Protein AF-0000000084673288 (afdb_homodimer)

pLDDT: mean 80.18, std 14.13, range [18.55, 97.62]

Radius of gyration: 38.41 Å; Cα contacts (8 Å, |Δi|>4): 2026; chains: 2; bounding box: 70×140×92 Å

Nearest PDB structures (foldseek):
  9csi-assembly1_A  TM=9.335E-01  e=5.587E-52  Acinetobacter baumannii
  7sel-assembly1_B  TM=8.241E-01  e=4.459E-47  Escherichia coli
  8tsr-assembly1_B  TM=7.475E-01  e=2.855E-46  Escherichia coli
  5och-assembly4_H  TM=8.536E-01  e=1.514E-38  Homo sapiens
  7met-assembly1_A  TM=6.609E-01  e=8.525E-41  Acinetobacter baumannii

Organism: Aquipseudomonas alcaligenes (strain ATCC 14909 / DSM 50342 / CCUG 1425 / JCM 20561 / NBRC 14159 / NCIMB 9945 / NCTC 10367 / 1577) (NCBI:txid1215092)

Secondary structure (DSSP, 8-state):
-HHHHHHHHHHHHHHHHHHHGGGHHHHHHHHHHHHHHHHHHHHHHHHHHHHHHHHH-TT-BSSTT-HHHHHH-HHHHTSBHHHHHHHHHHHHHHHHHHHHHHHHHHHHHHHHHHHHHHHHHHHHHHTTS-HHHHHHS-HHHHHHIIIIIHHHHHHIIIIIHHHHHHHHHHHHHHHHHHHHH-HHHHHHHHTTHHHHHHHHHHHHHHHHHHHHHHHHHHHHHHHHHHHHHHTHHHHHHTT-HHHHHHHHHHHHHHHHHHHHHHHHHHHHHHHHHHHHHHHHHHHHHHHHHHT-TT--HHHHHHHHHHHHTSHHHHHHHHHHHHHHHHHHHHHHHHHHHHTSPPPP----B--S-----EEEEEEEEE-TT--SEEEEEEEEEE-TT-EEEEEE-TTSSHHHHHHHTTTSS--SEEEEEETTEETTTB-HHHHHHTEEEE-SS----SSBHHHHHS-GGGTT--HHHHHHHHHHTT-HHHHHTSTTGGG-B--GGGTTS-HHHHHHHHHHHHHHHT-SEEEEESTTTT--HHHHHHHHHHHHHHHTTSEEEEE--SHHHHHH-SEEEEEETTEEEEEE-HHHHHHTTSHHHHHHIIIIITT-----------/-HHHHHHHHHHHHHHHHHHHGGGHHHHHHHHHHHHHHHHHHHHHHHHHHHHHHHHH-TT-BSSTT-HHHHHH-HHHHTSBHHHHHHHHHHHHHHHHHHHHHHHHHHHHHHHHHHHHHHHHHHHHHHTTS-HHHHHHS-HHHHHHIIIIIHHHHHHIIIIIHHHHHHHHHHHHHHHHHHHHH-HHHHHHHHTTHHHHHHHHHHHHHHHHHHHHHHHHHHHHHHHHHHHHHHTHHHHHHTT-HHHHHHHHHHHHHHHHHHHHHHHHHHHHHHHHHHHHHHHHHHHHHHHHHHT-TT--HHHHHHHHHHHHTSHHHHHHHHHHHHHHHHHHHHHHHHHHHHTSPPPP----B--S-----EEEEEEEEE-TT--SEEEEEEEEEE-TT-EEEEEE-TTSSHHHHHHHTTTSS--SEEEEEETTEETTTB-HHHHHHTEEEE-SS----SSBHHHHHS-GGGTT--HHHHHHHHHHTT-HHHHHTSTTGGG-B--GGGTTS-HHHHHHHHHHHHHHHT-SEEEEESTTTT--HHHHHHHHHHHHHHHTTSEEEEE--SHHHHHH-SEEEEEETTEEEEEE-HHHHHHTTSHHHHHHIIIIITT-----------

Solvent-accessible surface area (backbone atoms only — not comparable to full-atom values): 60810 Å² total; per-residue (Å²): 115,69,62,63,54,51,52,48,48,54,51,48,49,55,55,52,48,59,62,44,54,84,38,44,67,44,41,50,47,11,50,49,12,26,48,42,29,19,55,36,56,50,49,54,29,46,46,53,22,51,49,51,44,20,69,77,35,60,83,43,38,73,36,58,76,39,63,68,43,46,70,76,37,39,73,63,17,67,27,38,21,64,64,44,50,29,54,48,43,38,52,42,28,50,46,28,22,51,10,45,25,38,20,50,36,30,33,43,51,38,25,44,48,40,39,44,49,50,39,48,48,50,52,54,43,59,71,38,42,38,54,63,57,58,73,74,39,59,68,68,59,58,44,40,46,56,58,49,31,41,47,41,27,27,49,17,55,33,54,27,44,46,43,45,50,35,29,45,41,29,47,50,42,38,49,50,52,40,38,70,74,40,48,74,67,39,55,61,59,54,66,49,50,63,56,53,48,53,53,46,54,54,48,41,53,53,43,40,55,43,44,53,51,34,52,53,30,46,50,48,38,49,47,52,50,46,50,48,64,74,30,44,67,58,32,58,46,38,50,19,55,65,54,50,48,51,54,44,46,52,33,43,48,53,29,40,53,46,48,49,52,47,41,48,53,51,31,48,47,54,29,51,50,44,36,52,47,34,43,52,48,20,53,48,52,44,48,48,66,74,57,39,78,90,63,51,73,43,55,52,51,24,50,52,49,41,58,66,58,43,54,60,36,53,47,52,49,54,60,32,42,52,44,38,41,48,10,49,54,28,45,49,57,51,48,56,58,66,65,48,70,54,50,88,65,85,18,79,42,75,66,94,76,70,72,26,27,38,36,34,42,50,27,30,37,50,58,89,95,50,88,59,64,41,32,48,57,34,64,53,74,40,52,60,43,34,35,36,24,42,33,57,32,51,79,14,30,65,69,57,56,60,39,41,68,72,53,58,47,86,68,85,42,55,44,46,23,50,66,84,37,48,55,69,40,26,21,59,68,48,48,22,58,41,33,28,75,39,54,59,76,70,73,44,57,71,37,27,47,48,50,56,36,32,35,35,71,37,50,84,57,54,66,68,54,52,48,49,19,21,47,55,16,64,32,40,69,64,35,61,69,37,96,51,26,55,64,26,65,35,35,69,63,26,68,79,47,51,73,51,54,44,44,21,42,49,47,12,22,39,46,58,64,62,28,30,24,34,38,35,37,40,67,67,72,86,47,8,58,60,48,35,47,46,43,48,48,18,46,55,52,59,42,58,83,12,12,25,43,32,40,46,86,48,64,74,60,44,59,67,22,65,32,34,39,32,28,48,83,12,25,71,77,48,74,36,31,52,69,57,35,48,71,61,62,42,72,58,26,49,48,40,29,70,71,71,42,74,76,67,80,70,82,79,79,79,77,81,78,134,115,69,63,62,54,50,54,47,48,53,51,46,47,54,55,52,50,59,62,44,54,86,37,45,67,44,42,51,48,12,52,50,12,26,48,43,29,18,56,38,54,50,50,56,31,48,47,52,23,50,49,51,44,17,70,77,35,60,83,44,38,74,37,57,78,39,63,68,41,46,69,76,35,43,74,62,16,67,25,37,21,62,63,43,51,31,54,49,44,37,51,43,28,50,46,28,22,51,9,44,25,38,19,48,36,30,34,44,52,40,25,44,48,38,40,45,48,50,36,48,48,52,52,53,44,58,72,39,43,37,54,62,57,59,74,74,39,59,70,66,58,56,42,41,47,55,59,49,30,42,47,41,27,29,50,17,55,32,55,28,44,46,42,44,51,34,29,45,42,29,48,51,42,39,50,52,52,42,39,71,75,40,48,73,66,40,54,61,58,55,65,48,48,62,58,52,49,52,52,46,54,54,48,41,54,53,40,39,57,43,45,54,52,34,51,53,31,46,49,46,37,50,46,51,50,48,51,47,64,76,30,44,67,57,31,58,44,38,48,18,55,68,54,52,49,51,54,43,46,52,34,42,49,52,28,42,54,46,48,48,51,48,42,48,53,51,30,49,48,54,31,51,51,43,37,53,47,34,42,51,48,19,54,46,52,46,47,48,66,76,58,40,78,90,62,51,73,42,55,53,52,25,50,51,50,43,57,65,58,44,54,58,36,53,48,52,50,54,60,32,42,52,44,38,40,48,10,48,54,27,45,49,57,51,48,55,58,66,65,47,69,56,49,88,66,85,20,78,44,76,67,93,76,70,72,27,26,38,37,35,42,50,26,28,37,52,58,88,93,49,88,59,64,42,31,48,59,32,64,53,75,40,51,60,42,34,35,35,24,41,32,55,32,51,80,14,29,63,66,57,55,61,39,40,68,72,52,58,46,85,66,86,42,57,44,47,23,51,67,84,37,48,56,69,41,24,21,59,67,48,49,23,60,39,34,28,76,39,52,61,75,73,73,44,58,70,37,27,47,48,49,57,36,32,35,34,71,37,49,83,59,54,66,68,53,53,49,49,19,21,45,55,16,64,31,40,70,64,34,62,69,37,96,52,26,54,63,26,66,37,35,69,62,25,69,79,47,51,74,52,55,45,44,21,42,50,46,12,21,39,45,58,65,63,27,29,25,34,39,34,37,41,68,66,74,86,47,7,58,59,48,35,47,47,43,48,50,19,48,54,53,58,42,58,81,13,12,26,44,31,40,46,85,48,63,74,62,44,60,69,21,67,32,34,39,33,28,49,83,12,25,70,79,46,74,35,31,53,68,58,35,50,72,62,62,43,71,58,27,50,49,38,30,68,74,71,42,73,77,68,78,70,84,78,79,80,77,82,77,134

Structure (mmCIF, N/CA/C/O backbone):
data_AF-0000000084673288-model_v1
#
loop_
_entity.id
_entity.type
_entity.pdbx_description
1 polymer 'Lipid A ABC transporter permease/ATP-binding protein MsbA'
#
loop_
_atom_site.group_PDB
_atom_site.id
_atom_site.type_symbol
_atom_site.label_atom_id
_atom_site.label_alt_id
_atom_site.label_comp_id
_atom_site.label_asym_id
_atom_site.label_entity_id
_atom_site.label_seq_id
_atom_site.pdbx_PDB_ins_code
_atom_site.Cartn_x
_atom_site.Cartn_y
_atom_site.Cartn_z
_atom_site.occupancy
_atom_site.B_iso_or_equiv
_atom_site.auth_seq_id
_atom_site.auth_comp_id
_atom_site.auth_asym_id
_atom_site.auth_atom_id
_atom_site.pdbx_PDB_model_num
ATOM 1 N N . MET A 1 1 ? -8.344 -23.031 22.812 1 24.92 1 MET A N 1
ATOM 2 C CA . MET A 1 1 ? -7.848 -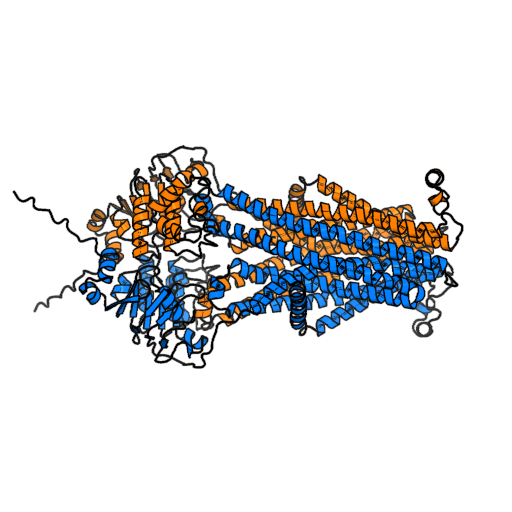21.828 22.156 1 24.92 1 MET A CA 1
ATOM 3 C C . MET A 1 1 ? -7.668 -22.062 20.656 1 24.92 1 MET A C 1
ATOM 5 O O . MET A 1 1 ? -7.641 -21.109 19.875 1 24.92 1 MET A O 1
ATOM 9 N N . ALA A 1 2 ? -7.266 -23.359 20.297 1 30.39 2 ALA A N 1
ATOM 10 C CA . ALA A 1 2 ? -7.094 -23.891 18.953 1 30.39 2 ALA A CA 1
ATOM 11 C C . ALA A 1 2 ? -8.43 -24.016 18.234 1 30.39 2 ALA A C 1
ATOM 13 O O . ALA A 1 2 ? -8.523 -23.766 17.031 1 30.39 2 ALA A O 1
ATOM 14 N N . ASN A 1 3 ? -9.312 -24.391 18.844 1 35.19 3 ASN A N 1
ATOM 15 C CA . ASN A 1 3 ? -10.68 -24.578 18.375 1 35.19 3 ASN A CA 1
ATOM 16 C C . ASN A 1 3 ? -11.367 -23.266 18.062 1 35.19 3 ASN A C 1
ATOM 18 O O . ASN A 1 3 ? -12.188 -23.188 17.156 1 35.19 3 ASN A O 1
ATOM 22 N N . SER A 1 4 ? -11.148 -22.297 18.797 1 40.62 4 SER A N 1
ATOM 23 C CA . SER A 1 4 ? -11.719 -20.953 18.672 1 40.62 4 SER A CA 1
ATOM 24 C C . SER A 1 4 ? -11.133 -20.219 17.484 1 40.62 4 SER A C 1
ATOM 26 O O . SER A 1 4 ? -11.844 -19.484 16.781 1 40.62 4 SER A O 1
ATOM 28 N N . THR A 1 5 ? -9.836 -20.594 17.156 1 44.31 5 THR A N 1
ATOM 29 C CA . THR A 1 5 ? -9.117 -20.031 16.016 1 44.31 5 THR A CA 1
ATOM 30 C C . THR A 1 5 ? -9.578 -20.656 14.711 1 44.31 5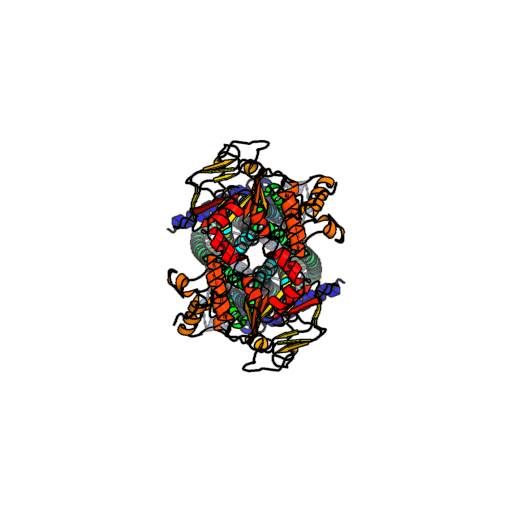 THR A C 1
ATOM 32 O O . THR A 1 5 ? -9.68 -19.969 13.688 1 44.31 5 THR A O 1
ATOM 35 N N . GLN A 1 6 ? -9.773 -22.047 14.789 1 48.38 6 GLN A N 1
ATOM 36 C CA . GLN A 1 6 ? -10.258 -22.828 13.648 1 48.38 6 GLN A CA 1
ATOM 37 C C . GLN A 1 6 ? -11.688 -22.438 13.281 1 48.38 6 GLN A C 1
ATOM 39 O O . GLN A 1 6 ? -12.031 -22.375 12.102 1 48.38 6 GLN A O 1
ATOM 44 N N . GLN A 1 7 ? -12.547 -22.375 14.312 1 49.72 7 GLN A N 1
ATOM 45 C CA . GLN A 1 7 ? -13.93 -21.922 14.156 1 49.72 7 GLN A CA 1
ATOM 46 C C . GLN A 1 7 ? -13.977 -20.531 13.531 1 49.72 7 GLN A C 1
ATOM 48 O O . GLN A 1 7 ? -14.867 -20.234 12.734 1 49.72 7 GLN A O 1
ATOM 53 N N . SER A 1 8 ? -12.828 -19.906 13.805 1 62.84 8 SER A N 1
ATOM 54 C CA . SER A 1 8 ? -12.742 -18.516 13.336 1 62.84 8 SER A CA 1
ATOM 55 C C . SER A 1 8 ? -12.414 -18.453 11.852 1 62.84 8 SER A C 1
ATOM 57 O O . SER A 1 8 ? -13.016 -17.688 11.109 1 62.84 8 SER A O 1
ATOM 59 N N . SER A 1 9 ? -11.805 -19.625 11.398 1 69.88 9 SER A N 1
ATOM 60 C CA . SER A 1 9 ? -11.453 -19.609 9.984 1 69.88 9 SER A CA 1
ATOM 61 C C . SER A 1 9 ? -12.625 -20.062 9.117 1 69.88 9 SER A C 1
ATOM 63 O O . SER A 1 9 ? -12.883 -19.484 8.055 1 69.88 9 SER A O 1
ATOM 65 N N . LEU A 1 10 ? -13.344 -21.125 9.688 1 71.81 10 LEU A N 1
ATOM 66 C CA . LEU A 1 10 ? -14.492 -21.625 8.945 1 71.81 10 LEU A CA 1
ATOM 67 C C . LEU A 1 10 ? -15.578 -20.562 8.82 1 71.81 10 LEU A C 1
ATOM 69 O O . LEU A 1 10 ? -16.234 -20.453 7.777 1 71.81 10 LEU A O 1
ATOM 73 N N . LYS A 1 11 ? -15.695 -19.828 9.883 1 77.25 11 LYS A N 1
ATOM 74 C CA . LYS A 1 11 ? -16.688 -18.75 9.852 1 77.25 11 LYS A CA 1
ATOM 75 C C . LYS A 1 11 ? -16.312 -17.703 8.812 1 77.25 11 LYS A C 1
ATOM 77 O O . LYS A 1 11 ? -17.172 -17.188 8.102 1 77.25 11 LYS A O 1
ATOM 82 N N . VAL A 1 12 ? -15.094 -17.531 8.703 1 80.69 12 VAL A N 1
ATOM 83 C CA . VAL A 1 12 ? -14.594 -16.547 7.75 1 80.69 12 VAL A CA 1
ATOM 84 C C . VAL A 1 12 ? -14.82 -17.047 6.324 1 80.69 12 VAL A C 1
ATOM 86 O O . VAL A 1 12 ? -15.234 -16.297 5.449 1 80.69 12 VAL A O 1
ATOM 89 N N . TYR A 1 13 ? -14.703 -18.406 6.219 1 76.19 13 TYR A N 1
ATOM 90 C CA . TYR A 1 13 ? -14.898 -19.016 4.906 1 76.19 13 TYR A CA 1
ATOM 91 C C . TYR A 1 13 ? -16.359 -18.953 4.488 1 76.19 13 TYR A C 1
ATOM 93 O O . TYR A 1 13 ? -16.672 -18.609 3.342 1 76.19 13 TYR A O 1
ATOM 101 N N . LEU A 1 14 ? -17.141 -19.266 5.359 1 79.12 14 LEU A N 1
ATOM 102 C CA . LEU A 1 14 ? -18.578 -19.266 5.078 1 79.12 14 LEU A CA 1
ATOM 103 C C . LEU A 1 14 ? -19.062 -17.859 4.754 1 79.12 14 LEU A C 1
ATOM 105 O O . LEU A 1 14 ? -19.938 -17.688 3.895 1 79.12 14 LEU A O 1
ATOM 109 N N . ARG A 1 15 ? -18.547 -16.906 5.445 1 81.62 15 ARG A N 1
ATOM 110 C CA . ARG A 1 15 ? -18.922 -15.516 5.184 1 81.62 15 ARG A CA 1
ATOM 111 C C . ARG A 1 15 ? -18.453 -15.07 3.803 1 81.62 15 ARG A C 1
ATOM 113 O O . ARG A 1 15 ? -19.156 -14.336 3.109 1 81.62 15 ARG A O 1
ATOM 120 N N . LEU A 1 16 ? -17.312 -15.547 3.488 1 80.06 16 LEU A N 1
ATOM 121 C CA . LEU A 1 16 ? -16.797 -15.219 2.166 1 80.06 16 LEU A CA 1
ATOM 122 C C . LEU A 1 16 ? -17.641 -15.859 1.071 1 80.06 16 LEU A C 1
ATOM 124 O O . LEU A 1 16 ? -17.828 -15.266 0.007 1 80.06 16 LEU A O 1
ATOM 128 N N . LEU A 1 17 ? -18.109 -17.062 1.357 1 77.94 17 LEU A N 1
ATOM 129 C CA . LEU A 1 17 ? -18.938 -17.781 0.397 1 77.94 17 LEU A CA 1
ATOM 130 C C . LEU A 1 17 ? -20.25 -17.047 0.149 1 77.94 17 LEU A C 1
ATOM 132 O O . LEU A 1 17 ? -20.812 -17.141 -0.939 1 77.94 17 LEU A O 1
ATOM 136 N N . LYS A 1 18 ? -20.688 -16.25 1.14 1 80.88 18 LYS A N 1
ATOM 137 C CA . LYS A 1 18 ? -21.906 -15.461 0.983 1 80.88 18 LYS A CA 1
ATOM 138 C C . LYS A 1 18 ? -21.734 -14.383 -0.08 1 80.88 18 LYS A C 1
ATOM 140 O O . LYS A 1 18 ? -22.688 -14.008 -0.76 1 80.88 18 LYS A O 1
ATOM 145 N N . TYR A 1 19 ? -20.531 -13.914 -0.256 1 80.81 19 TYR A N 1
ATOM 146 C CA . TYR A 1 19 ? -20.25 -12.898 -1.259 1 80.81 19 TYR A CA 1
ATOM 147 C C . TYR A 1 19 ? -20.156 -13.508 -2.65 1 80.81 19 TYR A C 1
ATOM 149 O O . TYR A 1 19 ? -20.25 -12.805 -3.656 1 80.81 19 TYR A O 1
ATOM 157 N N . VAL A 1 20 ? -20.062 -14.844 -2.664 1 83.06 20 VAL A N 1
ATOM 158 C CA . VAL A 1 20 ? -19.938 -15.539 -3.939 1 83.06 20 VAL A CA 1
ATOM 159 C C . VAL A 1 20 ? -21.328 -15.953 -4.438 1 83.06 20 VAL A C 1
ATOM 161 O O . VAL A 1 20 ? -21.516 -16.203 -5.629 1 83.06 20 VAL A O 1
ATOM 164 N N . VAL A 1 21 ? -22.344 -15.883 -3.568 1 84.56 21 VAL A N 1
ATOM 165 C CA . VAL A 1 21 ? -23.688 -16.375 -3.852 1 84.56 21 VAL A CA 1
ATOM 166 C C . VAL A 1 21 ? -24.281 -15.594 -5.031 1 84.56 21 VAL A C 1
ATOM 168 O O . VAL A 1 21 ? -24.891 -16.188 -5.922 1 84.56 21 VAL A O 1
ATOM 171 N N . PRO A 1 22 ? -24.016 -14.258 -5.078 1 85.44 22 PRO A N 1
ATOM 172 C CA . PRO A 1 22 ? -24.594 -13.539 -6.223 1 85.44 22 PRO A CA 1
ATOM 173 C C . PRO A 1 22 ? -23.984 -13.977 -7.555 1 85.44 22 PRO A C 1
ATOM 175 O O . PRO A 1 22 ? -24.594 -13.781 -8.609 1 85.44 22 PRO A O 1
ATOM 178 N N . TYR A 1 23 ? -22.906 -14.547 -7.527 1 88.19 23 TYR A N 1
ATOM 179 C CA . TYR A 1 23 ? -22.219 -14.984 -8.734 1 88.19 23 TYR A CA 1
ATOM 180 C C . TYR A 1 23 ? -22.391 -16.484 -8.945 1 88.19 23 TYR A C 1
ATOM 182 O O . TYR A 1 23 ? -21.547 -17.125 -9.578 1 88.19 23 TYR A O 1
ATOM 190 N N . TRP A 1 24 ? -23.391 -17.125 -8.43 1 88.25 24 TRP A N 1
ATOM 191 C CA . TRP A 1 24 ? -23.578 -18.562 -8.469 1 88.25 24 TRP A CA 1
ATOM 192 C C . TRP A 1 24 ? -23.703 -19.062 -9.906 1 88.25 24 TRP A C 1
ATOM 194 O O . TRP A 1 24 ? -23.234 -20.156 -10.242 1 88.25 24 TRP A O 1
ATOM 204 N N . GLY A 1 25 ? -24.344 -18.234 -10.742 1 90.88 25 GLY A N 1
ATOM 205 C CA . GLY A 1 25 ? -24.469 -18.625 -12.133 1 90.88 25 GLY A CA 1
ATOM 206 C C . GLY A 1 25 ? -23.125 -18.75 -12.836 1 90.88 25 GLY A C 1
ATOM 207 O O . GLY A 1 25 ? -22.844 -19.766 -13.477 1 90.88 25 GLY A O 1
ATOM 208 N N . LEU A 1 26 ? -22.328 -17.766 -12.688 1 91.81 26 LEU A N 1
ATOM 209 C CA . LEU A 1 26 ? -21.016 -17.781 -13.297 1 91.81 26 LEU A CA 1
ATOM 210 C C . LEU A 1 26 ? -20.141 -18.859 -12.688 1 91.81 26 LEU A C 1
ATOM 212 O O . LEU A 1 26 ? -19.359 -19.5 -13.391 1 91.81 26 LEU A O 1
ATOM 216 N N . PHE A 1 27 ? -20.359 -19.078 -11.461 1 89.38 27 PHE A N 1
ATOM 217 C CA . PHE A 1 27 ? -19.594 -20.125 -10.758 1 89.38 27 PHE A CA 1
ATOM 218 C C . PHE A 1 27 ? -19.984 -21.5 -11.266 1 89.38 27 PHE A C 1
ATOM 220 O O . PHE A 1 27 ? -19.125 -22.359 -11.469 1 89.38 27 PHE A O 1
ATOM 227 N N . ALA A 1 28 ? -21.203 -21.734 -11.477 1 92.06 28 ALA A N 1
ATOM 228 C CA . ALA A 1 28 ? -21.688 -23.016 -11.992 1 92.06 28 ALA A CA 1
ATOM 229 C C . ALA A 1 28 ? -21.141 -23.281 -13.391 1 92.06 28 ALA A C 1
ATOM 231 O O . ALA A 1 28 ? -20.781 -24.422 -13.711 1 92.06 28 ALA A O 1
ATOM 232 N N . ILE A 1 29 ? -21.078 -22.25 -14.133 1 93.25 29 ILE A N 1
ATOM 233 C CA . ILE A 1 29 ? -20.516 -22.391 -15.477 1 93.25 29 ILE A CA 1
ATOM 234 C C . ILE A 1 29 ? -19.047 -22.781 -15.383 1 93.25 29 ILE A C 1
ATOM 236 O O . ILE A 1 29 ? -18.562 -23.609 -16.156 1 93.25 29 ILE A O 1
ATOM 240 N N . SER A 1 30 ? -18.391 -22.125 -14.461 1 90.88 30 SER A N 1
ATOM 241 C CA . SER A 1 30 ? -16.969 -22.438 -14.273 1 90.88 30 SER A CA 1
ATOM 242 C C . SER A 1 30 ? -16.781 -23.875 -13.805 1 90.88 30 SER A C 1
ATOM 244 O O . SER A 1 30 ? -15.891 -24.578 -14.281 1 90.88 30 SER A O 1
ATOM 246 N N . ILE A 1 31 ? -17.594 -24.344 -12.93 1 90.12 31 ILE A N 1
ATOM 247 C CA . ILE A 1 31 ? -17.531 -25.719 -12.422 1 90.12 31 ILE A CA 1
ATOM 248 C C . ILE A 1 31 ? -17.781 -26.703 -13.562 1 90.12 31 ILE A C 1
ATOM 250 O O . ILE A 1 31 ? -17.109 -27.719 -13.672 1 90.12 31 ILE A O 1
ATOM 254 N N . PHE A 1 32 ? -18.719 -26.344 -14.352 1 92.75 32 PHE A N 1
ATOM 255 C CA . PHE A 1 32 ? -19.031 -27.156 -15.516 1 92.75 32 PHE A CA 1
ATOM 256 C C . PHE A 1 32 ? -17.828 -27.219 -16.453 1 92.75 32 PHE A C 1
ATOM 258 O O . PHE A 1 32 ? -17.516 -28.281 -17.016 1 92.75 32 PHE A O 1
ATOM 265 N N . GLY A 1 33 ? -17.312 -26.062 -16.641 1 91.75 33 GLY A N 1
ATOM 266 C CA . GLY A 1 33 ? -16.109 -26.031 -17.469 1 91.75 33 GLY A CA 1
ATOM 267 C C . GLY A 1 33 ? -15 -26.906 -16.922 1 91.75 33 GLY A C 1
ATOM 268 O O . GLY A 1 33 ? -14.375 -27.656 -17.672 1 91.75 33 GLY A O 1
ATOM 269 N N . PHE A 1 34 ? -14.797 -26.891 -15.633 1 88.5 34 PHE A N 1
ATOM 270 C CA . PHE A 1 34 ? -13.734 -27.688 -15.031 1 88.5 34 PHE A CA 1
ATOM 271 C C . PHE A 1 34 ? -14.102 -29.172 -15.031 1 88.5 34 PHE A C 1
ATOM 273 O O . PHE A 1 34 ? -13.227 -30.031 -15.086 1 88.5 34 PHE A O 1
ATOM 280 N N . LEU A 1 35 ? -15.398 -29.422 -14.977 1 90.31 35 LEU A N 1
ATOM 281 C CA . LEU A 1 35 ? -15.844 -30.812 -15.125 1 90.31 35 LEU A CA 1
ATOM 282 C C . LEU A 1 35 ? -15.477 -31.359 -16.5 1 90.31 35 LEU A C 1
ATOM 284 O O . LEU A 1 35 ? -15.023 -32.5 -16.609 1 90.31 35 LEU A O 1
ATOM 288 N N . ILE A 1 36 ? -15.695 -30.516 -17.438 1 90.88 36 ILE A N 1
ATOM 289 C CA . ILE A 1 36 ? -15.336 -30.891 -18.812 1 90.88 36 ILE A CA 1
ATOM 290 C C . ILE A 1 36 ? -13.828 -31.109 -18.891 1 90.88 36 ILE A C 1
ATOM 292 O O . ILE A 1 36 ? -13.375 -32.125 -19.453 1 90.88 36 ILE A O 1
ATOM 296 N N . PHE A 1 37 ? -13.109 -30.281 -18.312 1 86.06 37 PHE A N 1
ATOM 297 C CA . PHE A 1 37 ? -11.656 -30.375 -18.328 1 86.06 37 PHE A CA 1
ATOM 298 C C . PHE A 1 37 ? -11.188 -31.625 -17.594 1 86.06 37 PHE A C 1
ATOM 300 O O . PHE A 1 37 ? -10.352 -32.375 -18.109 1 86.06 37 PHE A O 1
ATOM 307 N N . ALA A 1 38 ? -11.758 -31.812 -16.422 1 86.44 38 ALA A N 1
ATOM 308 C CA . ALA A 1 38 ? -11.359 -32.938 -15.602 1 86.44 38 ALA A CA 1
ATOM 309 C C . ALA A 1 38 ? -11.727 -34.281 -16.266 1 86.44 38 ALA A C 1
ATOM 311 O O . ALA A 1 38 ? -11.031 -35.281 -16.109 1 86.44 38 ALA A O 1
ATOM 312 N N . SER A 1 39 ? -12.766 -34.312 -17.031 1 87.25 39 SER A N 1
ATOM 313 C CA . SER A 1 39 ? -13.227 -35.531 -17.688 1 87.25 39 SER A CA 1
ATOM 314 C C . SER A 1 39 ? -12.266 -35.969 -18.797 1 87.25 39 SER A C 1
ATOM 316 O O . SER A 1 39 ? -12.266 -37.125 -19.203 1 87.25 39 SER A O 1
ATOM 318 N N . THR A 1 40 ? -11.477 -35 -19.219 1 84.75 40 THR A N 1
ATOM 319 C CA . THR A 1 40 ? -10.57 -35.281 -20.312 1 84.75 40 THR A CA 1
ATOM 320 C C . THR A 1 40 ? -9.352 -36.062 -19.812 1 84.75 40 THR A C 1
ATOM 322 O O . THR A 1 40 ? -8.68 -36.75 -20.578 1 84.75 40 THR A O 1
ATOM 325 N N . GLN A 1 41 ? -9.039 -36 -18.531 1 81.31 41 GLN A N 1
ATOM 326 C CA . GLN A 1 41 ? -7.836 -36.625 -18 1 81.31 41 GLN A CA 1
ATOM 327 C C . GLN A 1 41 ? -7.918 -38.156 -18.094 1 81.31 41 GLN A C 1
ATOM 329 O O . GLN A 1 41 ? -7.023 -38.812 -18.641 1 81.31 41 GLN A O 1
ATOM 334 N N . PRO A 1 42 ? -9.07 -38.75 -17.641 1 78.38 42 PRO A N 1
ATOM 335 C CA . PRO A 1 42 ? -9.188 -40.188 -17.812 1 78.38 42 PRO A CA 1
ATOM 336 C C . PRO A 1 42 ? -9.25 -40.594 -19.281 1 78.38 42 PRO A C 1
ATOM 338 O O . PRO A 1 42 ? -8.742 -41.656 -19.656 1 78.38 42 PRO A O 1
ATOM 341 N N . MET A 1 43 ? -9.758 -39.688 -20.078 1 78.62 43 MET A N 1
ATOM 342 C CA . MET A 1 43 ? -9.859 -39.969 -21.5 1 78.62 43 MET A CA 1
ATOM 343 C C . MET A 1 43 ? -8.484 -40.125 -22.125 1 78.62 43 MET A C 1
ATOM 345 O O . MET A 1 43 ? -8.281 -41 -22.984 1 78.62 43 MET A O 1
ATOM 349 N N . LEU A 1 44 ? -7.59 -39.375 -21.688 1 74.5 44 LEU A N 1
ATOM 350 C CA . LEU A 1 44 ? -6.23 -39.438 -22.203 1 74.5 44 LEU A CA 1
ATOM 351 C C . LEU A 1 44 ? -5.531 -40.719 -21.75 1 74.5 44 LEU A C 1
ATOM 353 O O . LEU A 1 44 ? -4.738 -41.281 -22.484 1 74.5 44 LEU A O 1
ATOM 357 N N . GLY A 1 45 ? -5.816 -41.125 -20.531 1 70.81 45 GLY A N 1
ATOM 358 C CA . GLY A 1 45 ? -5.277 -42.375 -20.062 1 70.81 45 GLY A CA 1
ATOM 359 C C . GLY A 1 45 ? -5.77 -43.594 -20.859 1 70.81 45 GLY A C 1
ATOM 360 O O . GLY A 1 45 ? -4.992 -44.469 -21.172 1 70.81 45 GLY A O 1
ATOM 361 N N . TYR A 1 46 ? -7.051 -43.5 -21.281 1 72.62 46 TYR A N 1
ATOM 362 C CA . TYR A 1 46 ? -7.637 -44.594 -22.047 1 72.62 46 TYR A CA 1
ATOM 363 C C . TYR A 1 46 ? -7.102 -44.625 -23.469 1 72.62 46 TYR A C 1
ATOM 365 O O . TYR A 1 46 ? -7.082 -45.656 -24.109 1 72.62 46 TYR A O 1
ATOM 373 N N . MET A 1 47 ? -6.738 -43.469 -23.844 1 75.06 47 MET A N 1
ATOM 374 C CA . MET A 1 47 ? -6.215 -43.406 -25.203 1 75.06 47 MET A CA 1
ATOM 375 C C . MET A 1 47 ? -4.965 -44.281 -25.359 1 75.06 47 MET A C 1
ATOM 377 O O . MET A 1 47 ? -4.75 -44.875 -26.391 1 75.06 47 MET A O 1
ATOM 381 N N . LEU A 1 48 ? -4.188 -44.312 -24.234 1 70.75 48 LEU A N 1
ATOM 382 C CA . LEU A 1 48 ? -3.002 -45.156 -24.281 1 70.75 48 LEU A CA 1
ATOM 383 C C . LEU A 1 48 ? -3.385 -46.625 -24.375 1 70.75 48 LEU A C 1
ATOM 385 O O . LEU A 1 48 ? -2.691 -47.406 -25.016 1 70.75 48 LEU A O 1
ATOM 389 N N . LYS A 1 49 ? -4.457 -46.938 -23.75 1 72.12 49 LYS A N 1
ATOM 390 C CA . LYS A 1 49 ? -4.957 -48.312 -23.859 1 72.12 49 LYS A CA 1
ATOM 391 C C . LYS A 1 49 ? -5.297 -48.656 -25.297 1 72.12 49 LYS A C 1
ATOM 393 O O . LYS A 1 49 ? -4.867 -49.688 -25.812 1 72.12 49 LYS A O 1
ATOM 398 N N . PHE A 1 50 ? -6.012 -47.781 -25.938 1 71.19 50 PHE A N 1
ATOM 399 C CA . PHE A 1 50 ? -6.445 -48.031 -27.312 1 71.19 50 PHE A CA 1
ATOM 400 C C . PHE A 1 50 ? -5.258 -48.062 -28.25 1 71.19 50 PHE A C 1
ATOM 402 O O . PHE A 1 50 ? -5.246 -48.812 -29.234 1 71.19 50 PHE A O 1
ATOM 409 N N . PHE A 1 51 ? -4.336 -47.312 -27.891 1 73.12 51 PHE A N 1
ATOM 410 C CA . PHE A 1 51 ? -3.139 -47.281 -28.719 1 73.12 51 PHE A CA 1
ATOM 411 C C . PHE A 1 51 ? -2.363 -48.594 -28.609 1 73.12 51 PHE A C 1
ATOM 413 O O . PHE A 1 51 ? -1.915 -49.125 -29.625 1 73.12 51 PHE A O 1
ATOM 420 N N . VAL A 1 52 ? -2.24 -49.094 -27.391 1 70.5 52 VAL A N 1
ATOM 421 C CA . VAL A 1 52 ? -1.508 -50.312 -27.156 1 70.5 52 VAL A CA 1
ATOM 422 C C . VAL A 1 52 ? -2.264 -51.5 -27.797 1 70.5 52 VAL A C 1
ATOM 424 O O . VAL A 1 52 ? -1.654 -52.375 -28.391 1 70.5 52 VAL A O 1
ATOM 427 N N . ASP A 1 53 ? -3.578 -51.438 -27.672 1 68.69 53 ASP A N 1
ATOM 428 C CA . ASP A 1 53 ? -4.398 -52.5 -28.266 1 68.69 53 ASP A CA 1
ATOM 429 C C . ASP A 1 53 ? -4.32 -52.469 -29.781 1 68.69 53 ASP A C 1
ATOM 431 O O . ASP A 1 53 ? -4.324 -53.5 -30.438 1 68.69 53 ASP A O 1
ATOM 435 N N . GLY A 1 54 ? -4.352 -51.281 -30.312 1 69 54 GLY A N 1
ATOM 436 C CA . GLY A 1 54 ? -4.234 -51.156 -31.75 1 69 54 GLY A CA 1
ATOM 437 C C . GLY A 1 54 ? -2.908 -51.625 -32.281 1 69 54 GLY A C 1
ATOM 438 O O . GLY A 1 54 ? -2.846 -52.156 -33.406 1 69 54 GLY A O 1
ATOM 439 N N . LEU A 1 55 ? -1.881 -51.469 -31.453 1 69.44 55 LEU A N 1
ATOM 440 C CA . LEU A 1 55 ? -0.561 -51.938 -31.875 1 69.44 55 LEU A CA 1
ATOM 441 C C . LEU A 1 55 ? -0.505 -53.469 -31.906 1 69.44 55 LEU A C 1
ATOM 443 O O . LEU A 1 55 ? 0.167 -54.031 -32.75 1 69.44 55 LEU A O 1
ATOM 447 N N . ASN A 1 56 ? -1.217 -54.031 -30.953 1 66.5 56 ASN A N 1
ATOM 448 C CA . ASN A 1 56 ? -1.222 -55.469 -30.875 1 66.5 56 ASN A CA 1
ATOM 449 C C . ASN A 1 56 ? -2.174 -56.094 -31.906 1 66.5 56 ASN A C 1
ATOM 451 O O . ASN A 1 56 ? -1.95 -57.188 -32.406 1 66.5 56 ASN A O 1
ATOM 455 N N . ASN A 1 57 ? -3.301 -55.312 -32.094 1 63.84 57 ASN A N 1
ATOM 456 C CA . ASN A 1 57 ? -4.25 -55.781 -33.094 1 63.84 57 ASN A CA 1
ATOM 457 C C . ASN A 1 57 ? -4.578 -54.688 -34.125 1 63.84 57 ASN A C 1
ATOM 459 O O . ASN A 1 57 ? -5.531 -53.906 -33.938 1 63.84 57 ASN A O 1
ATOM 463 N N . PRO A 1 58 ? -3.699 -54.5 -35.094 1 59.88 58 PRO A N 1
ATOM 464 C CA . PRO A 1 58 ? -3.863 -53.406 -36.062 1 59.88 58 PRO A CA 1
ATOM 465 C C . PRO A 1 58 ? -5.246 -53.375 -36.688 1 59.88 58 PRO A C 1
ATOM 467 O O . PRO A 1 58 ? -5.703 -52.344 -37.156 1 59.88 58 PRO A O 1
ATOM 470 N N . ASN A 1 59 ? -5.875 -54.469 -36.844 1 57.25 59 ASN A N 1
ATOM 471 C CA . ASN A 1 59 ? -7.141 -54.531 -37.562 1 57.25 59 ASN A CA 1
ATOM 472 C C . ASN A 1 59 ? -8.32 -54.25 -36.625 1 57.25 59 ASN A C 1
ATOM 474 O O . ASN A 1 59 ? -9.477 -54.312 -37.062 1 57.25 59 ASN A O 1
ATOM 478 N N . ALA A 1 60 ? -8.047 -54 -35.406 1 57.28 60 ALA A N 1
ATOM 479 C CA . ALA A 1 60 ? -9.156 -53.812 -34.469 1 57.28 60 ALA A CA 1
ATOM 480 C C . ALA A 1 60 ? -9.719 -52.406 -34.531 1 57.28 60 ALA A C 1
ATOM 482 O O . ALA A 1 60 ? -8.961 -51.438 -34.688 1 57.28 60 ALA A O 1
ATOM 483 N N . GLY A 1 61 ? -10.938 -52.188 -35.031 1 55 61 GLY A N 1
ATOM 484 C CA . GLY A 1 61 ? -11.609 -50.906 -35.188 1 55 61 GLY A CA 1
ATOM 485 C C . GLY A 1 61 ? -12.133 -50.375 -33.844 1 55 61 GLY A C 1
ATOM 486 O O . GLY A 1 61 ? -12.523 -51.156 -32.969 1 55 61 GLY A O 1
ATOM 487 N N . LEU A 1 62 ? -11.578 -49.312 -33.25 1 54.88 62 LEU A N 1
ATOM 488 C CA . LEU A 1 62 ? -11.953 -48.75 -31.969 1 54.88 62 LEU A CA 1
ATOM 489 C C . LEU A 1 62 ? -13.469 -48.688 -31.828 1 54.88 62 LEU A C 1
ATOM 491 O O . LEU A 1 62 ? -14 -49.031 -30.766 1 54.88 62 LEU A O 1
ATOM 495 N N . PHE A 1 63 ? -14.18 -48.125 -32.844 1 54.78 63 PHE A N 1
ATOM 496 C CA . PHE A 1 63 ? -15.617 -47.875 -32.812 1 54.78 63 PHE A CA 1
ATOM 497 C C . PHE A 1 63 ? -16.375 -48.969 -33.531 1 54.78 63 PHE A C 1
ATOM 499 O O . PHE A 1 63 ? -17.531 -48.781 -33.938 1 54.78 63 PHE A O 1
ATOM 506 N N . SER A 1 64 ? -15.68 -49.938 -33.875 1 52 64 SER A N 1
ATOM 507 C CA . SER A 1 64 ? -16.359 -50.969 -34.688 1 52 64 SER A CA 1
ATOM 508 C C . SER A 1 64 ? -17.562 -51.531 -33.938 1 52 64 SER A C 1
ATOM 510 O O . SER A 1 64 ? -18.547 -51.969 -34.562 1 52 64 SER A O 1
ATOM 512 N N . GLU A 1 65 ? -17.438 -51.406 -32.594 1 48.38 65 GLU A N 1
ATOM 513 C CA . GLU A 1 65 ? -18.547 -52.062 -31.906 1 48.38 65 GLU A CA 1
ATOM 514 C C . GLU A 1 65 ? -19.562 -51.062 -31.391 1 48.38 65 GLU A C 1
ATOM 516 O O . GLU A 1 65 ? -20.516 -51.406 -30.703 1 48.38 65 GLU A O 1
ATOM 521 N N . VAL A 1 66 ? -19.328 -49.844 -31.734 1 51.16 66 VAL A N 1
ATOM 522 C CA . VAL A 1 66 ? -20.344 -48.938 -31.266 1 51.16 66 VAL A CA 1
ATOM 523 C C . VAL A 1 66 ? -21.438 -48.75 -32.312 1 51.16 66 VAL A C 1
ATOM 525 O O . VAL A 1 66 ? -21.188 -48.156 -33.375 1 51.16 66 VAL A O 1
ATOM 528 N N . PRO A 1 67 ? -22.547 -49.438 -32.188 1 53.31 67 PRO A N 1
ATOM 529 C CA . PRO A 1 67 ? -23.609 -49.438 -33.188 1 53.31 67 PRO A CA 1
ATOM 530 C C . PRO A 1 67 ? -24.031 -48.031 -33.594 1 53.31 67 PRO A C 1
ATOM 532 O O . PRO A 1 67 ? -24.281 -47.812 -34.781 1 53.31 67 PRO A O 1
ATOM 535 N N . TRP A 1 68 ? -24.125 -47.219 -32.688 1 53.38 68 TRP A N 1
ATOM 536 C CA . TRP A 1 68 ? -24.625 -45.906 -33.031 1 53.38 68 TRP A CA 1
ATOM 537 C C . TRP A 1 68 ? -23.672 -45.188 -33.969 1 53.38 68 TRP A C 1
ATOM 539 O O . TRP A 1 68 ? -24.109 -44.5 -34.906 1 53.38 68 TRP A O 1
ATOM 549 N N . LEU A 1 69 ? -22.453 -45.281 -33.844 1 56.69 69 LEU A N 1
ATOM 550 C CA . LEU A 1 69 ? -21.484 -44.594 -34.688 1 56.69 69 LEU A CA 1
ATOM 551 C C . LEU A 1 69 ? -21.422 -45.281 -36.062 1 56.69 69 LEU A C 1
ATOM 553 O O . LEU A 1 69 ? -21.188 -44.656 -37.062 1 56.69 69 LEU A O 1
ATOM 557 N N . LEU A 1 70 ? -21.547 -46.594 -36.094 1 55.34 70 LEU A N 1
ATOM 558 C CA . LEU A 1 70 ? -21.594 -47.344 -37.344 1 55.34 70 LEU A CA 1
ATOM 559 C C . LEU A 1 70 ? -22.703 -46.781 -38.25 1 55.34 70 LEU A C 1
ATOM 561 O O . LEU A 1 70 ? -22.547 -46.75 -39.469 1 55.34 70 LEU A O 1
ATOM 565 N N . GLU A 1 71 ? -23.734 -46.438 -37.531 1 55.53 71 GLU A N 1
ATOM 566 C CA . GLU A 1 71 ? -24.891 -46 -38.344 1 55.53 71 GLU A CA 1
ATOM 567 C C . GLU A 1 71 ? -24.734 -44.531 -38.75 1 55.53 71 GLU A C 1
ATOM 569 O O . GLU A 1 71 ? -25.047 -44.156 -39.875 1 55.53 71 GLU A O 1
ATOM 574 N N . HIS A 1 72 ? -24.297 -43.719 -37.875 1 57.62 72 HIS A N 1
ATOM 575 C CA . HIS A 1 72 ? -24.375 -42.281 -38.156 1 57.62 72 HIS A CA 1
ATOM 576 C C . HIS A 1 72 ? -23.047 -41.75 -38.656 1 57.62 72 HIS A C 1
ATOM 578 O O . HIS A 1 72 ? -23 -40.719 -39.344 1 57.62 72 HIS A O 1
ATOM 584 N N . ALA A 1 73 ? -21.938 -42.344 -38.344 1 57.19 73 ALA A N 1
ATOM 585 C CA . ALA A 1 73 ? -20.641 -41.906 -38.812 1 57.19 73 ALA A CA 1
ATOM 586 C C . ALA A 1 73 ? -19.766 -43.062 -39.25 1 57.19 73 ALA A C 1
ATOM 588 O O . ALA A 1 73 ? -18.781 -43.406 -38.562 1 57.19 73 ALA A O 1
ATOM 589 N N . PRO A 1 74 ? -20.141 -43.781 -40.25 1 57.19 74 PRO A N 1
ATOM 590 C CA . PRO A 1 74 ? -19.391 -44.938 -40.688 1 57.19 74 PRO A CA 1
ATOM 591 C C . PRO A 1 74 ? -17.906 -44.656 -40.906 1 57.19 74 PRO A C 1
ATOM 593 O O . PRO A 1 74 ? -17.062 -45.531 -40.688 1 57.19 74 PRO A O 1
ATOM 596 N N . TRP A 1 75 ? -17.688 -43.5 -41.406 1 57.12 75 TRP A N 1
ATOM 597 C CA . TRP A 1 75 ? -16.281 -43.188 -41.688 1 57.12 75 TRP A CA 1
ATOM 598 C C . TRP A 1 75 ? -15.453 -43.219 -40.438 1 57.12 75 TRP A C 1
ATOM 600 O O . TRP A 1 75 ? -14.289 -43.625 -40.438 1 57.12 75 TRP A O 1
ATOM 610 N N . LEU A 1 76 ? -16.016 -42.875 -39.344 1 58.91 76 LEU A N 1
ATOM 611 C CA . LEU A 1 76 ? -15.344 -42.938 -38.062 1 58.91 76 LEU A CA 1
ATOM 612 C C . LEU A 1 76 ? -15.305 -44.375 -37.531 1 58.91 76 LEU A C 1
ATOM 614 O O . LEU A 1 76 ? -14.32 -44.781 -36.938 1 58.91 76 LEU A O 1
ATOM 618 N N . ALA A 1 77 ? -16.406 -45.125 -37.844 1 56.94 77 ALA A N 1
ATOM 619 C CA . ALA A 1 77 ? -16.516 -46.531 -37.406 1 56.94 77 ALA A CA 1
ATOM 620 C C . ALA A 1 77 ? -15.508 -47.406 -38.125 1 56.94 77 ALA A C 1
ATOM 622 O O . ALA A 1 77 ? -15.023 -48.406 -37.562 1 56.94 77 ALA A O 1
ATOM 623 N N . SER A 1 78 ? -15.234 -47.094 -39.375 1 58.62 78 SER A N 1
ATOM 624 C CA . SER A 1 78 ? -14.336 -47.938 -40.188 1 58.62 78 SER A CA 1
ATOM 625 C C . SER A 1 78 ? -12.883 -47.469 -40.031 1 58.62 78 SER A C 1
ATOM 627 O O . SER A 1 78 ? -11.984 -48.094 -40.625 1 58.62 78 SER A O 1
ATOM 629 N N . LEU A 1 79 ? -12.734 -46.531 -39.312 1 61.12 79 LEU A N 1
ATOM 630 C CA . LEU A 1 79 ? -11.367 -46.031 -39.188 1 61.12 79 LEU A CA 1
ATOM 631 C C . LEU A 1 79 ? -10.531 -46.969 -38.312 1 61.12 79 LEU A C 1
ATOM 633 O O . LEU A 1 79 ? -10.938 -47.344 -37.219 1 61.12 79 LEU A O 1
ATOM 637 N N . PRO A 1 80 ? -9.625 -47.5 -38.906 1 63.5 80 PRO A N 1
ATOM 638 C CA . PRO A 1 80 ? -8.742 -48.375 -38.125 1 63.5 80 PRO A CA 1
ATOM 639 C C . PRO A 1 80 ? -8.234 -47.688 -36.875 1 63.5 80 PRO A C 1
ATOM 641 O O . PRO A 1 80 ? -8.172 -46.438 -36.812 1 63.5 80 PRO A O 1
ATOM 644 N N . LEU A 1 81 ? -8.281 -48.438 -35.812 1 62.12 81 LEU A N 1
ATOM 645 C CA . LEU A 1 81 ? -7.871 -48 -34.5 1 62.12 81 LEU A CA 1
ATOM 646 C C . LEU A 1 81 ? -6.645 -47.094 -34.562 1 62.12 81 LEU A C 1
ATOM 648 O O . LEU A 1 81 ? -6.551 -46.094 -33.844 1 62.12 81 LEU A O 1
ATOM 652 N N . LEU A 1 82 ? -5.953 -47.344 -35.562 1 63.66 82 LEU A N 1
ATOM 653 C CA . LEU A 1 82 ? -4.676 -46.656 -35.656 1 63.66 82 LEU A CA 1
ATOM 654 C C . LEU A 1 82 ? -4.875 -45.219 -36.125 1 63.66 82 LEU A C 1
ATOM 656 O O . LEU A 1 82 ? -4.125 -44.312 -35.719 1 63.66 82 LEU A O 1
ATOM 660 N N . GLN A 1 83 ? -5.789 -44.938 -36.906 1 67.5 83 GLN A N 1
ATOM 661 C CA . GLN A 1 83 ? -6.039 -43.594 -37.375 1 67.5 83 GLN A CA 1
ATOM 662 C C . GLN A 1 83 ? -7.043 -42.875 -36.469 1 67.5 83 GLN A C 1
ATOM 664 O O . GLN A 1 83 ? -7.051 -41.656 -36.406 1 67.5 83 GLN A O 1
ATOM 669 N N . ALA A 1 84 ? -7.793 -43.625 -35.781 1 73.62 84 ALA A N 1
ATOM 670 C CA . ALA A 1 84 ? -8.844 -43.031 -34.938 1 73.62 84 ALA A CA 1
ATOM 671 C C . ALA A 1 84 ? -8.258 -42.438 -33.656 1 73.62 84 ALA A C 1
ATOM 673 O O . ALA A 1 84 ? -8.773 -41.469 -33.125 1 73.62 84 ALA A O 1
ATOM 674 N N . VAL A 1 85 ? -7.137 -42.969 -33.219 1 77.06 85 VAL A N 1
ATOM 675 C CA . VAL A 1 85 ? -6.586 -42.562 -31.922 1 77.06 85 VAL A CA 1
ATOM 676 C C . VAL A 1 85 ? -6.047 -41.156 -32 1 77.06 85 VAL A C 1
ATOM 678 O O . VAL A 1 85 ? -6.375 -40.312 -31.172 1 77.06 85 VAL A O 1
ATOM 681 N N . PRO A 1 86 ? -5.309 -40.781 -33.094 1 76.88 86 PRO A N 1
ATOM 682 C CA . PRO A 1 86 ? -4.832 -39.406 -33.188 1 76.88 86 PRO A CA 1
ATOM 683 C C . PRO A 1 86 ? -5.969 -38.375 -33.312 1 76.88 86 PRO A C 1
ATOM 685 O O . PRO A 1 86 ? -5.898 -37.281 -32.75 1 76.88 86 PRO A O 1
ATOM 688 N N . LEU A 1 87 ? -6.941 -38.719 -34.031 1 77.88 87 LEU A N 1
ATOM 689 C CA . LEU A 1 87 ? -8.078 -37.844 -34.188 1 77.88 87 LEU A CA 1
ATOM 690 C C . LEU A 1 87 ? -8.805 -37.625 -32.844 1 77.88 87 LEU A C 1
ATOM 692 O O . LEU A 1 87 ? -9.281 -36.531 -32.562 1 77.88 87 LEU A O 1
ATOM 696 N N . LEU A 1 88 ? -8.875 -38.719 -32.094 1 80.88 88 LEU A N 1
ATOM 697 C CA . LEU A 1 88 ? -9.547 -38.625 -30.797 1 80.88 88 LEU A CA 1
ATOM 698 C C . LEU A 1 88 ? -8.773 -37.719 -29.844 1 80.88 88 LEU A C 1
ATOM 700 O O . LEU A 1 88 ? -9.367 -37.062 -29 1 80.88 88 LEU A O 1
ATOM 704 N N . ILE A 1 89 ? -7.473 -37.688 -29.969 1 80.81 89 ILE A N 1
ATOM 705 C CA . ILE A 1 89 ? -6.645 -36.875 -29.109 1 80.81 89 ILE A CA 1
ATOM 706 C C . ILE A 1 89 ? -6.922 -35.375 -29.422 1 80.81 89 ILE A C 1
ATOM 708 O O . ILE A 1 89 ? -7 -34.562 -28.5 1 80.81 89 ILE A O 1
ATOM 712 N N . VAL A 1 90 ? -7.094 -35.062 -30.719 1 82.56 90 VAL A N 1
ATOM 713 C CA . VAL A 1 90 ? -7.359 -33.688 -31.125 1 82.56 90 VAL A CA 1
ATOM 714 C C . VAL A 1 90 ? -8.734 -33.25 -30.609 1 82.56 90 VAL A C 1
ATOM 716 O O . VAL A 1 90 ? -8.906 -32.125 -30.141 1 82.56 90 VAL A O 1
ATOM 719 N N . VAL A 1 91 ? -9.672 -34.188 -30.672 1 84.06 91 VAL A N 1
ATOM 720 C CA . VAL A 1 91 ? -11.023 -33.906 -30.188 1 84.06 91 VAL A CA 1
ATOM 721 C C . VAL A 1 91 ? -10.992 -33.688 -28.672 1 84.06 91 VAL A C 1
ATOM 723 O O . VAL A 1 91 ? -11.68 -32.812 -28.141 1 84.06 91 VAL A O 1
ATOM 726 N N . ILE A 1 92 ? -10.242 -34.469 -28.016 1 84.94 92 ILE A N 1
ATOM 727 C CA . ILE A 1 92 ? -10.117 -34.344 -26.562 1 84.94 92 ILE A CA 1
ATOM 728 C C . ILE A 1 92 ? -9.453 -33.031 -26.219 1 84.94 92 ILE A C 1
ATOM 730 O O . ILE A 1 92 ? -9.836 -32.375 -25.25 1 84.94 92 ILE A O 1
ATOM 734 N N . ALA A 1 93 ? -8.445 -32.656 -27.031 1 84.06 93 ALA A N 1
ATOM 735 C CA . ALA A 1 93 ? -7.773 -31.391 -26.812 1 84.06 93 ALA A CA 1
ATOM 736 C C . ALA A 1 93 ? -8.742 -30.219 -26.953 1 84.06 93 ALA A C 1
ATOM 738 O O . ALA A 1 93 ? -8.695 -29.266 -26.188 1 84.06 93 ALA A O 1
ATOM 739 N N . LEU A 1 94 ? -9.578 -30.328 -27.969 1 88.06 94 LEU A N 1
ATOM 740 C CA . LEU A 1 94 ? -10.586 -29.281 -28.172 1 88.06 94 LEU A CA 1
ATOM 741 C C . LEU A 1 94 ? -11.57 -29.25 -27.016 1 88.06 94 LEU A C 1
ATOM 743 O O . LEU A 1 94 ? -11.945 -28.172 -26.547 1 88.06 94 LEU A O 1
ATOM 747 N N . TRP A 1 95 ? -11.953 -30.438 -26.609 1 88.56 95 TRP A N 1
ATOM 748 C CA . TRP A 1 95 ? -12.852 -30.578 -25.469 1 88.56 95 TRP A CA 1
ATOM 749 C C . TRP A 1 95 ? -12.211 -30.016 -24.203 1 88.56 95 TRP A C 1
ATOM 751 O O . TRP A 1 95 ? -12.859 -29.297 -23.438 1 88.56 95 TRP A O 1
ATOM 761 N N . GLN A 1 96 ? -11.008 -30.234 -24.062 1 87.56 96 GLN A N 1
ATOM 762 C CA . GLN A 1 96 ? -10.258 -29.75 -22.906 1 87.56 96 GLN A CA 1
ATOM 763 C C . GLN A 1 96 ? -10.109 -28.234 -22.969 1 87.56 96 GLN A C 1
ATOM 765 O O . GLN A 1 96 ? -10.18 -27.562 -21.922 1 87.56 96 GLN A O 1
ATOM 770 N N . GLY A 1 97 ? -9.875 -27.75 -24.172 1 87.44 97 GLY A N 1
ATOM 771 C CA . GLY A 1 97 ? -9.742 -26.312 -24.359 1 87.44 97 GLY A CA 1
ATOM 772 C C . GLY A 1 97 ? -11 -25.547 -24.016 1 87.44 97 GLY A C 1
ATOM 773 O O . GLY A 1 97 ? -10.945 -24.5 -23.359 1 87.44 97 GLY A O 1
ATOM 774 N N . ILE A 1 98 ? -12.07 -26.094 -24.422 1 90.62 98 ILE A N 1
ATOM 775 C CA . ILE A 1 98 ? -13.352 -25.453 -24.125 1 90.62 98 ILE A CA 1
ATOM 776 C C . ILE A 1 98 ? -13.602 -25.469 -22.625 1 90.62 98 ILE A C 1
ATOM 778 O O . ILE A 1 98 ? -14.023 -24.469 -22.047 1 90.62 98 ILE A O 1
ATOM 782 N N . GLY A 1 99 ? -13.375 -26.594 -22.062 1 90.06 99 GLY A N 1
ATOM 783 C CA . GLY A 1 99 ? -13.539 -26.703 -20.609 1 90.06 99 GLY A CA 1
ATOM 784 C C . GLY A 1 99 ? -12.609 -25.766 -19.844 1 90.06 99 GLY A C 1
ATOM 785 O O . GLY A 1 99 ? -13.031 -25.141 -18.875 1 90.06 99 GLY A O 1
ATOM 786 N N . SER A 1 100 ? -11.438 -25.672 -20.281 1 87.31 100 SER A N 1
ATOM 787 C CA . SER A 1 100 ? -10.453 -24.828 -19.625 1 87.31 100 SER A CA 1
ATOM 788 C C . SER A 1 100 ? -10.82 -23.344 -19.734 1 87.31 100 SER A C 1
ATOM 790 O O . SER A 1 100 ? -10.688 -22.594 -18.766 1 87.31 100 SER A O 1
ATOM 792 N N . PHE A 1 101 ? -11.258 -23.016 -20.906 1 88.19 101 PHE A N 1
ATOM 793 C CA . PHE A 1 101 ? -11.672 -21.641 -21.109 1 88.19 101 PHE A CA 1
ATOM 794 C C . PHE A 1 101 ? -12.859 -21.281 -20.234 1 88.19 101 PHE A C 1
ATOM 796 O O . PHE A 1 101 ? -12.836 -20.281 -19.516 1 88.19 101 PHE A O 1
ATOM 803 N N . LEU A 1 102 ? -13.867 -22.109 -20.297 1 91.38 102 LEU A N 1
ATOM 804 C CA . LEU A 1 102 ? -15.062 -21.859 -19.5 1 91.38 102 LEU A CA 1
ATOM 805 C C . LEU A 1 102 ? -14.727 -21.844 -18.016 1 91.38 102 LEU A C 1
ATOM 807 O O . LEU A 1 102 ? -15.25 -21.016 -17.266 1 91.38 102 LEU A O 1
ATOM 811 N N . GLY A 1 103 ? -13.938 -22.703 -17.656 1 88.94 103 GLY A N 1
ATOM 812 C CA . GLY A 1 103 ? -13.57 -22.781 -16.25 1 88.94 103 GLY A CA 1
ATOM 813 C C . GLY A 1 103 ? -12.75 -21.594 -15.773 1 88.94 103 GLY A C 1
ATOM 814 O O . GLY A 1 103 ? -13.094 -20.953 -14.773 1 88.94 103 GLY A O 1
ATOM 815 N N . ASN A 1 104 ? -11.75 -21.172 -16.531 1 86.94 104 ASN A N 1
ATOM 816 C CA . ASN A 1 104 ? -10.82 -20.125 -16.094 1 86.94 104 ASN A CA 1
ATOM 817 C C . ASN A 1 104 ? -11.438 -18.734 -16.219 1 86.94 104 ASN A C 1
ATOM 819 O O . ASN A 1 104 ? -11.32 -17.922 -15.312 1 86.94 104 ASN A O 1
ATOM 823 N N . TYR A 1 105 ? -12.086 -18.531 -17.312 1 87.94 105 TYR A N 1
ATOM 824 C CA . TYR A 1 105 ? -12.609 -17.203 -17.547 1 87.94 105 TYR A CA 1
ATOM 825 C C . TYR A 1 105 ? -13.75 -16.875 -16.594 1 87.94 105 TYR A C 1
ATOM 827 O O . TYR A 1 105 ? -13.766 -15.812 -15.969 1 87.94 105 TYR A O 1
ATOM 835 N N . TYR A 1 106 ? -14.641 -17.781 -16.484 1 90.94 106 TYR A N 1
ATOM 836 C CA . TYR A 1 106 ? -15.805 -17.484 -15.664 1 90.94 106 TYR A CA 1
ATOM 837 C C . TYR A 1 106 ? -15.453 -17.531 -14.18 1 90.94 106 TYR A C 1
ATOM 839 O O . TYR A 1 106 ? -16.062 -16.828 -13.367 1 90.94 106 TYR A O 1
ATOM 847 N N . LEU A 1 107 ? -14.523 -18.266 -13.828 1 87.62 107 LEU A N 1
ATOM 848 C CA . LEU A 1 107 ? -14.055 -18.219 -12.445 1 87.62 107 LEU A CA 1
ATOM 849 C C . LEU A 1 107 ? -13.391 -16.875 -12.156 1 87.62 107 LEU A C 1
ATOM 851 O O . LEU A 1 107 ? -13.539 -16.328 -11.062 1 87.62 107 LEU A O 1
ATOM 855 N N . ALA A 1 108 ? -12.656 -16.469 -13.133 1 87.31 108 ALA A N 1
ATOM 856 C CA . ALA A 1 108 ? -12.016 -15.164 -12.977 1 87.31 108 ALA A CA 1
ATOM 857 C C . ALA A 1 108 ? -13.055 -14.055 -12.844 1 87.31 108 ALA A C 1
ATOM 859 O O . ALA A 1 108 ? -12.852 -13.094 -12.094 1 87.31 108 ALA A O 1
ATOM 860 N N . GLN A 1 109 ? -14.117 -14.211 -13.617 1 89.88 109 GLN A N 1
ATOM 861 C CA . GLN A 1 109 ? -15.195 -13.242 -13.5 1 89.88 109 GLN A CA 1
ATOM 862 C C . GLN A 1 109 ? -15.797 -13.242 -12.094 1 89.88 109 GLN A C 1
ATOM 864 O O . GLN A 1 109 ? -16.156 -12.188 -11.562 1 89.88 109 GLN A O 1
ATOM 869 N N . VAL A 1 110 ? -15.953 -14.367 -11.586 1 88.38 110 VAL A N 1
ATOM 870 C CA . VAL A 1 110 ? -16.469 -14.492 -10.227 1 88.38 110 VAL A CA 1
ATOM 871 C C . VAL A 1 110 ? -15.477 -13.883 -9.242 1 88.38 110 VAL A C 1
ATOM 873 O O . VAL A 1 110 ? -15.867 -13.133 -8.344 1 88.38 110 VAL A O 1
ATOM 876 N N . SER A 1 111 ? -14.266 -14.227 -9.414 1 86.19 111 SER A N 1
ATOM 877 C CA . SER A 1 111 ? -13.227 -13.773 -8.492 1 86.19 111 SER A CA 1
ATOM 878 C C . SER A 1 111 ? -13.086 -12.25 -8.523 1 86.19 111 SER A C 1
ATOM 880 O O . SER A 1 111 ? -12.984 -11.609 -7.477 1 86.19 111 SER A O 1
ATOM 882 N N . MET A 1 112 ? -13.055 -11.742 -9.742 1 87.25 112 MET A N 1
ATOM 883 C CA . MET A 1 112 ? -12.922 -10.297 -9.875 1 87.25 112 MET A CA 1
ATOM 884 C C . MET A 1 112 ? -14.172 -9.578 -9.375 1 87.25 112 MET A C 1
ATOM 886 O O . MET A 1 112 ? -14.086 -8.477 -8.836 1 87.25 112 MET A O 1
ATOM 890 N N . GLY A 1 113 ? -15.297 -10.211 -9.664 1 87.94 113 GLY A N 1
ATOM 891 C CA . GLY A 1 113 ? -16.516 -9.664 -9.094 1 87.94 113 GLY A CA 1
ATOM 892 C C . GLY A 1 113 ? -16.5 -9.641 -7.574 1 87.94 113 GLY A C 1
ATOM 893 O O . GLY A 1 113 ? -16.938 -8.664 -6.965 1 87.94 113 GLY A O 1
ATOM 894 N N . LEU A 1 114 ? -15.992 -10.617 -7.023 1 86.31 114 LEU A N 1
ATOM 895 C CA . LEU A 1 114 ? -15.883 -10.695 -5.57 1 86.31 114 LEU A CA 1
ATOM 896 C C . LEU A 1 114 ? -14.945 -9.625 -5.031 1 86.31 114 LEU A C 1
ATOM 898 O O . LEU A 1 114 ? -15.25 -8.977 -4.027 1 86.31 114 LEU A O 1
ATOM 902 N N . VAL A 1 115 ? -13.836 -9.453 -5.609 1 85.19 115 VAL A N 1
ATOM 903 C CA . VAL A 1 115 ? -12.859 -8.453 -5.199 1 85.19 115 VAL A CA 1
ATOM 904 C C . VAL A 1 115 ? -13.492 -7.062 -5.25 1 85.19 115 VAL A C 1
ATOM 906 O O . VAL A 1 115 ? -13.328 -6.262 -4.324 1 85.19 115 VAL A O 1
ATOM 909 N N . GLN A 1 116 ? -14.18 -6.879 -6.348 1 88.62 116 GLN A N 1
ATOM 910 C CA . GLN A 1 116 ? -14.844 -5.586 -6.512 1 88.62 116 GLN A CA 1
ATOM 911 C C . GLN A 1 116 ? -15.875 -5.355 -5.41 1 88.62 116 GLN A C 1
ATOM 913 O O . GLN A 1 116 ? -15.953 -4.258 -4.848 1 88.62 116 GLN A O 1
ATOM 918 N N . ASP A 1 117 ? -16.547 -6.355 -5.129 1 89.62 117 ASP A N 1
ATOM 919 C CA . ASP A 1 117 ? -17.578 -6.238 -4.102 1 89.62 117 ASP A CA 1
ATOM 920 C C . ASP A 1 117 ? -16.953 -5.992 -2.729 1 89.62 117 ASP A C 1
ATOM 922 O O . ASP A 1 117 ? -17.453 -5.164 -1.96 1 89.62 117 ASP A O 1
ATOM 926 N N . LEU A 1 118 ? -15.914 -6.695 -2.457 1 88.44 118 LEU A N 1
ATOM 927 C CA . LEU A 1 118 ? -15.266 -6.547 -1.16 1 88.44 118 LEU A CA 1
ATOM 928 C C . LEU A 1 118 ? -14.625 -5.172 -1.028 1 88.44 118 LEU A C 1
ATOM 930 O O . LEU A 1 118 ? -14.703 -4.539 0.029 1 88.44 118 LEU A O 1
ATOM 934 N N . ARG A 1 119 ? -14 -4.777 -2.074 1 89.12 119 ARG A N 1
ATOM 935 C CA . ARG A 1 119 ? -13.375 -3.457 -2.061 1 89.12 119 ARG A CA 1
ATOM 936 C C . ARG A 1 119 ? -14.422 -2.361 -1.859 1 89.12 119 ARG A C 1
ATOM 938 O O . ARG A 1 119 ? -14.227 -1.45 -1.054 1 89.12 119 ARG A O 1
ATOM 945 N N . THR A 1 120 ? -15.422 -2.49 -2.625 1 91.19 120 THR A N 1
ATOM 946 C CA . THR A 1 120 ? -16.484 -1.49 -2.533 1 91.19 120 THR A CA 1
ATOM 947 C C . THR A 1 120 ? -17.141 -1.527 -1.159 1 91.19 120 THR A C 1
ATOM 949 O O . THR A 1 120 ? -17.469 -0.482 -0.591 1 91.19 120 THR A O 1
ATOM 952 N N . ALA A 1 121 ? -17.297 -2.705 -0.682 1 90.38 121 ALA A N 1
ATOM 953 C CA . ALA A 1 121 ? -17.891 -2.846 0.644 1 90.38 121 ALA A CA 1
ATOM 954 C C . ALA A 1 121 ? -17 -2.236 1.717 1 90.38 121 ALA A C 1
ATOM 956 O O . ALA A 1 121 ? -17.484 -1.581 2.643 1 90.38 121 ALA A O 1
ATOM 957 N N . LEU A 1 122 ? -15.727 -2.504 1.608 1 90.12 122 LEU A N 1
ATOM 958 C CA . LEU A 1 122 ? -14.773 -1.964 2.566 1 90.12 122 LEU A CA 1
ATOM 959 C C . LEU A 1 122 ? -14.742 -0.44 2.508 1 90.12 122 LEU A C 1
ATOM 961 O O . LEU A 1 122 ? -14.734 0.226 3.545 1 90.12 122 LEU A O 1
ATOM 965 N N . PHE A 1 123 ? -14.719 0.02 1.381 1 90.62 123 PHE A N 1
ATOM 966 C CA . PHE A 1 123 ? -14.695 1.467 1.198 1 90.62 123 PHE A CA 1
ATOM 967 C C . PHE A 1 123 ? -15.977 2.102 1.715 1 90.62 123 PHE A C 1
ATOM 969 O O . PHE A 1 123 ? -15.938 3.125 2.402 1 90.62 123 PHE A O 1
ATOM 976 N N . ASN A 1 124 ? -17.047 1.518 1.32 1 91.5 124 ASN A N 1
ATOM 977 C CA . ASN A 1 124 ? -18.328 2.029 1.791 1 91.5 124 ASN A CA 1
ATOM 978 C C . ASN A 1 124 ? -18.422 1.99 3.312 1 91.5 124 ASN A C 1
ATOM 980 O O . ASN A 1 124 ? -19 2.891 3.926 1 91.5 124 ASN A O 1
ATOM 984 N N . ASN A 1 125 ? -17.891 0.904 3.811 1 91.25 125 ASN A N 1
ATOM 985 C CA . ASN A 1 125 ? -17.875 0.787 5.266 1 91.25 125 ASN A CA 1
ATOM 986 C C . ASN A 1 125 ? -17 1.873 5.898 1 91.25 125 ASN A C 1
ATOM 988 O O . ASN A 1 125 ? -17.328 2.395 6.965 1 91.25 125 ASN A O 1
ATOM 992 N N . LEU A 1 126 ? -15.953 2.191 5.324 1 88.81 126 LEU A N 1
ATOM 993 C CA . LEU A 1 126 ? -15.055 3.229 5.812 1 88.81 126 LEU A CA 1
ATOM 994 C C . LEU A 1 126 ? -15.781 4.566 5.934 1 88.81 126 LEU A C 1
ATOM 996 O O . LEU A 1 126 ? -15.492 5.352 6.84 1 88.81 126 LEU A O 1
ATOM 1000 N N . LEU A 1 127 ? -16.703 4.781 5.043 1 89 127 LEU A N 1
ATOM 1001 C CA . LEU A 1 127 ? -17.438 6.039 5.02 1 89 127 LEU A CA 1
ATOM 1002 C C . LEU A 1 127 ? -18.422 6.113 6.18 1 89 127 LEU A C 1
ATOM 1004 O O . LEU A 1 127 ? -18.891 7.195 6.531 1 89 127 LEU A O 1
ATOM 1008 N N . THR A 1 128 ? -18.641 4.996 6.82 1 88.19 128 THR A N 1
ATOM 1009 C CA . THR A 1 128 ? -19.656 4.973 7.875 1 88.19 128 THR A CA 1
ATOM 1010 C C . THR A 1 128 ? -19 4.824 9.242 1 88.19 128 THR A C 1
ATOM 1012 O O . THR A 1 128 ? -19.656 4.93 10.273 1 88.19 128 THR A O 1
ATOM 1015 N N . LEU A 1 129 ? -17.734 4.582 9.289 1 88.12 129 LEU A N 1
ATOM 1016 C CA . LEU A 1 129 ? -17.047 4.336 10.547 1 88.12 129 LEU A CA 1
ATOM 1017 C C . LEU A 1 129 ? -16.875 5.633 11.344 1 88.12 129 LEU A C 1
ATOM 1019 O O . LEU A 1 129 ? -16.844 6.719 10.766 1 88.12 129 LEU A O 1
ATOM 1023 N N . PRO A 1 130 ? -16.828 5.508 12.586 1 86.31 130 PRO A N 1
ATOM 1024 C CA . PRO A 1 130 ? -16.688 6.699 13.422 1 86.31 130 PRO A CA 1
ATOM 1025 C C . PRO A 1 130 ? -15.312 7.344 13.305 1 86.31 130 PRO A C 1
ATOM 1027 O O . PRO A 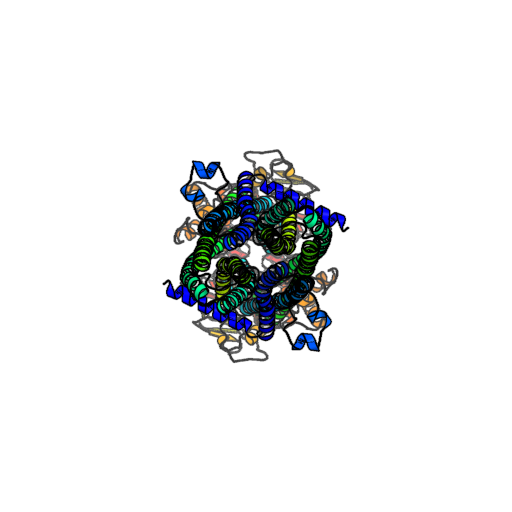1 130 ? -14.352 6.684 12.898 1 86.31 130 PRO A O 1
ATOM 1030 N N . ASN A 1 131 ? -15.273 8.547 13.672 1 82.06 131 ASN A N 1
ATOM 1031 C CA . ASN A 1 131 ? -14.023 9.297 13.602 1 82.06 131 ASN A CA 1
ATOM 1032 C C . ASN A 1 131 ? -12.938 8.664 14.469 1 82.06 131 ASN A C 1
ATOM 1034 O O . ASN A 1 131 ? -11.758 8.719 14.125 1 82.06 131 ASN A O 1
ATOM 1038 N N . ARG A 1 132 ? -13.367 8.109 15.539 1 76.56 132 ARG A N 1
ATOM 1039 C CA . ARG A 1 132 ? -12.414 7.473 16.453 1 76.56 132 ARG A CA 1
ATOM 1040 C C . ARG A 1 132 ? -11.625 6.379 15.742 1 76.56 132 ARG A C 1
ATOM 1042 O O . ARG A 1 132 ? -10.453 6.148 16.047 1 76.56 132 ARG A O 1
ATOM 1049 N N . TYR A 1 133 ? -12.289 5.75 14.852 1 81.31 133 TYR A N 1
ATOM 1050 C CA . TYR A 1 133 ? -11.625 4.688 14.102 1 81.31 133 TYR A CA 1
ATOM 1051 C C . TYR A 1 133 ? -10.469 5.238 13.281 1 81.31 133 TYR A C 1
ATOM 1053 O O . TYR A 1 133 ? -9.398 4.625 13.211 1 81.31 133 TYR A O 1
ATOM 1061 N N . PHE A 1 134 ? -10.664 6.344 12.688 1 74.94 134 PHE A N 1
ATOM 1062 C CA . PHE A 1 134 ? -9.641 6.969 11.859 1 74.94 134 PHE A CA 1
ATOM 1063 C C . PHE A 1 134 ? -8.5 7.508 12.711 1 74.94 134 PHE A C 1
ATOM 1065 O O . PHE A 1 134 ? -7.348 7.531 12.281 1 74.94 134 PHE A O 1
ATOM 1072 N N . ASP A 1 135 ? -8.922 7.949 13.914 1 67.25 135 ASP A N 1
ATOM 1073 C CA . ASP A 1 135 ? -7.918 8.453 14.852 1 67.25 135 ASP A CA 1
ATOM 1074 C C . ASP A 1 135 ? -7.012 7.324 15.344 1 67.25 135 ASP A C 1
ATOM 1076 O O . ASP A 1 135 ? -5.832 7.543 15.609 1 67.25 135 ASP A O 1
ATOM 1080 N N . ASN A 1 136 ? -7.59 6.145 15.359 1 66.69 136 ASN A N 1
ATOM 1081 C CA . ASN A 1 136 ? -6.891 5.023 15.977 1 66.69 136 ASN A CA 1
ATOM 1082 C C . ASN A 1 136 ? -6.156 4.18 14.938 1 66.69 136 ASN A C 1
ATOM 1084 O O . ASN A 1 136 ? -5.371 3.297 15.289 1 66.69 136 ASN A O 1
ATOM 1088 N N . HIS A 1 137 ? -6.453 4.477 13.727 1 67.81 137 HIS A N 1
ATOM 1089 C CA . HIS A 1 137 ? -5.816 3.676 12.688 1 67.81 137 HIS A CA 1
ATOM 1090 C C . HIS A 1 137 ? -5.008 4.551 11.734 1 67.81 137 HIS A C 1
ATOM 1092 O O . HIS A 1 137 ? -5.418 5.664 11.406 1 67.81 137 HIS A O 1
ATOM 1098 N N . ASN A 1 138 ? -3.898 4.023 11.359 1 62.84 138 ASN A N 1
ATOM 1099 C CA . ASN A 1 138 ? -3.055 4.699 10.375 1 62.84 138 ASN A CA 1
ATOM 1100 C C . ASN A 1 138 ? -3.666 4.645 8.977 1 62.84 138 ASN A C 1
ATOM 1102 O O . ASN A 1 138 ? -4.242 3.629 8.586 1 62.84 138 ASN A O 1
ATOM 1106 N N . SER A 1 139 ? -3.566 5.789 8.242 1 69.75 139 SER A N 1
ATOM 1107 C CA . SER A 1 139 ? -4.133 5.879 6.898 1 69.75 139 SER A CA 1
ATOM 1108 C C . SER A 1 139 ? -3.518 4.844 5.965 1 69.75 139 SER A C 1
ATOM 1110 O O . SER A 1 139 ? -4.211 4.262 5.129 1 69.75 139 SER A O 1
ATOM 1112 N N . GLY A 1 140 ? -2.221 4.59 6.129 1 63.56 140 GLY A N 1
ATOM 1113 C CA . GLY A 1 140 ? -1.555 3.604 5.293 1 63.56 140 GLY A CA 1
ATOM 1114 C C . GLY A 1 140 ? -2.123 2.205 5.453 1 63.56 140 GLY A C 1
ATOM 1115 O O . GLY A 1 140 ? -2.305 1.486 4.469 1 63.56 140 GLY A O 1
ATOM 1116 N N . HIS A 1 141 ? -2.441 1.9 6.719 1 67.81 141 HIS A N 1
ATOM 1117 C CA . HIS A 1 141 ? -3.012 0.586 6.992 1 67.81 141 HIS A CA 1
ATOM 1118 C C . HIS A 1 141 ? -4.395 0.444 6.367 1 67.81 141 HIS A C 1
ATOM 1120 O O . HIS A 1 141 ? -4.746 -0.625 5.863 1 67.81 141 HIS A O 1
ATOM 1126 N N . L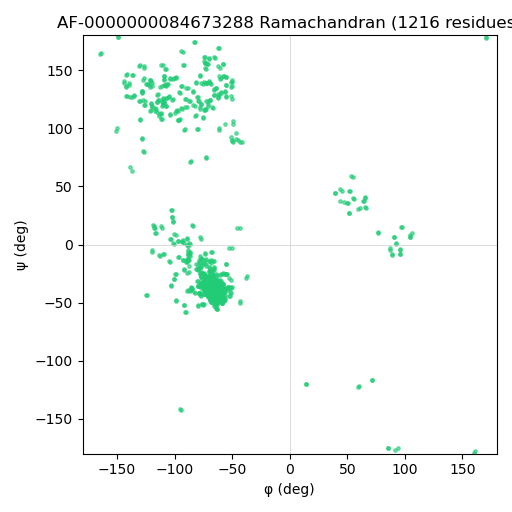EU A 1 142 ? -5.098 1.52 6.453 1 76.81 142 LEU A N 1
ATOM 1127 C CA . LEU A 1 142 ? -6.445 1.489 5.898 1 76.81 142 LEU A CA 1
ATOM 1128 C C . LEU A 1 142 ? -6.406 1.354 4.379 1 76.81 142 LEU A C 1
ATOM 1130 O O . LEU A 1 142 ? -7.203 0.613 3.797 1 76.81 142 LEU A O 1
ATOM 1134 N N . ILE A 1 143 ? -5.461 1.998 3.824 1 76.31 143 ILE A N 1
ATOM 1135 C CA . ILE A 1 143 ? -5.305 1.936 2.375 1 76.31 143 ILE A CA 1
ATOM 1136 C C . ILE A 1 143 ? -4.836 0.541 1.966 1 76.31 143 ILE A C 1
ATOM 1138 O O . ILE A 1 143 ? -5.344 -0.032 1 1 76.31 143 ILE A O 1
ATOM 1142 N N . SER A 1 144 ? -3.891 -0.052 2.68 1 71.69 144 SER A N 1
ATOM 1143 C CA . SER A 1 144 ? -3.346 -1.371 2.373 1 71.69 144 SER A CA 1
ATOM 1144 C C . SER A 1 144 ? -4.422 -2.447 2.463 1 71.69 144 SER A C 1
ATOM 1146 O O . SER A 1 144 ? -4.402 -3.418 1.704 1 71.69 144 SER A O 1
ATOM 1148 N N . ARG A 1 145 ? -5.344 -2.283 3.355 1 77.88 145 ARG A N 1
ATOM 1149 C CA . ARG A 1 145 ? -6.434 -3.244 3.496 1 77.88 145 ARG A CA 1
ATOM 1150 C C . ARG A 1 145 ? -7.297 -3.277 2.238 1 77.88 145 ARG A C 1
ATOM 1152 O O . ARG A 1 145 ? -7.672 -4.352 1.769 1 77.88 145 ARG A O 1
ATOM 1159 N N . ILE A 1 146 ? -7.562 -2.088 1.733 1 82.31 146 ILE A N 1
ATOM 1160 C CA . ILE A 1 146 ? -8.43 -1.96 0.57 1 82.31 146 ILE A CA 1
ATOM 1161 C C . ILE A 1 146 ? -7.688 -2.414 -0.683 1 82.31 146 ILE A C 1
ATOM 1163 O O . ILE A 1 146 ? -8.273 -3.037 -1.571 1 82.31 146 ILE A O 1
ATOM 1167 N N . THR A 1 147 ? -6.391 -2.199 -0.735 1 75.94 147 THR A N 1
ATOM 1168 C CA . THR A 1 147 ? -5.652 -2.43 -1.973 1 75.94 147 THR A CA 1
ATOM 1169 C C . THR A 1 147 ? -4.949 -3.785 -1.938 1 75.94 147 THR A C 1
ATOM 1171 O O . THR A 1 147 ? -5.109 -4.594 -2.854 1 75.94 147 THR A O 1
ATOM 1174 N N . TYR A 1 148 ? -4.242 -4.121 -0.888 1 65.5 148 TYR A N 1
ATOM 1175 C CA . TYR A 1 148 ? -3.396 -5.312 -0.842 1 65.5 148 TYR A CA 1
ATOM 1176 C C . TYR A 1 148 ? -4.164 -6.504 -0.279 1 65.5 148 TYR A C 1
ATOM 1178 O O . TYR A 1 148 ? -4.199 -7.57 -0.892 1 65.5 148 TYR A O 1
ATOM 1186 N N . ASN A 1 149 ? -4.773 -6.328 0.865 1 70.62 149 ASN A N 1
ATOM 1187 C CA . ASN A 1 149 ? -5.41 -7.457 1.535 1 70.62 149 ASN A CA 1
ATOM 1188 C C . ASN A 1 149 ? -6.551 -8.031 0.701 1 70.62 149 ASN A C 1
ATOM 1190 O O . ASN A 1 149 ? -6.754 -9.25 0.673 1 70.62 149 ASN A O 1
ATOM 1194 N N . VAL A 1 150 ? -7.238 -7.121 0.084 1 79.19 150 VAL A N 1
ATOM 1195 C CA . VAL A 1 150 ? -8.344 -7.582 -0.752 1 79.19 150 VAL A CA 1
ATOM 1196 C C . VAL A 1 150 ? -7.797 -8.375 -1.938 1 79.19 150 VAL A C 1
ATOM 1198 O O . VAL A 1 150 ? -8.391 -9.367 -2.357 1 79.19 150 VAL A O 1
ATOM 1201 N N . THR A 1 151 ? -6.625 -7.965 -2.377 1 72.25 151 THR A N 1
ATOM 1202 C CA . THR A 1 151 ? -6.012 -8.672 -3.496 1 72.25 151 THR A CA 1
ATOM 1203 C C . THR A 1 151 ? -5.539 -10.055 -3.064 1 72.25 151 THR A C 1
ATOM 1205 O O . THR A 1 151 ? -5.617 -11.016 -3.838 1 72.25 151 THR A O 1
ATOM 1208 N N . MET A 1 152 ? -5.074 -10.148 -1.877 1 69.81 152 MET A N 1
ATOM 1209 C CA . MET A 1 152 ? -4.664 -11.445 -1.355 1 69.81 152 MET A CA 1
ATOM 1210 C C . MET A 1 152 ? -5.855 -12.391 -1.255 1 69.81 152 MET A C 1
ATOM 1212 O O . MET A 1 152 ? -5.727 -13.594 -1.505 1 69.81 152 MET A O 1
ATOM 1216 N N . VAL A 1 153 ? -6.984 -11.867 -0.904 1 75.56 153 VAL A N 1
ATOM 1217 C CA . VAL A 1 153 ? -8.203 -12.664 -0.827 1 75.56 153 VAL A CA 1
ATOM 1218 C C . VAL A 1 153 ? -8.602 -13.133 -2.225 1 75.56 153 VAL A C 1
ATOM 1220 O O . VAL A 1 153 ? -9.07 -14.266 -2.396 1 75.56 153 VAL A O 1
ATOM 1223 N N . THR A 1 154 ? -8.281 -12.305 -3.117 1 69.19 154 THR A N 1
ATOM 1224 C CA . THR A 1 154 ? -8.586 -12.641 -4.504 1 69.19 154 THR A CA 1
ATOM 1225 C C . THR A 1 154 ? -7.727 -13.812 -4.973 1 69.19 154 THR A C 1
ATOM 1227 O O . THR A 1 154 ? -8.211 -14.703 -5.676 1 69.19 154 THR A O 1
ATOM 1230 N N . GLY A 1 155 ? -6.418 -13.711 -4.668 1 67.25 155 GLY A N 1
ATOM 1231 C CA . GLY A 1 155 ? -5.566 -14.836 -5.016 1 67.25 155 GLY A CA 1
ATOM 1232 C C . GLY A 1 155 ? -6.062 -16.156 -4.461 1 67.25 155 GLY A C 1
ATOM 1233 O O . GLY A 1 155 ? -6.07 -17.172 -5.164 1 67.25 155 GLY A O 1
ATOM 1234 N N . ALA A 1 156 ? -6.59 -16.094 -3.303 1 69 156 ALA A N 1
ATOM 1235 C CA . ALA A 1 156 ? -7.133 -17.297 -2.68 1 69 156 ALA A CA 1
ATOM 1236 C C . ALA A 1 156 ? -8.453 -17.703 -3.32 1 69 156 ALA A C 1
ATOM 1238 O O . ALA A 1 156 ? -8.688 -18.891 -3.586 1 69 156 ALA A O 1
ATOM 1239 N N . ALA A 1 157 ? -9.227 -16.719 -3.643 1 69.69 157 ALA A N 1
ATOM 1240 C CA . ALA A 1 157 ? -10.555 -16.969 -4.191 1 69.69 157 ALA A CA 1
ATOM 1241 C C . ALA A 1 157 ? -10.469 -17.453 -5.637 1 69.69 157 ALA A C 1
ATOM 1243 O O . ALA A 1 157 ? -11.242 -18.328 -6.055 1 69.69 157 ALA A O 1
ATOM 1244 N N . THR A 1 158 ? -9.508 -16.922 -6.332 1 68.38 158 THR A N 1
ATOM 1245 C CA . THR A 1 158 ? -9.414 -17.281 -7.742 1 68.38 158 THR A CA 1
ATOM 1246 C C . THR A 1 158 ? -8.508 -18.5 -7.938 1 68.38 158 THR A C 1
ATOM 1248 O O . THR A 1 158 ? -8.938 -19.516 -8.492 1 68.38 158 THR A O 1
ATOM 1251 N N . ASP A 1 159 ? -7.234 -18.359 -7.477 1 72 159 ASP A N 1
ATOM 1252 C CA . ASP A 1 159 ? -6.242 -19.391 -7.777 1 72 159 ASP A CA 1
ATOM 1253 C C . ASP A 1 159 ? -6.484 -20.641 -6.941 1 72 159 ASP A C 1
ATOM 1255 O O . ASP A 1 159 ? -6.434 -21.766 -7.461 1 72 159 ASP A O 1
ATOM 1259 N N . ALA A 1 160 ? -6.789 -20.406 -5.688 1 76.06 160 ALA A N 1
ATOM 1260 C CA . ALA A 1 160 ? -6.977 -21.562 -4.809 1 76.06 160 ALA A CA 1
ATOM 1261 C C . ALA A 1 160 ? -8.234 -22.344 -5.188 1 76.06 160 ALA A C 1
ATOM 1263 O O . ALA A 1 160 ? -8.211 -23.562 -5.27 1 76.06 160 ALA A O 1
ATOM 1264 N N . ILE A 1 161 ? -9.242 -21.656 -5.492 1 77.06 161 ILE A N 1
ATOM 1265 C CA . ILE A 1 161 ? -10.492 -22.312 -5.836 1 77.06 161 ILE A CA 1
ATOM 1266 C C . ILE A 1 161 ? -10.359 -23.016 -7.184 1 77.06 161 ILE A C 1
ATOM 1268 O O . ILE A 1 161 ? -10.891 -24.109 -7.379 1 77.06 161 ILE A O 1
ATOM 1272 N N . LYS A 1 162 ? -9.688 -22.375 -8.039 1 81.06 162 LYS A N 1
ATOM 1273 C CA . LYS A 1 162 ? -9.414 -23 -9.336 1 81.06 162 LYS A CA 1
ATOM 1274 C C . LYS A 1 162 ? -8.703 -24.344 -9.164 1 81.06 162 LYS A C 1
ATOM 1276 O O . LYS A 1 162 ? -9.125 -25.344 -9.742 1 81.06 162 LYS A O 1
ATOM 1281 N N . VAL A 1 163 ? -7.723 -24.328 -8.375 1 81.12 163 VAL A N 1
ATOM 1282 C CA . VAL A 1 163 ? -6.934 -25.531 -8.18 1 81.12 163 VAL A CA 1
ATOM 1283 C C . VAL A 1 163 ? -7.777 -26.578 -7.461 1 81.12 163 VAL A C 1
ATOM 1285 O O . VAL A 1 163 ? -7.781 -27.75 -7.852 1 81.12 163 VAL A O 1
ATOM 1288 N N . VAL A 1 164 ? -8.539 -26.172 -6.48 1 82.56 164 VAL A N 1
ATOM 1289 C CA . VAL A 1 164 ? -9.328 -27.094 -5.684 1 82.56 164 VAL A CA 1
ATOM 1290 C C . VAL A 1 164 ? -10.406 -27.75 -6.559 1 82.56 164 VAL A C 1
ATOM 1292 O O . VAL A 1 164 ? -10.617 -28.953 -6.492 1 82.56 164 VAL A O 1
ATOM 1295 N N . VAL A 1 165 ? -11.016 -26.969 -7.344 1 83.75 165 VAL A N 1
ATOM 1296 C CA . VAL A 1 165 ? -12.109 -27.484 -8.164 1 83.75 165 VAL A CA 1
ATOM 1297 C C . VAL A 1 165 ? -11.547 -28.281 -9.328 1 83.75 165 VAL A C 1
ATOM 1299 O O . VAL A 1 165 ? -11.961 -29.422 -9.57 1 83.75 165 VAL A O 1
ATOM 1302 N N . ARG A 1 166 ? -10.633 -27.688 -10.023 1 84.06 166 ARG A N 1
ATOM 1303 C CA . ARG A 1 166 ? -10.07 -28.344 -11.203 1 84.06 166 ARG A CA 1
ATOM 1304 C C . ARG A 1 166 ? -9.352 -29.625 -10.812 1 84.06 166 ARG A C 1
ATOM 1306 O O . ARG A 1 166 ? -9.641 -30.703 -11.352 1 84.06 166 ARG A O 1
ATOM 1313 N N . GLU A 1 167 ? -8.383 -29.5 -9.883 1 84.69 167 GLU A N 1
ATOM 1314 C CA . GLU A 1 167 ? -7.598 -30.656 -9.469 1 84.69 167 GLU A CA 1
ATOM 1315 C C . GLU A 1 167 ? -8.438 -31.625 -8.641 1 84.69 167 GLU A C 1
ATOM 1317 O O . GLU A 1 167 ? -8.227 -32.844 -8.703 1 84.69 167 GLU A O 1
ATOM 1322 N N . GLY A 1 168 ? -9.32 -31.062 -7.859 1 86.06 168 GLY A N 1
ATOM 1323 C CA . GLY A 1 168 ? -10.219 -31.938 -7.121 1 86.06 168 GLY A CA 1
ATOM 1324 C C . GLY A 1 168 ? -11.086 -32.781 -8.016 1 86.06 168 GLY A C 1
ATOM 1325 O O . GLY A 1 168 ? -11.219 -34 -7.789 1 86.06 168 GLY A O 1
ATOM 1326 N N . MET A 1 169 ? -11.617 -32.188 -9 1 87.75 169 MET A N 1
ATOM 1327 C CA . MET A 1 169 ? -12.438 -32.938 -9.961 1 87.75 169 MET A CA 1
ATOM 1328 C C . MET A 1 169 ? -11.594 -33.938 -10.742 1 87.75 169 MET A C 1
ATOM 1330 O O . MET A 1 169 ? -12.055 -35.031 -11.055 1 87.75 169 MET A O 1
ATOM 1334 N N . THR A 1 170 ? -10.414 -33.531 -11.047 1 87.19 170 THR A N 1
ATOM 1335 C CA . THR A 1 170 ? -9.508 -34.438 -11.742 1 87.19 170 THR A CA 1
ATOM 1336 C C . THR A 1 170 ? -9.25 -35.688 -10.906 1 87.19 170 THR A C 1
ATOM 1338 O O . THR A 1 170 ? -9.289 -36.812 -11.422 1 87.19 170 THR A O 1
ATOM 1341 N N . VAL A 1 171 ? -9.031 -35.469 -9.625 1 86.31 171 VAL A N 1
ATOM 1342 C CA . VAL A 1 171 ? -8.797 -36.594 -8.727 1 86.31 171 VAL A CA 1
ATOM 1343 C C . VAL A 1 171 ? -10.039 -37.469 -8.656 1 86.31 171 VAL A C 1
ATOM 1345 O O . VAL A 1 171 ? -9.945 -38.688 -8.703 1 86.31 171 VAL A O 1
ATOM 1348 N N . LEU A 1 172 ? -11.156 -36.906 -8.617 1 87.69 172 LEU A N 1
ATOM 1349 C CA . LEU A 1 172 ? -12.414 -37.625 -8.516 1 87.69 172 LEU A CA 1
ATOM 1350 C C . LEU A 1 172 ? -12.664 -38.469 -9.773 1 87.69 172 LEU A C 1
ATOM 1352 O O . LEU A 1 172 ? -13.062 -39.625 -9.688 1 87.69 172 LEU A O 1
ATOM 1356 N N . PHE A 1 173 ? -12.445 -37.844 -10.922 1 87.81 173 PHE A N 1
ATOM 1357 C CA . PHE A 1 173 ? -12.672 -38.562 -12.18 1 87.81 173 PHE A CA 1
ATOM 1358 C C . PHE A 1 173 ? -11.672 -39.688 -12.352 1 87.81 173 PHE A C 1
ATOM 1360 O O . PHE A 1 173 ? -12.031 -40.781 -12.836 1 87.81 173 PHE A O 1
ATOM 1367 N N . LEU A 1 174 ? -10.438 -39.406 -12.008 1 86.75 174 LEU A N 1
ATOM 1368 C CA . LEU A 1 174 ? -9.43 -40.469 -12.109 1 86.75 174 LEU A CA 1
ATOM 1369 C C . LEU A 1 174 ? -9.742 -41.625 -11.156 1 86.75 174 LEU A C 1
ATOM 1371 O O . LEU A 1 174 ? -9.648 -42.781 -11.547 1 86.75 174 LEU A O 1
ATOM 1375 N N . PHE A 1 175 ? -10.164 -41.25 -10.008 1 85.69 175 PHE A N 1
ATOM 1376 C CA . PHE A 1 175 ? -10.516 -42.281 -9.031 1 85.69 175 PHE A CA 1
ATOM 1377 C C . PHE A 1 175 ? -11.734 -43.062 -9.492 1 85.69 175 PHE A C 1
ATOM 1379 O O . PHE A 1 175 ? -11.789 -44.281 -9.32 1 85.69 175 PHE A O 1
ATOM 1386 N N . ALA A 1 176 ? -12.711 -42.344 -10 1 87.44 176 ALA A N 1
ATOM 1387 C CA . ALA A 1 176 ? -13.906 -43.031 -10.508 1 87.44 176 ALA A CA 1
ATOM 1388 C C . ALA A 1 176 ? -13.562 -43.969 -11.648 1 87.44 176 ALA A C 1
ATOM 1390 O O . ALA A 1 176 ? -14.094 -45.094 -11.719 1 87.44 176 ALA A O 1
ATOM 1391 N N . SER A 1 177 ? -12.672 -43.562 -12.5 1 87.12 177 SER A N 1
ATOM 1392 C CA . SER A 1 177 ? -12.242 -44.406 -13.617 1 87.12 177 SER A CA 1
ATOM 1393 C C . SER A 1 177 ? -11.477 -45.625 -13.125 1 87.12 177 SER A C 1
ATOM 1395 O O . SER A 1 177 ? -11.648 -46.75 -13.656 1 87.12 177 SER A O 1
ATOM 1397 N N . LEU A 1 178 ? -10.648 -45.406 -12.125 1 85.94 178 LEU A N 1
ATOM 1398 C CA . LEU A 1 178 ? -9.883 -46.531 -11.562 1 85.94 178 LEU A CA 1
ATOM 1399 C C . LEU A 1 178 ? -10.805 -47.531 -10.867 1 85.94 178 LEU A C 1
ATOM 1401 O O . LEU A 1 178 ? -10.602 -48.75 -10.961 1 85.94 178 LEU A O 1
ATOM 1405 N N . LEU A 1 179 ? -11.836 -47.031 -10.211 1 86.88 179 LEU A N 1
ATOM 1406 C CA . LEU A 1 179 ? -12.812 -47.875 -9.539 1 86.88 179 LEU A CA 1
ATOM 1407 C C . LEU A 1 179 ? -13.609 -48.688 -10.555 1 86.88 179 LEU A C 1
ATOM 1409 O O . LEU A 1 179 ? -13.953 -49.844 -10.289 1 86.88 179 LEU A O 1
ATOM 1413 N N . TRP A 1 180 ? -13.883 -48.031 -11.641 1 84.88 180 TRP A N 1
ATOM 1414 C CA . TRP A 1 180 ? -14.633 -48.719 -12.695 1 84.88 180 TRP A CA 1
ATOM 1415 C C . TRP A 1 180 ? -13.797 -49.812 -13.344 1 84.88 180 TRP A C 1
ATOM 1417 O O . TRP A 1 180 ? -14.328 -50.844 -13.742 1 84.88 180 TRP A O 1
ATOM 1427 N N . MET A 1 181 ? -12.484 -49.594 -13.477 1 81.12 181 MET A N 1
ATOM 1428 C CA . MET A 1 181 ? -11.594 -50.594 -14.094 1 81.12 181 MET A CA 1
ATOM 1429 C C . MET A 1 181 ? -11.336 -51.75 -13.148 1 81.12 181 MET A C 1
ATOM 1431 O O . MET A 1 181 ? -11.461 -52.906 -13.539 1 81.12 181 MET A O 1
ATOM 1435 N N . ASN A 1 182 ? -10.914 -51.469 -11.875 1 83.12 182 ASN A N 1
ATOM 1436 C CA . ASN A 1 182 ? -10.656 -52.5 -10.859 1 83.12 182 ASN A CA 1
ATOM 1437 C C . ASN A 1 182 ? -10.906 -51.969 -9.453 1 83.12 182 ASN A C 1
ATOM 1439 O O . ASN A 1 182 ? -10.023 -51.375 -8.844 1 83.12 182 ASN A O 1
ATOM 1443 N N . TRP A 1 183 ? -12.016 -52.219 -8.891 1 82.38 183 TRP A N 1
ATOM 1444 C CA . TRP A 1 183 ? -12.414 -51.656 -7.605 1 82.38 183 TRP A CA 1
ATOM 1445 C C . TRP A 1 183 ? -11.562 -52.25 -6.477 1 82.38 183 TRP A C 1
ATOM 1447 O O . TRP A 1 183 ? -11.336 -51.594 -5.461 1 82.38 183 TRP A O 1
ATOM 1457 N N . LYS A 1 184 ? -11.055 -53.5 -6.605 1 78.12 184 LYS A N 1
ATOM 1458 C CA . LYS A 1 184 ? -10.273 -54.156 -5.551 1 78.12 184 LYS A CA 1
ATOM 1459 C C . LYS A 1 184 ? -8.93 -53.438 -5.359 1 78.12 184 LYS A C 1
ATOM 1461 O O . LYS A 1 184 ? -8.531 -53.156 -4.23 1 78.12 184 LYS A O 1
ATOM 1466 N N . LEU A 1 185 ? -8.336 -53.188 -6.512 1 78.75 185 LEU A N 1
ATOM 1467 C CA . LEU A 1 185 ? -7.043 -52.531 -6.449 1 78.75 185 LEU A CA 1
ATOM 1468 C C . LEU A 1 185 ? -7.195 -51.094 -6 1 78.75 185 LEU A C 1
ATOM 1470 O O . LEU A 1 185 ? -6.34 -50.562 -5.281 1 78.75 185 LEU A O 1
ATOM 1474 N N . THR A 1 186 ? -8.281 -50.438 -6.359 1 84.38 186 THR A N 1
ATOM 1475 C CA . THR A 1 186 ? -8.5 -49.031 -6.055 1 84.38 186 THR A CA 1
ATOM 1476 C C . THR A 1 186 ? -8.789 -48.844 -4.566 1 84.38 186 THR A C 1
ATOM 1478 O O . THR A 1 186 ? -8.438 -47.812 -3.99 1 84.38 186 THR A O 1
ATOM 1481 N N . LEU A 1 187 ? -9.398 -49.719 -3.898 1 81.62 187 LEU A N 1
ATOM 1482 C CA . LEU A 1 187 ? -9.688 -49.625 -2.473 1 81.62 187 LEU A CA 1
ATOM 1483 C C . LEU A 1 187 ? -8.398 -49.562 -1.658 1 81.62 187 LEU A C 1
ATOM 1485 O O . LEU A 1 187 ? -8.352 -48.906 -0.616 1 81.62 187 LEU A O 1
ATOM 1489 N N . VAL A 1 188 ? -7.371 -50.219 -2.154 1 76.31 188 VAL A N 1
ATOM 1490 C CA . VAL A 1 188 ? -6.074 -50.156 -1.485 1 76.31 188 VAL A CA 1
ATOM 1491 C C . VAL A 1 188 ? -5.5 -48.75 -1.567 1 76.31 188 VAL A C 1
ATOM 1493 O O . VAL A 1 188 ? -4.891 -48.281 -0.611 1 76.31 188 VAL A O 1
ATOM 1496 N N . MET A 1 189 ? -5.766 -48.125 -2.676 1 78.69 189 MET A N 1
ATOM 1497 C CA . MET A 1 189 ? -5.277 -46.781 -2.861 1 78.69 189 MET A CA 1
ATOM 1498 C C . MET A 1 189 ? -6.023 -45.812 -1.96 1 78.69 189 MET A C 1
ATOM 1500 O O . MET A 1 189 ? -5.465 -44.781 -1.527 1 78.69 189 MET A O 1
ATOM 1504 N N . LEU A 1 190 ? -7.223 -46.094 -1.629 1 80.88 190 LEU A N 1
ATOM 1505 C CA . LEU A 1 190 ? -8.031 -45.219 -0.789 1 80.88 190 LEU A CA 1
ATOM 1506 C C . LEU A 1 190 ? -7.496 -45.188 0.639 1 80.88 190 LEU A C 1
ATOM 1508 O O . LEU A 1 190 ? -7.723 -44.219 1.373 1 80.88 190 LEU A O 1
ATOM 1512 N N . ALA A 1 191 ? -6.77 -46.219 0.978 1 80 191 ALA A N 1
ATOM 1513 C CA . ALA A 1 191 ? -6.223 -46.312 2.328 1 80 191 ALA A CA 1
ATOM 1514 C C . ALA A 1 191 ? -5.176 -45.219 2.57 1 80 191 ALA A C 1
ATOM 1516 O O . ALA A 1 191 ? -4.887 -44.875 3.719 1 80 191 ALA A O 1
ATOM 1517 N N . ILE A 1 192 ? -4.723 -44.594 1.519 1 81.38 192 ILE A N 1
ATOM 1518 C CA . ILE A 1 192 ? -3.67 -43.594 1.644 1 81.38 192 ILE A CA 1
ATOM 1519 C C . ILE A 1 192 ? -4.289 -42.219 1.892 1 81.38 192 ILE A C 1
ATOM 1521 O O . ILE A 1 192 ? -3.615 -41.312 2.365 1 81.38 192 ILE A O 1
ATOM 1525 N N . LEU A 1 193 ? -5.57 -42.094 1.66 1 80.12 193 LEU A N 1
ATOM 1526 C CA . LEU A 1 193 ? -6.258 -40.812 1.715 1 80.12 193 LEU A CA 1
ATOM 1527 C C . LEU A 1 193 ? -6.207 -40.219 3.121 1 80.12 193 LEU A C 1
ATOM 1529 O O . LEU A 1 193 ? -5.938 -39.031 3.293 1 80.12 193 LEU A O 1
ATOM 1533 N N . PRO A 1 194 ? -6.43 -41.062 4.172 1 81.88 194 PRO A N 1
ATOM 1534 C CA . PRO A 1 194 ? -6.336 -40.5 5.52 1 81.88 194 PRO A CA 1
ATOM 1535 C C . PRO A 1 194 ? -4.938 -39.969 5.852 1 81.88 194 PRO A C 1
ATOM 1537 O O . PRO A 1 194 ? -4.797 -38.969 6.562 1 81.88 194 PRO A O 1
ATOM 1540 N N . VAL A 1 195 ? -3.949 -40.625 5.309 1 84.19 195 VAL A N 1
ATOM 1541 C CA . VAL A 1 195 ? -2.578 -40.188 5.547 1 84.19 195 VAL A CA 1
ATOM 1542 C C . VAL A 1 195 ? -2.35 -38.844 4.891 1 84.19 195 VAL A C 1
ATOM 1544 O O . VAL A 1 195 ? -1.77 -37.938 5.5 1 84.19 195 VAL A O 1
ATOM 1547 N N . ILE A 1 196 ? -2.861 -38.688 3.713 1 82.12 196 ILE A N 1
ATOM 1548 C CA . ILE A 1 196 ? -2.75 -37.406 3.004 1 82.12 196 ILE A CA 1
ATOM 1549 C C . ILE A 1 196 ? -3.525 -36.344 3.756 1 82.12 196 ILE A C 1
ATOM 1551 O O . ILE A 1 196 ? -3.057 -35.219 3.885 1 82.12 196 ILE A O 1
ATOM 1555 N N . GLY A 1 197 ? -4.641 -36.719 4.32 1 80.75 197 GLY A N 1
ATOM 1556 C CA . GLY A 1 197 ? -5.461 -35.781 5.066 1 80.75 197 GLY A CA 1
ATOM 1557 C C . GLY A 1 197 ? -4.766 -35.219 6.297 1 80.75 197 GLY A C 1
ATOM 1558 O O . GLY A 1 197 ? -4.812 -34.031 6.555 1 80.75 197 GLY A O 1
ATOM 1559 N N . VAL A 1 198 ? -4.145 -36.094 7.016 1 85.19 198 VAL A N 1
ATOM 1560 C CA . VAL A 1 198 ? -3.441 -35.688 8.227 1 85.19 198 VAL A CA 1
ATOM 1561 C C . VAL A 1 198 ? -2.248 -34.812 7.863 1 85.19 198 VAL A C 1
ATOM 1563 O O . VAL A 1 198 ? -1.971 -33.812 8.547 1 85.19 198 VAL A O 1
ATOM 1566 N N . MET A 1 199 ? -1.58 -35.125 6.809 1 84.06 199 MET A N 1
ATOM 1567 C CA . MET A 1 199 ? -0.422 -34.344 6.383 1 84.06 199 MET A CA 1
ATOM 1568 C C . MET A 1 199 ? -0.841 -32.969 5.945 1 84.06 199 MET A C 1
ATOM 1570 O O . MET A 1 199 ? -0.198 -31.969 6.305 1 84.06 199 MET A O 1
ATOM 1574 N N . VAL A 1 200 ? -1.903 -32.906 5.309 1 78.75 200 VAL A N 1
ATOM 1575 C CA . VAL A 1 200 ? -2.389 -31.641 4.805 1 78.75 200 VAL A CA 1
ATOM 1576 C C . VAL A 1 200 ? -2.867 -30.766 5.965 1 78.75 200 VAL A C 1
ATOM 1578 O O . VAL A 1 200 ? -2.582 -29.562 6.012 1 78.75 200 VAL A O 1
ATOM 1581 N N . SER A 1 201 ? -3.578 -31.359 6.926 1 80.88 201 SER A N 1
ATOM 1582 C CA . SER A 1 201 ? -4.102 -30.609 8.055 1 80.88 201 SER A CA 1
ATOM 1583 C C . SER A 1 201 ? -2.975 -30.062 8.93 1 80.88 201 SER A C 1
ATOM 1585 O O . SER A 1 201 ? -3.047 -28.938 9.414 1 80.88 201 SER A O 1
ATOM 1587 N N . SER A 1 202 ? -1.995 -30.906 9.086 1 86.06 202 SER A N 1
ATOM 1588 C CA . SER A 1 202 ? -0.853 -30.469 9.891 1 86.06 202 SER A CA 1
ATOM 1589 C C . SER A 1 202 ? -0.101 -29.328 9.219 1 86.06 202 SER A C 1
ATOM 1591 O O . SER A 1 202 ? 0.294 -28.375 9.875 1 86.06 202 SER A O 1
ATOM 1593 N N . ALA A 1 203 ? 0.096 -29.422 7.957 1 83.56 203 ALA A N 1
ATOM 1594 C CA . ALA A 1 203 ? 0.782 -28.375 7.199 1 83.56 203 ALA A CA 1
ATOM 1595 C C . ALA A 1 203 ? -0.044 -27.094 7.164 1 83.56 203 ALA A C 1
ATOM 1597 O O . ALA A 1 203 ? 0.504 -25.984 7.254 1 83.56 203 ALA A O 1
ATOM 1598 N N . SER A 1 204 ? -1.322 -27.25 7.086 1 80.44 204 SER A N 1
ATOM 1599 C CA . SER A 1 204 ? -2.213 -26.094 7.012 1 80.44 204 SER A CA 1
ATOM 1600 C C . SER A 1 204 ? -2.145 -25.266 8.289 1 80.44 204 SER A C 1
ATOM 1602 O O . SER A 1 204 ? -2.156 -24.031 8.227 1 80.44 204 SER A O 1
ATOM 1604 N N . LYS A 1 205 ? -2.057 -25.906 9.383 1 83.06 205 LYS A N 1
ATOM 1605 C CA . LYS A 1 205 ? -1.951 -25.203 10.656 1 83.06 205 LYS A CA 1
ATOM 1606 C C . LYS A 1 205 ? -0.637 -24.438 10.758 1 83.06 205 LYS A C 1
ATOM 1608 O O . LYS A 1 205 ? -0.612 -23.297 11.227 1 83.06 205 LYS A O 1
ATOM 1613 N N . LYS A 1 206 ? 0.405 -25.062 10.328 1 86.06 206 LYS A N 1
ATOM 1614 C CA . LYS A 1 206 ? 1.71 -24.422 10.359 1 86.06 206 LYS A CA 1
ATOM 1615 C C . LYS A 1 206 ? 1.753 -23.234 9.398 1 86.06 206 LYS A C 1
ATOM 1617 O O . LYS A 1 206 ? 2.311 -22.188 9.719 1 86.06 206 LYS A O 1
ATOM 1622 N N . PHE A 1 207 ? 1.137 -23.359 8.273 1 83.56 207 PHE A N 1
ATOM 1623 C CA . PHE A 1 207 ? 1.097 -22.297 7.277 1 83.56 207 PHE A CA 1
ATOM 1624 C C . PHE A 1 207 ? 0.31 -21.094 7.797 1 83.56 207 PHE A C 1
ATOM 1626 O O . PHE A 1 207 ? 0.69 -19.953 7.559 1 83.56 207 PHE A O 1
ATOM 1633 N N . ARG A 1 208 ? -0.69 -21.422 8.508 1 78.44 208 ARG A N 1
ATOM 1634 C CA . ARG A 1 208 ? -1.523 -20.344 9.047 1 78.44 208 ARG A CA 1
ATOM 1635 C C . ARG A 1 208 ? -0.75 -19.516 10.062 1 78.44 208 ARG A C 1
ATOM 1637 O O . ARG A 1 208 ? -0.793 -18.281 10.023 1 78.44 208 ARG A O 1
ATOM 1644 N N . LYS A 1 209 ? -0.118 -20.156 10.898 1 84.75 209 LYS A N 1
ATOM 1645 C CA . LYS A 1 209 ? 0.669 -19.469 11.914 1 84.75 209 LYS A CA 1
ATOM 1646 C C . LYS A 1 209 ? 1.775 -18.625 11.281 1 84.75 209 LYS A C 1
ATOM 1648 O O . LYS A 1 209 ? 1.998 -17.484 11.672 1 84.75 209 LYS A O 1
ATOM 1653 N N . GLN A 1 210 ? 2.432 -19.172 10.367 1 86.31 210 GLN A N 1
ATOM 1654 C CA . GLN A 1 210 ? 3.535 -18.484 9.711 1 86.31 210 GLN A CA 1
ATOM 1655 C C . GLN A 1 210 ? 3.029 -17.312 8.867 1 86.31 210 GLN A C 1
ATOM 1657 O O . GLN A 1 210 ? 3.68 -16.266 8.789 1 86.31 210 GLN A O 1
ATOM 1662 N N . SER A 1 211 ? 1.867 -17.438 8.258 1 81.75 211 SER A N 1
ATOM 1663 C CA . SER A 1 211 ? 1.278 -16.375 7.445 1 81.75 211 SER A CA 1
ATOM 1664 C C . SER A 1 211 ? 0.962 -15.156 8.297 1 81.75 211 SER A C 1
ATOM 1666 O O . SER A 1 211 ? 1.189 -14.023 7.863 1 81.75 211 SER A O 1
ATOM 1668 N N . LYS A 1 212 ? 0.478 -15.398 9.414 1 78.38 212 LYS A N 1
ATOM 1669 C CA . LYS A 1 212 ? 0.177 -14.297 10.32 1 78.38 212 LYS A CA 1
ATOM 1670 C C . LYS A 1 212 ? 1.447 -13.547 10.711 1 78.38 212 LYS A C 1
ATOM 1672 O O . LYS A 1 212 ? 1.45 -12.312 10.773 1 78.38 212 LYS A O 1
ATOM 1677 N N . LYS A 1 213 ? 2.465 -14.32 10.938 1 84.81 213 LYS A N 1
ATOM 1678 C CA . LYS A 1 213 ? 3.74 -13.711 11.305 1 84.81 213 LYS A CA 1
ATOM 1679 C C . LYS A 1 213 ? 4.309 -12.875 10.164 1 84.81 213 LYS A C 1
ATOM 1681 O O . LYS A 1 213 ? 4.887 -11.812 10.391 1 84.81 213 LYS A O 1
ATOM 1686 N N . ILE A 1 214 ? 4.156 -13.32 8.992 1 83.38 214 ILE A N 1
ATOM 1687 C CA . ILE A 1 214 ? 4.652 -12.617 7.816 1 83.38 214 ILE A CA 1
ATOM 1688 C C . ILE A 1 214 ? 3.885 -11.312 7.629 1 83.38 214 ILE A C 1
ATOM 1690 O O . ILE A 1 214 ? 4.473 -10.273 7.309 1 83.38 214 ILE A O 1
ATOM 1694 N N . GLN A 1 215 ? 2.621 -11.352 7.879 1 76.69 215 GLN A N 1
ATOM 1695 C CA . GLN A 1 215 ? 1.795 -10.156 7.73 1 76.69 215 GLN A CA 1
ATOM 1696 C C . GLN A 1 215 ? 2.199 -9.078 8.734 1 76.69 215 GLN A C 1
ATOM 1698 O O . GLN A 1 215 ? 2.273 -7.898 8.391 1 76.69 215 GLN A O 1
ATOM 1703 N N . VAL A 1 216 ? 2.473 -9.469 9.883 1 77.62 216 VAL A N 1
ATOM 1704 C CA . VAL A 1 216 ? 2.891 -8.531 10.914 1 77.62 216 VAL A CA 1
ATOM 1705 C C . VAL A 1 216 ? 4.25 -7.934 10.555 1 77.62 216 VAL A C 1
ATOM 1707 O O . VAL A 1 216 ? 4.465 -6.727 10.688 1 77.62 216 VAL A O 1
ATOM 1710 N N . ALA A 1 217 ? 5.129 -8.789 10.125 1 83.25 217 ALA A N 1
ATOM 1711 C CA . ALA A 1 217 ? 6.461 -8.32 9.75 1 83.25 217 ALA A CA 1
ATOM 1712 C C . ALA A 1 217 ? 6.391 -7.355 8.57 1 83.25 217 ALA A C 1
ATOM 1714 O O . ALA A 1 217 ? 7.148 -6.387 8.508 1 83.25 217 ALA A O 1
ATOM 1715 N N . MET A 1 218 ? 5.492 -7.574 7.688 1 81.94 218 MET A N 1
ATOM 1716 C CA . MET A 1 218 ? 5.305 -6.676 6.555 1 81.94 218 MET A CA 1
ATOM 1717 C C . MET A 1 218 ? 4.719 -5.344 7.004 1 81.94 218 MET A C 1
ATOM 1719 O O . MET A 1 218 ? 5.059 -4.293 6.457 1 81.94 218 MET A O 1
ATOM 1723 N N . GLY A 1 219 ? 3.881 -5.445 7.902 1 75.88 219 GLY A N 1
ATOM 1724 C CA . GLY A 1 219 ? 3.375 -4.223 8.508 1 75.88 219 GLY A CA 1
ATOM 1725 C C . GLY A 1 219 ? 4.469 -3.342 9.078 1 75.88 219 GLY A C 1
ATOM 1726 O O . GLY A 1 219 ? 4.438 -2.119 8.914 1 75.88 219 GLY A O 1
ATOM 1727 N N . ASP A 1 220 ? 5.426 -4.004 9.648 1 80.31 220 ASP A N 1
ATOM 1728 C CA . ASP A 1 220 ? 6.547 -3.273 10.234 1 80.31 220 ASP A CA 1
ATOM 1729 C C . ASP A 1 220 ? 7.395 -2.611 9.148 1 80.31 220 ASP A C 1
ATOM 1731 O O . ASP A 1 220 ? 7.859 -1.483 9.312 1 80.31 220 ASP A O 1
ATOM 1735 N N . VAL A 1 221 ? 7.629 -3.312 8.094 1 84.69 221 VAL A N 1
ATOM 1736 C CA . VAL A 1 221 ? 8.391 -2.771 6.969 1 84.69 221 VAL A CA 1
ATOM 1737 C C . VAL A 1 221 ? 7.672 -1.545 6.406 1 84.69 221 VAL A C 1
ATOM 1739 O O . VAL A 1 221 ? 8.305 -0.517 6.145 1 84.69 221 VAL A O 1
ATOM 1742 N N . THR A 1 222 ? 6.414 -1.653 6.305 1 76.56 222 THR A N 1
ATOM 1743 C CA . THR A 1 222 ? 5.609 -0.565 5.762 1 76.56 222 THR A CA 1
ATOM 1744 C C . THR A 1 222 ? 5.617 0.634 6.707 1 76.56 222 THR A C 1
ATOM 1746 O O . THR A 1 222 ? 5.672 1.782 6.262 1 76.56 222 THR A O 1
ATOM 1749 N N . HIS A 1 223 ? 5.594 0.293 7.891 1 75.19 223 HIS A N 1
ATOM 1750 C CA . HIS A 1 223 ? 5.582 1.338 8.906 1 75.19 223 HIS A CA 1
ATOM 1751 C C . HIS A 1 223 ? 6.875 2.148 8.875 1 75.19 223 HIS A C 1
ATOM 1753 O O . HIS A 1 223 ? 6.84 3.381 8.891 1 75.19 223 HIS A O 1
ATOM 1759 N N . VAL A 1 224 ? 7.98 1.559 8.898 1 83.31 224 VAL A N 1
ATOM 1760 C CA . VAL A 1 224 ? 9.273 2.236 8.891 1 83.31 224 VAL A CA 1
ATOM 1761 C C . VAL A 1 224 ? 9.414 3.066 7.617 1 83.31 224 VAL A C 1
ATOM 1763 O O . VAL A 1 224 ? 9.875 4.211 7.66 1 83.31 224 VAL A O 1
ATOM 1766 N N . ALA A 1 225 ? 8.992 2.49 6.508 1 84.62 225 ALA A N 1
ATOM 1767 C CA . ALA A 1 225 ? 9.055 3.205 5.234 1 84.62 225 ALA A CA 1
ATOM 1768 C C . ALA A 1 225 ? 8.164 4.441 5.254 1 84.62 225 ALA A C 1
ATOM 1770 O O . ALA A 1 225 ? 8.578 5.52 4.824 1 84.62 225 ALA A O 1
ATOM 1771 N N . SER A 1 226 ? 7.012 4.285 5.738 1 77.06 226 SER A N 1
ATOM 1772 C CA . SER A 1 226 ? 6.043 5.375 5.777 1 77.06 226 SER A CA 1
ATOM 1773 C C . SER A 1 226 ? 6.531 6.516 6.664 1 77.06 226 SER A C 1
ATOM 1775 O O . SER A 1 226 ? 6.434 7.688 6.289 1 77.06 226 SER A O 1
ATOM 1777 N N . GLU A 1 227 ? 7.078 6.223 7.777 1 78.5 227 GLU A N 1
ATOM 1778 C CA . GLU A 1 227 ? 7.586 7.215 8.719 1 78.5 227 GLU A CA 1
ATOM 1779 C C . GLU A 1 227 ? 8.758 7.992 8.125 1 78.5 227 GLU A C 1
ATOM 1781 O O . GLU A 1 227 ? 8.852 9.211 8.289 1 78.5 227 GLU A O 1
ATOM 1786 N N . THR A 1 228 ? 9.625 7.273 7.562 1 84.31 228 THR A N 1
ATOM 1787 C CA . THR A 1 228 ? 10.812 7.898 6.992 1 84.31 228 THR A CA 1
ATOM 1788 C C . THR A 1 228 ? 10.438 8.812 5.832 1 84.31 228 THR A C 1
ATOM 1790 O O . THR A 1 228 ? 10.992 9.906 5.688 1 84.31 228 THR A O 1
ATOM 1793 N N . ILE A 1 229 ? 9.484 8.367 5.055 1 80.56 229 ILE A N 1
ATOM 1794 C CA . ILE A 1 229 ? 9.055 9.141 3.895 1 80.56 229 ILE A CA 1
ATOM 1795 C C . ILE A 1 229 ? 8.336 10.406 4.359 1 80.56 229 ILE A C 1
ATOM 1797 O O . ILE A 1 229 ? 8.57 11.492 3.822 1 80.56 229 ILE A O 1
ATOM 1801 N N . GLN A 1 230 ? 7.586 10.328 5.355 1 72.5 230 GLN A N 1
ATOM 1802 C CA . GLN A 1 230 ? 6.859 11.484 5.875 1 72.5 230 GLN A CA 1
ATOM 1803 C C . GLN A 1 230 ? 7.789 12.422 6.633 1 72.5 230 GLN A C 1
ATOM 1805 O O . GLN A 1 230 ? 7.578 13.641 6.645 1 72.5 230 GLN A O 1
ATOM 1810 N N . GLY A 1 231 ? 8.812 11.828 7.273 1 78.25 231 GLY A N 1
ATOM 1811 C CA . GLY A 1 231 ? 9.75 12.609 8.062 1 78.25 231 GLY A CA 1
ATOM 1812 C C . GLY A 1 231 ? 11.078 12.844 7.355 1 78.25 231 GLY A C 1
ATOM 1813 O O . GLY A 1 231 ? 12.117 12.961 8 1 78.25 231 GLY A O 1
ATOM 1814 N N . TYR A 1 232 ? 11.07 12.906 6.035 1 81 232 TYR A N 1
ATOM 1815 C CA . TYR A 1 232 ? 12.328 12.938 5.301 1 81 232 TYR A CA 1
ATOM 1816 C C . TYR A 1 232 ? 13.125 14.188 5.641 1 81 232 TYR A C 1
ATOM 1818 O O . TYR A 1 232 ? 14.359 14.156 5.688 1 81 232 TYR A O 1
ATOM 1826 N N . ARG A 1 233 ? 12.492 15.344 5.941 1 77.69 233 ARG A N 1
ATOM 1827 C CA . ARG A 1 233 ? 13.195 16.578 6.273 1 77.69 233 ARG A CA 1
ATOM 1828 C C . ARG A 1 233 ? 13.945 16.453 7.59 1 77.69 233 ARG A C 1
ATOM 1830 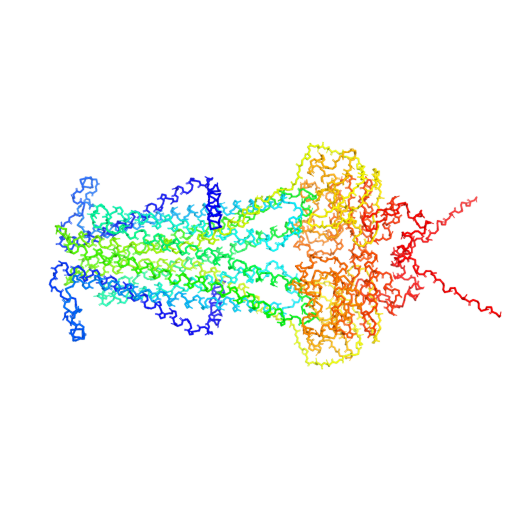O O . ARG A 1 233 ? 15.062 16.953 7.727 1 77.69 233 ARG A O 1
ATOM 1837 N N . VAL A 1 234 ? 13.305 15.797 8.508 1 81.75 234 VAL A N 1
ATOM 1838 C CA . VAL A 1 234 ? 13.938 15.578 9.805 1 81.75 234 VAL A CA 1
ATOM 1839 C C . VAL A 1 234 ? 15.117 14.625 9.648 1 81.75 234 VAL A C 1
ATOM 1841 O O . VAL A 1 234 ? 16.172 14.836 10.25 1 81.75 234 VAL A O 1
ATOM 1844 N N . VAL A 1 235 ? 14.961 13.633 8.859 1 86.75 235 VAL A N 1
ATOM 1845 C CA . VAL A 1 235 ? 16.016 12.648 8.648 1 86.75 235 VAL A CA 1
ATOM 1846 C C . VAL A 1 235 ? 17.25 13.32 8.047 1 86.75 235 VAL A C 1
ATOM 1848 O O . VAL A 1 235 ? 18.375 13.047 8.461 1 86.75 235 VAL A O 1
ATOM 1851 N N . ARG A 1 236 ? 16.969 14.258 7.203 1 83.94 236 ARG A N 1
ATOM 1852 C CA . ARG A 1 236 ? 18.078 14.938 6.523 1 83.94 236 ARG A CA 1
ATOM 1853 C C . ARG A 1 236 ? 18.719 15.977 7.434 1 83.94 236 ARG A C 1
ATOM 1855 O O . ARG A 1 236 ? 19.938 16.125 7.441 1 83.94 236 ARG A O 1
ATOM 1862 N N . SER A 1 237 ? 17.875 16.656 8.109 1 82.38 237 SER A N 1
ATOM 1863 C CA . SER A 1 237 ? 18.375 17.75 8.922 1 82.38 237 SER A CA 1
ATOM 1864 C C . SER A 1 237 ? 19.172 17.25 10.117 1 82.38 237 SER A C 1
ATOM 1866 O O . SER A 1 237 ? 20.062 17.938 10.617 1 82.38 237 SER A O 1
ATOM 1868 N N . PHE A 1 238 ? 18.891 16 10.5 1 84.81 238 PHE A N 1
ATOM 1869 C CA . PHE A 1 238 ? 19.547 15.492 11.695 1 84.81 238 PHE A CA 1
ATOM 1870 C C . PHE A 1 238 ? 20.453 14.312 11.352 1 84.81 238 PHE A C 1
ATOM 1872 O O . PHE A 1 238 ? 20.922 13.609 12.25 1 84.81 238 PHE A O 1
ATOM 1879 N N . GLY A 1 239 ? 20.641 14.094 10.133 1 84.25 239 GLY A N 1
ATOM 1880 C CA . GLY A 1 239 ? 21.547 13.031 9.703 1 84.25 239 GLY A CA 1
ATOM 1881 C C . GLY A 1 239 ? 21.078 11.648 10.109 1 84.25 239 GLY A C 1
ATOM 1882 O O . GLY A 1 239 ? 21.875 10.844 10.609 1 84.25 239 GLY A O 1
ATOM 1883 N N . GLY A 1 240 ? 19.812 11.461 10.055 1 85.5 240 GLY A N 1
ATOM 1884 C CA . GLY A 1 240 ? 19.234 10.195 10.484 1 85.5 240 GLY A CA 1
ATOM 1885 C C . GLY A 1 240 ? 19.266 9.133 9.406 1 85.5 240 GLY A C 1
ATOM 1886 O O . GLY A 1 240 ? 18.609 8.094 9.539 1 85.5 240 GLY A O 1
ATOM 1887 N N . GLU A 1 241 ? 20.047 9.281 8.344 1 88.69 241 GLU A N 1
ATOM 1888 C CA . GLU A 1 241 ? 20.016 8.359 7.207 1 88.69 241 GLU A CA 1
ATOM 1889 C C . GLU A 1 241 ? 20.516 6.973 7.602 1 88.69 241 GLU A C 1
ATOM 1891 O O . GLU A 1 241 ? 19.859 5.973 7.316 1 88.69 241 GLU A O 1
ATOM 1896 N N . ASP A 1 242 ? 21.625 6.906 8.328 1 87.75 242 ASP A N 1
ATOM 1897 C CA . ASP A 1 242 ? 22.172 5.613 8.719 1 87.75 242 ASP A CA 1
ATOM 1898 C C . ASP A 1 242 ? 21.266 4.91 9.727 1 87.75 242 ASP A C 1
ATOM 1900 O O . ASP A 1 242 ? 21.094 3.688 9.672 1 87.75 242 ASP A O 1
ATOM 1904 N N . TYR A 1 243 ? 20.719 5.746 10.555 1 86.75 243 TYR A N 1
ATOM 1905 C CA . TYR A 1 243 ? 19.797 5.188 11.539 1 86.75 243 TYR A CA 1
ATOM 1906 C C . TYR A 1 243 ? 18.594 4.555 10.852 1 86.75 243 TYR A C 1
ATOM 1908 O O . TYR A 1 243 ? 18.219 3.428 11.172 1 86.75 243 TYR A O 1
ATOM 1916 N N . GLU A 1 244 ? 18.047 5.273 9.992 1 89.81 244 GLU A N 1
ATOM 1917 C CA . GLU A 1 244 ? 16.859 4.785 9.305 1 89.81 244 GLU A CA 1
ATOM 1918 C C . GLU A 1 244 ? 17.188 3.617 8.383 1 89.81 244 GLU A C 1
ATOM 1920 O O . GLU A 1 244 ? 16.375 2.711 8.195 1 89.81 244 GLU A O 1
ATOM 1925 N N . ARG A 1 245 ? 18.406 3.652 7.793 1 91.81 245 ARG A N 1
ATOM 1926 C CA . ARG A 1 245 ? 18.859 2.541 6.957 1 91.81 245 ARG A CA 1
ATOM 1927 C C . ARG A 1 245 ? 18.922 1.245 7.762 1 91.81 245 ARG A C 1
ATOM 1929 O O . ARG A 1 245 ? 18.484 0.192 7.281 1 91.81 245 ARG A O 1
ATOM 1936 N N . GLN A 1 246 ? 19.438 1.312 8.945 1 90.12 246 GLN A N 1
ATOM 1937 C CA . GLN A 1 246 ? 19.578 0.132 9.789 1 90.12 246 GLN A CA 1
ATOM 1938 C C . GLN A 1 246 ? 18.234 -0.356 10.289 1 90.12 246 GLN A C 1
ATOM 1940 O O . GLN A 1 246 ? 17.969 -1.562 10.328 1 90.12 246 GLN A O 1
ATOM 1945 N N . ARG A 1 247 ? 17.438 0.606 10.648 1 87.94 247 ARG A N 1
ATOM 1946 C CA . ARG A 1 247 ? 16.094 0.26 11.125 1 87.94 247 ARG A CA 1
ATOM 1947 C C . ARG A 1 247 ? 15.297 -0.461 10.047 1 87.94 247 ARG A C 1
ATOM 1949 O O . ARG A 1 247 ? 14.633 -1.462 10.32 1 87.94 247 ARG A O 1
ATOM 1956 N N . PHE A 1 248 ? 15.383 0.032 8.859 1 91.31 248 PHE A N 1
ATOM 1957 C CA . PHE A 1 248 ? 14.664 -0.581 7.75 1 91.31 248 PHE A CA 1
ATOM 1958 C C . PHE A 1 248 ? 15.25 -1.949 7.418 1 91.31 248 PHE A C 1
ATOM 1960 O O . PHE A 1 248 ? 14.5 -2.896 7.152 1 91.31 248 PHE A O 1
ATOM 1967 N N . PHE A 1 249 ? 16.516 -2.025 7.422 1 92.69 249 PHE A N 1
ATOM 1968 C CA . PHE A 1 249 ? 17.188 -3.287 7.117 1 92.69 249 PHE A CA 1
ATOM 1969 C C . PHE A 1 249 ? 16.75 -4.379 8.086 1 92.69 249 PHE A C 1
ATOM 1971 O O . PHE A 1 249 ? 16.469 -5.508 7.68 1 92.69 249 PHE A O 1
ATOM 1978 N N . GLU A 1 250 ? 16.703 -4.02 9.344 1 92.38 250 GLU A N 1
ATOM 1979 C CA . GLU A 1 250 ? 16.312 -4.992 10.352 1 92.38 250 GLU A CA 1
ATOM 1980 C C . GLU A 1 250 ? 14.867 -5.453 10.148 1 92.38 250 GLU A C 1
ATOM 1982 O O . GLU A 1 250 ? 14.562 -6.641 10.273 1 92.38 250 GLU A O 1
ATOM 1987 N N . ALA A 1 251 ? 13.984 -4.531 9.859 1 89.12 251 ALA A N 1
ATOM 1988 C CA . ALA A 1 251 ? 12.586 -4.875 9.602 1 89.12 251 ALA A CA 1
ATOM 1989 C C . ALA A 1 251 ? 12.453 -5.746 8.359 1 89.12 251 ALA A C 1
ATOM 1991 O O . ALA A 1 251 ? 11.719 -6.734 8.359 1 89.12 251 ALA A O 1
ATOM 1992 N N . ALA A 1 252 ? 13.172 -5.398 7.34 1 90.5 252 ALA A N 1
ATOM 1993 C CA . ALA A 1 252 ? 13.141 -6.152 6.09 1 90.5 252 ALA A CA 1
ATOM 1994 C C . ALA A 1 252 ? 13.734 -7.547 6.277 1 90.5 252 ALA A C 1
ATOM 1996 O O . ALA A 1 252 ? 13.242 -8.523 5.699 1 90.5 252 ALA A O 1
ATOM 1997 N N . GLU A 1 253 ? 14.836 -7.625 7.07 1 93.06 253 GLU A N 1
ATOM 1998 C CA . GLU A 1 253 ? 15.477 -8.906 7.344 1 93.06 253 GLU A CA 1
ATOM 1999 C C . GLU A 1 253 ? 14.555 -9.828 8.133 1 93.06 253 GLU A C 1
ATOM 2001 O O . GLU A 1 253 ? 14.508 -11.039 7.883 1 93.06 253 GLU A O 1
ATOM 2006 N N . ASP A 1 254 ? 13.898 -9.281 9.039 1 92.62 254 ASP A N 1
ATOM 2007 C CA . ASP A 1 254 ? 12.945 -10.07 9.805 1 92.62 254 ASP A CA 1
ATOM 2008 C C . ASP A 1 254 ? 11.844 -10.641 8.906 1 92.62 254 ASP A C 1
ATOM 2010 O O . ASP A 1 254 ? 11.453 -11.797 9.047 1 92.62 254 ASP A O 1
ATOM 2014 N N . ASN A 1 255 ? 11.328 -9.805 8.031 1 88.75 255 ASN A N 1
ATOM 2015 C CA . ASN A 1 255 ? 10.328 -10.258 7.074 1 88.75 255 ASN A CA 1
ATOM 2016 C C . ASN A 1 255 ? 10.875 -11.367 6.18 1 88.75 255 ASN A C 1
ATOM 2018 O O . ASN A 1 255 ? 10.188 -12.359 5.922 1 88.75 255 ASN A O 1
ATOM 2022 N N . LYS A 1 256 ? 12.086 -11.227 5.727 1 89.69 256 LYS A N 1
ATOM 2023 C CA . LYS A 1 256 ? 12.734 -12.234 4.887 1 89.69 256 LYS A CA 1
ATOM 2024 C C . LYS A 1 256 ? 12.852 -13.562 5.621 1 89.69 256 LYS A C 1
ATOM 2026 O O . LYS A 1 256 ? 12.523 -14.617 5.066 1 89.69 256 LYS A O 1
ATOM 2031 N N . ASN A 1 257 ? 13.32 -13.539 6.828 1 92.81 257 ASN A N 1
ATOM 2032 C CA . ASN A 1 257 ? 13.523 -14.766 7.598 1 92.81 257 ASN A CA 1
ATOM 2033 C C . ASN A 1 257 ? 12.203 -15.492 7.852 1 92.81 257 ASN A C 1
ATOM 2035 O O . ASN A 1 257 ? 12.156 -16.719 7.801 1 92.81 257 ASN A O 1
ATOM 2039 N N . LYS A 1 258 ? 11.203 -14.766 8.164 1 90.25 258 LYS A N 1
ATOM 2040 C CA . LYS A 1 258 ? 9.891 -15.375 8.391 1 90.25 258 LYS A CA 1
ATOM 2041 C C . LYS A 1 258 ? 9.328 -15.961 7.102 1 90.25 258 LYS A C 1
ATOM 2043 O O . LYS A 1 258 ? 8.695 -17.016 7.121 1 90.25 258 LYS A O 1
ATOM 2048 N N . GLN A 1 259 ? 9.539 -15.289 5.98 1 86.94 259 GLN A N 1
ATOM 2049 C CA . GLN A 1 259 ? 9.133 -15.82 4.688 1 86.94 259 GLN A CA 1
ATOM 2050 C C . GLN A 1 259 ? 9.875 -17.109 4.359 1 86.94 259 GLN A C 1
ATOM 2052 O O . GLN A 1 259 ? 9.289 -18.047 3.818 1 86.94 259 GLN A O 1
ATOM 2057 N N . LEU A 1 260 ? 11.203 -17.141 4.68 1 88.69 260 LEU A N 1
ATOM 2058 C CA . LEU A 1 260 ? 12.008 -18.312 4.41 1 88.69 260 LEU A CA 1
ATOM 2059 C C . LEU A 1 260 ? 11.547 -19.5 5.258 1 88.69 260 LEU A C 1
ATOM 2061 O O . LEU A 1 260 ? 11.617 -20.641 4.82 1 88.69 260 LEU A O 1
ATOM 2065 N N . ARG A 1 261 ? 11.086 -19.219 6.391 1 89.81 261 ARG A N 1
ATOM 2066 C CA . ARG A 1 261 ? 10.562 -20.297 7.23 1 89.81 261 ARG A CA 1
ATOM 2067 C C . ARG A 1 261 ? 9.312 -20.922 6.605 1 89.81 261 ARG A C 1
ATOM 2069 O O . ARG A 1 261 ? 9.109 -22.125 6.688 1 89.81 261 ARG A O 1
ATOM 2076 N N . MET A 1 262 ? 8.508 -20.047 6.074 1 84.5 262 MET A N 1
ATOM 2077 C CA . MET A 1 262 ? 7.328 -20.531 5.367 1 84.5 262 MET A CA 1
ATOM 2078 C C . MET A 1 262 ? 7.727 -21.406 4.18 1 84.5 262 MET A C 1
ATOM 2080 O O . MET A 1 262 ? 7.16 -22.484 3.971 1 84.5 262 MET A O 1
ATOM 2084 N N . VAL A 1 263 ? 8.719 -20.984 3.443 1 84.44 263 VAL A N 1
ATOM 2085 C CA . VAL A 1 263 ? 9.18 -21.719 2.266 1 84.44 263 VAL A CA 1
ATOM 2086 C C . VAL A 1 263 ? 9.789 -23.047 2.691 1 84.44 263 VAL A C 1
ATOM 2088 O O . VAL A 1 263 ? 9.617 -24.062 2.016 1 84.44 263 VAL A O 1
ATOM 2091 N N . LYS A 1 264 ? 10.516 -23.016 3.727 1 87.75 264 LYS A N 1
ATOM 2092 C CA . LYS A 1 264 ? 11.109 -24.25 4.234 1 87.75 264 LYS A CA 1
ATOM 2093 C C . LYS A 1 264 ? 10.031 -25.281 4.562 1 87.75 264 LYS A C 1
ATOM 2095 O O . LYS A 1 264 ? 10.188 -26.453 4.25 1 87.75 264 LYS A O 1
ATOM 2100 N N . THR A 1 265 ? 9 -24.859 5.18 1 84.62 265 THR A N 1
ATOM 2101 C CA . THR A 1 265 ? 7.898 -25.75 5.512 1 84.62 265 THR A CA 1
ATOM 2102 C C . THR A 1 265 ? 7.258 -26.312 4.246 1 84.62 265 THR A C 1
ATOM 2104 O O . THR A 1 265 ? 6.977 -27.516 4.164 1 84.62 265 THR A O 1
ATOM 2107 N N . SER A 1 266 ? 7.055 -25.484 3.244 1 83.5 266 SER A N 1
ATOM 2108 C CA . SER A 1 266 ? 6.457 -25.922 1.987 1 83.5 266 SER A CA 1
ATOM 2109 C C . SER A 1 266 ? 7.398 -26.844 1.22 1 83.5 266 SER A C 1
ATOM 2111 O O . SER A 1 266 ? 6.961 -27.812 0.59 1 83.5 266 SER A O 1
ATOM 2113 N N . ALA A 1 267 ? 8.695 -26.531 1.251 1 83.12 267 ALA A N 1
ATOM 2114 C CA . ALA A 1 267 ? 9.695 -27.297 0.514 1 83.12 267 ALA A CA 1
ATOM 2115 C C . ALA A 1 267 ? 9.859 -28.688 1.105 1 83.12 267 ALA A C 1
ATOM 2117 O O . ALA A 1 267 ? 10.266 -29.625 0.407 1 83.12 267 ALA A O 1
ATOM 2118 N N . VAL A 1 268 ? 9.508 -28.828 2.338 1 84.88 268 VAL A N 1
ATOM 2119 C CA . VAL A 1 268 ? 9.586 -30.141 2.982 1 84.88 268 VAL A CA 1
ATOM 2120 C C . VAL A 1 268 ? 8.281 -30.906 2.771 1 84.88 268 VAL A C 1
ATOM 2122 O O . VAL A 1 268 ? 8.297 -32.125 2.539 1 84.88 268 VAL A O 1
ATOM 2125 N N . TYR A 1 269 ? 7.234 -30.25 2.834 1 83.31 269 TYR A N 1
ATOM 2126 C CA . TYR A 1 269 ? 5.918 -30.859 2.777 1 83.31 269 TYR A CA 1
ATOM 2127 C C . TYR A 1 269 ? 5.66 -31.484 1.407 1 83.31 269 TYR A C 1
ATOM 2129 O O . TYR A 1 269 ? 5.164 -32.594 1.307 1 83.31 269 TYR A O 1
ATOM 2137 N N . THR A 1 270 ? 6.027 -30.828 0.343 1 78.56 270 THR A N 1
ATOM 2138 C CA . THR A 1 270 ? 5.684 -31.281 -0.999 1 78.56 270 THR A CA 1
ATOM 2139 C C . THR A 1 270 ? 6.41 -32.594 -1.326 1 78.56 270 THR A C 1
ATOM 2141 O O . THR A 1 270 ? 5.781 -33.562 -1.735 1 78.56 270 THR A O 1
ATOM 2144 N N . PRO A 1 271 ? 7.691 -32.625 -1.092 1 80.56 271 PRO A N 1
ATOM 2145 C CA . PRO A 1 271 ? 8.375 -33.875 -1.342 1 80.56 271 PRO A CA 1
ATOM 2146 C C . PRO A 1 271 ? 7.91 -35 -0.402 1 80.56 271 PRO A C 1
ATOM 2148 O O . PRO A 1 271 ? 7.875 -36.156 -0.792 1 80.56 271 PRO A O 1
ATOM 2151 N N . SER A 1 272 ? 7.559 -34.688 0.793 1 86.25 272 SER A N 1
ATOM 2152 C CA . SER A 1 272 ? 7.051 -35.688 1.726 1 86.25 272 SER A CA 1
ATOM 2153 C C . SER A 1 272 ? 5.734 -36.281 1.24 1 86.25 272 SER A C 1
ATOM 2155 O O . SER A 1 272 ? 5.516 -37.5 1.34 1 86.25 272 SER A O 1
ATOM 2157 N N . LEU A 1 273 ? 4.914 -35.438 0.768 1 83.31 273 LEU A N 1
ATOM 2158 C CA . LEU A 1 273 ? 3.645 -35.906 0.22 1 83.31 273 LEU A CA 1
ATOM 2159 C C . LEU A 1 273 ? 3.869 -36.781 -1.018 1 83.31 273 LEU A C 1
ATOM 2161 O O . LEU A 1 273 ? 3.186 -37.781 -1.21 1 83.31 273 LEU A O 1
ATOM 2165 N N . GLN A 1 274 ? 4.781 -36.406 -1.829 1 79.19 274 GLN A N 1
ATOM 2166 C CA . GLN A 1 274 ? 5.098 -37.188 -3.023 1 79.19 274 GLN A CA 1
ATOM 2167 C C . GLN A 1 274 ? 5.617 -38.562 -2.658 1 79.19 274 GLN A C 1
ATOM 2169 O O . GLN A 1 274 ? 5.305 -39.531 -3.334 1 79.19 274 GLN A O 1
ATOM 2174 N N . LEU A 1 275 ? 6.418 -38.594 -1.648 1 84 275 LEU A N 1
ATOM 2175 C CA . LEU A 1 275 ? 6.938 -39.875 -1.195 1 84 275 LEU A CA 1
ATOM 2176 C C . LEU A 1 275 ? 5.809 -40.781 -0.761 1 84 275 LEU A C 1
ATOM 2178 O O . LEU A 1 275 ? 5.832 -42 -1.051 1 84 275 LEU A O 1
ATOM 2182 N N . VAL A 1 276 ? 4.898 -40.219 -0.114 1 84.12 276 VAL A N 1
ATOM 2183 C CA . VAL A 1 276 ? 3.76 -41 0.346 1 84.12 276 VAL A CA 1
ATOM 2184 C C . VAL A 1 276 ? 2.951 -41.469 -0.853 1 84.12 276 VAL A C 1
ATOM 2186 O O . VAL A 1 276 ? 2.559 -42.656 -0.912 1 84.12 276 VAL A O 1
ATOM 2189 N N . ILE A 1 277 ? 2.732 -40.688 -1.839 1 80.5 277 ILE A N 1
ATOM 2190 C CA . ILE A 1 277 ? 1.925 -41 -3.01 1 80.5 277 ILE A CA 1
ATOM 2191 C C . ILE A 1 277 ? 2.639 -42.062 -3.855 1 80.5 277 ILE A C 1
ATOM 2193 O O . ILE A 1 277 ? 2.025 -43.031 -4.281 1 80.5 277 ILE A O 1
ATOM 2197 N N . TYR A 1 278 ? 3.896 -41.875 -4.113 1 79.5 278 TYR A N 1
ATOM 2198 C CA . TYR A 1 278 ? 4.648 -42.812 -4.93 1 79.5 278 TYR A CA 1
ATOM 2199 C C . TYR A 1 278 ? 4.797 -44.156 -4.219 1 79.5 278 TYR A C 1
ATOM 2201 O O . TYR A 1 278 ? 4.816 -45.219 -4.863 1 79.5 278 TYR A O 1
ATOM 2209 N N . SER A 1 279 ? 4.969 -44.094 -2.895 1 82.62 279 SER A N 1
ATOM 2210 C CA . SER A 1 279 ? 4.984 -45.344 -2.135 1 82.62 279 SER A CA 1
ATOM 2211 C C . SER A 1 279 ? 3.672 -46.094 -2.287 1 82.62 279 SER A C 1
ATOM 2213 O O . SER A 1 279 ? 3.67 -47.312 -2.418 1 82.62 279 SER A O 1
ATOM 2215 N N . ALA A 1 280 ? 2.619 -45.344 -2.238 1 81.44 280 ALA A N 1
ATOM 2216 C CA . ALA A 1 280 ? 1.313 -45.969 -2.459 1 81.44 280 ALA A CA 1
ATOM 2217 C C . ALA A 1 280 ? 1.212 -46.531 -3.863 1 81.44 280 ALA A C 1
ATOM 2219 O O . ALA A 1 280 ? 0.641 -47.625 -4.055 1 81.44 280 ALA A O 1
ATOM 2220 N N . MET A 1 281 ? 1.765 -45.875 -4.824 1 78.19 281 MET A N 1
ATOM 2221 C CA . MET A 1 281 ? 1.778 -46.344 -6.203 1 78.19 281 MET A CA 1
ATOM 2222 C C . MET A 1 281 ? 2.609 -47.594 -6.336 1 78.19 281 MET A C 1
ATOM 2224 O O . MET A 1 281 ? 2.256 -48.5 -7.098 1 78.19 281 MET A O 1
ATOM 2228 N N . ALA A 1 282 ? 3.76 -47.594 -5.633 1 80.25 282 ALA A N 1
ATOM 2229 C CA . ALA A 1 282 ? 4.609 -48.781 -5.645 1 80.25 282 ALA A CA 1
ATOM 2230 C C . ALA A 1 282 ? 3.863 -50 -5.094 1 80.25 282 ALA A C 1
ATOM 2232 O O . ALA A 1 282 ? 3.945 -51.094 -5.652 1 80.25 282 ALA A O 1
ATOM 2233 N N . VAL A 1 283 ? 3.178 -49.781 -4.047 1 80 283 VAL A N 1
ATOM 2234 C CA . VAL A 1 283 ? 2.404 -50.844 -3.441 1 80 283 VAL A CA 1
ATOM 2235 C C . VAL A 1 283 ? 1.314 -51.312 -4.406 1 80 283 VAL A C 1
ATOM 2237 O O . VAL A 1 283 ? 1.062 -52.5 -4.543 1 80 283 VAL A O 1
ATOM 2240 N N . LEU A 1 284 ? 0.731 -50.375 -5.105 1 79.31 284 LEU A N 1
ATOM 2241 C CA . LEU A 1 284 ? -0.316 -50.688 -6.07 1 79.31 284 LEU A CA 1
ATOM 2242 C C . LEU A 1 284 ? 0.237 -51.531 -7.223 1 79.31 284 LEU A C 1
ATOM 2244 O O . LEU A 1 284 ? -0.409 -52.469 -7.672 1 79.31 284 LEU A O 1
ATOM 2248 N N . MET A 1 285 ? 1.326 -51.156 -7.723 1 77.06 285 MET A N 1
ATOM 2249 C CA . MET A 1 285 ? 1.946 -51.875 -8.82 1 77.06 285 MET A CA 1
ATOM 2250 C C . MET A 1 285 ? 2.277 -53.312 -8.414 1 77.06 285 MET A C 1
ATOM 2252 O O . MET A 1 285 ? 2.123 -54.25 -9.211 1 77.06 285 MET A O 1
ATOM 2256 N N . PHE A 1 286 ? 2.725 -53.438 -7.16 1 74.19 286 PHE A N 1
ATOM 2257 C CA . PHE A 1 286 ? 3.01 -54.75 -6.641 1 74.19 286 PHE A CA 1
ATOM 2258 C C . PHE A 1 286 ? 1.737 -55.594 -6.555 1 74.19 286 PHE A C 1
ATOM 2260 O O . PHE A 1 286 ? 1.739 -56.781 -6.902 1 74.19 286 PHE A O 1
ATOM 2267 N N . LEU A 1 287 ? 0.758 -54.969 -6.18 1 75.88 287 LEU A N 1
ATOM 2268 C CA . LEU A 1 287 ? -0.501 -55.688 -5.996 1 75.88 287 LEU A CA 1
ATOM 2269 C C . LEU A 1 287 ? -1.121 -56.062 -7.344 1 75.88 287 LEU A C 1
ATOM 2271 O O . LEU A 1 287 ? -1.776 -57.094 -7.473 1 75.88 287 LEU A O 1
ATOM 2275 N N . VAL A 1 288 ? -0.983 -55.125 -8.305 1 73.5 288 VAL A N 1
ATOM 2276 C CA . VAL A 1 288 ? -1.509 -55.406 -9.648 1 73.5 288 VAL A CA 1
ATOM 2277 C C . VAL A 1 288 ? -0.811 -56.594 -10.258 1 73.5 288 VAL A C 1
ATOM 2279 O O . VAL A 1 288 ? -1.438 -57.406 -10.945 1 73.5 288 VAL A O 1
ATOM 2282 N N . LEU A 1 289 ? 0.472 -56.781 -9.977 1 68.12 289 LEU A N 1
ATOM 2283 C CA . LEU A 1 289 ? 1.243 -57.906 -10.5 1 68.12 289 LEU A CA 1
ATOM 2284 C C . LEU A 1 289 ? 0.847 -59.219 -9.812 1 68.12 289 LEU A C 1
ATOM 2286 O O . LEU A 1 289 ? 0.812 -60.25 -10.445 1 68.12 289 LEU A O 1
ATOM 2290 N N . LEU A 1 290 ? 0.594 -59.094 -8.633 1 66.62 290 LEU A N 1
ATOM 2291 C CA . LEU A 1 290 ? 0.26 -60.281 -7.863 1 66.62 290 LEU A CA 1
ATOM 2292 C C . LEU A 1 290 ? -1.169 -60.75 -8.148 1 66.62 290 LEU A C 1
ATOM 2294 O O . LEU A 1 290 ? -1.458 -61.938 -8.156 1 66.62 290 LEU A O 1
ATOM 2298 N N . LEU A 1 291 ? -1.91 -59.688 -8.469 1 64 291 LEU A N 1
ATOM 2299 C CA . LEU A 1 291 ? -3.326 -60.031 -8.594 1 64 291 LEU A CA 1
ATOM 2300 C C . LEU A 1 291 ? -3.775 -59.906 -10.047 1 64 291 LEU A C 1
ATOM 2302 O O . LEU A 1 291 ? -4.922 -59.562 -10.328 1 64 291 LEU A O 1
ATOM 2306 N N . ARG A 1 292 ? -2.904 -59.844 -11.016 1 61.78 292 ARG A N 1
ATOM 2307 C CA . ARG A 1 292 ? -3.199 -59.625 -12.422 1 61.78 292 ARG A CA 1
ATOM 2308 C C . ARG A 1 292 ? -4.277 -60.562 -12.922 1 61.78 292 ARG A C 1
ATOM 2310 O O . ARG A 1 292 ? -5.055 -60.219 -13.82 1 61.78 292 ARG A O 1
ATOM 2317 N N . GLY A 1 293 ? -4.703 -61.406 -12.117 1 57.09 293 GLY A N 1
ATOM 2318 C CA . GLY A 1 293 ? -5.672 -62.375 -12.594 1 57.09 293 GLY A CA 1
ATOM 2319 C C . GLY A 1 293 ? -5.777 -62.438 -14.102 1 57.09 293 GLY A C 1
ATOM 2320 O O . GLY A 1 293 ? -4.77 -62.562 -14.797 1 57.09 293 GLY A O 1
ATOM 2321 N N . ASP A 1 294 ? -6.934 -62.188 -14.859 1 60.53 294 ASP A N 1
ATOM 2322 C CA . ASP A 1 294 ? -7.258 -62.312 -16.281 1 60.53 294 ASP A CA 1
ATOM 2323 C C . ASP A 1 294 ? -7.219 -60.969 -16.969 1 60.53 294 ASP A C 1
ATOM 2325 O O . ASP A 1 294 ? -7.695 -60.812 -18.094 1 60.53 294 ASP A O 1
ATOM 2329 N N . ALA A 1 295 ? -6.535 -59.969 -16.406 1 65.94 295 ALA A N 1
ATOM 2330 C CA . ALA A 1 295 ? -6.574 -58.656 -17.031 1 65.94 295 ALA A CA 1
ATOM 2331 C C . ALA A 1 295 ? -5.551 -58.531 -18.156 1 65.94 295 ALA A C 1
ATOM 2333 O O . ALA A 1 295 ? -4.465 -59.125 -18.062 1 65.94 295 ALA A O 1
ATOM 2334 N N . SER A 1 296 ? -6.078 -58 -19.328 1 69.69 296 SER A N 1
ATOM 2335 C CA . SER A 1 296 ? -5.203 -57.844 -20.484 1 69.69 296 SER A CA 1
ATOM 2336 C C . SER A 1 296 ? -4.062 -56.875 -20.188 1 69.69 296 SER A C 1
ATOM 2338 O O . SER A 1 296 ? -4.133 -56.094 -19.234 1 69.69 296 SER A O 1
ATOM 2340 N N . THR A 1 297 ? -2.973 -57.031 -20.859 1 69.5 297 THR A N 1
ATOM 2341 C CA . THR A 1 297 ? -1.834 -56.125 -20.75 1 69.5 297 THR A CA 1
ATOM 2342 C C . THR A 1 297 ? -2.273 -54.688 -20.938 1 69.5 297 THR A C 1
ATOM 2344 O O . THR A 1 297 ? -1.791 -53.781 -20.234 1 69.5 297 THR A O 1
ATOM 2347 N N . GLY A 1 298 ? -3.252 -54.469 -21.844 1 69.88 298 GLY A N 1
ATOM 2348 C CA . GLY A 1 298 ? -3.762 -53.125 -22.078 1 69.88 298 GLY A CA 1
ATOM 2349 C C . GLY A 1 298 ? -4.492 -52.562 -20.875 1 69.88 298 GLY A C 1
ATOM 2350 O O . GLY A 1 298 ? -4.332 -51.375 -20.547 1 69.88 298 GLY A O 1
ATOM 2351 N N . ASP A 1 299 ? -5.207 -53.375 -20.172 1 74.31 299 ASP A N 1
ATOM 2352 C CA . ASP A 1 299 ? -5.957 -52.938 -19 1 74.31 299 ASP A CA 1
ATOM 2353 C C . ASP A 1 299 ? -5.016 -52.562 -17.859 1 74.31 299 ASP A C 1
ATOM 2355 O O . ASP A 1 299 ? -5.262 -51.594 -17.141 1 74.31 299 ASP A O 1
ATOM 2359 N N . LEU A 1 300 ? -4.039 -53.344 -17.75 1 75.19 300 LEU A N 1
ATOM 2360 C CA . LEU A 1 300 ? -3.105 -53.094 -16.656 1 75.19 300 LEU A CA 1
ATOM 2361 C C . LEU A 1 300 ? -2.297 -51.844 -16.922 1 75.19 300 LEU A C 1
ATOM 2363 O O . LEU A 1 300 ? -2.055 -51.062 -16 1 75.19 300 LEU A O 1
ATOM 2367 N N . VAL A 1 301 ? -1.899 -51.625 -18.188 1 72.81 301 VAL A N 1
ATOM 2368 C CA . VAL A 1 301 ? -1.156 -50.438 -18.562 1 72.81 301 VAL A CA 1
ATOM 2369 C C . VAL A 1 301 ? -2.039 -49.188 -18.375 1 72.81 301 VAL A C 1
ATOM 2371 O O . VAL A 1 301 ? -1.575 -48.156 -17.906 1 72.81 301 VAL A O 1
ATOM 2374 N N . ALA A 1 302 ? -3.244 -49.375 -18.766 1 75.19 302 ALA A N 1
ATOM 2375 C CA . ALA A 1 302 ? -4.176 -48.281 -18.609 1 75.19 302 ALA A CA 1
ATOM 2376 C C . ALA A 1 302 ? -4.371 -47.938 -17.125 1 75.19 302 ALA A C 1
ATOM 2378 O O . ALA A 1 302 ? -4.449 -46.75 -16.766 1 75.19 302 ALA A O 1
ATOM 2379 N N . TYR A 1 303 ? -4.512 -48.938 -16.297 1 78.62 303 TYR A N 1
ATOM 2380 C CA . TYR A 1 303 ? -4.723 -48.719 -14.875 1 78.62 303 TYR A CA 1
ATOM 2381 C C . TYR A 1 303 ? -3.537 -48 -14.25 1 78.62 303 TYR A C 1
ATOM 2383 O O . TYR A 1 303 ? -3.713 -47.031 -13.5 1 78.62 303 TYR A O 1
ATOM 2391 N N . ILE A 1 304 ? -2.377 -48.375 -14.547 1 75.88 304 ILE A N 1
ATOM 2392 C CA . ILE A 1 304 ? -1.175 -47.781 -13.969 1 75.88 304 ILE A CA 1
ATOM 2393 C C . ILE A 1 304 ? -0.991 -46.375 -14.492 1 75.88 304 ILE A C 1
ATOM 2395 O O . ILE A 1 304 ? -0.565 -45.469 -13.758 1 75.88 304 ILE A O 1
ATOM 2399 N N . THR A 1 305 ? -1.248 -46.156 -15.766 1 74.81 305 THR A N 1
ATOM 2400 C CA . THR A 1 305 ? -1.137 -44.844 -16.344 1 74.81 305 THR A CA 1
ATOM 2401 C C . THR A 1 305 ? -2.096 -43.875 -15.664 1 74.81 305 THR A C 1
ATOM 2403 O O . THR A 1 305 ? -1.718 -42.75 -15.336 1 74.81 305 THR A O 1
ATOM 2406 N N . LEU A 1 306 ? -3.312 -44.344 -15.477 1 80.38 306 LEU A N 1
ATOM 2407 C CA . LEU A 1 306 ? -4.305 -43.5 -14.812 1 80.38 306 LEU A CA 1
ATOM 2408 C C . LEU A 1 306 ? -3.893 -43.219 -13.367 1 80.38 306 LEU A C 1
ATOM 2410 O O . LEU A 1 306 ? -4.035 -42.062 -12.898 1 80.38 306 LEU A O 1
ATOM 2414 N N . ALA A 1 307 ? -3.439 -44.219 -12.711 1 78.81 307 ALA A N 1
ATOM 2415 C CA . ALA A 1 307 ? -2.977 -44.062 -11.336 1 78.81 307 ALA A CA 1
ATOM 2416 C C . ALA A 1 307 ? -1.789 -43.094 -11.281 1 78.81 307 ALA A C 1
ATOM 2418 O O . ALA A 1 307 ? -1.635 -42.344 -10.32 1 78.81 307 ALA A O 1
ATOM 2419 N N . GLY A 1 308 ? -0.917 -43.125 -12.312 1 76.31 308 GLY A N 1
ATOM 2420 C CA . GLY A 1 308 ? 0.258 -42.281 -12.383 1 76.31 308 GLY A CA 1
ATOM 2421 C C . GLY A 1 308 ? -0.081 -40.812 -12.594 1 76.31 308 GLY A C 1
ATOM 2422 O O . GLY A 1 308 ? 0.742 -39.938 -12.32 1 76.31 308 GLY A O 1
ATOM 2423 N N . LEU A 1 309 ? -1.282 -40.5 -12.969 1 79.19 309 LEU A N 1
ATOM 2424 C CA . LEU A 1 309 ? -1.701 -39.125 -13.195 1 79.19 309 LEU A CA 1
ATOM 2425 C C . LEU A 1 309 ? -2.209 -38.5 -11.898 1 79.19 309 LEU A C 1
ATOM 2427 O O . LEU A 1 309 ? -2.367 -37.25 -11.82 1 79.19 309 LEU A O 1
ATOM 2431 N N . LEU A 1 310 ? -2.377 -39.281 -10.812 1 79.5 310 LEU A N 1
ATOM 2432 C CA . LEU A 1 310 ? -3.02 -38.844 -9.578 1 79.5 310 LEU A CA 1
ATOM 2433 C C . LEU A 1 310 ? -2.068 -37.969 -8.742 1 79.5 310 LEU A C 1
ATOM 2435 O O . LEU A 1 310 ? -2.482 -37 -8.133 1 79.5 310 LEU A O 1
ATOM 2439 N N . PRO A 1 311 ? -0.781 -38.312 -8.742 1 75.38 311 PRO A N 1
ATOM 2440 C CA . PRO A 1 311 ? 0.101 -37.562 -7.828 1 75.38 311 PRO A CA 1
ATOM 2441 C C . PRO A 1 311 ? 0.119 -36.062 -8.094 1 75.38 311 PRO A C 1
ATOM 2443 O O . PRO A 1 311 ? 0.109 -35.281 -7.156 1 75.38 311 PRO A O 1
ATOM 2446 N N . LYS A 1 312 ? 0.092 -35.656 -9.297 1 76.44 312 LYS A N 1
ATOM 2447 C CA . LYS A 1 312 ? 0.213 -34.25 -9.641 1 76.44 312 LYS A CA 1
ATOM 2448 C C . LYS A 1 312 ? -0.968 -33.469 -9.102 1 76.44 312 LYS A C 1
ATOM 2450 O O . LYS A 1 312 ? -0.78 -32.469 -8.391 1 76.44 312 LYS A O 1
ATOM 2455 N N . PRO A 1 313 ? -2.225 -33.812 -9.383 1 81.94 313 PRO A N 1
ATOM 2456 C CA . PRO A 1 313 ? -3.352 -33.062 -8.828 1 81.94 313 PRO A CA 1
ATOM 2457 C C . PRO A 1 313 ? -3.375 -33.094 -7.301 1 81.94 313 PRO A C 1
ATOM 2459 O O . PRO A 1 313 ? -3.75 -32.094 -6.672 1 81.94 313 PRO A O 1
ATOM 2462 N N . ILE A 1 314 ? -2.967 -34.156 -6.719 1 78.5 314 ILE A N 1
ATOM 2463 C CA . ILE A 1 314 ? -2.951 -34.25 -5.262 1 78.5 314 ILE A CA 1
ATOM 2464 C C . ILE A 1 314 ? -1.913 -33.281 -4.695 1 78.5 314 ILE A C 1
ATOM 2466 O O . ILE A 1 314 ? -2.16 -32.625 -3.688 1 78.5 314 ILE A O 1
ATOM 2470 N N . ARG A 1 315 ? -0.813 -33.312 -5.367 1 74.5 315 ARG A N 1
ATOM 2471 C CA . ARG A 1 315 ? 0.23 -32.375 -4.965 1 74.5 315 ARG A CA 1
ATOM 2472 C C . ARG A 1 315 ? -0.261 -30.938 -5.062 1 74.5 315 ARG A C 1
ATOM 2474 O O . ARG A 1 315 ? -0.044 -30.141 -4.148 1 74.5 315 ARG A O 1
ATOM 2481 N N . GLN A 1 316 ? -0.814 -30.625 -6.188 1 78.25 316 GLN A N 1
ATOM 2482 C CA . GLN A 1 316 ? -1.319 -29.281 -6.391 1 78.25 316 GLN A CA 1
ATOM 2483 C C . GLN A 1 316 ? -2.354 -28.906 -5.332 1 78.25 316 GLN A C 1
ATOM 2485 O O . GLN A 1 316 ? -2.383 -27.766 -4.855 1 78.25 316 GLN A O 1
ATOM 2490 N N . LEU A 1 317 ? -3.211 -29.828 -4.965 1 76.62 317 LEU A N 1
ATOM 2491 C CA . LEU A 1 317 ? -4.223 -29.609 -3.936 1 76.62 317 LEU A CA 1
ATOM 2492 C C . LEU A 1 317 ? -3.568 -29.344 -2.582 1 76.62 317 LEU A C 1
ATOM 2494 O O . LEU A 1 317 ? -4.098 -28.578 -1.771 1 76.62 317 LEU A O 1
ATOM 2498 N N . SER A 1 318 ? -2.48 -29.969 -2.422 1 70.62 318 SER A N 1
ATOM 2499 C CA . SER A 1 318 ? -1.766 -29.781 -1.163 1 70.62 318 SER A CA 1
ATOM 2500 C C . SER A 1 318 ? -1.081 -28.422 -1.111 1 70.62 318 SER A C 1
ATOM 2502 O O . SER A 1 318 ? -1.031 -27.781 -0.056 1 70.62 318 SER A O 1
ATOM 2504 N N . GLU A 1 319 ? -0.497 -28 -2.266 1 72.12 319 GLU A N 1
ATOM 2505 C CA . GLU A 1 319 ? 0.226 -26.734 -2.35 1 72.12 319 GLU A CA 1
ATOM 2506 C C . GLU A 1 319 ? -0.719 -25.547 -2.197 1 72.12 319 GLU A C 1
ATOM 2508 O O . GLU A 1 319 ? -0.312 -24.469 -1.738 1 72.12 319 GLU A O 1
ATOM 2513 N N . VAL A 1 320 ? -1.964 -25.734 -2.541 1 77.81 320 VAL A N 1
ATOM 2514 C CA . VAL A 1 320 ? -2.918 -24.625 -2.564 1 77.81 320 VAL A CA 1
ATOM 2515 C C . VAL A 1 320 ? -3.309 -24.25 -1.138 1 77.81 320 VAL A C 1
ATOM 2517 O O . VAL A 1 320 ? -3.793 -23.141 -0.892 1 77.81 320 VAL A O 1
ATOM 2520 N N . SER A 1 321 ? -3.004 -25.172 -0.25 1 74.75 321 SER A N 1
ATOM 2521 C CA . SER A 1 321 ? -3.371 -24.938 1.142 1 74.75 321 SER A CA 1
ATOM 2522 C C . SER A 1 321 ? -2.729 -23.656 1.672 1 74.75 321 SER A C 1
ATOM 2524 O O . SER A 1 321 ? -3.348 -22.906 2.441 1 74.75 321 SER A O 1
ATOM 2526 N N . SER A 1 322 ? -1.548 -23.375 1.266 1 73.81 322 SER A N 1
ATOM 2527 C CA . SER A 1 322 ? -0.857 -22.172 1.719 1 73.81 322 SER A CA 1
ATOM 2528 C C . SER A 1 322 ? -1.545 -20.906 1.204 1 73.81 322 SER A C 1
ATOM 2530 O O . SER A 1 322 ? -1.709 -19.938 1.945 1 73.81 322 SER A O 1
ATOM 2532 N N . THR A 1 323 ? -1.95 -20.938 0.011 1 75.81 323 THR A N 1
ATOM 2533 C CA . THR A 1 323 ? -2.625 -19.797 -0.603 1 75.81 323 THR A CA 1
ATOM 2534 C C . THR A 1 323 ? -3.98 -19.562 0.057 1 75.81 323 THR A C 1
ATOM 2536 O O . THR A 1 323 ? -4.367 -18.406 0.282 1 75.81 323 THR A O 1
ATOM 2539 N N . ILE A 1 324 ? -4.617 -20.641 0.371 1 77.62 324 ILE A N 1
ATOM 2540 C CA . ILE A 1 324 ? -5.93 -20.547 1.004 1 77.62 324 ILE A CA 1
ATOM 2541 C C . ILE A 1 324 ? -5.797 -19.891 2.377 1 77.62 324 ILE A C 1
ATOM 2543 O O . ILE A 1 324 ? -6.605 -19.031 2.742 1 77.62 324 ILE A O 1
ATOM 2547 N N . GLN A 1 325 ? -4.793 -20.281 3.014 1 73.44 325 GLN A N 1
ATOM 2548 C CA . GLN A 1 325 ? -4.641 -19.766 4.367 1 73.44 325 GLN A CA 1
ATOM 2549 C C . GLN A 1 325 ? -4.246 -18.281 4.34 1 73.44 325 GLN A C 1
ATOM 2551 O O . GLN A 1 325 ? -4.672 -17.5 5.195 1 73.44 325 GLN A O 1
ATOM 2556 N N . LYS A 1 326 ? -3.391 -17.938 3.393 1 73.5 326 LYS A N 1
ATOM 2557 C CA . LYS A 1 326 ? -3.072 -16.516 3.227 1 73.5 326 LYS A CA 1
ATOM 2558 C C . LYS A 1 326 ? -4.324 -15.711 2.916 1 73.5 326 LYS A C 1
ATOM 2560 O O . LYS A 1 326 ? -4.488 -14.594 3.418 1 73.5 326 LYS A O 1
ATOM 2565 N N . GLY A 1 327 ? -5.184 -16.281 2.133 1 75.94 327 GLY A N 1
ATOM 2566 C CA . GLY A 1 327 ? -6.441 -15.633 1.799 1 75.94 327 GLY A CA 1
ATOM 2567 C C . GLY A 1 327 ? -7.375 -15.492 2.986 1 75.94 327 GLY A C 1
ATOM 2568 O O . GLY A 1 327 ? -8.016 -14.453 3.158 1 75.94 327 GLY A O 1
ATOM 2569 N N . VAL A 1 328 ? -7.383 -16.531 3.803 1 77.25 328 VAL A N 1
ATOM 2570 C CA . VAL A 1 328 ? -8.25 -16.516 4.977 1 77.25 328 VAL A CA 1
ATOM 2571 C C . VAL A 1 328 ? -7.773 -15.445 5.957 1 77.25 328 VAL A C 1
ATOM 2573 O O . VAL A 1 328 ? -8.586 -14.742 6.559 1 77.25 328 VAL A O 1
ATOM 2576 N N . ALA A 1 329 ? -6.539 -15.406 6.09 1 72.88 329 ALA A N 1
ATOM 2577 C CA . ALA A 1 329 ? -5.988 -14.367 6.957 1 72.88 329 ALA A CA 1
ATOM 2578 C C . ALA A 1 329 ? -6.352 -12.977 6.449 1 72.88 329 ALA A C 1
ATOM 2580 O O . ALA A 1 329 ? -6.691 -12.094 7.234 1 72.88 329 ALA A O 1
ATOM 2581 N N . GLY A 1 330 ? -6.203 -12.789 5.203 1 75.56 330 GLY A N 1
ATOM 2582 C CA . GLY A 1 330 ? -6.621 -11.523 4.609 1 75.56 330 GLY A CA 1
ATOM 2583 C C . GLY A 1 330 ? -8.094 -11.234 4.801 1 75.56 330 GLY A C 1
ATOM 2584 O O . GLY A 1 330 ? -8.477 -10.102 5.102 1 75.56 330 GLY A O 1
ATOM 2585 N N . ALA A 1 331 ? -8.906 -12.266 4.664 1 81.81 331 ALA A N 1
ATOM 2586 C CA . ALA A 1 331 ? -10.344 -12.117 4.828 1 81.81 331 ALA A CA 1
ATOM 2587 C C . ALA A 1 331 ? -10.703 -11.758 6.266 1 81.81 331 ALA A C 1
ATOM 2589 O O . ALA A 1 331 ? -11.617 -10.977 6.508 1 81.81 331 ALA A O 1
ATOM 2590 N N . GLU A 1 332 ? -9.961 -12.352 7.129 1 81.81 332 GLU A N 1
ATOM 2591 C CA . GLU A 1 332 ? -10.18 -12.047 8.539 1 81.81 332 GLU A CA 1
ATOM 2592 C C . GLU A 1 332 ? -9.969 -10.555 8.812 1 81.81 332 GLU A C 1
ATOM 2594 O O . GLU A 1 332 ? -10.75 -9.938 9.539 1 81.81 332 GLU A O 1
ATOM 2599 N N . SER A 1 333 ? -8.961 -10.047 8.258 1 77.12 333 SER A N 1
ATOM 2600 C CA . SER A 1 333 ? -8.672 -8.633 8.422 1 77.12 333 SER A CA 1
ATOM 2601 C C . SER A 1 333 ? -9.758 -7.762 7.797 1 77.12 333 SER A C 1
ATOM 2603 O O . SER A 1 333 ? -10.117 -6.723 8.344 1 77.12 333 SER A O 1
ATOM 2605 N N . ILE A 1 334 ? -10.281 -8.133 6.746 1 84.12 334 ILE A N 1
ATOM 2606 C CA . ILE A 1 334 ? -11.328 -7.398 6.035 1 84.12 334 ILE A CA 1
ATOM 2607 C C . ILE A 1 334 ? -12.617 -7.418 6.852 1 84.12 334 ILE A C 1
ATOM 2609 O O . ILE A 1 334 ? -13.258 -6.379 7.027 1 84.12 334 ILE A O 1
ATOM 2613 N N . PHE A 1 335 ? -12.945 -8.578 7.363 1 86.88 335 PHE A N 1
ATOM 2614 C CA . PHE A 1 335 ? -14.203 -8.711 8.086 1 86.88 335 PHE A CA 1
ATOM 2615 C C . PHE A 1 335 ? -14.125 -8.016 9.445 1 86.88 335 PHE A C 1
ATOM 2617 O O . PHE A 1 335 ? -15.133 -7.531 9.953 1 86.88 335 PHE A O 1
ATOM 2624 N N . GLU A 1 336 ? -12.938 -7.961 9.93 1 84.31 336 GLU A N 1
ATOM 2625 C CA . GLU A 1 336 ? -12.75 -7.191 11.156 1 84.31 336 GLU A CA 1
ATOM 2626 C C . GLU A 1 336 ? -13.18 -5.738 10.969 1 84.31 336 GLU A C 1
ATOM 2628 O O . GLU A 1 336 ? -13.812 -5.152 11.852 1 84.31 336 GLU A O 1
ATOM 2633 N N . GLN A 1 337 ? -12.852 -5.215 9.938 1 85.75 337 GLN A N 1
ATOM 2634 C CA . GLN A 1 337 ? -13.242 -3.842 9.633 1 85.75 337 GLN A CA 1
ATOM 2635 C C . GLN A 1 337 ? -14.734 -3.754 9.328 1 85.75 337 GLN A C 1
ATOM 2637 O O . GLN A 1 337 ? -15.414 -2.824 9.773 1 85.75 337 GLN A O 1
ATOM 2642 N N . LEU A 1 338 ? -15.234 -4.668 8.578 1 87.94 338 LEU A N 1
ATOM 2643 C CA . LEU A 1 338 ? -16.641 -4.641 8.18 1 87.94 338 LEU A CA 1
ATOM 2644 C C . LEU A 1 338 ? -17.547 -4.848 9.383 1 87.94 338 LEU A C 1
ATOM 2646 O O . LEU A 1 338 ? -18.703 -4.418 9.367 1 87.94 338 LEU A O 1
ATOM 2650 N N . ASP A 1 339 ? -16.969 -5.512 10.344 1 88.62 339 ASP A N 1
ATOM 2651 C CA . ASP A 1 339 ? -17.766 -5.793 11.531 1 88.62 339 ASP A CA 1
ATOM 2652 C C . ASP A 1 339 ? -17.703 -4.637 12.531 1 88.62 339 ASP A C 1
ATOM 2654 O O . ASP A 1 339 ? -18.422 -4.629 13.531 1 88.62 339 ASP A O 1
ATOM 2658 N N . GLU A 1 340 ? -16.844 -3.689 12.211 1 86.88 340 GLU A N 1
ATOM 2659 C CA . GLU A 1 340 ? -16.812 -2.506 13.07 1 86.88 340 GLU A CA 1
ATOM 2660 C C . GLU A 1 340 ? -18.141 -1.75 13.016 1 86.88 340 GLU A C 1
ATOM 2662 O O . GLU A 1 340 ? -18.75 -1.622 11.953 1 86.88 340 GLU A O 1
ATOM 2667 N N . ALA A 1 341 ? -18.578 -1.385 14.148 1 86.94 341 ALA A N 1
ATOM 2668 C CA . ALA A 1 341 ? -19.859 -0.677 14.242 1 86.94 341 ALA A CA 1
ATOM 2669 C C . ALA A 1 341 ? -19.766 0.691 13.57 1 86.94 341 ALA A C 1
ATOM 2671 O O . ALA A 1 341 ? -18.781 1.41 13.734 1 86.94 341 ALA A O 1
ATOM 2672 N N . PRO A 1 342 ? -20.734 0.899 12.695 1 89.12 342 PRO A N 1
ATOM 2673 C CA . PRO A 1 342 ? -20.781 2.232 12.086 1 89.12 342 PRO A CA 1
ATOM 2674 C C . PRO A 1 342 ? -21.031 3.338 13.117 1 89.12 342 PRO A C 1
ATOM 2676 O O . PRO A 1 342 ? -21.281 3.053 14.289 1 89.12 342 PRO A O 1
ATOM 2679 N N . GLU A 1 343 ? -20.859 4.531 12.641 1 88.38 343 GLU A N 1
ATOM 2680 C CA . GLU A 1 343 ? -21.125 5.68 13.492 1 88.38 343 GLU A CA 1
ATOM 2681 C C . GLU A 1 343 ? -22.547 5.625 14.055 1 88.38 343 GLU A C 1
ATOM 2683 O O . GLU A 1 343 ? -23.484 5.258 13.352 1 88.38 343 GLU A O 1
ATOM 2688 N N . VAL A 1 344 ? -22.734 5.934 15.312 1 86.25 344 VAL A N 1
ATOM 2689 C CA . VAL A 1 344 ? -24 5.828 16 1 86.25 344 VAL A CA 1
ATOM 2690 C C . VAL A 1 344 ? -24.938 6.941 15.539 1 86.25 344 VAL A C 1
ATOM 2692 O O . VAL A 1 344 ? -24.578 8.117 15.555 1 86.25 344 VAL A O 1
ATOM 2695 N N . ASP A 1 345 ? -25.984 6.605 14.953 1 89.75 345 ASP A N 1
ATOM 2696 C CA . ASP A 1 345 ? -27.016 7.555 14.555 1 89.75 345 ASP A CA 1
ATOM 2697 C C . ASP A 1 345 ? -28.391 7.109 15.047 1 89.75 345 ASP A C 1
ATOM 2699 O O . ASP A 1 345 ? -29.094 6.379 14.344 1 89.75 345 ASP A O 1
ATOM 2703 N N . HIS A 1 346 ? -28.812 7.52 16.219 1 88.12 346 HIS A N 1
ATOM 2704 C CA . HIS A 1 346 ? -30.109 7.16 16.781 1 88.12 346 HIS A CA 1
ATOM 2705 C C . HIS A 1 346 ? -31.125 8.297 16.609 1 88.12 346 HIS A C 1
ATOM 2707 O O . HIS A 1 346 ? -32.281 8.148 16.969 1 88.12 346 HIS A O 1
ATOM 2713 N N . GLY A 1 347 ? -30.641 9.344 16 1 92 347 GLY A N 1
ATOM 2714 C CA . GLY A 1 347 ? -31.531 10.477 15.812 1 92 347 GLY A CA 1
ATOM 2715 C C . GLY A 1 347 ? -32.562 10.266 14.711 1 92 347 GLY A C 1
ATOM 2716 O O . GLY A 1 347 ? -32.25 9.648 13.688 1 92 347 GLY A O 1
ATOM 2717 N N . THR A 1 348 ? -33.781 10.688 14.969 1 92.62 348 THR A N 1
ATOM 2718 C CA . THR A 1 348 ? -34.844 10.477 13.977 1 92.62 348 THR A CA 1
ATOM 2719 C C . THR A 1 348 ? -35.438 11.812 13.523 1 92.62 348 THR A C 1
ATOM 2721 O O . THR A 1 348 ? -36.188 11.859 12.547 1 92.62 348 THR A O 1
ATOM 2724 N N . GLN A 1 349 ? -35 12.82 14.125 1 94.25 349 GLN A N 1
ATOM 2725 C CA . GLN A 1 349 ? -35.594 14.117 13.797 1 94.25 349 GLN A CA 1
ATOM 2726 C C . GLN A 1 349 ? -34.844 14.781 12.648 1 94.25 349 GLN A C 1
ATOM 2728 O O . GLN A 1 349 ? -33.625 14.695 12.562 1 94.25 349 GLN A O 1
ATOM 2733 N N . GLU A 1 350 ? -35.625 15.312 11.711 1 94.69 350 GLU A N 1
ATOM 2734 C CA . GLU A 1 350 ? -35.094 16.062 10.594 1 94.69 350 GLU A CA 1
ATOM 2735 C C . GLU A 1 350 ? -35.781 17.422 10.438 1 94.69 350 GLU A C 1
ATOM 2737 O O . GLU A 1 350 ? -37 17.516 10.57 1 94.69 350 GLU A O 1
ATOM 2742 N N . ARG A 1 351 ? -35.031 18.344 10.289 1 94 351 ARG A N 1
ATOM 2743 C CA . ARG A 1 351 ? -35.531 19.688 10.062 1 94 351 ARG A CA 1
ATOM 2744 C C . ARG A 1 351 ? -35.062 20.234 8.727 1 94 351 ARG A C 1
ATOM 2746 O O . ARG A 1 351 ? -33.906 19.984 8.32 1 94 351 ARG A O 1
ATOM 2753 N N . GLU A 1 352 ? -35.906 20.891 8.055 1 91.75 352 GLU A N 1
ATOM 2754 C CA . GLU A 1 352 ? -35.531 21.484 6.77 1 91.75 352 GLU A CA 1
ATOM 2755 C C . GLU A 1 352 ? -34.531 22.625 6.961 1 91.75 352 GLU A C 1
ATOM 2757 O O . GLU A 1 352 ? -33.531 22.703 6.238 1 91.75 352 GLU A O 1
ATOM 2762 N N . ARG A 1 353 ? -34.875 23.531 7.879 1 91.69 353 ARG A N 1
ATOM 2763 C CA . ARG A 1 353 ? -33.938 24.625 8.172 1 91.69 353 ARG A CA 1
ATOM 2764 C C . ARG A 1 353 ? -33.969 24.984 9.656 1 91.69 353 ARG A C 1
ATOM 2766 O O . ARG A 1 353 ? -35.031 24.953 10.281 1 91.69 353 ARG A O 1
ATOM 2773 N N . VAL A 1 354 ? -32.906 25.25 10.188 1 93.81 354 VAL A N 1
ATOM 2774 C CA . VAL A 1 354 ? -32.812 25.656 11.578 1 93.81 354 VAL A CA 1
ATOM 2775 C C . VAL A 1 354 ? -32.375 27.125 11.656 1 93.81 354 VAL A C 1
ATOM 2777 O O . VAL A 1 354 ? -31.844 27.672 10.688 1 93.81 354 VAL A O 1
ATOM 2780 N N . SER A 1 355 ? -32.719 27.828 12.75 1 93.5 355 SER A N 1
ATOM 2781 C CA . SER A 1 355 ? -32.344 29.234 12.945 1 93.5 355 SER A CA 1
ATOM 2782 C C . SER A 1 355 ? -30.859 29.359 13.305 1 93.5 355 SER A C 1
ATOM 2784 O O . SER A 1 355 ? -30.234 30.375 13.023 1 93.5 355 SER A O 1
ATOM 2786 N N . GLY A 1 356 ? -30.328 28.328 13.844 1 94.5 356 GLY A N 1
ATOM 2787 C CA . GLY A 1 356 ? -28.906 28.328 14.188 1 94.5 356 GLY A CA 1
ATOM 2788 C C . GLY A 1 356 ? -28.641 28.672 15.641 1 94.5 356 GLY A C 1
ATOM 2789 O O . GLY A 1 356 ? -27.531 29.078 16 1 94.5 356 GLY A O 1
ATOM 2790 N N . ARG A 1 357 ? -29.672 28.625 16.516 1 96.94 357 ARG A N 1
ATOM 2791 C CA . ARG A 1 357 ? -29.453 28.828 17.938 1 96.94 357 ARG A CA 1
ATOM 2792 C C . ARG A 1 357 ? -28.734 27.641 18.562 1 96.94 357 ARG A C 1
ATOM 2794 O O . ARG A 1 357 ? -29.188 26.5 18.469 1 96.94 357 ARG A O 1
ATOM 2801 N N . LEU A 1 358 ? -27.578 27.844 19.109 1 97.44 358 LEU A N 1
ATOM 2802 C CA . LEU A 1 358 ? -26.766 26.797 19.719 1 97.44 358 LEU A CA 1
ATOM 2803 C C . LEU A 1 358 ? -26.734 26.938 21.234 1 97.44 358 LEU A C 1
ATOM 2805 O O . LEU A 1 358 ? -26.422 28.016 21.75 1 97.44 358 LEU A O 1
ATOM 2809 N N . GLU A 1 359 ? -27.156 25.938 21.906 1 97.62 359 GLU A N 1
ATOM 2810 C CA . GLU A 1 359 ? -27.141 25.922 23.359 1 97.62 359 GLU A CA 1
ATOM 2811 C C . GLU A 1 359 ? -26.406 24.703 23.906 1 97.62 359 GLU A C 1
ATOM 2813 O O . GLU A 1 359 ? -26.75 23.562 23.562 1 97.62 359 GLU A O 1
ATOM 2818 N N . VAL A 1 360 ? -25.375 24.922 24.656 1 97.62 360 VAL A N 1
ATOM 2819 C CA . VAL A 1 360 ? -24.641 23.859 25.328 1 97.62 360 VAL A CA 1
ATOM 2820 C C . VAL A 1 360 ? -24.938 23.875 26.828 1 97.62 360 VAL A C 1
ATOM 2822 O O . VAL A 1 360 ? -24.797 24.922 27.484 1 97.62 360 VAL A O 1
ATOM 2825 N N . ARG A 1 361 ? -25.359 22.719 27.344 1 96.94 361 ARG A N 1
ATOM 2826 C CA . ARG A 1 361 ? -25.766 22.641 28.734 1 96.94 361 ARG A CA 1
ATOM 2827 C C . ARG A 1 361 ? -24.906 21.609 29.484 1 96.94 361 ARG A C 1
ATOM 2829 O O . ARG A 1 361 ? -25.031 20.406 29.25 1 96.94 361 ARG A O 1
ATOM 2836 N N . ASN A 1 362 ? -24.094 22.078 30.469 1 96.5 362 ASN A N 1
ATOM 2837 C CA . ASN A 1 362 ? -23.328 21.234 31.391 1 96.5 362 ASN A CA 1
ATOM 2838 C C . ASN A 1 362 ? -22.625 20.094 30.656 1 96.5 362 ASN A C 1
ATOM 2840 O O . ASN A 1 362 ? -22.75 18.938 31.062 1 96.5 362 ASN A O 1
ATOM 2844 N N . LEU A 1 363 ? -22.016 20.469 29.594 1 96.31 363 LEU A N 1
ATOM 2845 C CA . LEU A 1 363 ? -21.391 19.469 28.734 1 96.31 363 LEU A CA 1
ATOM 2846 C C . LEU A 1 363 ? -20.031 19.031 29.297 1 96.31 363 LEU A C 1
ATOM 2848 O O . LEU A 1 363 ? -19.188 19.875 29.609 1 96.31 363 LEU A O 1
ATOM 2852 N N . SER A 1 364 ? -19.828 17.766 29.531 1 95.5 364 SER A N 1
ATOM 2853 C CA . SER A 1 364 ? -18.562 17.141 29.906 1 95.5 364 SER A CA 1
ATOM 2854 C C . SER A 1 364 ? -18.203 16.016 28.938 1 95.5 364 SER A C 1
ATOM 2856 O O . SER A 1 364 ? -19.078 15.297 28.453 1 95.5 364 SER A O 1
ATOM 2858 N N . PHE A 1 365 ? -16.938 15.969 28.578 1 93 365 PHE A N 1
ATOM 2859 C CA . PHE A 1 365 ? -16.547 15 27.562 1 93 365 PHE A CA 1
ATOM 2860 C C . PHE A 1 365 ? -15.188 14.406 27.875 1 93 365 PHE A C 1
ATOM 2862 O O . PHE A 1 365 ? -14.289 15.109 28.344 1 93 365 PHE A O 1
ATOM 2869 N N . GLN A 1 366 ? -15.141 13.18 27.703 1 87.94 366 GLN A N 1
ATOM 2870 C CA . GLN A 1 366 ? -13.914 12.391 27.797 1 87.94 366 GLN A CA 1
ATOM 2871 C C . GLN A 1 366 ? -13.758 11.484 26.578 1 87.94 366 GLN A C 1
ATOM 2873 O O . GLN A 1 366 ? -14.719 10.836 26.156 1 87.94 366 GLN A O 1
ATOM 2878 N N . TYR A 1 367 ? -12.586 11.664 25.906 1 78.69 367 TYR A N 1
ATOM 2879 C CA . TYR A 1 367 ? -12.344 10.758 24.797 1 78.69 367 TYR A CA 1
ATOM 2880 C C . TYR A 1 367 ? -12.391 9.305 25.25 1 78.69 367 TYR A C 1
ATOM 2882 O O . TYR A 1 367 ? -11.945 8.977 26.359 1 78.69 367 TYR A O 1
ATOM 2890 N N . PRO A 1 368 ? -12.898 8.492 24.344 1 73.38 368 PRO A N 1
ATOM 2891 C CA . PRO A 1 368 ? -12.945 7.078 24.734 1 73.38 368 PRO A CA 1
ATOM 2892 C C . PRO A 1 368 ? -11.555 6.496 24.984 1 73.38 368 PRO A C 1
ATOM 2894 O O . PRO A 1 368 ? -10.641 6.695 24.172 1 73.38 368 PRO A O 1
ATOM 2897 N N . GLY A 1 369 ? -11.375 5.871 26.094 1 63.06 369 GLY A N 1
ATOM 2898 C CA . GLY A 1 369 ? -10.109 5.23 26.422 1 63.06 369 GLY A CA 1
ATOM 2899 C C . GLY A 1 369 ? -9.195 6.102 27.266 1 63.06 369 GLY A C 1
ATOM 2900 O O . GLY A 1 369 ? -8.133 5.66 27.703 1 63.06 369 GLY A O 1
ATOM 2901 N N . THR A 1 370 ? -9.625 7.402 27.438 1 67.19 370 THR A N 1
ATOM 2902 C CA . THR A 1 370 ? -8.812 8.281 28.281 1 67.19 370 THR A CA 1
ATOM 2903 C C . THR A 1 370 ? -9.531 8.578 29.594 1 67.19 370 THR A C 1
ATOM 2905 O O . THR A 1 370 ? -10.758 8.508 29.672 1 67.19 370 THR A O 1
ATOM 2908 N N . GLU A 1 371 ? -8.695 8.672 30.578 1 67.81 371 GLU A N 1
ATOM 2909 C CA . GLU A 1 371 ? -9.273 8.969 31.875 1 67.81 371 GLU A CA 1
ATOM 2910 C C . GLU A 1 371 ? -9.398 10.469 32.094 1 67.81 371 GLU A C 1
ATOM 2912 O O . GLU A 1 371 ? -10.195 10.914 32.938 1 67.81 371 GLU A O 1
ATOM 2917 N N . LYS A 1 372 ? -8.773 11.18 31.297 1 73.25 372 LYS A N 1
ATOM 2918 C CA . LYS A 1 372 ? -8.781 12.625 31.531 1 73.25 372 LYS A CA 1
ATOM 2919 C C . LYS A 1 372 ? -9.961 13.289 30.812 1 73.25 372 LYS A C 1
ATOM 2921 O O . LYS A 1 372 ? -10.219 13.008 29.641 1 73.25 372 LYS A O 1
ATOM 2926 N N . SER A 1 373 ? -10.695 13.992 31.625 1 86 373 SER A N 1
ATOM 2927 C CA . SER A 1 373 ? -11.797 14.773 31.047 1 86 373 SER A CA 1
ATOM 2928 C C . SER A 1 373 ? -11.273 15.984 30.297 1 86 373 SER A C 1
ATOM 2930 O O . SER A 1 373 ? -10.516 16.781 30.844 1 86 373 SER A O 1
ATOM 2932 N N . VAL A 1 374 ? -11.625 16.078 29.031 1 85.62 374 VAL A N 1
ATOM 2933 C CA . VAL A 1 374 ? -11.156 17.172 28.188 1 85.62 374 VAL A CA 1
ATOM 2934 C C . VAL A 1 374 ? -12.07 18.375 28.359 1 85.62 374 VAL A C 1
ATOM 2936 O O . VAL A 1 374 ? -11.609 19.516 28.312 1 85.62 374 VAL A O 1
ATOM 2939 N N . LEU A 1 375 ? -13.367 18.125 28.484 1 93.5 375 LEU A N 1
ATOM 2940 C CA . LEU A 1 375 ? -14.344 19.172 28.781 1 93.5 375 LEU A CA 1
ATOM 2941 C C . LEU A 1 375 ? -15.07 18.891 30.094 1 93.5 375 LEU A C 1
ATOM 2943 O O . LEU A 1 375 ? -15.398 17.734 30.391 1 93.5 375 LEU A O 1
ATOM 2947 N N . ASN A 1 376 ? -15.219 19.984 30.891 1 94.75 376 ASN A N 1
ATOM 2948 C CA . ASN A 1 376 ? -15.875 19.859 32.188 1 94.75 376 ASN A CA 1
ATOM 2949 C C . ASN A 1 376 ? -16.969 20.906 32.375 1 94.75 376 ASN A C 1
ATOM 2951 O O . ASN A 1 376 ? -16.672 22.078 32.625 1 94.75 376 ASN A O 1
ATOM 2955 N N . ASP A 1 377 ? -18.141 20.516 32.344 1 94.94 377 ASP A N 1
ATOM 2956 C CA . ASP A 1 377 ? -19.312 21.312 32.656 1 94.94 377 ASP A CA 1
ATOM 2957 C C . ASP A 1 377 ? -19.344 22.609 31.859 1 94.94 377 ASP A C 1
ATOM 2959 O O . ASP A 1 377 ? -19.422 23.703 32.406 1 94.94 377 ASP A O 1
ATOM 2963 N N . ILE A 1 378 ? -19.344 22.484 30.578 1 96.12 378 ILE A N 1
ATOM 2964 C CA . ILE A 1 378 ? -19.375 23.625 29.672 1 96.12 378 ILE A CA 1
ATOM 2965 C C . ILE A 1 378 ? -20.828 24.031 29.406 1 96.12 378 ILE A C 1
ATOM 2967 O O . ILE A 1 378 ? -21.656 23.188 29.031 1 96.12 378 ILE A O 1
ATOM 2971 N N . SER A 1 379 ? -21.156 25.266 29.672 1 97.44 379 SER A N 1
ATOM 2972 C CA . SER A 1 379 ? -22.484 25.797 29.375 1 97.44 379 SER A CA 1
ATOM 2973 C C . SER A 1 379 ? -22.406 27.172 28.719 1 97.44 379 SER A C 1
ATOM 2975 O O . SER A 1 379 ? -21.688 28.047 29.203 1 97.44 379 SER A O 1
ATOM 2977 N N . PHE A 1 380 ? -23.078 27.359 27.562 1 96.81 380 PHE A N 1
ATOM 2978 C CA . PHE A 1 380 ? -23.188 28.672 26.922 1 96.81 380 PHE A CA 1
ATOM 2979 C C . PHE A 1 380 ? -24.297 28.656 25.875 1 96.81 380 PHE A C 1
ATOM 2981 O O . PHE A 1 380 ? -24.828 27.609 25.531 1 96.81 380 PHE A O 1
ATOM 2988 N N . VAL A 1 381 ? -24.703 29.844 25.453 1 97 381 VAL A N 1
ATOM 2989 C CA . VAL A 1 381 ? -25.719 30 24.422 1 97 381 VAL A CA 1
ATOM 2990 C C . VAL A 1 381 ? -25.219 30.938 23.328 1 97 381 VAL A C 1
ATOM 2992 O O . VAL A 1 381 ? -24.609 31.953 23.625 1 97 381 VAL A O 1
ATOM 2995 N N . ALA A 1 382 ? -25.359 30.484 22.109 1 96.56 382 ALA A N 1
ATOM 2996 C CA . ALA A 1 382 ? -25.109 31.312 20.938 1 96.56 382 ALA A CA 1
ATOM 2997 C C . ALA A 1 382 ? -26.406 31.609 20.188 1 96.56 382 ALA A C 1
ATOM 2999 O O . ALA A 1 382 ? -27.031 30.703 19.656 1 96.56 382 ALA A O 1
ATOM 3000 N N . GLU A 1 383 ? -26.781 32.875 20.234 1 96.25 383 GLU A N 1
ATOM 3001 C CA . GLU A 1 383 ? -28.016 33.25 19.562 1 96.25 383 GLU A CA 1
ATOM 3002 C C . GLU A 1 383 ? -27.828 33.281 18.047 1 96.25 383 GLU A C 1
ATOM 3004 O O . GLU A 1 383 ? -26.703 33.406 17.547 1 96.25 383 GLU A O 1
ATOM 3009 N N . PRO A 1 384 ? -28.984 33.156 17.312 1 96.12 384 PRO A N 1
ATOM 3010 C CA . PRO A 1 384 ? -28.875 33.188 15.852 1 96.12 384 PRO A CA 1
ATOM 3011 C C . PRO A 1 384 ? -28.172 34.438 15.328 1 96.12 384 PRO A C 1
ATOM 3013 O O . PRO A 1 384 ? -28.5 35.562 15.719 1 96.12 384 PRO A O 1
ATOM 3016 N N . GLY A 1 385 ? -27.141 34.156 14.492 1 93.5 385 GLY A N 1
ATOM 3017 C CA . GLY A 1 385 ? -26.422 35.25 13.859 1 93.5 385 GLY A CA 1
ATOM 3018 C C . GLY A 1 385 ? -25.281 35.781 14.711 1 93.5 385 GLY A C 1
ATOM 3019 O O . GLY A 1 385 ? -24.5 36.625 14.258 1 93.5 385 GLY A O 1
ATOM 3020 N N . GLN A 1 386 ? -25.172 35.219 15.898 1 94.5 386 GLN A N 1
ATOM 3021 C CA . GLN A 1 386 ? -24.156 35.656 16.828 1 94.5 386 GLN A CA 1
ATOM 3022 C C . GLN A 1 386 ? -22.812 35.031 16.531 1 94.5 386 GLN A C 1
ATOM 3024 O O . GLN A 1 386 ? -22.734 33.844 16.156 1 94.5 386 GLN A O 1
ATOM 3029 N N . MET A 1 387 ? -21.766 35.812 16.641 1 94.38 387 MET A N 1
ATOM 3030 C CA . MET A 1 387 ? -20.406 35.281 16.516 1 94.38 387 MET A CA 1
ATOM 3031 C C . MET A 1 387 ? -19.797 35.031 17.891 1 94.38 387 MET A C 1
ATOM 3033 O O . MET A 1 387 ? -19.641 35.938 18.688 1 94.38 387 MET A O 1
ATOM 3037 N N . VAL A 1 388 ? -19.531 33.781 18.172 1 95 388 VAL A N 1
ATOM 3038 C CA . VAL A 1 388 ? -18.938 33.375 19.438 1 95 388 VAL A CA 1
ATOM 3039 C C . VAL A 1 388 ? -17.5 32.906 19.203 1 95 388 VAL A C 1
ATOM 3041 O O . VAL A 1 388 ? -17.25 32.031 18.391 1 95 388 VAL A O 1
ATOM 3044 N N . ALA A 1 389 ? -16.562 33.469 19.906 1 93.12 389 ALA A N 1
ATOM 3045 C CA . ALA A 1 389 ? -15.148 33.125 19.781 1 93.12 389 ALA A CA 1
ATOM 3046 C C . ALA A 1 389 ? -14.68 32.281 20.953 1 93.12 389 ALA A C 1
ATOM 3048 O O . ALA A 1 389 ? -15 32.594 22.109 1 93.12 389 ALA A O 1
ATOM 3049 N N . LEU A 1 390 ? -14.102 31.203 20.656 1 91.31 390 LEU A N 1
ATOM 3050 C CA . LEU A 1 390 ? -13.445 30.391 21.672 1 91.31 390 LEU A CA 1
ATOM 3051 C C . LEU A 1 390 ? -11.961 30.719 21.766 1 91.31 390 LEU A C 1
ATOM 3053 O O . LEU A 1 390 ? -11.227 30.609 20.797 1 91.31 390 LEU A O 1
ATOM 3057 N N . VAL A 1 391 ? -11.656 31.203 22.953 1 86.69 391 VAL A N 1
ATOM 3058 C CA . VAL A 1 391 ? -10.266 31.594 23.156 1 86.69 391 VAL A CA 1
ATOM 3059 C C . VAL A 1 391 ? -9.695 30.828 24.359 1 86.69 391 VAL A C 1
ATOM 3061 O O . VAL A 1 391 ? -10.398 30.578 25.328 1 86.69 391 VAL A O 1
ATOM 3064 N N . GLY A 1 392 ? -8.609 30.422 24.219 1 79.38 392 GLY A N 1
ATOM 3065 C CA . GLY A 1 392 ? -7.945 29.703 25.297 1 79.38 392 GLY A CA 1
ATOM 3066 C C . GLY A 1 392 ? -6.641 29.062 24.859 1 79.38 392 GLY A C 1
ATOM 3067 O O . GLY A 1 392 ? -6.293 29.094 23.672 1 79.38 392 GLY A O 1
ATOM 3068 N N . ARG A 1 393 ? -6.043 28.453 25.812 1 69.75 393 ARG A N 1
ATOM 3069 C CA . ARG A 1 393 ? -4.766 27.797 25.562 1 69.75 393 ARG A CA 1
ATOM 3070 C C . ARG A 1 393 ? -4.961 26.516 24.766 1 69.75 393 ARG A C 1
ATOM 3072 O O . ARG A 1 393 ? -6.082 26.016 24.641 1 69.75 393 ARG A O 1
ATOM 3079 N N . SER A 1 394 ? -3.861 26.125 24.062 1 66.31 394 SER A N 1
ATOM 3080 C CA . SER A 1 394 ? -3.91 24.844 23.391 1 66.31 394 SER A CA 1
ATOM 3081 C C . SER A 1 394 ? -4.219 23.719 24.359 1 66.31 394 SER A C 1
ATOM 3083 O O . SER A 1 394 ? -3.691 23.688 25.484 1 66.31 394 SER A O 1
ATOM 3085 N N . GLY A 1 395 ? -5.105 22.922 24.047 1 67.25 395 GLY A N 1
ATOM 3086 C CA . GLY A 1 395 ? -5.484 21.812 24.891 1 67.25 395 GLY A CA 1
ATOM 3087 C C . GLY A 1 395 ? -6.629 22.141 25.828 1 67.25 395 GLY A C 1
ATOM 3088 O O . GLY A 1 395 ? -7.027 21.312 26.656 1 67.25 395 GLY A O 1
ATOM 3089 N N . SER A 1 396 ? -7.07 23.359 25.672 1 77.06 396 SER A N 1
ATOM 3090 C CA . SER A 1 396 ? -8.133 23.766 26.578 1 77.06 396 SER A CA 1
ATOM 3091 C C . SER A 1 396 ? -9.461 23.109 26.219 1 77.06 396 SER A C 1
ATOM 3093 O O . SER A 1 396 ? -10.43 23.188 26.969 1 77.06 396 SER A O 1
ATOM 3095 N N . GLY A 1 397 ? -9.484 22.406 25.047 1 82.75 397 GLY A N 1
ATOM 3096 C CA . GLY A 1 397 ? -10.688 21.672 24.672 1 82.75 397 GLY A CA 1
ATOM 3097 C C . GLY A 1 397 ? -11.492 22.359 23.578 1 82.75 397 GLY A C 1
ATOM 3098 O O . GLY A 1 397 ? -12.594 21.922 23.25 1 82.75 397 GLY A O 1
ATOM 3099 N N . LYS A 1 398 ? -10.945 23.422 23.031 1 86 398 LYS A N 1
ATOM 3100 C CA . LYS A 1 398 ? -11.664 24.203 22.031 1 86 398 LYS A CA 1
ATOM 3101 C C . LYS A 1 398 ? -12.047 23.344 20.828 1 86 398 LYS A C 1
ATOM 3103 O O . LYS A 1 398 ? -13.211 23.328 20.406 1 86 398 LYS A O 1
ATOM 3108 N N . SER A 1 399 ? -11.055 22.609 20.297 1 82.12 399 SER A N 1
ATOM 3109 C CA . SER A 1 399 ? -11.297 21.781 19.109 1 82.12 399 SER A CA 1
ATOM 3110 C C . SER A 1 399 ? -12.242 20.625 19.422 1 82.12 399 SER A C 1
ATOM 3112 O O . SER A 1 399 ? -13.039 20.219 18.578 1 82.12 399 SER A O 1
ATOM 3114 N N . THR A 1 400 ? -12.148 20.109 20.578 1 86.19 400 THR A N 1
ATOM 3115 C CA . THR A 1 400 ? -13.047 19.031 21.016 1 86.19 400 THR A CA 1
ATOM 3116 C C . THR A 1 400 ? -14.484 19.531 21.047 1 86.19 400 THR A C 1
ATOM 3118 O O . THR A 1 400 ? -15.391 18.844 20.562 1 86.19 400 THR A O 1
ATOM 3121 N N . LEU A 1 401 ? -14.609 20.703 21.609 1 91.69 401 LEU A N 1
ATOM 3122 C CA . LEU A 1 401 ? -15.953 21.281 21.672 1 91.69 401 LEU A CA 1
ATOM 3123 C C . LEU A 1 401 ? -16.516 21.484 20.266 1 91.69 401 LEU A C 1
ATOM 3125 O O . LEU A 1 401 ? -17.672 21.141 20 1 91.69 401 LEU A O 1
ATOM 3129 N N . ALA A 1 402 ? -15.688 21.969 19.375 1 89.44 402 ALA A N 1
ATOM 3130 C CA . ALA A 1 402 ? -16.094 22.219 18 1 89.44 402 ALA A CA 1
ATOM 3131 C C . ALA A 1 402 ? -16.469 20.906 17.297 1 89.44 402 ALA A C 1
ATOM 3133 O O . ALA A 1 402 ? -17.359 20.875 16.453 1 89.44 402 ALA A O 1
ATOM 3134 N N . SER A 1 403 ? -15.828 19.859 17.641 1 88.88 403 SER A N 1
ATOM 3135 C CA . SER A 1 403 ? -16.031 18.578 16.984 1 88.88 403 SER A CA 1
ATOM 3136 C C . SER A 1 403 ? -17.266 17.875 17.516 1 88.88 403 SER A C 1
ATOM 3138 O O . SER A 1 403 ? -17.812 16.984 16.859 1 88.88 403 SER A O 1
ATOM 3140 N N . LEU A 1 404 ? -17.688 18.25 18.703 1 92.25 404 LEU A N 1
ATOM 3141 C CA . LEU A 1 404 ? -18.844 17.609 19.312 1 92.25 404 LEU A CA 1
ATOM 3142 C C . LEU A 1 404 ? -20.141 18.125 18.719 1 92.25 404 LEU A C 1
ATOM 3144 O O . LEU A 1 404 ? -21.156 17.422 18.703 1 92.25 404 LEU A O 1
ATOM 3148 N N . ILE A 1 405 ? -20.078 19.312 18.219 1 93.75 405 ILE A N 1
ATOM 3149 C CA . ILE A 1 405 ? -21.281 19.953 17.703 1 93.75 405 ILE A CA 1
ATOM 3150 C C . ILE A 1 405 ? -21.781 19.188 16.484 1 93.75 405 ILE A C 1
ATOM 3152 O O . ILE A 1 405 ? -22.969 18.812 16.422 1 93.75 405 ILE A O 1
ATOM 3156 N N . PRO A 1 406 ? -20.922 18.875 15.508 1 92.62 406 PRO A N 1
ATOM 3157 C CA . PRO A 1 406 ? -21.359 18.047 14.383 1 92.62 406 PRO A CA 1
ATOM 3158 C C . PRO A 1 406 ? -21.453 16.562 14.742 1 92.62 406 PRO A C 1
ATOM 3160 O O . PRO A 1 406 ? -21.609 15.727 13.859 1 92.62 406 PRO A O 1
ATOM 3163 N N . ARG A 1 407 ? -21.25 16.234 15.945 1 91.94 407 ARG A N 1
ATOM 3164 C CA . ARG A 1 407 ? -21.359 14.883 16.469 1 91.94 407 ARG A CA 1
ATOM 3165 C C . ARG A 1 407 ? -20.297 13.969 15.852 1 91.94 407 ARG A C 1
ATOM 3167 O O . ARG A 1 407 ? -20.609 12.852 15.43 1 91.94 407 ARG A O 1
ATOM 3174 N N . PHE A 1 408 ? -19.141 14.508 15.719 1 88.25 408 PHE A N 1
ATOM 3175 C CA . PHE A 1 408 ? -18.016 13.648 15.328 1 88.25 408 PHE A CA 1
ATOM 3176 C C . PHE A 1 408 ? -17.672 12.664 16.438 1 88.25 408 PHE A C 1
ATOM 3178 O O . PHE A 1 408 ? -17.109 11.602 16.188 1 88.25 408 PHE A O 1
ATOM 3185 N N . TYR A 1 409 ? -18.016 13.117 17.672 1 87.25 409 TYR A N 1
ATOM 3186 C CA . TYR A 1 409 ? -17.906 12.281 18.859 1 87.25 409 TYR A CA 1
ATOM 3187 C C . TYR A 1 409 ? -19.203 12.305 19.656 1 87.25 409 TYR A C 1
ATOM 3189 O O . TYR A 1 409 ? -19.953 13.281 19.594 1 87.25 409 TYR A O 1
ATOM 3197 N N . HIS A 1 410 ? -19.359 11.242 20.359 1 87.38 410 HIS A N 1
ATOM 3198 C CA . HIS A 1 410 ? -20.547 11.156 21.219 1 87.38 410 HIS A CA 1
ATOM 3199 C C . HIS A 1 410 ? -20.234 11.578 22.641 1 87.38 410 HIS A C 1
ATOM 3201 O O . HIS A 1 410 ? -19.188 11.195 23.188 1 87.38 410 HIS A O 1
ATOM 3207 N N . HIS A 1 411 ? -21.094 12.453 23.125 1 88.81 411 HIS A N 1
ATOM 3208 C CA . HIS A 1 411 ? -20.938 12.852 24.516 1 88.81 411 HIS A CA 1
ATOM 3209 C C . HIS A 1 411 ? -21.969 12.18 25.406 1 88.81 411 HIS A C 1
ATOM 3211 O O . HIS A 1 411 ? -23.109 11.977 24.984 1 88.81 411 HIS A O 1
ATOM 3217 N N . GLU A 1 412 ? -21.609 11.812 26.578 1 87.06 412 GLU A N 1
ATOM 3218 C CA . GLU A 1 412 ? -22.484 11.086 27.5 1 87.06 412 GLU A CA 1
ATOM 3219 C C . GLU A 1 412 ? -23.078 12.023 28.547 1 87.06 412 GLU A C 1
ATOM 3221 O O . GLU A 1 412 ? -24.172 11.766 29.062 1 87.06 412 GLU A O 1
ATOM 3226 N N . GLN A 1 413 ? -22.375 13.039 28.875 1 93.06 413 GLN A N 1
ATOM 3227 C CA . GLN A 1 413 ? -22.828 13.961 29.906 1 93.06 413 GLN A CA 1
ATOM 3228 C C . GLN A 1 413 ? -23.109 15.344 29.328 1 93.06 413 GLN A C 1
ATOM 3230 O O . GLN A 1 413 ? -22.281 15.891 28.594 1 93.06 413 GLN A O 1
ATOM 3235 N N . GLY A 1 414 ? -24.25 15.852 29.625 1 94.69 414 GLY A N 1
ATOM 3236 C CA . GLY A 1 414 ? -24.656 17.156 29.125 1 94.69 414 GLY A CA 1
ATOM 3237 C C . GLY A 1 414 ? -25.422 17.078 27.812 1 94.69 414 GLY A C 1
ATOM 3238 O O . GLY A 1 414 ? -25.859 16 27.406 1 94.69 414 GLY A O 1
ATOM 3239 N N . GLN A 1 415 ? -25.734 18.344 27.312 1 96.12 415 GLN A N 1
ATOM 3240 C CA . GLN A 1 415 ? -26.5 18.375 26.078 1 96.12 415 GLN A CA 1
ATOM 3241 C C . GLN A 1 415 ? -26.031 19.5 25.172 1 96.12 415 GLN A C 1
ATOM 3243 O O . GLN A 1 415 ? -25.516 20.516 25.641 1 96.12 415 GLN A O 1
ATOM 3248 N N . ILE A 1 416 ? -26.094 19.266 23.938 1 96.94 416 ILE A N 1
ATOM 3249 C CA . ILE A 1 416 ? -25.906 20.266 22.891 1 96.94 416 ILE A CA 1
ATOM 3250 C C . ILE A 1 416 ? -27.203 20.422 22.094 1 96.94 416 ILE A C 1
ATOM 3252 O O . ILE A 1 416 ? -27.688 19.469 21.5 1 96.94 416 ILE A O 1
ATOM 3256 N N . LEU A 1 417 ? -27.75 21.625 22.188 1 97.31 417 LEU A N 1
ATOM 3257 C CA . LEU A 1 417 ? -29.031 21.875 21.531 1 97.31 417 LEU A CA 1
ATOM 3258 C C . LEU A 1 417 ? -28.859 22.828 20.359 1 97.31 417 LEU A C 1
ATOM 3260 O O . LEU A 1 417 ? -28.141 23.828 20.453 1 97.31 417 LEU A O 1
ATOM 3264 N N . ILE A 1 418 ? -29.516 22.5 19.266 1 96.69 418 ILE A N 1
ATOM 3265 C CA . ILE A 1 418 ? -29.672 23.406 18.125 1 96.69 418 ILE A CA 1
ATOM 3266 C C . ILE A 1 418 ? -31.156 23.719 17.922 1 96.69 418 ILE A C 1
ATOM 3268 O O . ILE A 1 418 ? -31.953 22.828 17.625 1 96.69 418 ILE A O 1
ATOM 3272 N N . ASP A 1 419 ? -31.484 24.891 18.109 1 96.62 419 ASP A N 1
ATOM 3273 C CA . ASP A 1 419 ? -32.875 25.344 18.047 1 96.62 419 ASP A CA 1
ATOM 3274 C C . ASP A 1 419 ? -33.75 24.531 19.016 1 96.62 419 ASP A C 1
ATOM 3276 O O . ASP A 1 419 ? -34.844 24.062 18.625 1 96.62 419 ASP A O 1
ATOM 3280 N N . GLY A 1 420 ? -33.188 24.266 20.125 1 94.69 420 GLY A N 1
ATOM 3281 C CA . GLY A 1 420 ? -33.969 23.656 21.203 1 94.69 420 GLY A CA 1
ATOM 3282 C C . GLY A 1 420 ? -33.969 22.141 21.141 1 94.69 420 GLY A C 1
ATOM 3283 O O . GLY A 1 420 ? -34.438 21.484 22.062 1 94.69 420 GLY A O 1
ATOM 3284 N N . LEU A 1 421 ? -33.469 21.625 20.125 1 95.62 421 LEU A N 1
ATOM 3285 C CA . LEU A 1 421 ? -33.406 20.172 19.969 1 95.62 421 LEU A CA 1
ATOM 3286 C C . LEU A 1 421 ? -32 19.641 20.156 1 95.62 421 LEU A C 1
ATOM 3288 O O . LEU A 1 421 ? -31.047 20.219 19.625 1 95.62 421 LEU A O 1
ATOM 3292 N N . ASP A 1 422 ? -31.953 18.516 20.875 1 95.88 422 ASP A N 1
ATOM 3293 C CA . ASP A 1 422 ? -30.641 17.922 21.125 1 95.88 422 ASP A CA 1
ATOM 3294 C C . ASP A 1 422 ? -30.031 17.359 19.844 1 95.88 422 ASP A C 1
ATOM 3296 O O . ASP A 1 422 ? -30.734 16.781 19.016 1 95.88 422 ASP A O 1
ATOM 3300 N N . VAL A 1 423 ? -28.734 17.594 19.719 1 95.25 423 VAL A N 1
ATOM 3301 C CA . VAL A 1 423 ? -28.031 17.156 18.516 1 95.25 423 VAL A CA 1
ATOM 3302 C C . VAL A 1 423 ? -28.141 15.648 18.359 1 95.25 423 VAL A C 1
ATOM 3304 O O . VAL A 1 423 ? -28.062 15.117 17.25 1 95.25 423 VAL A O 1
ATOM 3307 N N . GLU A 1 424 ? -28.328 14.93 19.453 1 93.94 424 GLU A N 1
ATOM 3308 C CA . GLU A 1 424 ? -28.453 13.477 19.422 1 93.94 424 GLU A CA 1
ATOM 3309 C C . GLU A 1 424 ? -29.797 13.047 18.844 1 93.94 424 GLU A C 1
ATOM 3311 O O . GLU A 1 424 ? -29.938 11.898 18.406 1 93.94 424 GLU A O 1
ATOM 3316 N N . GLU A 1 425 ? -30.672 13.961 18.812 1 94.31 425 GLU A N 1
ATOM 3317 C CA . GLU A 1 425 ? -32 13.641 18.297 1 94.31 425 GLU A CA 1
ATOM 3318 C C . GLU A 1 425 ? -32.062 13.859 16.797 1 94.31 425 GLU A C 1
ATOM 3320 O O . GLU A 1 425 ? -32.938 13.281 16.109 1 94.31 425 GLU A O 1
ATOM 3325 N N . TYR A 1 426 ? -31.234 14.688 16.25 1 95.12 426 TYR A N 1
ATOM 3326 C CA . TYR A 1 426 ? -31.172 14.891 14.812 1 95.12 426 TYR A CA 1
ATOM 3327 C C . TYR A 1 426 ? -30.594 13.672 14.109 1 95.12 426 TYR A C 1
ATOM 3329 O O . TYR A 1 426 ? -29.719 12.992 14.648 1 95.12 426 TYR A O 1
ATOM 3337 N N . SER A 1 427 ? -31.188 13.383 12.977 1 94.25 427 SER A N 1
ATOM 3338 C CA . SER A 1 427 ? -30.422 12.469 12.133 1 94.25 427 SER A CA 1
ATOM 3339 C C . SER A 1 427 ? -29.062 13.047 11.758 1 94.25 427 SER A C 1
ATOM 3341 O O . SER A 1 427 ? -28.938 14.258 11.539 1 94.25 427 SER A O 1
ATOM 3343 N N . LEU A 1 428 ? -28.094 12.266 11.688 1 91.31 428 LEU A N 1
ATOM 3344 C CA . LEU A 1 428 ? -26.719 12.711 11.5 1 91.31 428 LEU A CA 1
ATOM 3345 C C . LEU A 1 428 ? -26.578 13.539 10.219 1 91.31 428 LEU A C 1
ATOM 3347 O O . LEU A 1 428 ? -25.938 14.586 10.219 1 91.31 428 LEU A O 1
ATOM 3351 N N . ARG A 1 429 ? -27.172 13.07 9.203 1 89.5 429 ARG A N 1
ATOM 3352 C CA . ARG A 1 429 ? -27.094 13.758 7.918 1 89.5 429 ARG A CA 1
ATOM 3353 C C . ARG A 1 429 ? -27.766 15.125 7.988 1 89.5 429 ARG A C 1
ATOM 3355 O O . ARG A 1 429 ? -27.234 16.109 7.488 1 89.5 429 ARG A O 1
ATOM 3362 N N . ASN A 1 430 ? -28.875 15.117 8.578 1 93.62 430 ASN A N 1
ATOM 3363 C CA . ASN A 1 430 ? -29.625 16.359 8.695 1 93.62 430 ASN A CA 1
ATOM 3364 C C . ASN A 1 430 ? -28.906 17.359 9.594 1 93.62 430 ASN A C 1
ATOM 3366 O O . ASN A 1 430 ? -28.875 18.562 9.305 1 93.62 430 ASN A O 1
ATOM 3370 N N . LEU A 1 431 ? -28.359 16.875 10.648 1 94.38 431 LEU A N 1
ATOM 3371 C CA . LEU A 1 431 ? -27.594 17.734 11.547 1 94.38 431 LEU A CA 1
ATOM 3372 C C . LEU A 1 431 ? -26.438 18.391 10.812 1 94.38 431 LEU A C 1
ATOM 3374 O O . LEU A 1 431 ? -26.25 19.594 10.883 1 94.38 431 LEU A O 1
ATOM 3378 N N . ARG A 1 432 ? -25.734 17.594 10.07 1 92.25 432 ARG A N 1
ATOM 3379 C CA . ARG A 1 432 ? -24.5 18.047 9.422 1 92.25 432 ARG A CA 1
ATOM 3380 C C . ARG A 1 432 ? -24.812 18.906 8.203 1 92.25 432 ARG A C 1
ATOM 3382 O O . ARG A 1 432 ? -23.969 19.688 7.746 1 92.25 432 ARG A O 1
ATOM 3389 N N . GLN A 1 433 ? -26.016 18.812 7.742 1 92.19 433 GLN A N 1
ATOM 3390 C CA . GLN A 1 433 ? -26.453 19.688 6.672 1 92.19 433 GLN A CA 1
ATOM 3391 C C . GLN A 1 433 ? -26.594 21.125 7.168 1 92.19 433 GLN A C 1
ATOM 3393 O O . GLN A 1 433 ? -26.453 22.078 6.387 1 92.19 433 GLN A O 1
ATOM 3398 N N . HIS A 1 434 ? -26.844 21.234 8.422 1 94.5 434 HIS A N 1
ATOM 3399 C CA . HIS A 1 434 ? -27.062 22.547 9.008 1 94.5 434 HIS A CA 1
ATOM 3400 C C . HIS A 1 434 ? -25.766 23.141 9.555 1 94.5 434 HIS A C 1
ATOM 3402 O O . HIS A 1 434 ? -25.766 24.219 10.141 1 94.5 434 HIS A O 1
ATOM 3408 N N . ILE A 1 435 ? -24.672 22.391 9.328 1 93.81 435 ILE A N 1
ATOM 3409 C CA . ILE A 1 435 ? -23.406 22.844 9.891 1 93.81 435 ILE A CA 1
ATOM 3410 C C . ILE A 1 435 ? -22.359 22.906 8.781 1 93.81 435 ILE A C 1
ATOM 3412 O O . ILE A 1 435 ? -22.188 21.953 8.023 1 93.81 435 ILE A O 1
ATOM 3416 N N . ALA A 1 436 ? -21.75 24.031 8.602 1 91.38 436 ALA A N 1
ATOM 3417 C CA . ALA A 1 436 ? -20.578 24.172 7.742 1 91.38 436 ALA A CA 1
ATOM 3418 C C . ALA A 1 436 ? -19.297 24.234 8.57 1 91.38 436 ALA A C 1
ATOM 3420 O O . ALA A 1 436 ? -19.219 24.984 9.547 1 91.38 436 ALA A O 1
ATOM 3421 N N . LEU A 1 437 ? -18.391 23.344 8.25 1 88.62 437 LEU A N 1
ATOM 3422 C CA . LEU A 1 437 ? -17.156 23.25 9.016 1 88.62 437 LEU A CA 1
ATOM 3423 C C . LEU A 1 437 ? -15.953 23.641 8.164 1 88.62 437 LEU A C 1
ATOM 3425 O O . LEU A 1 437 ? -15.789 23.125 7.055 1 88.62 437 LEU A O 1
ATOM 3429 N N . VAL A 1 438 ? -15.203 24.578 8.609 1 83.81 438 VAL A N 1
ATOM 3430 C CA . VAL A 1 438 ? -13.922 24.938 8 1 83.81 438 VAL A CA 1
ATOM 3431 C C . VAL A 1 438 ? -12.781 24.609 8.969 1 83.81 438 VAL A C 1
ATOM 3433 O O . VAL A 1 438 ? -12.68 25.203 10.039 1 83.81 438 VAL A O 1
ATOM 3436 N N . THR A 1 439 ? -12.016 23.625 8.617 1 76.12 439 THR A N 1
ATOM 3437 C CA . THR A 1 439 ? -10.969 23.156 9.508 1 76.12 439 THR A CA 1
ATOM 3438 C C . THR A 1 439 ? -9.641 23.844 9.211 1 76.12 439 THR A C 1
ATOM 3440 O O . THR A 1 439 ? -9.508 24.516 8.195 1 76.12 439 THR A O 1
ATOM 3443 N N . GLN A 1 440 ? -8.773 23.656 10.195 1 63.09 440 GLN A N 1
ATOM 3444 C CA . GLN A 1 440 ? -7.43 24.203 10.078 1 63.09 440 GLN A CA 1
ATOM 3445 C C . GLN A 1 440 ? -6.699 23.609 8.875 1 63.09 440 GLN A C 1
ATOM 3447 O O . GLN A 1 440 ? -6.074 24.344 8.102 1 63.09 440 GLN A O 1
ATOM 3452 N N . HIS A 1 441 ? -6.805 22.344 8.789 1 66.12 441 HIS A N 1
ATOM 3453 C CA . HIS A 1 441 ? -6.18 21.641 7.672 1 66.12 441 HIS A CA 1
ATOM 3454 C C . HIS A 1 441 ? -7.176 21.406 6.543 1 66.12 441 HIS A C 1
ATOM 3456 O O . HIS A 1 441 ? -8.055 20.547 6.652 1 66.12 441 HIS A O 1
ATOM 3462 N N . VAL A 1 442 ? -6.906 22.25 5.422 1 74.38 442 VAL A N 1
ATOM 3463 C CA . VAL A 1 442 ? -7.832 22.188 4.297 1 74.38 442 VAL A CA 1
ATOM 3464 C C . VAL A 1 442 ? -7.512 20.969 3.43 1 74.38 442 VAL A C 1
ATOM 3466 O O . VAL A 1 442 ? -6.348 20.703 3.115 1 74.38 442 VAL A O 1
ATOM 3469 N N . THR A 1 443 ? -8.492 20.203 3.197 1 76 443 THR A N 1
ATOM 3470 C CA . THR A 1 443 ? -8.352 19.047 2.307 1 76 443 THR A CA 1
ATOM 3471 C C . THR A 1 443 ? -9.07 19.312 0.984 1 76 443 THR A C 1
ATOM 3473 O O . THR A 1 443 ? -10.258 19.641 0.972 1 76 443 THR A O 1
ATOM 3476 N N . LEU A 1 444 ? -8.312 19.297 -0.064 1 80.88 444 LEU A N 1
ATOM 3477 C CA . LEU A 1 444 ? -8.883 19.359 -1.407 1 80.88 444 LEU A CA 1
ATOM 3478 C C . LEU A 1 444 ? -8.734 18.016 -2.125 1 80.88 444 LEU A C 1
ATOM 3480 O O . LEU A 1 444 ? -7.758 17.297 -1.897 1 80.88 444 LEU A O 1
ATOM 3484 N N . PHE A 1 445 ? -9.695 17.672 -2.859 1 81.56 445 PHE A N 1
ATOM 3485 C CA . PHE A 1 445 ? -9.703 16.406 -3.596 1 81.56 445 PHE A CA 1
ATOM 3486 C C . PHE A 1 445 ? -9.148 16.609 -5.004 1 81.56 445 PHE A C 1
ATOM 3488 O O . PHE A 1 445 ? -9.148 17.719 -5.527 1 81.56 445 PHE A O 1
ATOM 3495 N N . ASN A 1 446 ? -8.617 15.531 -5.547 1 79.56 446 ASN A N 1
ATOM 3496 C CA . ASN A 1 446 ? -8.109 15.594 -6.91 1 79.56 446 ASN A CA 1
ATOM 3497 C C . ASN A 1 446 ? -9.242 15.664 -7.93 1 79.56 446 ASN A C 1
ATOM 3499 O O . ASN A 1 446 ? -9.5 14.695 -8.641 1 79.56 446 ASN A O 1
ATOM 3503 N N . ASP A 1 447 ? -9.797 16.75 -8 1 84.06 447 ASP A N 1
ATOM 3504 C CA . ASP A 1 447 ? -10.93 17.062 -8.867 1 84.06 447 ASP A CA 1
ATOM 3505 C C . ASP A 1 447 ? -10.914 18.531 -9.297 1 84.06 447 ASP A C 1
ATOM 3507 O O . ASP A 1 447 ? -9.969 19.266 -8.992 1 84.06 447 ASP A O 1
ATOM 3511 N N . SER A 1 448 ? -11.844 18.922 -10.094 1 89.69 448 SER A N 1
ATOM 3512 C CA . SER A 1 448 ? -11.922 20.297 -10.57 1 89.69 448 SER A CA 1
ATOM 3513 C C . SER A 1 448 ? -12.195 21.266 -9.43 1 89.69 448 SER A C 1
ATOM 3515 O O . SER A 1 448 ? -12.656 20.859 -8.359 1 89.69 448 SER A O 1
ATOM 3517 N N . VAL A 1 449 ? -11.891 22.531 -9.672 1 92.44 449 VAL A N 1
ATOM 3518 C CA . VAL A 1 449 ? -12.18 23.578 -8.695 1 92.44 449 VAL A CA 1
ATOM 3519 C C . VAL A 1 449 ? -13.68 23.625 -8.414 1 92.44 449 VAL A C 1
ATOM 3521 O O . VAL A 1 449 ? -14.094 23.719 -7.254 1 92.44 449 VAL A O 1
ATOM 3524 N N . THR A 1 450 ? -14.43 23.438 -9.461 1 93.75 450 THR A N 1
ATOM 3525 C CA . THR A 1 450 ? -15.883 23.453 -9.328 1 93.75 450 THR A CA 1
ATOM 3526 C C . THR A 1 450 ? -16.344 22.344 -8.391 1 93.75 450 THR A C 1
ATOM 3528 O O . THR A 1 450 ? -17.156 22.594 -7.484 1 93.75 450 THR A O 1
ATOM 3531 N N . ASN A 1 451 ? -15.812 21.203 -8.523 1 90.38 451 ASN A N 1
ATOM 3532 C CA . ASN A 1 451 ? -16.25 20.047 -7.746 1 90.38 451 ASN A CA 1
ATOM 3533 C C . ASN A 1 451 ? -15.734 20.109 -6.312 1 90.38 451 ASN A C 1
ATOM 3535 O O . ASN A 1 451 ? -16.297 19.484 -5.418 1 90.38 451 ASN A O 1
ATOM 3539 N N . ASN A 1 452 ? -14.664 20.828 -6.168 1 91.5 452 ASN A N 1
ATOM 3540 C CA . ASN A 1 452 ? -14.156 21.016 -4.812 1 91.5 452 ASN A CA 1
ATOM 3541 C C . ASN A 1 452 ? -15 22.016 -4.031 1 91.5 452 ASN A C 1
ATOM 3543 O O . ASN A 1 452 ? -15.102 21.922 -2.809 1 91.5 452 ASN A O 1
ATOM 3547 N N . ILE A 1 453 ? -15.516 22.953 -4.789 1 93.38 453 ILE A N 1
ATOM 3548 C CA . ILE A 1 453 ? -16.391 23.938 -4.145 1 93.38 453 ILE A CA 1
ATOM 3549 C C . ILE A 1 453 ? -17.781 23.328 -3.961 1 93.38 453 ILE A C 1
ATOM 3551 O O . ILE A 1 453 ? -18.328 23.344 -2.855 1 93.38 453 ILE A O 1
ATOM 3555 N N . ALA A 1 454 ? -18.281 22.844 -5.07 1 93.56 454 ALA A N 1
ATOM 3556 C CA . ALA A 1 454 ? -19.578 22.141 -5.02 1 93.56 454 ALA A CA 1
ATOM 3557 C C . ALA A 1 454 ? -19.375 20.672 -4.672 1 93.56 454 ALA A C 1
ATOM 3559 O O . ALA A 1 454 ? -19.672 19.797 -5.488 1 93.56 454 ALA A O 1
ATOM 3560 N N . TYR A 1 455 ? -19.031 20.422 -3.469 1 90.12 455 TYR A N 1
ATOM 3561 C CA . TYR A 1 455 ? -18.641 19.078 -3.061 1 90.12 455 TYR A CA 1
ATOM 3562 C C . TYR A 1 455 ? -19.766 18.375 -2.328 1 90.12 455 TYR A C 1
ATOM 3564 O O . TYR A 1 455 ? -20.516 19.016 -1.567 1 90.12 455 TYR A O 1
ATOM 3572 N N . GLY A 1 456 ? -19.922 17.031 -2.557 1 86.69 456 GLY A N 1
ATOM 3573 C CA . GLY A 1 456 ? -20.859 16.203 -1.819 1 86.69 456 GLY A CA 1
ATOM 3574 C C . GLY A 1 456 ? -22.312 16.5 -2.182 1 86.69 456 GLY A C 1
ATOM 3575 O O . GLY A 1 456 ? -22.688 16.453 -3.355 1 86.69 456 GLY A O 1
ATOM 3576 N N . ASP A 1 457 ? -23.047 16.984 -1.134 1 86.19 457 ASP A N 1
ATOM 3577 C CA . ASP A 1 457 ? -24.453 17.281 -1.321 1 86.19 457 ASP A CA 1
ATOM 3578 C C . ASP A 1 457 ? -24.656 18.469 -2.25 1 86.19 457 ASP A C 1
ATOM 3580 O O . ASP A 1 457 ? -25.75 18.672 -2.787 1 86.19 457 ASP A O 1
ATOM 3584 N N . LEU A 1 458 ? -23.594 19.125 -2.402 1 90.06 458 LEU A N 1
ATOM 3585 C CA . LEU A 1 458 ? -23.672 20.328 -3.209 1 90.06 458 LEU A CA 1
ATOM 3586 C C . LEU A 1 458 ? -23.344 20.031 -4.668 1 90.06 458 LEU A C 1
ATOM 3588 O O . LEU A 1 458 ? -23.406 20.938 -5.516 1 90.06 458 LEU A O 1
ATOM 3592 N N . ALA A 1 459 ? -23.094 18.797 -4.879 1 88.88 459 ALA A N 1
ATOM 3593 C CA . ALA A 1 459 ? -22.734 18.406 -6.246 1 88.88 459 ALA A CA 1
ATOM 3594 C C . ALA A 1 459 ? -23.859 18.75 -7.219 1 88.88 459 ALA A C 1
ATOM 3596 O O . ALA A 1 459 ? -25.031 18.469 -6.945 1 88.88 459 ALA A O 1
ATOM 3597 N N . GLY A 1 460 ? -23.531 19.406 -8.336 1 85.75 460 GLY A N 1
ATOM 3598 C CA . GLY A 1 460 ? -24.516 19.766 -9.336 1 85.75 460 GLY A CA 1
ATOM 3599 C C . GLY A 1 460 ? -25.047 21.188 -9.18 1 85.75 460 GLY A C 1
ATOM 3600 O O . GLY A 1 460 ? -25.906 21.625 -9.945 1 85.75 460 GLY A O 1
ATOM 3601 N N . ALA A 1 461 ? -24.562 21.828 -8.047 1 91.5 461 ALA A N 1
ATOM 3602 C CA . ALA A 1 461 ? -24.953 23.234 -7.906 1 91.5 461 ALA A CA 1
ATOM 3603 C C . ALA A 1 461 ? -24.672 24.016 -9.18 1 91.5 461 ALA A C 1
ATOM 3605 O O . ALA A 1 461 ? -23.688 23.766 -9.867 1 91.5 461 ALA A O 1
ATOM 3606 N N . PRO A 1 462 ? -25.578 24.906 -9.547 1 93.81 462 PRO A N 1
ATOM 3607 C CA . PRO A 1 462 ? -25.344 25.719 -10.734 1 93.81 462 PRO A CA 1
ATOM 3608 C C . PRO A 1 462 ? -24.016 26.484 -10.68 1 93.81 462 PRO A C 1
ATOM 3610 O O . PRO A 1 462 ? -23.641 26.984 -9.617 1 93.81 462 PRO A O 1
ATOM 3613 N N . ILE A 1 463 ? -23.469 26.562 -11.797 1 93.94 463 ILE A N 1
ATOM 3614 C CA . ILE A 1 463 ? -22.141 27.172 -11.906 1 93.94 463 ILE A CA 1
ATOM 3615 C C . ILE A 1 463 ? -22.188 28.625 -11.422 1 93.94 463 ILE A C 1
ATOM 3617 O O . ILE A 1 463 ? -21.234 29.125 -10.836 1 93.94 463 ILE A O 1
ATOM 3621 N N . GLU A 1 464 ? -23.312 29.234 -11.602 1 94.06 464 GLU A N 1
ATOM 3622 C CA . GLU A 1 464 ? -23.469 30.625 -11.172 1 94.06 464 GLU A CA 1
ATOM 3623 C C . GLU A 1 464 ? -23.359 30.734 -9.656 1 94.06 464 GLU A C 1
ATOM 3625 O O . GLU A 1 464 ? -22.75 31.688 -9.141 1 94.06 464 GLU A O 1
ATOM 3630 N N . GLN A 1 465 ? -23.875 29.797 -8.945 1 95.25 465 GLN A N 1
ATOM 3631 C CA . GLN A 1 465 ? -23.812 29.797 -7.492 1 95.25 465 GLN A CA 1
ATOM 3632 C C . GLN A 1 465 ? -22.391 29.516 -7.012 1 95.25 465 GLN A C 1
ATOM 3634 O O . GLN A 1 465 ? -21.938 30.078 -6.02 1 95.25 465 GLN A O 1
ATOM 3639 N N . VAL A 1 466 ? -21.781 28.625 -7.75 1 96.12 466 VAL A N 1
ATOM 3640 C CA . VAL A 1 466 ? -20.391 28.297 -7.41 1 96.12 466 VAL A CA 1
ATOM 3641 C C . VAL A 1 466 ? -19.5 29.516 -7.613 1 96.12 466 VAL A C 1
ATOM 3643 O O . VAL A 1 466 ? -18.641 29.797 -6.777 1 96.12 466 VAL A O 1
ATOM 3646 N N . ARG A 1 467 ? -19.75 30.188 -8.688 1 95.5 467 ARG A N 1
ATOM 3647 C CA . ARG A 1 467 ? -18.953 31.375 -8.969 1 95.5 467 ARG A CA 1
ATOM 3648 C C . ARG A 1 467 ? -19.219 32.469 -7.938 1 95.5 467 ARG A C 1
ATOM 3650 O O . ARG A 1 467 ? -18.297 33.156 -7.512 1 95.5 467 ARG A O 1
ATOM 3657 N N . GLN A 1 468 ? -20.406 32.625 -7.559 1 94.44 468 GLN A N 1
ATOM 3658 C CA . GLN A 1 468 ? -20.766 33.594 -6.539 1 94.44 468 GLN A CA 1
ATOM 3659 C C . GLN A 1 468 ? -20.078 33.281 -5.211 1 94.44 468 GLN A C 1
ATOM 3661 O O . GLN A 1 468 ? -19.594 34.188 -4.535 1 94.44 468 GLN A O 1
ATOM 3666 N N . ALA A 1 469 ? -20.141 32.031 -4.879 1 94.69 469 ALA A N 1
ATOM 3667 C CA . ALA A 1 469 ? -19.484 31.625 -3.643 1 94.69 469 ALA A CA 1
ATOM 3668 C C . ALA A 1 469 ? -17.969 31.875 -3.719 1 94.69 469 ALA A C 1
ATOM 3670 O O . ALA A 1 469 ? -17.359 32.312 -2.74 1 94.69 469 ALA A O 1
ATOM 3671 N N . ALA A 1 470 ? -17.438 31.594 -4.859 1 95 470 ALA A N 1
ATOM 3672 C CA . ALA A 1 470 ? -16 31.812 -5.062 1 95 470 ALA A CA 1
ATOM 3673 C C . ALA A 1 470 ? -15.672 33.312 -4.996 1 95 470 ALA A C 1
ATOM 3675 O O . ALA A 1 470 ? -14.633 33.688 -4.449 1 95 470 ALA A O 1
ATOM 3676 N N . GLU A 1 471 ? -16.5 34.094 -5.547 1 94 471 GLU A N 1
ATOM 3677 C CA . GLU A 1 471 ? -16.297 35.562 -5.504 1 94 471 GLU A CA 1
ATOM 3678 C C . GLU A 1 471 ? -16.391 36.094 -4.074 1 94 471 GLU A C 1
ATOM 3680 O O . GLU A 1 471 ? -15.578 36.906 -3.656 1 94 471 GLU A O 1
ATOM 3685 N N . ALA A 1 472 ? -17.344 35.562 -3.406 1 91.69 472 ALA A N 1
ATOM 3686 C CA . ALA A 1 472 ? -17.516 35.969 -2.018 1 91.69 472 ALA A CA 1
ATOM 3687 C C . ALA A 1 472 ? -16.328 35.531 -1.159 1 91.69 472 ALA A C 1
ATOM 3689 O O . ALA A 1 472 ? -15.992 36.219 -0.182 1 91.69 472 ALA A O 1
ATOM 3690 N N . ALA A 1 473 ? -15.75 34.469 -1.544 1 91.75 473 ALA A N 1
ATOM 3691 C CA . ALA A 1 473 ? -14.594 33.969 -0.811 1 91.75 473 ALA A CA 1
ATOM 3692 C C . ALA A 1 473 ? -13.297 34.562 -1.36 1 91.75 473 ALA A C 1
ATOM 3694 O O . ALA A 1 473 ? -12.203 34.156 -0.992 1 91.75 473 ALA A O 1
ATOM 3695 N N . TYR A 1 474 ? -13.398 35.5 -2.301 1 88.31 474 TYR A N 1
ATOM 3696 C CA . TYR A 1 474 ? -12.25 36.125 -2.932 1 88.31 474 TYR A CA 1
ATOM 3697 C C . TYR A 1 474 ? -11.367 35.125 -3.629 1 88.31 474 TYR A C 1
ATOM 3699 O O . TYR A 1 474 ? -10.141 35.219 -3.586 1 88.31 474 TYR A O 1
ATOM 3707 N N . ALA A 1 475 ? -11.93 34.094 -4.113 1 90.19 475 ALA A N 1
ATOM 3708 C CA . ALA A 1 475 ? -11.18 33.031 -4.785 1 90.19 475 ALA A CA 1
ATOM 3709 C C . ALA A 1 475 ? -11.352 33.094 -6.297 1 90.19 475 ALA A C 1
ATOM 3711 O O . ALA A 1 475 ? -10.555 32.531 -7.051 1 90.19 475 ALA A O 1
ATOM 3712 N N . ALA A 1 476 ? -12.328 33.844 -6.785 1 91.44 476 ALA A N 1
ATOM 3713 C CA . ALA A 1 476 ? -12.656 33.875 -8.211 1 91.44 476 ALA A CA 1
ATOM 3714 C C . ALA A 1 476 ? -11.484 34.406 -9.023 1 91.44 476 ALA A C 1
ATOM 3716 O O . ALA A 1 476 ? -11.219 33.938 -10.133 1 91.44 476 ALA A O 1
ATOM 3717 N N . GLU A 1 477 ? -10.883 35.375 -8.469 1 84.69 477 GLU A N 1
ATOM 3718 C CA . GLU A 1 477 ? -9.805 36.031 -9.203 1 84.69 477 GLU A CA 1
ATOM 3719 C C . GLU A 1 477 ? -8.688 35.031 -9.539 1 84.69 477 GLU A C 1
ATOM 3721 O O . GLU A 1 477 ? -8.242 34.969 -10.688 1 84.69 477 GLU A O 1
ATOM 3726 N N . PHE A 1 478 ? -8.234 34.281 -8.531 1 82.88 478 PHE A N 1
ATOM 3727 C CA . PHE A 1 478 ? -7.125 33.375 -8.82 1 82.88 478 PHE A CA 1
ATOM 3728 C C . PHE A 1 478 ? -7.613 32.156 -9.602 1 82.88 478 PHE A C 1
ATOM 3730 O O . PHE A 1 478 ? -6.852 31.562 -10.359 1 82.88 478 PHE A O 1
ATOM 3737 N N . ILE A 1 479 ? -8.867 31.797 -9.477 1 91.25 479 ILE A N 1
ATOM 3738 C CA . ILE A 1 479 ? -9.43 30.656 -10.195 1 91.25 479 ILE A CA 1
ATOM 3739 C C . ILE A 1 479 ? -9.469 30.969 -11.695 1 91.25 479 ILE A C 1
ATOM 3741 O O . ILE A 1 479 ? -9.172 30.094 -12.516 1 91.25 479 ILE A O 1
ATOM 3745 N N . ASP A 1 480 ? -9.836 32.188 -11.938 1 89.44 480 ASP A N 1
ATOM 3746 C CA . ASP A 1 480 ? -9.938 32.594 -13.328 1 89.44 480 ASP A CA 1
ATOM 3747 C C . ASP A 1 480 ? -8.562 32.594 -14 1 89.44 480 ASP A C 1
ATOM 3749 O O . ASP A 1 480 ? -8.461 32.469 -15.219 1 89.44 480 ASP A O 1
ATOM 3753 N N . LYS A 1 481 ? -7.555 32.688 -13.219 1 80.31 481 LYS A N 1
ATOM 3754 C CA . LYS A 1 481 ? -6.195 32.75 -13.75 1 80.31 481 LYS A CA 1
ATOM 3755 C C . LYS A 1 481 ? -5.633 31.344 -13.938 1 80.31 481 LYS A C 1
ATOM 3757 O O . LYS A 1 481 ? -4.578 31.156 -14.555 1 80.31 481 LYS A O 1
ATOM 3762 N N . LEU A 1 482 ? -6.309 30.422 -13.469 1 84.69 482 LEU A N 1
ATOM 3763 C CA . LEU A 1 482 ? -5.883 29.031 -13.68 1 84.69 482 LEU A CA 1
ATOM 3764 C C . LEU A 1 482 ? -6.09 28.625 -15.133 1 84.69 482 LEU A C 1
ATOM 3766 O O . LEU A 1 482 ? -6.953 29.156 -15.82 1 84.69 482 LEU A O 1
ATOM 3770 N N . PRO A 1 483 ? -5.379 27.656 -15.695 1 80.75 483 PRO A N 1
ATOM 3771 C CA . PRO A 1 483 ? -5.418 27.266 -17.109 1 80.75 483 PRO A CA 1
ATOM 3772 C C . PRO A 1 483 ? -6.828 26.922 -17.594 1 80.75 483 PRO A C 1
ATOM 3774 O O . PRO A 1 483 ? -7.211 27.297 -18.703 1 80.75 483 PRO A O 1
ATOM 3777 N N . GLN A 1 484 ? -7.633 26.266 -16.844 1 90.62 484 GLN A N 1
ATOM 3778 C CA . GLN A 1 484 ? -8.984 25.875 -17.234 1 90.62 484 GLN A CA 1
ATOM 3779 C C . GLN A 1 484 ? -10.023 26.5 -16.312 1 90.62 484 GLN A C 1
ATOM 3781 O O . GLN A 1 484 ? -11.141 25.984 -16.188 1 90.62 484 GLN A O 1
ATOM 3786 N N . GLY A 1 485 ? -9.547 27.484 -15.625 1 91 485 GLY A N 1
ATOM 3787 C CA . GLY A 1 485 ? -10.484 28.172 -14.742 1 91 485 GLY A CA 1
ATOM 3788 C C . GLY A 1 485 ? -11.094 27.25 -13.703 1 91 485 GLY A C 1
ATOM 3789 O O . GLY A 1 485 ? -10.375 26.547 -12.992 1 91 485 GLY A O 1
ATOM 3790 N N . PHE A 1 486 ? -12.43 27.203 -13.727 1 93.38 486 PHE A N 1
ATOM 3791 C CA . PHE A 1 486 ? -13.164 26.438 -12.727 1 93.38 486 PHE A CA 1
ATOM 3792 C C . PHE A 1 486 ? -13.094 24.953 -13.023 1 93.38 486 PHE A C 1
ATOM 3794 O O . PHE A 1 486 ? -13.383 24.125 -12.156 1 93.38 486 PHE A O 1
ATOM 3801 N N . ASP A 1 487 ? -12.648 24.688 -14.164 1 91.12 487 ASP A N 1
ATOM 3802 C CA . ASP A 1 487 ? -12.555 23.281 -14.555 1 91.12 487 ASP A CA 1
ATOM 3803 C C . ASP A 1 487 ? -11.141 22.75 -14.328 1 91.12 487 ASP A C 1
ATOM 3805 O O . ASP A 1 487 ? -10.883 21.562 -14.57 1 91.12 487 ASP A O 1
ATOM 3809 N N . THR A 1 488 ? -10.336 23.594 -13.797 1 88.81 488 THR A N 1
ATOM 3810 C CA . THR A 1 488 ? -8.953 23.188 -13.562 1 88.81 488 THR A CA 1
ATOM 3811 C C . THR A 1 488 ? -8.891 22.078 -12.516 1 88.81 488 THR A C 1
ATOM 3813 O O . THR A 1 488 ? -9.562 22.156 -11.484 1 88.81 488 THR A O 1
ATOM 3816 N N . LEU A 1 489 ? -8.18 21.078 -12.75 1 83.44 489 LEU A N 1
ATOM 3817 C CA . LEU A 1 489 ? -7.922 20.031 -11.766 1 83.44 489 LEU A CA 1
ATOM 3818 C C . LEU A 1 489 ? -6.887 20.484 -10.742 1 83.44 489 LEU A C 1
ATOM 3820 O O . LEU A 1 489 ? -5.781 20.891 -11.102 1 83.44 489 LEU A O 1
ATOM 3824 N N . VAL A 1 490 ? -7.223 20.5 -9.484 1 79.06 490 VAL A N 1
ATOM 3825 C CA . VAL A 1 490 ? -6.375 21.062 -8.43 1 79.06 490 VAL A CA 1
ATOM 3826 C C . VAL A 1 490 ? -5.262 20.062 -8.086 1 79.06 490 VAL A C 1
ATOM 3828 O O . VAL A 1 490 ? -4.207 20.469 -7.59 1 79.06 490 VAL A O 1
ATOM 3831 N N . GLY A 1 491 ? -5.406 18.859 -8.406 1 66.75 491 GLY A N 1
ATOM 3832 C CA . GLY A 1 491 ? -4.402 17.859 -8.078 1 66.75 491 GLY A CA 1
ATOM 3833 C C . GLY A 1 491 ? -4.574 17.281 -6.688 1 66.75 491 GLY A C 1
ATOM 3834 O O . GLY A 1 491 ? -5.488 17.672 -5.953 1 66.75 491 GLY A O 1
ATOM 3835 N N . GLU A 1 492 ? -3.592 16.422 -6.316 1 62.41 492 GLU A N 1
ATOM 3836 C CA . GLU A 1 492 ? -3.652 15.805 -4.996 1 62.41 492 GLU A CA 1
ATOM 3837 C C . GLU A 1 492 ? -3.404 16.828 -3.893 1 62.41 492 GLU A C 1
ATOM 3839 O O . GLU A 1 492 ? -2.412 17.562 -3.93 1 62.41 492 GLU A O 1
ATOM 3844 N N . ASN A 1 493 ? -4.316 16.906 -3.016 1 58.34 493 ASN A N 1
ATOM 3845 C CA . ASN A 1 493 ? -4.285 17.828 -1.88 1 58.34 493 ASN A CA 1
ATOM 3846 C C . ASN A 1 493 ? -4.02 19.25 -2.324 1 58.34 493 ASN A C 1
ATOM 3848 O O . ASN A 1 493 ? -3.393 20.031 -1.599 1 58.34 493 ASN A O 1
ATOM 3852 N N . GLY A 1 494 ? -4.391 19.594 -3.557 1 60.28 494 GLY A N 1
ATOM 3853 C CA . GLY A 1 494 ? -4.273 20.953 -4.062 1 60.28 494 GLY A CA 1
ATOM 3854 C C . GLY A 1 494 ? -2.834 21.422 -4.191 1 60.28 494 GLY A C 1
ATOM 3855 O O . GLY A 1 494 ? -2.518 22.562 -3.893 1 60.28 494 GLY A O 1
ATOM 3856 N N . VAL A 1 495 ? -1.989 20.531 -4.469 1 54.88 495 VAL A N 1
ATOM 3857 C CA . VAL A 1 495 ? -0.555 20.797 -4.496 1 54.88 495 VAL A CA 1
ATOM 3858 C C . VAL A 1 495 ? -0.261 21.953 -5.449 1 54.88 495 VAL A C 1
ATOM 3860 O O . VAL A 1 495 ? 0.704 22.688 -5.254 1 54.88 495 VAL A O 1
ATOM 3863 N N . LEU A 1 496 ? -1.18 22.25 -6.258 1 57.69 496 LEU A N 1
ATOM 3864 C CA . LEU A 1 496 ? -0.979 23.297 -7.254 1 57.69 496 LEU A CA 1
ATOM 3865 C C . LEU A 1 496 ? -1.357 24.672 -6.691 1 57.69 496 LEU A C 1
ATOM 3867 O O . LEU A 1 496 ? -1.059 25.703 -7.297 1 57.69 496 LEU A O 1
ATOM 3871 N N . LEU A 1 497 ? -2.041 24.641 -5.516 1 69.88 497 LEU A N 1
ATOM 3872 C CA . LEU A 1 497 ? -2.561 25.875 -4.926 1 69.88 497 LEU A CA 1
ATOM 3873 C C . LEU A 1 497 ? -1.762 26.266 -3.686 1 69.88 497 LEU A C 1
ATOM 3875 O O . LEU A 1 497 ? -1.174 25.406 -3.025 1 69.88 497 LEU A O 1
ATOM 3879 N N . SER A 1 498 ? -1.759 27.531 -3.498 1 64.06 498 SER A N 1
ATOM 3880 C CA . SER A 1 498 ? -1.129 28 -2.273 1 64.06 498 SER A CA 1
ATOM 3881 C C . SER A 1 498 ? -2.006 27.734 -1.057 1 64.06 498 SER A C 1
ATOM 3883 O O . SER A 1 498 ? -3.184 27.391 -1.196 1 64.06 498 SER A O 1
ATOM 3885 N N . GLY A 1 499 ? -1.417 27.75 0.117 1 68.94 499 GLY A N 1
ATOM 3886 C CA . GLY A 1 499 ? -2.17 27.547 1.344 1 68.94 499 GLY A CA 1
ATOM 3887 C C . GLY A 1 499 ? -3.373 28.469 1.467 1 68.94 499 GLY A C 1
ATOM 3888 O O . GLY A 1 499 ? -4.461 28.016 1.851 1 68.94 499 GLY A O 1
ATOM 3889 N N . GLY A 1 500 ? -3.129 29.734 1.136 1 72.06 500 GLY A N 1
ATOM 3890 C CA . GLY A 1 500 ? -4.223 30.703 1.191 1 72.06 500 GLY A CA 1
ATOM 3891 C C . GLY A 1 500 ? -5.316 30.406 0.182 1 72.06 500 GLY A C 1
ATOM 3892 O O . GLY A 1 500 ? -6.5 30.609 0.472 1 72.06 500 GLY A O 1
ATOM 3893 N N . GLN A 1 501 ? -4.82 29.969 -1.007 1 76.56 501 GLN A N 1
ATOM 3894 C CA . GLN A 1 501 ? -5.793 29.625 -2.041 1 76.56 501 GLN A CA 1
ATOM 3895 C C . GLN A 1 501 ? -6.645 28.422 -1.628 1 76.56 501 GLN A C 1
ATOM 3897 O O . GLN A 1 501 ? -7.855 28.406 -1.856 1 76.56 501 GLN A O 1
ATOM 3902 N N . ARG A 1 502 ? -6.023 27.484 -0.996 1 82.31 502 ARG A N 1
ATOM 3903 C CA . ARG A 1 502 ? -6.75 26.312 -0.529 1 82.31 502 ARG A CA 1
ATOM 3904 C C . ARG A 1 502 ? -7.789 26.688 0.52 1 82.31 502 ARG A C 1
ATOM 3906 O O . ARG A 1 502 ? -8.906 26.172 0.509 1 82.31 502 ARG A O 1
ATOM 3913 N N . GLN A 1 503 ? -7.398 27.562 1.336 1 81.94 503 GLN A N 1
ATOM 3914 C CA . GLN A 1 503 ? -8.305 28 2.393 1 81.94 503 GLN A CA 1
ATOM 3915 C C . GLN A 1 503 ? -9.508 28.75 1.817 1 81.94 503 GLN A C 1
ATOM 3917 O O . GLN A 1 503 ? -10.633 28.578 2.281 1 81.94 503 GLN A O 1
ATOM 3922 N N . ARG A 1 504 ? -9.219 29.578 0.84 1 85.56 504 ARG A N 1
ATOM 3923 C CA . ARG A 1 504 ? -10.297 30.344 0.219 1 85.56 504 ARG A CA 1
ATOM 3924 C C . ARG A 1 504 ? -11.273 29.422 -0.501 1 85.56 504 ARG A C 1
ATOM 3926 O O . ARG A 1 504 ? -12.469 29.703 -0.548 1 85.56 504 ARG A O 1
ATOM 3933 N N . LEU A 1 505 ? -10.766 28.406 -1.037 1 89.25 505 LEU A N 1
ATOM 3934 C CA . LEU A 1 505 ? -11.648 27.422 -1.66 1 89.25 505 LEU A CA 1
ATOM 3935 C C . LEU A 1 505 ? -12.508 26.719 -0.613 1 89.25 505 LEU A C 1
ATOM 3937 O O . LEU A 1 505 ? -13.672 26.422 -0.866 1 89.25 505 LEU A O 1
ATOM 3941 N N . ALA A 1 506 ? -11.875 26.422 0.516 1 88.94 506 ALA A N 1
ATOM 3942 C CA . ALA A 1 506 ? -12.633 25.797 1.606 1 88.94 506 ALA A CA 1
ATOM 3943 C C . ALA A 1 506 ? -13.734 26.734 2.102 1 88.94 506 ALA A C 1
ATOM 3945 O O . ALA A 1 506 ? -14.836 26.281 2.436 1 88.94 506 ALA A O 1
ATOM 3946 N N . ILE A 1 507 ? -13.398 28.016 2.133 1 89.94 507 ILE A N 1
ATOM 3947 C CA . ILE A 1 507 ? -14.383 29 2.559 1 89.94 507 ILE A CA 1
ATOM 3948 C C . ILE A 1 507 ? -15.492 29.109 1.521 1 89.94 507 ILE A C 1
ATOM 3950 O O . ILE A 1 507 ? -16.672 29.234 1.873 1 89.94 507 ILE A O 1
ATOM 3954 N N . ALA A 1 508 ? -15.102 29.031 0.237 1 93.12 508 ALA A N 1
ATOM 3955 C CA . ALA A 1 508 ? -16.094 29.047 -0.829 1 93.12 508 ALA A CA 1
ATOM 3956 C C . ALA A 1 508 ? -17.062 27.875 -0.688 1 93.12 508 ALA A C 1
ATOM 3958 O O . ALA A 1 508 ? -18.266 28.031 -0.921 1 93.12 508 ALA A O 1
ATOM 3959 N N . ARG A 1 509 ? -16.578 26.812 -0.343 1 92.38 509 ARG A N 1
ATOM 3960 C CA . ARG A 1 509 ? -17.391 25.625 -0.122 1 92.38 509 ARG A CA 1
ATOM 3961 C C . ARG A 1 509 ? -18.391 25.859 1.006 1 92.38 509 ARG A C 1
ATOM 3963 O O . ARG A 1 509 ? -19.562 25.484 0.887 1 92.38 509 ARG A O 1
ATOM 3970 N N . ALA A 1 510 ? -17.906 26.422 2.061 1 91.38 510 ALA A N 1
ATOM 3971 C CA . ALA A 1 510 ? -18.766 26.703 3.201 1 91.38 510 ALA A CA 1
ATOM 3972 C C . ALA A 1 510 ? -19.844 27.719 2.828 1 91.38 510 ALA A C 1
ATOM 3974 O O . ALA A 1 510 ? -20.984 27.609 3.281 1 91.38 510 ALA A O 1
ATOM 3975 N N . LEU A 1 511 ? -19.469 28.703 2.006 1 93.44 511 LEU A N 1
ATOM 3976 C CA . LEU A 1 511 ? -20.406 29.734 1.562 1 93.44 511 LEU A CA 1
ATOM 3977 C C . LEU A 1 511 ? -21.5 29.125 0.689 1 93.44 511 LEU A C 1
ATOM 3979 O O . LEU A 1 511 ? -22.672 29.5 0.803 1 93.44 511 LEU A O 1
ATOM 3983 N N . LEU A 1 512 ? -21.031 28.266 -0.171 1 94.12 512 LEU A N 1
ATOM 3984 C CA . LEU A 1 512 ? -22 27.625 -1.06 1 94.12 512 LEU A CA 1
ATOM 3985 C C . LEU A 1 512 ? -23 26.797 -0.266 1 94.12 512 LEU A C 1
ATOM 3987 O O . LEU A 1 512 ? -24.188 26.734 -0.611 1 94.12 512 LEU A O 1
ATOM 3991 N N . LYS A 1 513 ? -22.547 26.078 0.746 1 92.44 513 LYS A N 1
ATOM 3992 C CA . LYS A 1 513 ? -23.422 25.25 1.58 1 92.44 513 LYS A CA 1
ATOM 3993 C C . LYS A 1 513 ? -24.484 26.094 2.281 1 92.44 513 LYS A C 1
ATOM 3995 O O . LYS A 1 513 ? -25.609 25.641 2.492 1 92.44 513 LYS A O 1
ATOM 4000 N N . ASN A 1 514 ? -24.094 27.344 2.658 1 91.56 514 ASN A N 1
ATOM 4001 C CA . ASN A 1 514 ? -25 28.312 3.277 1 91.56 514 ASN A CA 1
ATOM 4002 C C . ASN A 1 514 ? -25.703 27.703 4.484 1 91.56 514 ASN A C 1
ATOM 4004 O O . ASN A 1 514 ? -26.938 27.812 4.602 1 91.56 514 ASN A O 1
ATOM 4008 N N . ALA A 1 515 ? -24.984 27.016 5.379 1 93.94 515 ALA A N 1
ATOM 4009 C CA . ALA A 1 515 ? -25.531 26.453 6.605 1 93.94 515 ALA A CA 1
ATOM 4010 C C . ALA A 1 515 ? -25.703 27.531 7.672 1 93.94 515 ALA A C 1
ATOM 4012 O O . ALA A 1 515 ? -24.906 28.469 7.754 1 93.94 515 ALA A O 1
ATOM 4013 N N . PRO A 1 516 ? -26.719 27.406 8.453 1 95.5 516 PRO A N 1
ATOM 4014 C CA . PRO A 1 516 ? -26.969 28.422 9.477 1 95.5 516 PRO A CA 1
ATOM 4015 C C . PRO A 1 516 ? -25.922 28.422 10.586 1 95.5 516 PRO A C 1
ATOM 4017 O O . PRO A 1 516 ? -25.688 29.453 11.219 1 95.5 516 PRO A O 1
ATOM 4020 N N . LEU A 1 517 ? -25.344 27.297 10.773 1 95.5 517 LEU A N 1
ATOM 4021 C CA . LEU A 1 517 ? -24.297 27.203 11.781 1 95.5 517 LEU A CA 1
ATOM 4022 C C . LEU A 1 517 ? -22.938 27.016 11.125 1 95.5 517 LEU A C 1
ATOM 4024 O O . LEU A 1 517 ? -22.75 26.125 10.305 1 95.5 517 LEU A O 1
ATOM 4028 N N . LEU A 1 518 ? -22.047 27.938 11.438 1 94.69 518 LEU A N 1
ATOM 4029 C CA . LEU A 1 518 ? -20.703 27.922 10.875 1 94.69 518 LEU A CA 1
ATOM 4030 C C . LEU A 1 518 ? -19.656 27.703 11.969 1 94.69 518 LEU A C 1
ATOM 4032 O O . LEU A 1 518 ? -19.672 28.375 12.992 1 94.69 518 LEU A O 1
ATOM 4036 N N . ILE A 1 519 ? -18.875 26.688 11.812 1 93.06 519 ILE A N 1
ATOM 4037 C CA . ILE A 1 519 ? -17.766 26.422 12.727 1 93.06 519 ILE A CA 1
ATOM 4038 C C . ILE A 1 519 ? -16.438 26.656 12.023 1 93.06 519 ILE A C 1
ATOM 4040 O O . ILE A 1 519 ? -16.156 26.047 10.992 1 93.06 519 ILE A O 1
ATOM 4044 N N . LEU A 1 520 ? -15.672 27.578 12.539 1 89.19 520 LEU A N 1
ATOM 4045 C CA . LEU A 1 520 ? -14.359 27.906 11.992 1 89.19 520 LEU A CA 1
ATOM 4046 C C . LEU A 1 520 ? -13.25 27.484 12.945 1 89.19 520 LEU A C 1
ATOM 4048 O O . LEU A 1 520 ? -13.086 28.078 14.016 1 89.19 520 LEU A O 1
ATOM 4052 N N . ASP A 1 521 ? -12.5 26.438 12.609 1 79.06 521 ASP A N 1
ATOM 4053 C CA . ASP A 1 521 ? -11.391 25.969 13.43 1 79.06 521 ASP A CA 1
ATOM 4054 C C . ASP A 1 521 ? -10.055 26.516 12.922 1 79.06 521 ASP A C 1
ATOM 4056 O O . ASP A 1 521 ? -9.438 25.906 12.031 1 79.06 521 ASP A O 1
ATOM 4060 N N . GLU A 1 522 ? -9.484 27.453 13.633 1 64.5 522 GLU A N 1
ATOM 4061 C CA . GLU A 1 522 ? -8.203 28.094 13.367 1 64.5 522 GLU A CA 1
ATOM 4062 C C . GLU A 1 522 ? -8.008 28.344 11.875 1 64.5 522 GLU A C 1
ATOM 4064 O O . GLU A 1 522 ? -6.941 28.062 11.328 1 64.5 522 GLU A O 1
ATOM 4069 N N . ALA A 1 523 ? -8.961 28.828 11.133 1 53.38 523 ALA A N 1
ATOM 4070 C CA . ALA A 1 523 ? -8.977 28.891 9.672 1 53.38 523 ALA A CA 1
ATOM 4071 C C . ALA A 1 523 ? -7.934 29.891 9.156 1 53.38 523 ALA A C 1
ATOM 4073 O O . ALA A 1 523 ? -7.75 30.031 7.949 1 53.38 523 ALA A O 1
ATOM 4074 N N . THR A 1 524 ? -7.324 30.578 10.016 1 52.09 524 THR A N 1
ATOM 4075 C CA . THR A 1 524 ? -6.41 31.594 9.508 1 52.09 524 THR A CA 1
ATOM 4076 C C . THR A 1 524 ? -4.977 31.297 9.93 1 52.09 524 THR A C 1
ATOM 4078 O O . THR A 1 524 ? -4.082 32.125 9.75 1 52.09 524 THR A O 1
ATOM 4081 N N . SER A 1 525 ? -4.754 29.922 10.461 1 46.47 525 SER A N 1
ATOM 4082 C CA . SER A 1 525 ? -3.402 29.641 10.938 1 46.47 525 SER A CA 1
ATOM 4083 C C . SER A 1 525 ? -2.455 29.375 9.773 1 46.47 525 SER A C 1
ATOM 4085 O O . SER A 1 525 ? -2.873 28.875 8.727 1 46.47 525 SER A O 1
ATOM 4087 N N . ALA A 1 526 ? -1.447 30.234 9.602 1 47.78 526 ALA A N 1
ATOM 4088 C CA . ALA A 1 526 ? -0.294 30.047 8.719 1 47.78 526 ALA A CA 1
ATOM 4089 C C . ALA A 1 526 ? -0.395 30.922 7.48 1 47.78 526 ALA A C 1
ATOM 4091 O O . ALA A 1 526 ? 0.158 30.594 6.43 1 47.78 526 ALA A O 1
ATOM 4092 N N . LEU A 1 527 ? -1.329 31.797 7.484 1 49.91 527 LEU A N 1
ATOM 4093 C CA . LEU A 1 527 ? -1.547 32.531 6.242 1 49.91 527 LEU A CA 1
ATOM 4094 C C . LEU A 1 527 ? -0.777 33.844 6.246 1 49.91 527 LEU A C 1
ATOM 4096 O O . LEU A 1 527 ? -0.496 34.406 7.312 1 49.91 527 LEU A O 1
ATOM 4100 N N . ASP A 1 528 ? -0.17 34.156 5.195 1 49.09 528 ASP A N 1
ATOM 4101 C CA . ASP A 1 528 ? 0.443 35.469 5.004 1 49.09 528 ASP A CA 1
ATOM 4102 C C . ASP A 1 528 ? -0.59 36.562 5.145 1 49.09 528 ASP A C 1
ATOM 4104 O O . ASP A 1 528 ? -1.793 36.312 5.023 1 49.09 528 ASP A O 1
ATOM 4108 N N . THR A 1 529 ? -0.093 37.812 5.508 1 50 529 THR A N 1
ATOM 4109 C CA . THR A 1 529 ? -0.91 38.938 5.875 1 50 529 THR A CA 1
ATOM 4110 C C . THR A 1 529 ? -1.896 39.281 4.762 1 50 529 THR A C 1
ATOM 4112 O O . THR A 1 529 ? -3.059 39.594 5.031 1 50 529 THR A O 1
ATOM 4115 N N . GLU A 1 530 ? -1.42 39.344 3.496 1 51.38 530 GLU A N 1
ATOM 4116 C CA . GLU A 1 530 ? -2.352 39.688 2.43 1 51.38 530 GLU A CA 1
ATOM 4117 C C . GLU A 1 530 ? -3.426 38.625 2.258 1 51.38 530 GLU A C 1
ATOM 4119 O O . GLU A 1 530 ? -4.613 38.938 2.143 1 51.38 530 GLU A O 1
ATOM 4124 N N . SER A 1 531 ? -2.873 37.406 2.123 1 60.5 531 SER A N 1
ATOM 4125 C CA . SER A 1 531 ? -3.834 36.312 2.049 1 60.5 531 SER A CA 1
ATOM 4126 C C . SER A 1 531 ? -4.762 36.312 3.26 1 60.5 531 SER A C 1
ATOM 4128 O O . SER A 1 531 ? -5.941 35.969 3.143 1 60.5 531 SER A O 1
ATOM 4130 N N . GLU A 1 532 ? -4.094 36.906 4.188 1 65.56 532 GLU A N 1
ATOM 4131 C CA . GLU A 1 532 ? -4.863 36.969 5.426 1 65.56 532 GLU A CA 1
ATOM 4132 C C . GLU A 1 532 ? -6.043 37.938 5.297 1 65.56 532 GLU A C 1
ATOM 4134 O O . GLU A 1 532 ? -7.129 37.656 5.812 1 65.56 532 GLU A O 1
ATOM 4139 N N . ARG A 1 533 ? -5.734 39.031 4.523 1 68.62 533 ARG A N 1
ATOM 4140 C CA . ARG A 1 533 ? -6.809 40 4.371 1 68.62 533 ARG A CA 1
ATOM 4141 C C . ARG A 1 533 ? -7.969 39.406 3.568 1 68.62 533 ARG A C 1
ATOM 4143 O O . ARG A 1 533 ? -9.133 39.594 3.93 1 68.62 533 ARG A O 1
ATOM 4150 N N . HIS A 1 534 ? -7.5 38.812 2.459 1 74.5 534 HIS A N 1
ATOM 4151 C CA . HIS A 1 534 ? -8.531 38.188 1.64 1 74.5 534 HIS A CA 1
ATOM 4152 C C . HIS A 1 534 ? -9.273 37.094 2.412 1 74.5 534 HIS A C 1
ATOM 4154 O O . HIS A 1 534 ? -10.492 37 2.314 1 74.5 534 HIS A O 1
ATOM 4160 N N . ILE A 1 535 ? -8.539 36.438 3.139 1 78.25 535 ILE A N 1
ATOM 4161 C CA . ILE A 1 535 ? -9.133 35.344 3.9 1 78.25 535 ILE A CA 1
ATOM 4162 C C . ILE A 1 535 ? -10.031 35.906 5 1 78.25 535 ILE A C 1
ATOM 4164 O O . ILE A 1 535 ? -11.117 35.375 5.25 1 78.25 535 ILE A O 1
ATOM 4168 N N . GLN A 1 536 ? -9.477 36.969 5.609 1 77.31 536 GLN A N 1
ATOM 4169 C CA . GLN A 1 536 ? -10.289 37.594 6.648 1 77.31 536 GLN A CA 1
ATOM 4170 C C . GLN A 1 536 ? -11.578 38.156 6.074 1 77.31 536 GLN A C 1
ATOM 4172 O O . GLN A 1 536 ? -12.641 38.062 6.691 1 77.31 536 GLN A O 1
ATOM 4177 N N . ALA A 1 537 ? -11.398 38.781 4.949 1 81.38 537 ALA A N 1
ATOM 4178 C CA . ALA A 1 537 ? -12.586 39.312 4.289 1 81.38 537 ALA A CA 1
ATOM 4179 C C . ALA A 1 537 ? -13.562 38.188 3.939 1 81.38 537 ALA A C 1
ATOM 4181 O O . ALA A 1 537 ? -14.781 38.375 4.078 1 81.38 537 ALA A O 1
ATOM 4182 N N . ALA A 1 538 ? -13.031 37.188 3.434 1 83.56 538 ALA A N 1
ATOM 4183 C CA . ALA A 1 538 ? -13.852 36.031 3.104 1 83.56 538 ALA A CA 1
ATOM 4184 C C . ALA A 1 538 ? -14.539 35.469 4.348 1 83.56 538 ALA A C 1
ATOM 4186 O O . ALA A 1 538 ? -15.703 35.062 4.297 1 83.56 538 ALA A O 1
ATOM 4187 N N . LEU A 1 539 ? -13.781 35.438 5.395 1 84.12 539 LEU A N 1
ATOM 4188 C CA . LEU A 1 539 ? -14.328 34.969 6.656 1 84.12 539 LEU A CA 1
ATOM 4189 C C . LEU A 1 539 ? -15.445 35.875 7.156 1 84.12 539 LEU A C 1
ATOM 4191 O O . LEU A 1 539 ? -16.453 35.406 7.664 1 84.12 539 LEU A O 1
ATOM 4195 N N . ASP A 1 540 ? -15.195 37.156 6.996 1 84.12 540 ASP A N 1
ATOM 4196 C CA . ASP A 1 540 ? -16.219 38.125 7.395 1 84.12 540 ASP A CA 1
ATOM 4197 C C . ASP A 1 540 ? -17.5 37.938 6.598 1 84.12 540 ASP A C 1
ATOM 4199 O O . ASP A 1 540 ? -18.594 38.062 7.145 1 84.12 540 ASP A O 1
ATOM 4203 N N . GLU A 1 541 ? -17.25 37.656 5.406 1 86.38 541 GLU A N 1
ATOM 4204 C CA . GLU A 1 541 ? -18.406 37.438 4.539 1 86.38 541 GLU A CA 1
ATOM 4205 C C . GLU A 1 541 ? -19.156 36.156 4.926 1 86.38 541 GLU A C 1
ATOM 4207 O O . GLU A 1 541 ? -20.391 36.156 4.945 1 86.38 541 GLU A O 1
ATOM 4212 N N . VAL A 1 542 ? -18.484 35.125 5.156 1 86.94 542 VAL A N 1
ATOM 4213 C CA . VAL A 1 542 ? -19.094 33.844 5.418 1 86.94 542 VAL A CA 1
ATOM 4214 C C . VAL A 1 542 ? -19.812 33.875 6.77 1 86.94 542 VAL A C 1
ATOM 4216 O O . VAL A 1 542 ? -20.797 33.156 6.977 1 86.94 542 VAL A O 1
ATOM 4219 N N . MET A 1 543 ? -19.328 34.688 7.617 1 88.94 543 MET A N 1
ATOM 4220 C CA . MET A 1 543 ? -19.891 34.719 8.969 1 88.94 543 MET A CA 1
ATOM 4221 C C . MET A 1 543 ? -21.172 35.562 9 1 88.94 543 MET A C 1
ATOM 4223 O O . MET A 1 543 ? -21.953 35.438 9.938 1 88.94 543 MET A O 1
ATOM 4227 N N . LYS A 1 544 ? -21.375 36.344 8.008 1 87.81 544 LYS A N 1
ATOM 4228 C CA . LYS A 1 544 ? -22.562 37.219 7.988 1 87.81 544 LYS A CA 1
ATOM 4229 C C . LYS A 1 544 ? -23.844 36.406 7.992 1 87.81 544 LYS A C 1
ATOM 4231 O O . LYS A 1 544 ? -24.031 35.531 7.145 1 87.81 544 LYS A O 1
ATOM 4236 N N . GLY A 1 545 ? -24.688 36.719 8.938 1 88.19 545 GLY A N 1
ATOM 4237 C CA . GLY A 1 545 ? -26.016 36.125 8.977 1 88.19 545 GLY A CA 1
ATOM 4238 C C . GLY A 1 545 ? -26.031 34.688 9.484 1 88.19 545 GLY A C 1
ATOM 4239 O O . GLY A 1 545 ? -27.016 33.969 9.32 1 88.19 545 GLY A O 1
ATOM 4240 N N . ARG A 1 546 ? -24.969 34.219 10.008 1 93.56 546 ARG A N 1
ATOM 4241 C CA . ARG A 1 546 ? -24.859 32.844 10.484 1 93.56 546 ARG A CA 1
ATOM 4242 C C . ARG A 1 546 ? -24.359 32.781 11.93 1 93.56 546 ARG A C 1
ATOM 4244 O O . ARG A 1 546 ? -23.609 33.688 12.352 1 93.56 546 ARG A O 1
ATOM 4251 N N . THR A 1 547 ? -24.922 31.875 12.656 1 96.12 547 THR A N 1
ATOM 4252 C CA . THR A 1 547 ? -24.328 31.609 13.961 1 96.12 547 THR A CA 1
ATOM 4253 C C . THR A 1 547 ? -22.938 31 13.805 1 96.12 547 THR A C 1
ATOM 4255 O O . THR A 1 547 ? -22.766 29.969 13.156 1 96.12 547 THR A O 1
ATOM 4258 N N . THR A 1 548 ? -21.969 31.688 14.281 1 94.94 548 THR A N 1
ATOM 4259 C CA . THR A 1 548 ? -20.594 31.281 13.992 1 94.94 548 THR A CA 1
ATOM 4260 C C . THR A 1 548 ? -19.828 30.984 15.281 1 94.94 548 THR A C 1
ATOM 4262 O O . THR A 1 548 ? -19.844 31.797 16.219 1 94.94 548 THR A O 1
ATOM 4265 N N . LEU A 1 549 ? -19.344 29.797 15.383 1 94.06 549 LEU A N 1
ATOM 4266 C CA . LEU A 1 549 ? -18.375 29.422 16.422 1 94.06 549 LEU A CA 1
ATOM 4267 C C . LEU A 1 549 ? -16.953 29.422 15.859 1 94.06 549 LEU A C 1
ATOM 4269 O O . LEU A 1 549 ? -16.625 28.609 14.992 1 94.06 549 LEU A O 1
ATOM 4273 N N . VAL A 1 550 ? -16.125 30.344 16.344 1 90.69 550 VAL A N 1
ATOM 4274 C CA . VAL A 1 550 ? -14.805 30.5 15.758 1 90.69 550 VAL A CA 1
ATOM 4275 C C . VAL A 1 550 ? -13.734 30.25 16.828 1 90.69 550 VAL A C 1
ATOM 4277 O O . VAL A 1 550 ? -13.797 30.828 17.922 1 90.69 550 VAL A O 1
ATOM 4280 N N . ILE A 1 551 ? -12.93 29.25 16.578 1 86.25 551 ILE A N 1
ATOM 4281 C CA . ILE A 1 551 ? -11.719 29.078 17.375 1 86.25 551 ILE A CA 1
ATOM 4282 C C . ILE A 1 551 ? -10.633 30.031 16.859 1 86.25 551 ILE A C 1
ATOM 4284 O O . ILE A 1 551 ? -10.023 29.766 15.828 1 86.25 551 ILE A O 1
ATOM 4288 N N . ALA A 1 552 ? -10.477 31.125 17.516 1 72.88 552 ALA A N 1
ATOM 4289 C CA . ALA A 1 552 ? -9.641 32.188 16.984 1 72.88 552 ALA A CA 1
ATOM 4290 C C . ALA A 1 552 ? -8.336 32.312 17.781 1 72.88 552 ALA A C 1
ATOM 4292 O O . ALA A 1 552 ? -8.336 32.188 19 1 72.88 552 ALA A O 1
ATOM 4293 N N . HIS A 1 553 ? -7.438 32.469 17.047 1 61.09 553 HIS A N 1
ATOM 4294 C CA . HIS A 1 553 ? -6.152 32.781 17.656 1 61.09 553 HIS A CA 1
ATOM 4295 C C . HIS A 1 553 ? -5.699 34.188 17.312 1 61.09 553 HIS A C 1
ATOM 4297 O O . HIS A 1 553 ? -4.812 34.75 17.969 1 61.09 553 HIS A O 1
ATOM 4303 N N . ARG A 1 554 ? -6.5 34.688 16.391 1 63.81 554 ARG A N 1
ATOM 4304 C CA . ARG A 1 554 ? -6.141 36.031 15.961 1 63.81 554 ARG A CA 1
ATOM 4305 C C . ARG A 1 554 ? -6.996 37.094 16.672 1 63.81 554 ARG A C 1
ATOM 4307 O O . ARG A 1 554 ? -8.195 36.875 16.859 1 63.81 554 ARG A O 1
ATOM 4314 N N . LEU A 1 555 ? -6.379 38.156 16.953 1 66.94 555 LEU A N 1
ATOM 4315 C CA . LEU A 1 555 ? -7.023 39.219 17.719 1 66.94 555 LEU A CA 1
ATOM 4316 C C . LEU A 1 555 ? -8.133 39.875 16.906 1 66.94 555 LEU A C 1
ATOM 4318 O O . LEU A 1 555 ? -9.195 40.219 17.453 1 66.94 555 LEU A O 1
ATOM 4322 N N . SER A 1 556 ? -7.93 40.062 15.578 1 69.5 556 SER A N 1
ATOM 4323 C CA . SER A 1 556 ? -8.914 40.719 14.75 1 69.5 556 SER A CA 1
ATOM 4324 C C . SER A 1 556 ? -10.25 40 14.742 1 69.5 556 SER A C 1
ATOM 4326 O O . SER A 1 556 ? -11.312 40.625 14.734 1 69.5 556 SER A O 1
ATOM 4328 N N . THR A 1 557 ? -10.164 38.75 14.828 1 75.44 557 THR A N 1
ATOM 4329 C CA . THR A 1 557 ? -11.359 37.938 14.844 1 75.44 557 THR A CA 1
ATOM 4330 C C . THR A 1 557 ? -12 37.938 16.234 1 75.44 557 THR A C 1
ATOM 4332 O O . THR A 1 557 ? -13.227 38 16.359 1 75.44 557 THR A O 1
ATOM 4335 N N . ILE A 1 558 ? -11.148 37.969 17.188 1 80.81 558 ILE A N 1
ATOM 4336 C CA . ILE A 1 558 ? -11.625 37.938 18.578 1 80.81 558 ILE A CA 1
ATOM 4337 C C . ILE A 1 558 ? -12.32 39.219 18.922 1 80.81 558 ILE A C 1
ATOM 4339 O O . ILE A 1 558 ? -13.344 39.219 19.625 1 80.81 558 ILE A O 1
ATOM 4343 N N . GLU A 1 559 ? -11.812 40.344 18.406 1 82.69 559 GLU A N 1
ATOM 4344 C CA . GLU A 1 559 ? -12.352 41.656 18.719 1 82.69 559 GLU A CA 1
ATOM 4345 C C . GLU A 1 559 ? -13.742 41.844 18.141 1 82.69 559 GLU A C 1
ATOM 4347 O O . GLU A 1 559 ? -14.57 42.562 18.703 1 82.69 559 GLU A O 1
ATOM 4352 N N . LYS A 1 560 ? -13.984 41.156 17.078 1 84 560 LYS A N 1
ATOM 4353 C CA . LYS A 1 560 ? -15.266 41.312 16.391 1 84 560 LYS A CA 1
ATOM 4354 C C . LYS A 1 560 ? -16.312 40.375 16.953 1 84 560 LYS A C 1
ATOM 4356 O O . LYS A 1 560 ? -17.5 40.469 16.625 1 84 560 LYS A O 1
ATOM 4361 N N . ALA A 1 561 ? -15.945 39.531 17.812 1 91.62 561 ALA A N 1
ATOM 4362 C CA . ALA A 1 561 ? -16.875 38.531 18.328 1 91.62 561 ALA A CA 1
ATOM 4363 C C . ALA A 1 561 ? -17.891 39.156 19.266 1 91.62 561 ALA A C 1
ATOM 4365 O O . ALA A 1 561 ? -17.578 40.062 20.047 1 91.62 561 ALA A O 1
ATOM 4366 N N . ASP A 1 562 ? -19.141 38.75 19.172 1 93.5 562 ASP A N 1
ATOM 4367 C CA . ASP A 1 562 ? -20.203 39.188 20.062 1 93.5 562 ASP A CA 1
ATOM 4368 C C . ASP A 1 562 ? -20.016 38.656 21.469 1 93.5 562 ASP A C 1
ATOM 4370 O O . ASP A 1 562 ? -20.375 39.281 22.453 1 93.5 562 ASP A O 1
ATOM 4374 N N . LEU A 1 563 ? -19.547 37.5 21.5 1 94.75 563 LEU A N 1
ATOM 4375 C CA . LEU A 1 563 ? -19.297 36.781 22.75 1 94.75 563 LEU A CA 1
ATOM 4376 C C . LEU A 1 563 ? -17.984 36.031 22.688 1 94.75 563 LEU A C 1
ATOM 4378 O O . LEU A 1 563 ? -17.703 35.344 21.719 1 94.75 563 LEU A O 1
ATOM 4382 N N . ILE A 1 564 ? -17.156 36.281 23.688 1 94.88 564 ILE A N 1
ATOM 4383 C CA . ILE A 1 564 ? -15.891 35.594 23.812 1 94.88 564 ILE A CA 1
ATOM 4384 C C . ILE A 1 564 ? -15.945 34.625 24.984 1 94.88 564 ILE A C 1
ATOM 4386 O O . ILE A 1 564 ? -16.297 35 26.109 1 94.88 564 ILE A O 1
ATOM 4390 N N . LEU A 1 565 ? -15.719 33.406 24.703 1 94.94 565 LEU A N 1
ATOM 4391 C CA . LEU A 1 565 ? -15.617 32.375 25.734 1 94.94 565 LEU A CA 1
ATOM 4392 C C . LEU A 1 565 ? -14.156 31.984 25.969 1 94.94 565 LEU A C 1
ATOM 4394 O O . LEU A 1 565 ? -13.523 31.391 25.094 1 94.94 565 LEU A O 1
ATOM 4398 N N . VAL A 1 566 ? -13.688 32.344 27.109 1 93.19 566 VAL A N 1
ATOM 4399 C CA . VAL A 1 566 ? -12.312 31.984 27.453 1 93.19 566 VAL A CA 1
ATOM 4400 C C . VAL A 1 566 ? -12.273 30.625 28.141 1 93.19 566 VAL A C 1
ATOM 4402 O O . VAL A 1 566 ? -12.922 30.422 29.172 1 93.19 566 VAL A O 1
ATOM 4405 N N . MET A 1 567 ? -11.57 29.734 27.469 1 91 567 MET A N 1
ATOM 4406 C CA . MET A 1 567 ? -11.523 28.359 27.984 1 91 567 MET A CA 1
ATOM 4407 C C . MET A 1 567 ? -10.156 28.062 28.578 1 91 567 MET A C 1
ATOM 4409 O O . MET A 1 567 ? -9.133 28.484 28.047 1 91 567 MET A O 1
ATOM 4413 N N . ASP A 1 568 ? -10.227 27.391 29.75 1 88.12 568 ASP A N 1
ATOM 4414 C CA . ASP A 1 568 ? -9.023 26.906 30.422 1 88.12 568 ASP A CA 1
ATOM 4415 C C . ASP A 1 568 ? -9.25 25.531 31.062 1 88.12 568 ASP A C 1
ATOM 4417 O O . ASP A 1 568 ? -10.227 25.344 31.781 1 88.12 568 ASP A O 1
ATOM 4421 N N . GLN A 1 569 ? -8.375 24.625 30.75 1 84.62 569 GLN A N 1
ATOM 4422 C CA . GLN A 1 569 ? -8.398 23.281 31.312 1 84.62 569 GLN A CA 1
ATOM 4423 C C . GLN A 1 569 ? -9.789 22.656 31.188 1 84.62 569 GLN A C 1
ATOM 4425 O O . GLN A 1 569 ? -10.32 22.109 32.156 1 84.62 569 GLN A O 1
ATOM 4430 N N . GLY A 1 570 ? -10.445 22.938 30.156 1 90.62 570 GLY A N 1
ATOM 4431 C CA . GLY A 1 570 ? -11.695 22.266 29.828 1 90.62 570 GLY A CA 1
ATOM 4432 C C . GLY A 1 570 ? -12.914 22.969 30.391 1 90.62 570 GLY A C 1
ATOM 4433 O O . GLY A 1 570 ? -14.023 22.438 30.344 1 90.62 570 GLY A O 1
ATOM 4434 N N . GLN A 1 571 ? -12.672 24.156 30.984 1 94.19 571 GLN A N 1
ATOM 4435 C CA . GLN A 1 571 ? -13.781 24.906 31.562 1 94.19 571 GLN A CA 1
ATOM 4436 C C . GLN A 1 571 ? -13.82 26.328 31.016 1 94.19 571 GLN A C 1
ATOM 4438 O O . GLN A 1 571 ? -12.797 26.859 30.547 1 94.19 571 GLN A O 1
ATOM 4443 N N . ILE A 1 572 ? -15.016 26.875 30.984 1 95.38 572 ILE A N 1
ATOM 4444 C CA . ILE A 1 572 ? -15.148 28.297 30.656 1 95.38 572 ILE A CA 1
ATOM 4445 C C . ILE A 1 572 ? -14.891 29.141 31.891 1 95.38 572 ILE A C 1
ATOM 4447 O O . ILE A 1 572 ? -15.641 29.078 32.875 1 95.38 572 ILE A O 1
ATOM 4451 N N . VAL A 1 573 ? -13.906 29.969 31.844 1 93.81 573 VAL A N 1
ATOM 4452 C CA . VAL A 1 573 ? -13.477 30.703 33.031 1 93.81 573 VAL A CA 1
ATOM 4453 C C . VAL A 1 573 ? -13.977 32.156 32.969 1 93.81 573 VAL A C 1
ATOM 4455 O O . VAL A 1 573 ? -14.109 32.812 33.969 1 93.81 573 VAL A O 1
ATOM 4458 N N . GLU A 1 574 ? -13.992 32.688 31.734 1 94.44 574 GLU A N 1
ATOM 4459 C CA . GLU A 1 574 ? -14.484 34.031 31.531 1 94.44 574 GLU A CA 1
ATOM 4460 C C . GLU A 1 574 ? -15.398 34.125 30.312 1 94.44 574 GLU A C 1
ATOM 4462 O O . GLU A 1 574 ? -15.273 33.312 29.375 1 94.44 574 GLU A O 1
ATOM 4467 N N . ARG A 1 575 ? -16.406 34.969 30.344 1 94.75 575 ARG A N 1
ATOM 4468 C CA . ARG A 1 575 ? -17.297 35.219 29.203 1 94.75 575 ARG A CA 1
ATOM 4469 C C . ARG A 1 575 ? -17.625 36.688 29.094 1 94.75 575 ARG A C 1
ATOM 4471 O O . ARG A 1 575 ? -17.812 37.375 30.094 1 94.75 575 ARG A O 1
ATOM 4478 N N . GLY A 1 576 ? -17.641 37.188 27.969 1 93.62 576 GLY A N 1
ATOM 4479 C CA . GLY A 1 576 ? -17.969 38.594 27.688 1 93.62 576 GLY A CA 1
ATOM 4480 C C . GLY A 1 576 ? -17.453 39.062 26.344 1 93.62 576 GLY A C 1
ATOM 4481 O O . GLY A 1 576 ? -17.062 38.25 25.5 1 93.62 576 GLY A O 1
ATOM 4482 N N . ASN A 1 577 ? -17.656 40.219 26.016 1 92.94 577 ASN A N 1
ATOM 4483 C CA . ASN A 1 577 ? -17.078 40.812 24.812 1 92.94 577 ASN A CA 1
ATOM 4484 C C . ASN A 1 577 ? -15.656 41.281 25.047 1 92.94 577 ASN A C 1
ATOM 4486 O O . ASN A 1 577 ? -15.156 41.219 26.172 1 92.94 577 ASN A O 1
ATOM 4490 N N . HIS A 1 578 ? -15 41.719 24.047 1 90.44 578 HIS A N 1
ATOM 4491 C CA . HIS A 1 578 ? -13.594 42.094 24.109 1 90.44 578 HIS A CA 1
ATOM 4492 C C . HIS A 1 578 ? -13.352 43.156 25.141 1 90.44 578 HIS A C 1
ATOM 4494 O O . HIS A 1 578 ? -12.5 43.031 26.016 1 90.44 578 HIS A O 1
ATOM 4500 N N . ALA A 1 579 ? -14.188 44.219 25.125 1 89.44 579 ALA A N 1
ATOM 4501 C CA . ALA A 1 579 ? -14.016 45.344 26.016 1 89.44 579 ALA A CA 1
ATOM 4502 C C . ALA A 1 579 ? -14.305 44.969 27.469 1 89.44 579 ALA A C 1
ATOM 4504 O O . ALA A 1 579 ? -13.562 45.375 28.375 1 89.44 579 ALA A O 1
ATOM 4505 N N . GLU A 1 580 ? -15.305 44.188 27.641 1 92.31 580 GLU A N 1
ATOM 4506 C CA . GLU A 1 580 ? -15.703 43.75 28.969 1 92.31 580 GLU A CA 1
ATOM 4507 C C . GLU A 1 580 ? -14.641 42.844 29.609 1 92.31 580 GLU A C 1
ATOM 4509 O O . GLU A 1 580 ? -14.328 43 30.781 1 92.31 580 GLU A O 1
ATOM 4514 N N . LEU A 1 581 ? -14.117 42 28.828 1 91.5 581 LEU A N 1
ATOM 4515 C CA . LEU A 1 581 ? -13.164 41.031 29.344 1 91.5 581 LEU A CA 1
ATOM 4516 C C . LEU A 1 581 ? -11.812 41.688 29.641 1 91.5 581 LEU A C 1
ATOM 4518 O O . LEU A 1 581 ? -11.109 41.281 30.562 1 91.5 581 LEU A O 1
ATOM 4522 N N . LEU A 1 582 ? -11.5 42.656 28.859 1 88.62 582 LEU A N 1
ATOM 4523 C CA . LEU A 1 582 ? -10.281 43.406 29.141 1 88.62 582 LEU A CA 1
ATOM 4524 C C . LEU A 1 582 ? -10.414 44.219 30.422 1 88.62 582 LEU A C 1
ATOM 4526 O O . LEU A 1 582 ? -9.453 44.344 31.188 1 88.62 582 LEU A O 1
ATOM 4530 N N . ALA A 1 583 ? -11.609 44.75 30.641 1 88.19 583 ALA A N 1
ATOM 4531 C CA . ALA A 1 583 ? -11.875 45.562 31.812 1 88.19 583 ALA A CA 1
ATOM 4532 C C . ALA A 1 583 ? -11.859 44.719 33.094 1 88.19 583 ALA A C 1
ATOM 4534 O O . ALA A 1 583 ? -11.508 45.188 34.156 1 88.19 583 ALA A O 1
ATOM 4535 N N . GLN A 1 584 ? -12.148 43.531 32.938 1 89.94 584 GLN A N 1
ATOM 4536 C CA . GLN A 1 584 ? -12.203 42.625 34.062 1 89.94 584 GLN A CA 1
ATOM 4537 C C . GLN A 1 584 ? -10.797 42.188 34.5 1 89.94 584 GLN A C 1
ATOM 4539 O O . GLN A 1 584 ? -10.609 41.688 35.594 1 89.94 584 GLN A O 1
ATOM 4544 N N . ASN A 1 585 ? -9.734 42.469 33.781 1 83 585 ASN A N 1
ATOM 4545 C CA . ASN A 1 585 ? -8.336 42.156 34.031 1 83 585 ASN A CA 1
ATOM 4546 C C . ASN A 1 585 ? -8.141 40.719 34.531 1 83 585 ASN A C 1
ATOM 4548 O O . ASN A 1 585 ? -7.434 40.469 35.5 1 83 585 ASN A O 1
ATOM 4552 N N . GLY A 1 586 ? -8.891 39.875 34 1 86.44 586 GLY A N 1
ATOM 4553 C CA . GLY A 1 586 ? -8.805 38.5 34.375 1 86.44 586 GLY A CA 1
ATOM 4554 C C . GLY A 1 586 ? -7.91 37.656 33.469 1 86.44 586 GLY A C 1
ATOM 4555 O O . GLY A 1 586 ? -6.828 38.125 33.094 1 86.44 586 GLY A O 1
ATOM 4556 N N . TYR A 1 587 ? -8.344 36.438 33.25 1 83.62 587 TYR A N 1
ATOM 4557 C CA . TYR A 1 587 ? -7.574 35.5 32.438 1 83.62 587 TYR A CA 1
ATOM 4558 C C . TYR A 1 587 ? -7.426 35.969 31 1 83.62 587 TYR A C 1
ATOM 4560 O O . TYR A 1 587 ? -6.352 35.875 30.406 1 83.62 587 TYR A O 1
ATOM 4568 N N . TYR A 1 588 ? -8.422 36.531 30.484 1 85.81 588 TYR A N 1
ATOM 4569 C CA . TYR A 1 588 ? -8.438 37.031 29.125 1 85.81 588 TYR A CA 1
ATOM 4570 C C . TYR A 1 588 ? -7.434 38.188 28.953 1 85.81 588 TYR A C 1
ATOM 4572 O O . TYR A 1 588 ? -6.699 38.219 27.969 1 85.81 588 TYR A O 1
ATOM 4580 N N . ALA A 1 589 ? -7.508 39.094 29.859 1 82.56 589 ALA A N 1
ATOM 4581 C CA . ALA A 1 589 ? -6.598 40.219 29.828 1 82.56 589 ALA A CA 1
ATOM 4582 C C . ALA A 1 589 ? -5.145 39.781 29.875 1 82.56 589 ALA A C 1
ATOM 4584 O O . ALA A 1 589 ? -4.281 40.344 29.203 1 82.56 589 ALA A O 1
ATOM 4585 N N . ARG A 1 590 ? -4.938 38.781 30.641 1 77.62 590 ARG A N 1
ATOM 4586 C CA . ARG A 1 590 ? -3.59 38.25 30.734 1 77.62 590 ARG A CA 1
ATOM 4587 C C . ARG A 1 590 ? -3.162 37.594 29.422 1 77.62 590 ARG A C 1
ATOM 4589 O O . ARG A 1 590 ? -2.014 37.75 29 1 77.62 590 ARG A O 1
ATOM 4596 N N . LEU A 1 591 ? -4.145 36.906 28.922 1 73.88 591 LEU A N 1
ATOM 4597 C CA . LEU A 1 591 ? -3.861 36.281 27.625 1 73.88 591 LEU A CA 1
ATOM 4598 C C . LEU A 1 591 ? -3.607 37.344 26.562 1 73.88 591 LEU A C 1
ATOM 4600 O O . LEU A 1 591 ? -2.713 37.188 25.734 1 73.88 591 LEU A O 1
ATOM 4604 N N . HIS A 1 592 ? -4.461 38.375 26.672 1 70.44 592 HIS A N 1
ATOM 4605 C CA . HIS A 1 592 ? -4.383 39.5 25.734 1 70.44 592 HIS A CA 1
ATOM 4606 C C . HIS A 1 592 ? -3.061 40.25 25.875 1 70.44 592 HIS A C 1
ATOM 4608 O O . HIS A 1 592 ? -2.451 40.625 24.875 1 70.44 592 HIS A O 1
ATOM 4614 N N . ALA A 1 593 ? -2.779 40.531 27.203 1 59.78 593 ALA A N 1
ATOM 4615 C CA . ALA A 1 593 ? -1.549 41.281 27.484 1 59.78 593 ALA A CA 1
ATOM 4616 C C . ALA A 1 593 ? -0.324 40.5 27.031 1 59.78 593 ALA A C 1
ATOM 4618 O O . ALA A 1 593 ? 0.631 41.062 26.5 1 59.78 593 ALA A O 1
ATOM 4619 N N . LYS A 1 594 ? -0.528 39.281 27.344 1 55.41 594 LYS A N 1
ATOM 4620 C CA . LYS A 1 594 ? 0.593 38.406 26.984 1 55.41 594 LYS A CA 1
ATOM 4621 C C . LYS A 1 594 ? 0.678 38.219 25.469 1 55.41 594 LYS A C 1
ATOM 4623 O O . LYS A 1 594 ? 1.771 38.219 24.906 1 55.41 594 LYS A O 1
ATOM 4628 N N . GLN A 1 595 ? -0.467 38.031 25.094 1 53.56 595 GLN A N 1
ATOM 4629 C CA . GLN A 1 595 ? -0.538 37.688 23.672 1 53.56 595 GLN A CA 1
ATOM 4630 C C . GLN A 1 595 ? -0.435 38.938 22.812 1 53.56 595 GLN A C 1
ATOM 4632 O O . GLN A 1 595 ? 0.166 38.906 21.734 1 53.56 595 GLN A O 1
ATOM 4637 N N . PHE A 1 596 ? -1.07 40.25 23.531 1 48.59 596 PHE A N 1
ATOM 4638 C CA . PHE A 1 596 ? -1.248 41.375 22.656 1 48.59 596 PHE A CA 1
ATOM 4639 C C . PHE A 1 596 ? -0.521 42.625 23.188 1 48.59 596 PHE A C 1
ATOM 4641 O O . PHE A 1 596 ? -0.135 43.5 22.438 1 48.59 596 PHE A O 1
ATOM 4648 N N . GLU A 1 597 ? -0.572 43.031 24.719 1 41.56 597 GLU A N 1
ATOM 4649 C CA . GLU A 1 597 ? -0.094 44.281 25.281 1 41.56 597 GLU A CA 1
ATOM 4650 C C . GLU A 1 597 ? 1.397 44.219 25.609 1 41.56 597 GLU A C 1
ATOM 4652 O O . GLU A 1 597 ? 2.014 45.219 25.938 1 41.56 597 GLU A O 1
ATOM 4657 N N . GLU A 1 598 ? 2.016 43.25 26.062 1 39.75 598 GLU A N 1
ATOM 4658 C CA . GLU A 1 598 ? 3.271 43.531 26.75 1 39.75 598 GLU A CA 1
ATOM 4659 C C . GLU A 1 598 ? 4.09 44.562 25.984 1 39.75 598 GLU A C 1
ATOM 4661 O O . GLU A 1 598 ? 5.234 44.844 26.344 1 39.75 598 GLU A O 1
ATOM 4666 N N . GLY A 1 599 ? 3.588 45.219 25.094 1 33.25 599 GLY A N 1
ATOM 4667 C CA . GLY A 1 599 ? 4.348 46.344 24.609 1 33.25 599 GLY A CA 1
ATOM 4668 C C . GLY A 1 599 ? 4.371 47.531 25.578 1 33.25 599 GLY A C 1
ATOM 4669 O O . GLY A 1 599 ? 5.141 48.469 25.406 1 33.25 599 GLY A O 1
ATOM 4670 N N . ASP A 1 600 ? 3.303 47.844 26.422 1 31.53 600 ASP A N 1
ATOM 4671 C CA . ASP A 1 600 ? 3.285 49.156 27.047 1 31.53 600 ASP A CA 1
ATOM 4672 C C . ASP A 1 600 ? 4.012 49.125 28.391 1 31.53 600 ASP A C 1
ATOM 4674 O O . ASP A 1 600 ? 3.842 50.031 29.203 1 31.53 600 ASP A O 1
ATOM 4678 N N . GLU A 1 601 ? 4.359 48.125 29.094 1 32.53 601 GLU A N 1
ATOM 4679 C CA . GLU A 1 601 ? 4.898 48.469 30.406 1 32.53 601 GLU A CA 1
ATOM 4680 C C . GLU A 1 601 ? 6.168 49.312 30.297 1 32.53 601 GLU A C 1
ATOM 4682 O O . GLU A 1 601 ? 7.152 48.875 29.688 1 32.53 601 GLU A O 1
ATOM 4687 N N . GLN A 1 602 ? 6.051 50.688 30.484 1 30.55 602 GLN A N 1
ATOM 4688 C CA . GLN A 1 602 ? 7.09 51.656 30.797 1 30.55 602 GLN A CA 1
ATOM 4689 C C . GLN A 1 602 ? 7.926 51.219 32 1 30.55 602 GLN A C 1
ATOM 4691 O O . GLN A 1 602 ? 7.391 50.656 32.969 1 30.55 602 GLN A O 1
ATOM 4696 N N . PRO A 1 603 ? 9.258 51.156 31.953 1 32.47 603 PRO A N 1
ATOM 4697 C CA . PRO A 1 603 ? 10.148 50.938 33.094 1 32.47 603 PRO A CA 1
ATOM 4698 C C . PRO A 1 603 ? 9.828 51.875 34.281 1 32.47 603 PRO A C 1
ATOM 4700 O O . PRO A 1 603 ? 9.727 53.094 34.094 1 32.47 603 PRO A O 1
ATOM 4703 N N . GLN A 1 604 ? 8.961 51.656 35.281 1 30.52 604 GLN A N 1
ATOM 4704 C CA . GLN A 1 604 ? 8.938 52.438 36.5 1 30.52 604 GLN A CA 1
ATOM 4705 C C . GLN A 1 604 ? 10.336 52.562 37.094 1 30.52 604 GLN A C 1
ATOM 4707 O O . GLN A 1 604 ? 11.008 51.562 37.375 1 30.52 604 GLN A O 1
ATOM 4712 N N . VAL A 1 605 ? 11.094 53.75 36.969 1 31.88 605 VAL A N 1
ATOM 4713 C CA . VAL A 1 605 ? 12.297 54.281 37.594 1 31.88 605 VAL A CA 1
ATOM 4714 C C . VAL A 1 605 ? 12.172 54.188 39.125 1 31.88 605 VAL A C 1
ATOM 4716 O O . VAL A 1 605 ? 11.219 54.688 39.719 1 31.88 605 VAL A O 1
ATOM 4719 N N . LEU A 1 606 ? 12.578 53.094 39.781 1 30.28 606 LEU A N 1
ATOM 4720 C CA . LEU A 1 606 ? 12.812 53.062 41.219 1 30.28 606 LEU A CA 1
ATOM 4721 C C . LEU A 1 606 ? 13.578 54.312 41.688 1 30.28 606 LEU A C 1
ATOM 4723 O O . LEU A 1 606 ? 14.688 54.562 41.219 1 30.28 606 LEU A O 1
ATOM 4727 N N . GLU A 1 607 ? 12.945 55.406 42.031 1 26.58 607 GLU A N 1
ATOM 4728 C CA . GLU A 1 607 ? 13.461 56.562 42.781 1 26.58 607 GLU A CA 1
ATOM 4729 C C . GLU A 1 607 ? 14.164 56.125 44.062 1 26.58 607 GLU A C 1
ATOM 4731 O O . GLU A 1 607 ? 13.57 55.438 44.875 1 26.58 607 GLU A O 1
ATOM 4736 N N . GLN A 1 608 ? 15.516 55.844 44.031 1 26.53 608 GLN A N 1
ATOM 4737 C CA . GLN A 1 608 ? 16.453 55.844 45.156 1 26.53 608 GLN A CA 1
ATOM 4738 C C . GLN A 1 608 ? 16.203 57.031 46.094 1 26.53 608 GLN A C 1
ATOM 4740 O O . GLN A 1 608 ? 16.297 58.188 45.688 1 26.53 608 GLN A O 1
ATOM 4745 N N . ASP A 1 609 ? 15.352 56.844 47.031 1 25.45 609 ASP A N 1
ATOM 4746 C CA . ASP A 1 609 ? 15.359 57.688 48.219 1 25.45 609 ASP A CA 1
ATOM 4747 C C . ASP A 1 609 ? 16.766 57.781 48.812 1 25.45 609 ASP A C 1
ATOM 4749 O O . ASP A 1 609 ? 17.516 56.812 48.812 1 25.45 609 ASP A O 1
ATOM 4753 N N . ALA A 1 610 ? 17.203 59.062 49.344 1 24.62 610 ALA A N 1
ATOM 4754 C CA . ALA A 1 610 ? 18.234 59.531 50.281 1 24.62 610 ALA A CA 1
ATOM 4755 C C . ALA A 1 610 ? 17.953 59 51.688 1 24.62 610 ALA A C 1
ATOM 4757 O O . ALA A 1 610 ? 16.797 59 52.125 1 24.62 610 ALA A O 1
ATOM 4758 N N . MET B 1 1 ? 9.352 2.291 -32.188 1 24.95 1 MET B N 1
ATOM 4759 C CA . MET B 1 1 ? 8.75 2.557 -30.891 1 24.95 1 MET B CA 1
ATOM 4760 C C . MET B 1 1 ? 8.609 1.271 -30.078 1 24.95 1 MET B C 1
ATOM 4762 O O . MET B 1 1 ? 8.555 1.306 -28.844 1 24.95 1 MET B O 1
ATOM 4766 N N . ALA B 1 2 ? 8.297 0.109 -30.812 1 30.62 2 ALA B N 1
ATOM 4767 C CA . ALA B 1 2 ? 8.203 -1.264 -30.328 1 30.62 2 ALA B CA 1
ATOM 4768 C C . ALA B 1 2 ? 9.562 -1.791 -29.891 1 30.62 2 ALA B C 1
ATOM 4770 O O . ALA B 1 2 ? 9.672 -2.525 -28.906 1 30.62 2 ALA B O 1
ATOM 4771 N N . ASN B 1 3 ? 10.453 -1.522 -30.547 1 35.31 3 ASN B N 1
ATOM 4772 C CA . ASN B 1 3 ? 11.852 -1.906 -30.344 1 35.31 3 ASN B CA 1
ATOM 4773 C C . ASN B 1 3 ? 12.453 -1.223 -29.125 1 35.31 3 ASN B C 1
ATOM 4775 O O . ASN B 1 3 ? 13.289 -1.803 -28.438 1 35.31 3 ASN B O 1
ATOM 4779 N N . SER B 1 4 ? 12.141 -0.052 -28.891 1 40.72 4 SER B N 1
ATOM 4780 C CA . SER B 1 4 ? 12.625 0.772 -27.797 1 40.72 4 SER B CA 1
ATOM 4781 C C . SER B 1 4 ? 12.031 0.322 -26.469 1 40.72 4 SER B C 1
ATOM 4783 O O . SER B 1 4 ? 12.711 0.328 -25.438 1 40.72 4 SER B O 1
ATOM 4785 N N . THR B 1 5 ? 10.766 -0.251 -26.578 1 44.12 5 THR B N 1
ATOM 4786 C CA . THR B 1 5 ? 10.039 -0.766 -25.406 1 44.12 5 THR B CA 1
ATOM 4787 C C . THR B 1 5 ? 10.578 -2.133 -25 1 44.12 5 THR B C 1
ATOM 4789 O O . THR B 1 5 ? 10.664 -2.438 -23.812 1 44.12 5 THR B O 1
ATOM 4792 N N . GLN B 1 6 ? 10.852 -2.98 -26.094 1 48.38 6 GLN B N 1
ATOM 4793 C CA . GLN B 1 6 ? 11.414 -4.316 -25.922 1 48.38 6 GLN B CA 1
ATOM 4794 C C . GLN B 1 6 ? 12.828 -4.25 -25.344 1 48.38 6 GLN B C 1
ATOM 4796 O O . GLN B 1 6 ? 13.195 -5.066 -24.5 1 48.38 6 GLN B O 1
ATOM 4801 N N . GLN B 1 7 ? 13.648 -3.393 -25.969 1 49.75 7 GLN B N 1
ATOM 4802 C CA . GLN B 1 7 ? 15 -3.119 -25.484 1 49.75 7 GLN B CA 1
ATOM 4803 C C . GLN B 1 7 ? 14.992 -2.664 -24.031 1 49.75 7 GLN B C 1
ATOM 4805 O O . GLN B 1 7 ? 15.891 -3.012 -23.266 1 49.75 7 GLN B O 1
ATOM 4810 N N . SER B 1 8 ? 13.797 -2.113 -23.781 1 62.81 8 SER B N 1
ATOM 4811 C CA . SER B 1 8 ? 13.648 -1.555 -22.438 1 62.81 8 SER B CA 1
ATOM 4812 C C . SER B 1 8 ? 13.352 -2.645 -21.406 1 62.81 8 SER B C 1
ATOM 4814 O O . SER B 1 8 ? 13.93 -2.658 -20.328 1 62.81 8 SER B O 1
ATOM 4816 N N . SER B 1 9 ? 12.828 -3.789 -22 1 69.56 9 SER B N 1
ATOM 4817 C CA . SER B 1 9 ? 12.516 -4.867 -21.062 1 69.56 9 SER B CA 1
ATOM 4818 C C . SER B 1 9 ? 13.734 -5.746 -20.797 1 69.56 9 SER B C 1
ATOM 4820 O O . SER B 1 9 ? 13.977 -6.152 -19.656 1 69.56 9 SER B O 1
ATOM 4822 N N . LEU B 1 10 ? 14.484 -5.988 -21.953 1 71.44 10 LEU B N 1
ATOM 4823 C CA . LEU B 1 10 ? 15.68 -6.812 -21.812 1 71.44 10 LEU B CA 1
ATOM 4824 C C . LEU B 1 10 ? 16.703 -6.141 -20.906 1 71.44 10 LEU B C 1
ATOM 4826 O O . LEU B 1 10 ? 17.375 -6.809 -20.125 1 71.44 10 LEU B O 1
ATOM 4830 N N . LYS B 1 11 ? 16.766 -4.863 -21.062 1 77 11 LYS B N 1
ATOM 4831 C CA . LYS B 1 11 ? 17.688 -4.117 -20.203 1 77 11 LYS B CA 1
ATOM 4832 C C . LYS B 1 11 ? 17.297 -4.219 -18.734 1 77 11 LYS B C 1
ATOM 4834 O O . LYS B 1 11 ? 18.141 -4.355 -17.859 1 77 11 LYS B O 1
ATOM 4839 N N . VAL B 1 12 ? 16.078 -4.246 -18.578 1 80.44 12 VAL B N 1
ATOM 4840 C CA . VAL B 1 12 ? 15.547 -4.34 -17.219 1 80.44 12 VAL B CA 1
ATOM 4841 C C . VAL B 1 12 ? 15.828 -5.727 -16.656 1 80.44 12 VAL B C 1
ATOM 4843 O O . VAL B 1 12 ? 16.219 -5.859 -15.492 1 80.44 12 VAL B O 1
ATOM 4846 N N . TYR B 1 13 ? 15.789 -6.707 -17.594 1 76.12 13 TYR B N 1
ATOM 4847 C CA . TYR B 1 13 ? 16.047 -8.078 -17.172 1 76.12 13 TYR B CA 1
ATOM 4848 C C . TYR B 1 13 ? 17.516 -8.273 -16.812 1 76.12 13 TYR B C 1
ATOM 4850 O O . TYR B 1 13 ? 17.828 -8.891 -15.797 1 76.12 13 TYR B O 1
ATOM 4858 N N . LEU B 1 14 ? 18.281 -7.777 -17.609 1 78.75 14 LEU B N 1
ATOM 4859 C CA . LEU B 1 14 ? 19.719 -7.918 -17.391 1 78.75 14 LEU B CA 1
ATOM 4860 C C . LEU B 1 14 ? 20.156 -7.203 -16.109 1 78.75 14 LEU B C 1
ATOM 4862 O O . LEU B 1 14 ? 21.031 -7.684 -15.391 1 78.75 14 LEU B O 1
ATOM 4866 N N . ARG B 1 15 ? 19.562 -6.078 -15.867 1 81.5 15 ARG B N 1
ATOM 4867 C CA . ARG B 1 15 ? 19.875 -5.34 -14.648 1 81.5 15 ARG B CA 1
ATOM 4868 C C . ARG B 1 15 ? 19.422 -6.105 -13.414 1 81.5 15 ARG B C 1
ATOM 4870 O O . ARG B 1 15 ? 20.094 -6.102 -12.383 1 81.5 15 ARG B O 1
ATOM 4877 N N . LEU B 1 16 ? 18.312 -6.723 -13.586 1 79.94 16 LEU B N 1
ATOM 4878 C CA . LEU B 1 16 ? 17.812 -7.523 -12.477 1 79.94 16 LEU B CA 1
ATOM 4879 C C . LEU B 1 16 ? 18.719 -8.719 -12.211 1 79.94 16 LEU B C 1
ATOM 4881 O O . LEU B 1 16 ? 18.906 -9.117 -11.055 1 79.94 16 LEU B O 1
ATOM 4885 N N . LEU B 1 17 ? 19.219 -9.273 -13.289 1 77.81 17 LEU B N 1
ATOM 4886 C CA . LEU B 1 17 ? 20.109 -10.422 -13.172 1 77.81 17 LEU B CA 1
ATOM 4887 C C . LEU B 1 17 ? 21.375 -10.055 -12.422 1 77.81 17 LEU B C 1
ATOM 4889 O O . LEU B 1 17 ? 21.984 -10.898 -11.758 1 77.81 17 LEU B O 1
ATOM 4893 N N . LYS B 1 18 ? 21.766 -8.758 -12.469 1 80.69 18 LYS B N 1
ATOM 4894 C CA . LYS B 1 18 ? 22.953 -8.289 -11.742 1 80.69 18 LYS B CA 1
ATOM 4895 C C . LYS B 1 18 ? 22.734 -8.383 -10.234 1 80.69 18 LYS B C 1
ATOM 4897 O O . LYS B 1 18 ? 23.688 -8.594 -9.477 1 80.69 18 LYS B O 1
ATOM 4902 N N . TYR B 1 19 ? 21.516 -8.273 -9.797 1 80.75 19 TYR B N 1
ATOM 4903 C CA . TYR B 1 19 ? 21.188 -8.359 -8.375 1 80.75 19 TYR B CA 1
ATOM 4904 C C . TYR B 1 19 ? 21.172 -9.812 -7.918 1 80.75 19 TYR B C 1
ATOM 4906 O O . TYR B 1 19 ? 21.25 -10.094 -6.719 1 80.75 19 TYR B O 1
ATOM 4914 N N . VAL B 1 20 ? 21.141 -10.711 -8.906 1 83 20 VAL B N 1
ATOM 4915 C CA . VAL B 1 20 ? 21.094 -12.133 -8.586 1 83 20 VAL B CA 1
ATOM 4916 C C . VAL B 1 20 ? 22.5 -12.703 -8.531 1 83 20 VAL B C 1
ATOM 4918 O O . VAL B 1 20 ? 22.734 -13.75 -7.922 1 83 20 VAL B O 1
ATOM 4921 N N . VAL B 1 21 ? 23.5 -11.953 -9.031 1 84.5 21 VAL B N 1
ATOM 4922 C CA . VAL B 1 21 ? 24.875 -12.422 -9.172 1 84.5 21 VAL B CA 1
ATOM 4923 C C . VAL B 1 21 ? 25.453 -12.758 -7.801 1 84.5 21 VAL B C 1
ATOM 4925 O O . VAL B 1 21 ? 26.109 -13.789 -7.637 1 84.5 21 VAL B O 1
ATOM 4928 N N . PRO B 1 22 ? 25.125 -11.93 -6.773 1 85.38 22 PRO B N 1
ATOM 4929 C CA . PRO B 1 22 ? 25.672 -12.281 -5.465 1 85.38 22 PRO B CA 1
ATOM 4930 C C . PRO B 1 22 ? 25.125 -13.602 -4.922 1 85.38 22 PRO B C 1
ATOM 4932 O O . PRO B 1 22 ? 25.75 -14.227 -4.062 1 85.38 22 PRO B O 1
ATOM 4935 N N . TYR B 1 23 ? 24.078 -14.016 -5.398 1 88.12 23 TYR B N 1
ATOM 4936 C CA . TYR B 1 23 ? 23.438 -15.242 -4.941 1 88.12 23 TYR B CA 1
ATOM 4937 C C . TYR B 1 23 ? 23.688 -16.391 -5.922 1 88.12 23 TYR B C 1
ATOM 4939 O O . TYR B 1 23 ? 22.906 -17.328 -6.004 1 88.12 23 TYR B O 1
ATOM 4947 N N . TRP B 1 24 ? 24.719 -16.359 -6.711 1 88.25 24 TRP B N 1
ATOM 4948 C CA . TRP B 1 24 ? 24.984 -17.328 -7.762 1 88.25 24 TRP B CA 1
ATOM 4949 C C . TRP B 1 24 ? 25.172 -18.734 -7.176 1 88.25 24 TRP B C 1
ATOM 4951 O O . TRP B 1 24 ? 24.766 -19.719 -7.785 1 88.25 24 TRP B O 1
ATOM 4961 N N . GLY B 1 25 ? 25.781 -18.766 -6 1 90.94 25 GLY B N 1
ATOM 4962 C CA . GLY B 1 25 ? 25.953 -20.078 -5.367 1 90.94 25 GLY B CA 1
ATOM 4963 C C . GLY B 1 25 ? 24.641 -20.75 -5.027 1 90.94 25 GLY B C 1
ATOM 4964 O O . GLY B 1 25 ? 24.438 -21.922 -5.367 1 90.94 25 GLY B O 1
ATOM 4965 N N . LEU B 1 26 ? 23.812 -20.047 -4.406 1 91.88 26 LEU B N 1
ATOM 4966 C CA . LEU B 1 26 ? 22.5 -20.578 -4.039 1 91.88 26 LEU B CA 1
ATOM 4967 C C . LEU B 1 26 ? 21.672 -20.875 -5.277 1 91.88 26 LEU B C 1
ATOM 4969 O O . LEU B 1 26 ? 20.938 -21.875 -5.309 1 91.88 26 LEU B O 1
ATOM 4973 N N . PHE B 1 27 ? 21.859 -20.094 -6.246 1 89.31 27 PHE B N 1
ATOM 4974 C CA . PHE B 1 27 ? 21.156 -20.297 -7.5 1 89.31 27 PHE B CA 1
ATOM 4975 C C . PHE B 1 27 ? 21.625 -21.562 -8.188 1 89.31 27 PHE B C 1
ATOM 4977 O O . PHE B 1 27 ? 20.812 -22.328 -8.727 1 89.31 27 PHE B O 1
ATOM 4984 N N . ALA B 1 28 ? 22.859 -21.812 -8.195 1 92.06 28 ALA B N 1
ATOM 4985 C CA . ALA B 1 28 ? 23.422 -23.031 -8.805 1 92.06 28 ALA B CA 1
ATOM 4986 C C . ALA B 1 28 ? 22.906 -24.281 -8.102 1 92.06 28 ALA B C 1
ATOM 4988 O O . ALA B 1 28 ? 22.625 -25.297 -8.742 1 92.06 28 ALA B O 1
ATOM 4989 N N . ILE B 1 29 ? 22.812 -24.156 -6.828 1 93.31 29 ILE B N 1
ATOM 4990 C CA . ILE B 1 29 ? 22.281 -25.281 -6.062 1 93.31 29 ILE B CA 1
ATOM 4991 C C . ILE B 1 29 ? 20.828 -25.547 -6.445 1 93.31 29 ILE B C 1
ATOM 4993 O O . ILE B 1 29 ? 20.406 -26.703 -6.574 1 93.31 29 ILE B O 1
ATOM 4997 N N . SER B 1 30 ? 20.125 -24.469 -6.574 1 90.94 30 SER B N 1
ATOM 4998 C CA . SER B 1 30 ? 18.719 -24.609 -6.973 1 90.94 30 SER B CA 1
ATOM 4999 C C . SER B 1 30 ? 18.609 -25.219 -8.367 1 90.94 30 SER B C 1
ATOM 5001 O O . SER B 1 30 ? 17.766 -26.078 -8.594 1 90.94 30 SER B O 1
ATOM 5003 N N . ILE B 1 31 ? 19.422 -24.828 -9.289 1 90.19 31 ILE B N 1
ATOM 5004 C CA . ILE B 1 31 ? 19.406 -25.359 -10.648 1 90.19 31 ILE B CA 1
ATOM 5005 C C . ILE B 1 31 ? 19.75 -26.844 -10.617 1 90.19 31 ILE B C 1
ATOM 5007 O O . ILE B 1 31 ? 19.141 -27.641 -11.328 1 90.19 31 ILE B O 1
ATOM 5011 N N . PHE B 1 32 ? 20.688 -27.156 -9.805 1 92.75 32 PHE B N 1
ATOM 5012 C CA . PHE B 1 32 ? 21.062 -28.547 -9.641 1 92.75 32 PHE B CA 1
ATOM 5013 C C . PHE B 1 32 ? 19.891 -29.359 -9.086 1 92.75 32 PHE B C 1
ATOM 5015 O O . PHE B 1 32 ? 19.656 -30.484 -9.523 1 92.75 32 PHE B O 1
ATOM 5022 N N . GLY B 1 33 ? 19.312 -28.75 -8.117 1 91.69 33 GLY B N 1
ATOM 5023 C CA . GLY B 1 33 ? 18.141 -29.422 -7.582 1 91.69 33 GLY B CA 1
ATOM 5024 C C . GLY B 1 33 ? 17.062 -29.641 -8.617 1 91.69 33 GLY B C 1
ATOM 5025 O O . GLY B 1 33 ? 16.484 -30.734 -8.711 1 91.69 33 GLY B O 1
ATOM 5026 N N . PHE B 1 34 ? 16.812 -28.688 -9.461 1 88.5 34 PHE B N 1
ATOM 5027 C CA . PHE B 1 34 ? 15.781 -28.812 -10.484 1 88.5 34 PHE B CA 1
ATOM 5028 C C . PHE B 1 34 ? 16.234 -29.781 -11.578 1 88.5 34 PHE B C 1
ATOM 5030 O O . PHE B 1 34 ? 15.398 -30.438 -12.211 1 88.5 34 PHE B O 1
ATOM 5037 N N . LEU B 1 35 ? 17.531 -29.844 -11.781 1 90.19 35 LEU B N 1
ATOM 5038 C CA . LEU B 1 35 ? 18.047 -30.844 -12.703 1 90.19 35 LEU B CA 1
ATOM 5039 C C . LEU B 1 35 ? 17.75 -32.25 -12.211 1 90.19 35 LEU B C 1
ATOM 5041 O O . LEU B 1 35 ? 17.359 -33.125 -13 1 90.19 35 LEU B O 1
ATOM 5045 N N . ILE B 1 36 ? 17.938 -32.406 -10.953 1 90.94 36 ILE B N 1
ATOM 5046 C CA . ILE B 1 36 ? 17.625 -33.688 -10.336 1 90.94 36 ILE B CA 1
ATOM 5047 C C . ILE B 1 36 ? 16.141 -33.969 -10.492 1 90.94 36 ILE B C 1
ATOM 5049 O O . ILE B 1 36 ? 15.75 -35.062 -10.883 1 90.94 36 ILE B O 1
ATOM 5053 N N . PHE B 1 37 ? 15.367 -33.031 -10.266 1 86.06 37 PHE B N 1
ATOM 5054 C CA . PHE B 1 37 ? 13.914 -33.156 -10.367 1 86.06 37 PHE B CA 1
ATOM 5055 C C . PHE B 1 37 ? 13.5 -33.469 -11.797 1 86.06 37 PHE B C 1
ATOM 5057 O O . PHE B 1 37 ? 12.719 -34.406 -12.039 1 86.06 37 PHE B O 1
ATOM 5064 N N . ALA B 1 38 ? 14.055 -32.688 -12.703 1 86.38 38 ALA B N 1
ATOM 5065 C CA . ALA B 1 38 ? 13.703 -32.844 -14.117 1 86.38 38 ALA B CA 1
ATOM 5066 C C . ALA B 1 38 ? 14.156 -34.219 -14.648 1 86.38 38 ALA B C 1
ATOM 5068 O O . ALA B 1 38 ? 13.5 -34.781 -15.523 1 86.38 38 ALA B O 1
ATOM 5069 N N . SER B 1 39 ? 15.211 -34.75 -14.148 1 87.19 39 SER B N 1
ATOM 5070 C CA . SER B 1 39 ? 15.75 -36.031 -14.609 1 87.19 39 SER B CA 1
ATOM 5071 C C . SER B 1 39 ? 14.836 -37.188 -14.227 1 87.19 39 SER B C 1
ATOM 5073 O O . SER B 1 39 ? 14.906 -38.25 -14.82 1 87.19 39 SER B O 1
ATOM 5075 N N . THR B 1 40 ? 14 -36.906 -13.242 1 84.81 40 THR B N 1
ATOM 5076 C CA . THR B 1 40 ? 13.133 -37.969 -12.758 1 84.81 40 THR B CA 1
ATOM 5077 C C . THR B 1 40 ? 11.945 -38.156 -13.695 1 84.81 40 THR B C 1
ATOM 5079 O O . THR B 1 40 ? 11.328 -39.219 -13.719 1 84.81 40 THR B O 1
ATOM 5082 N N . GLN B 1 41 ? 11.609 -37.188 -14.508 1 81.12 41 GLN B N 1
ATOM 5083 C CA . GLN B 1 41 ? 10.43 -37.25 -15.359 1 81.12 41 GLN B CA 1
ATOM 5084 C C . GLN B 1 41 ? 10.594 -38.344 -16.438 1 81.12 41 GLN B C 1
ATOM 5086 O O . GLN B 1 41 ? 9.742 -39.219 -16.578 1 81.12 41 GLN B O 1
ATOM 5091 N N . PRO B 1 42 ? 11.758 -38.312 -17.156 1 78.12 42 PRO B N 1
ATOM 5092 C CA . PRO B 1 42 ? 11.953 -39.406 -18.125 1 78.12 42 PRO B CA 1
ATOM 5093 C C . PRO B 1 42 ? 12.062 -40.781 -17.453 1 78.12 42 PRO B C 1
ATOM 5095 O O . PRO B 1 42 ? 11.625 -41.781 -18.016 1 78.12 42 PRO B O 1
ATOM 5098 N N . MET B 1 43 ? 12.539 -40.75 -16.234 1 78.69 43 MET B N 1
ATOM 5099 C CA . MET B 1 43 ? 12.695 -42 -15.516 1 78.69 43 MET B CA 1
ATOM 5100 C C . MET B 1 43 ? 11.344 -42.656 -15.25 1 78.69 43 MET B C 1
ATOM 5102 O O . MET B 1 43 ? 11.203 -43.875 -15.336 1 78.69 43 MET B O 1
ATOM 5106 N N . LEU B 1 44 ? 10.391 -41.844 -14.984 1 74.44 44 LEU B N 1
ATOM 5107 C CA . LEU B 1 44 ? 9.055 -42.344 -14.719 1 74.44 44 LEU B CA 1
ATOM 5108 C C . LEU B 1 44 ? 8.406 -42.875 -15.992 1 74.44 44 LEU B C 1
ATOM 5110 O O . LEU B 1 44 ? 7.66 -43.875 -15.961 1 74.44 44 LEU B O 1
ATOM 5114 N N . GLY B 1 45 ? 8.695 -42.25 -17.109 1 70.88 45 GLY B N 1
ATOM 5115 C CA . GLY B 1 45 ? 8.211 -42.75 -18.375 1 70.88 45 GLY B CA 1
ATOM 5116 C C . GLY B 1 45 ? 8.773 -44.094 -18.734 1 70.88 45 GLY B C 1
ATOM 5117 O O . GLY B 1 45 ? 8.055 -44.969 -19.219 1 70.88 45 GLY B O 1
ATOM 5118 N N . TYR B 1 46 ? 10.062 -44.281 -18.359 1 72.62 46 TYR B N 1
ATOM 5119 C CA . TYR B 1 46 ? 10.719 -45.562 -18.672 1 72.62 46 TYR B CA 1
ATOM 5120 C C . TYR B 1 46 ? 10.219 -46.688 -17.766 1 72.62 46 TYR B C 1
ATOM 5122 O O . TYR B 1 46 ? 10.266 -47.844 -18.125 1 72.62 46 TYR B O 1
ATOM 5130 N N . MET B 1 47 ? 9.797 -46.219 -16.656 1 75.31 47 MET B N 1
ATOM 5131 C CA . MET B 1 47 ? 9.305 -47.219 -15.727 1 75.31 47 MET B CA 1
ATOM 5132 C C . MET B 1 47 ? 8.102 -47.969 -16.297 1 75.31 47 MET B C 1
ATOM 5134 O O . MET B 1 47 ? 7.938 -49.156 -16.078 1 75.31 47 MET B O 1
ATOM 5138 N N . LEU B 1 48 ? 7.312 -47.188 -17.078 1 70.94 48 LEU B N 1
ATOM 5139 C CA . LEU B 1 48 ? 6.172 -47.844 -17.719 1 70.94 48 LEU B CA 1
ATOM 5140 C C . LEU B 1 48 ? 6.633 -48.875 -18.75 1 70.94 48 LEU B C 1
ATOM 5142 O O . LEU B 1 48 ? 5.996 -49.906 -18.922 1 70.94 48 LEU B O 1
ATOM 5146 N N . LYS B 1 49 ? 7.699 -48.562 -19.375 1 72.19 49 LYS B N 1
ATOM 5147 C CA . LYS B 1 49 ? 8.266 -49.5 -20.328 1 72.19 49 LYS B CA 1
ATOM 5148 C C . LYS B 1 49 ? 8.664 -50.812 -19.625 1 72.19 49 LYS B C 1
ATOM 5150 O O . LYS B 1 49 ? 8.305 -51.906 -20.078 1 72.19 49 LYS B O 1
ATOM 5155 N N . PHE B 1 50 ? 9.336 -50.688 -18.516 1 71.31 50 PHE B N 1
ATOM 5156 C CA . PHE B 1 50 ? 9.82 -51.844 -17.797 1 71.31 50 PHE B CA 1
ATOM 5157 C C . PHE B 1 50 ? 8.656 -52.625 -17.203 1 71.31 50 PHE B C 1
ATOM 5159 O O . PHE B 1 50 ? 8.703 -53.875 -17.125 1 71.31 50 PHE B O 1
ATOM 5166 N N . PHE B 1 51 ? 7.691 -51.906 -16.922 1 73.12 51 PHE B N 1
ATOM 5167 C CA . PHE B 1 51 ? 6.516 -52.562 -16.375 1 73.12 51 PHE B CA 1
ATOM 5168 C C . PHE B 1 51 ? 5.805 -53.406 -17.438 1 73.12 51 PHE B C 1
ATOM 5170 O O . PHE B 1 51 ? 5.41 -54.531 -17.188 1 73.12 51 PHE B O 1
ATOM 5177 N N . VAL B 1 52 ? 5.684 -52.812 -18.625 1 70.44 52 VAL B N 1
ATOM 5178 C CA . VAL B 1 52 ? 5.012 -53.5 -19.719 1 70.44 52 VAL B CA 1
ATOM 5179 C C . VAL B 1 52 ? 5.84 -54.719 -20.156 1 70.44 52 VAL B C 1
ATOM 5181 O O . VAL B 1 52 ? 5.293 -55.781 -20.453 1 70.44 52 VAL B O 1
ATOM 5184 N N . ASP B 1 53 ? 7.145 -54.531 -20.172 1 68.88 53 ASP B N 1
ATOM 5185 C CA . ASP B 1 53 ? 8.031 -55.625 -20.562 1 68.88 53 ASP B CA 1
ATOM 5186 C C . ASP B 1 53 ? 7.988 -56.75 -19.531 1 68.88 53 ASP B C 1
ATOM 5188 O O . ASP B 1 53 ? 8.062 -57.906 -19.875 1 68.88 53 ASP B O 1
ATOM 5192 N N . GLY B 1 54 ? 7.969 -56.344 -18.297 1 69.19 54 GLY B N 1
ATOM 5193 C CA . GLY B 1 54 ? 7.883 -57.344 -17.234 1 69.19 54 GLY B CA 1
ATOM 5194 C C . GLY B 1 54 ? 6.598 -58.125 -17.281 1 69.19 54 GLY B C 1
ATOM 5195 O O . GLY B 1 54 ? 6.59 -59.312 -16.938 1 69.19 54 GLY B O 1
ATOM 5196 N N . LEU B 1 55 ? 5.535 -57.469 -17.734 1 69.5 55 LEU B N 1
ATOM 5197 C CA . LEU B 1 55 ? 4.25 -58.156 -17.844 1 69.5 55 LEU B CA 1
ATOM 5198 C C . LEU B 1 55 ? 4.277 -59.188 -18.969 1 69.5 55 LEU B C 1
ATOM 5200 O O . LEU B 1 55 ? 3.65 -60.219 -18.859 1 69.5 55 LEU B O 1
ATOM 5204 N N . ASN B 1 56 ? 4.996 -58.812 -20 1 66.75 56 ASN B N 1
ATOM 5205 C CA . ASN B 1 56 ? 5.078 -59.719 -21.141 1 66.75 56 ASN B CA 1
ATOM 5206 C C . ASN B 1 56 ? 6.086 -60.844 -20.891 1 66.75 56 ASN B C 1
ATOM 5208 O O . ASN B 1 56 ? 5.934 -61.938 -21.406 1 66.75 56 ASN B O 1
ATOM 5212 N N . ASN B 1 57 ? 7.176 -60.406 -20.156 1 64.06 57 ASN B N 1
ATOM 5213 C CA . ASN B 1 57 ? 8.172 -61.406 -19.812 1 64.06 57 ASN B CA 1
ATOM 5214 C C . ASN B 1 57 ? 8.461 -61.438 -18.312 1 64.06 57 ASN B C 1
ATOM 5216 O O . ASN B 1 57 ? 9.359 -60.719 -17.844 1 64.06 57 ASN B O 1
ATOM 5220 N N . PRO B 1 58 ? 7.574 -62.094 -17.547 1 59.91 58 PRO B N 1
ATOM 5221 C CA . PRO B 1 58 ? 7.695 -62.062 -16.078 1 59.91 58 PRO B CA 1
ATOM 5222 C C . PRO B 1 58 ? 9.094 -62.469 -15.609 1 59.91 58 PRO B C 1
ATOM 5224 O O . PRO B 1 58 ? 9.508 -62.094 -14.508 1 59.91 58 PRO B O 1
ATOM 5227 N N . ASN B 1 59 ? 9.781 -63.281 -16.328 1 57.44 59 ASN B N 1
ATOM 5228 C CA . ASN B 1 59 ? 11.062 -63.781 -15.852 1 57.44 59 ASN B CA 1
ATOM 5229 C C . ASN B 1 59 ? 12.211 -62.844 -16.234 1 57.44 59 ASN B C 1
ATOM 5231 O O . ASN B 1 59 ? 13.375 -63.125 -15.961 1 57.44 59 ASN B O 1
ATOM 5235 N N . ALA B 1 60 ? 11.891 -61.75 -16.891 1 57.28 60 ALA B N 1
ATOM 5236 C CA . ALA B 1 60 ? 12.969 -60.875 -17.344 1 57.28 60 ALA B CA 1
ATOM 5237 C C . ALA B 1 60 ? 13.461 -59.969 -16.219 1 57.28 60 ALA B C 1
ATOM 5239 O O . ALA B 1 60 ? 12.664 -59.5 -15.406 1 57.28 60 ALA B O 1
ATOM 5240 N N . GLY B 1 61 ? 14.672 -60.125 -15.695 1 55.19 61 GLY B N 1
ATOM 5241 C CA . GLY B 1 61 ? 15.289 -59.344 -14.633 1 55.19 61 GLY B CA 1
ATOM 5242 C C . GLY B 1 61 ? 15.75 -58 -15.094 1 55.19 61 GLY B C 1
ATOM 5243 O O . GLY B 1 61 ? 16.172 -57.812 -16.234 1 55.19 61 GLY B O 1
ATOM 5244 N N . LEU B 1 62 ? 15.125 -56.875 -14.711 1 54.97 62 LEU B N 1
ATOM 5245 C CA . LEU B 1 62 ? 15.445 -55.531 -15.133 1 54.97 62 LEU B CA 1
ATOM 5246 C C . LEU B 1 62 ? 16.953 -55.281 -15.148 1 54.97 62 LEU B C 1
ATOM 5248 O O . LEU B 1 62 ? 17.484 -54.688 -16.094 1 54.97 62 LEU B O 1
ATOM 5252 N N . PHE B 1 63 ? 17.641 -55.656 -14.023 1 54.53 63 PHE B N 1
ATOM 5253 C CA . PHE B 1 63 ? 19.062 -55.375 -13.82 1 54.53 63 PHE B CA 1
ATOM 5254 C C . PHE B 1 63 ? 19.891 -56.625 -14.125 1 54.53 63 PHE B C 1
ATOM 5256 O O . PHE B 1 63 ? 21.031 -56.75 -13.68 1 54.53 63 PHE B O 1
ATOM 5263 N N . SER B 1 64 ? 19.25 -57.562 -14.641 1 51.88 64 SER B N 1
ATOM 5264 C CA . SER B 1 64 ? 20 -58.781 -14.859 1 51.88 64 SER B CA 1
ATOM 5265 C C . SER B 1 64 ? 21.219 -58.562 -15.742 1 51.88 64 SER B C 1
ATOM 5267 O O . SER B 1 64 ? 22.219 -59.25 -15.633 1 51.88 64 SER B O 1
ATOM 5269 N N . GLU B 1 65 ? 21.062 -57.469 -16.547 1 48.28 65 GLU B N 1
ATOM 5270 C CA . GLU B 1 65 ? 22.203 -57.344 -17.453 1 48.28 65 GLU B CA 1
ATOM 5271 C C . GLU B 1 65 ? 23.141 -56.25 -16.984 1 48.28 65 GLU B C 1
ATOM 5273 O O . GLU B 1 65 ? 24.109 -55.906 -17.688 1 48.28 65 GLU B O 1
ATOM 5278 N N . VAL B 1 66 ? 22.859 -55.688 -15.875 1 51 66 VAL B N 1
ATOM 5279 C CA . VAL B 1 66 ? 23.812 -54.688 -15.469 1 51 66 VAL B CA 1
ATOM 5280 C C . VAL B 1 66 ? 24.906 -55.312 -14.602 1 51 66 VAL B C 1
ATOM 5282 O O . VAL B 1 66 ? 24.641 -55.719 -13.469 1 51 66 VAL B O 1
ATOM 5285 N N . PRO B 1 67 ? 26.047 -55.594 -15.18 1 52.97 67 PRO B N 1
ATOM 5286 C CA . PRO B 1 67 ? 27.125 -56.312 -14.477 1 52.97 67 PRO B CA 1
ATOM 5287 C C . PRO B 1 67 ? 27.469 -55.656 -13.133 1 52.97 67 PRO B C 1
ATOM 5289 O O . PRO B 1 67 ? 27.719 -56.375 -12.156 1 52.97 67 PRO B O 1
ATOM 5292 N N . TRP B 1 68 ? 27.5 -54.438 -13.125 1 53 68 TRP B N 1
ATOM 5293 C CA . TRP B 1 68 ? 27.938 -53.781 -11.891 1 53 68 TRP B CA 1
ATOM 5294 C C . TRP B 1 68 ? 26.953 -54.062 -10.75 1 53 68 TRP B C 1
ATOM 5296 O O . TRP B 1 68 ? 27.375 -54.312 -9.617 1 53 68 TRP B O 1
ATOM 5306 N N . LEU B 1 69 ? 25.734 -54.094 -10.961 1 56.62 69 LEU B N 1
ATOM 5307 C CA . LEU B 1 69 ? 24.75 -54.375 -9.914 1 56.62 69 LEU B CA 1
ATOM 5308 C C . LEU B 1 69 ? 24.75 -55.844 -9.539 1 56.62 69 LEU B C 1
ATOM 5310 O O . LEU B 1 69 ? 24.516 -56.188 -8.383 1 56.62 69 LEU B O 1
ATOM 5314 N N . LEU B 1 70 ? 24.969 -56.719 -10.492 1 55.22 70 LEU B N 1
ATOM 5315 C CA . LEU B 1 70 ? 25.094 -58.156 -10.227 1 55.22 70 LEU B CA 1
ATOM 5316 C C . LEU B 1 70 ? 26.172 -58.406 -9.188 1 55.22 70 LEU B C 1
ATOM 5318 O O . LEU B 1 70 ? 26.031 -59.312 -8.359 1 55.22 70 LEU B O 1
ATOM 5322 N N . GLU B 1 71 ? 27.172 -57.594 -9.352 1 55.28 71 GLU B N 1
ATOM 5323 C CA . GLU B 1 71 ? 28.297 -57.844 -8.461 1 55.28 71 GLU B CA 1
ATOM 5324 C C . GLU B 1 71 ? 28.078 -57.188 -7.102 1 55.28 71 GLU B C 1
ATOM 5326 O O . GLU B 1 71 ? 28.406 -57.781 -6.066 1 55.28 71 GLU B O 1
ATOM 5331 N N . HIS B 1 72 ? 27.578 -56.031 -7.086 1 57.59 72 HIS B N 1
ATOM 5332 C CA . HIS B 1 72 ? 27.594 -55.281 -5.828 1 57.59 72 HIS B CA 1
ATOM 5333 C C . HIS B 1 72 ? 26.234 -55.375 -5.125 1 57.59 72 HIS B C 1
ATOM 5335 O O . HIS B 1 72 ? 26.156 -55.25 -3.904 1 57.59 72 HIS B O 1
ATOM 5341 N N . ALA B 1 73 ? 25.172 -55.594 -5.816 1 57.19 73 ALA B N 1
ATOM 5342 C CA . ALA B 1 73 ? 23.844 -55.719 -5.188 1 57.19 73 ALA B CA 1
ATOM 5343 C C . ALA B 1 73 ? 23.047 -56.844 -5.828 1 57.19 73 ALA B C 1
ATOM 5345 O O . ALA B 1 73 ? 22.078 -56.594 -6.547 1 57.19 73 ALA B O 1
ATOM 5346 N N . PRO B 1 74 ? 23.484 -58.031 -5.66 1 57 74 PRO B N 1
ATOM 5347 C CA . PRO B 1 74 ? 22.812 -59.188 -6.277 1 57 74 PRO B CA 1
ATOM 5348 C C . PRO B 1 74 ? 21.328 -59.219 -5.957 1 57 74 PRO B C 1
ATOM 5350 O O . PRO B 1 74 ? 20.531 -59.688 -6.781 1 57 74 PRO B O 1
ATOM 5353 N N . TRP B 1 75 ? 21.047 -58.844 -4.746 1 57 75 TRP B N 1
ATOM 5354 C CA . TRP B 1 75 ? 19.641 -58.906 -4.359 1 57 75 TRP B CA 1
ATOM 5355 C C . TRP B 1 75 ? 18.797 -58.031 -5.262 1 57 75 TRP B C 1
ATOM 5357 O O . TRP B 1 75 ? 17.656 -58.375 -5.582 1 57 75 TRP B O 1
ATOM 5367 N N . LEU B 1 76 ? 19.328 -56.969 -5.699 1 58.91 76 LEU B N 1
ATOM 5368 C CA . LEU B 1 76 ? 18.641 -56.094 -6.621 1 58.91 76 LEU B CA 1
ATOM 5369 C C . LEU B 1 76 ? 18.672 -56.625 -8.039 1 58.91 76 LEU B C 1
ATOM 5371 O O . LEU B 1 76 ? 17.703 -56.5 -8.789 1 58.91 76 LEU B O 1
ATOM 5375 N N . ALA B 1 77 ? 19.797 -57.312 -8.383 1 56.94 77 ALA B N 1
ATOM 5376 C CA . ALA B 1 77 ? 19.984 -57.906 -9.719 1 56.94 77 ALA B CA 1
ATOM 5377 C C . ALA B 1 77 ? 19.031 -59.062 -9.93 1 56.94 77 ALA B C 1
ATOM 5379 O O . ALA B 1 77 ? 18.594 -59.344 -11.055 1 56.94 77 ALA B O 1
ATOM 5380 N N . SER B 1 78 ? 18.781 -59.812 -8.875 1 58.75 78 SER B N 1
ATOM 5381 C CA . SER B 1 78 ? 17.953 -61 -8.992 1 58.75 78 SER B CA 1
ATOM 5382 C C . SER B 1 78 ? 16.469 -60.688 -8.805 1 58.75 78 SER B C 1
ATOM 5384 O O . SER B 1 78 ? 15.617 -61.562 -8.883 1 58.75 78 SER B O 1
ATOM 5386 N N . LEU B 1 79 ? 16.25 -59.5 -8.57 1 61.34 79 LEU B N 1
ATOM 5387 C CA . LEU B 1 79 ? 14.859 -59.156 -8.32 1 61.34 79 LEU B CA 1
ATOM 5388 C C . LEU B 1 79 ? 14.055 -59.188 -9.617 1 61.34 79 LEU B C 1
ATOM 5390 O O . LEU B 1 79 ? 14.469 -58.562 -10.609 1 61.34 79 LEU B O 1
ATOM 5394 N N . PRO B 1 80 ? 13.195 -60.031 -9.648 1 63.53 80 PRO B N 1
ATOM 5395 C CA . PRO B 1 80 ? 12.344 -60.031 -10.844 1 63.53 80 PRO B CA 1
ATOM 5396 C C . PRO B 1 80 ? 11.781 -58.656 -11.172 1 63.53 80 PRO B C 1
ATOM 5398 O O . PRO B 1 80 ? 11.656 -57.812 -10.289 1 63.53 80 PRO B O 1
ATOM 5401 N N . LEU B 1 81 ? 11.844 -58.375 -12.43 1 62.16 81 LEU B N 1
ATOM 5402 C CA . LEU B 1 81 ? 11.391 -57.125 -12.984 1 62.16 81 LEU B CA 1
ATOM 5403 C C . LEU B 1 81 ? 10.117 -56.625 -12.281 1 62.16 81 LEU B C 1
ATOM 5405 O O . LEU B 1 81 ? 9.961 -55.438 -12.023 1 62.16 81 LEU B O 1
ATOM 5409 N N . LEU B 1 82 ? 9.453 -57.594 -11.852 1 63.91 82 LEU B N 1
ATOM 5410 C CA . LEU B 1 82 ? 8.148 -57.281 -11.305 1 63.91 82 LEU B CA 1
ATOM 5411 C C . LEU B 1 82 ? 8.273 -56.656 -9.922 1 63.91 82 LEU B C 1
ATOM 5413 O O . LEU B 1 82 ? 7.469 -55.812 -9.539 1 63.91 82 LEU B O 1
ATOM 5417 N N . GLN B 1 83 ? 9.195 -57.031 -9.172 1 67.75 83 GLN B N 1
ATOM 5418 C CA . GLN B 1 83 ? 9.383 -56.469 -7.84 1 67.75 83 GLN B CA 1
ATOM 5419 C C . GLN B 1 83 ? 10.336 -55.281 -7.871 1 67.75 83 GLN B C 1
ATOM 5421 O O . GLN B 1 83 ? 10.273 -54.406 -7 1 67.75 83 GLN B O 1
ATOM 5426 N N . ALA B 1 84 ? 11.117 -55.188 -8.852 1 73.88 84 ALA B N 1
ATOM 5427 C CA . ALA B 1 84 ? 12.117 -54.156 -8.953 1 73.88 84 ALA B CA 1
ATOM 5428 C C . ALA B 1 84 ? 11.484 -52.812 -9.359 1 73.88 84 ALA B C 1
ATOM 5430 O O . AL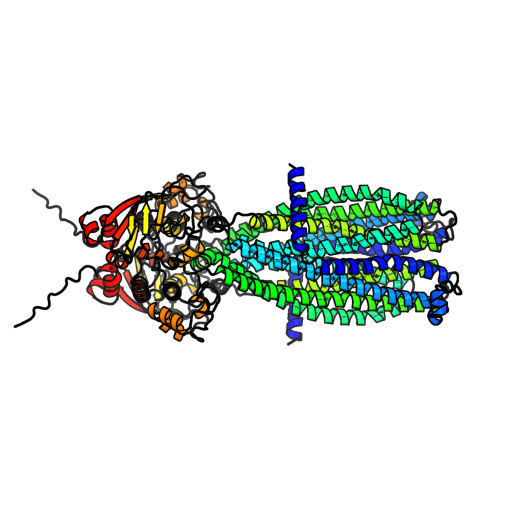A B 1 84 ? 11.938 -51.75 -8.945 1 73.88 84 ALA B O 1
ATOM 5431 N N . VAL B 1 85 ? 10.383 -52.875 -10.07 1 77.19 85 VAL B N 1
ATOM 5432 C CA . VAL B 1 85 ? 9.789 -51.656 -10.641 1 77.19 85 VAL B CA 1
ATOM 5433 C C . VAL B 1 85 ? 9.172 -50.812 -9.531 1 77.19 85 VAL B C 1
ATOM 5435 O O . VAL B 1 85 ? 9.445 -49.625 -9.445 1 77.19 85 VAL B O 1
ATOM 5438 N N . PRO B 1 86 ? 8.438 -51.438 -8.555 1 76.94 86 PRO B N 1
ATOM 5439 C CA . PRO B 1 86 ? 7.891 -50.625 -7.473 1 76.94 86 PRO B CA 1
ATOM 5440 C C . PRO B 1 86 ? 8.977 -50 -6.598 1 76.94 86 PRO B C 1
ATOM 5442 O O . PRO B 1 86 ? 8.836 -48.844 -6.152 1 76.94 86 PRO B O 1
ATOM 5445 N N . LEU B 1 87 ? 9.969 -50.688 -6.367 1 78 87 LEU B N 1
ATOM 5446 C CA . LEU B 1 87 ? 11.062 -50.188 -5.555 1 78 87 LEU B CA 1
ATOM 5447 C C . LEU B 1 87 ? 11.758 -49.031 -6.262 1 78 87 LEU B C 1
ATOM 5449 O O . LEU B 1 87 ? 12.164 -48.031 -5.621 1 78 87 LEU B O 1
ATOM 5453 N N . LEU B 1 88 ? 11.867 -49.156 -7.57 1 81.12 88 LEU B N 1
ATOM 5454 C CA . LEU B 1 88 ? 12.508 -48.094 -8.344 1 81.12 88 LEU B CA 1
ATOM 5455 C C . LEU B 1 88 ? 11.672 -46.812 -8.32 1 81.12 88 LEU B C 1
ATOM 5457 O O . LEU B 1 88 ? 12.219 -45.719 -8.344 1 81.12 88 LEU B O 1
ATOM 5461 N N . ILE B 1 89 ? 10.383 -46.969 -8.258 1 81.19 89 ILE B N 1
ATOM 5462 C CA . ILE B 1 89 ? 9.492 -45.812 -8.211 1 81.19 89 ILE B CA 1
ATOM 5463 C C . ILE B 1 89 ? 9.703 -45.031 -6.902 1 81.19 89 ILE B C 1
ATOM 5465 O O . ILE B 1 89 ? 9.719 -43.812 -6.887 1 81.19 89 ILE B O 1
ATOM 5469 N N . VAL B 1 90 ? 9.883 -45.781 -5.785 1 82.69 90 VAL B N 1
ATOM 5470 C CA . VAL B 1 90 ? 10.094 -45.156 -4.484 1 82.69 90 VAL B CA 1
ATOM 5471 C C . VAL B 1 90 ? 11.43 -44.438 -4.469 1 82.69 90 VAL B C 1
ATOM 5473 O O . VAL B 1 90 ? 11.531 -43.312 -3.922 1 82.69 90 VAL B O 1
ATOM 5476 N N . VAL B 1 91 ? 12.414 -45.031 -5.113 1 84.19 91 VAL B N 1
ATOM 5477 C CA . VAL B 1 91 ? 13.734 -44.406 -5.172 1 84.19 91 VAL B CA 1
ATOM 5478 C C . VAL B 1 91 ? 13.664 -43.156 -6.023 1 84.19 91 VAL B C 1
ATOM 5480 O O . VAL B 1 91 ? 14.297 -42.156 -5.695 1 84.19 91 VAL B O 1
ATOM 5483 N N . ILE B 1 92 ? 12.938 -43.219 -7.066 1 85.12 92 ILE B N 1
ATOM 5484 C CA . ILE B 1 92 ? 12.773 -42.062 -7.934 1 85.12 92 ILE B CA 1
ATOM 5485 C C . ILE B 1 92 ? 12.031 -40.938 -7.18 1 85.12 92 ILE B C 1
ATOM 5487 O O . ILE B 1 92 ? 12.359 -39.781 -7.32 1 85.12 92 ILE B O 1
ATOM 5491 N N . ALA B 1 93 ? 11.031 -41.375 -6.398 1 84.06 93 ALA B N 1
ATOM 5492 C CA . ALA B 1 93 ? 10.289 -40.406 -5.609 1 84.06 93 ALA B CA 1
ATOM 5493 C C . ALA B 1 93 ? 11.195 -39.688 -4.613 1 84.06 93 ALA B C 1
ATOM 5495 O O . ALA B 1 93 ? 11.078 -38.469 -4.406 1 84.06 93 ALA B O 1
ATOM 5496 N N . LEU B 1 94 ? 12.055 -40.469 -3.99 1 88.06 94 LEU B N 1
ATOM 5497 C CA . LEU B 1 94 ? 13.008 -39.875 -3.053 1 88.06 94 LEU B CA 1
ATOM 5498 C C . LEU B 1 94 ? 13.969 -38.938 -3.77 1 88.06 94 LEU B C 1
ATOM 5500 O O . LEU B 1 94 ? 14.273 -37.844 -3.262 1 88.06 94 LEU B O 1
ATOM 5504 N N . TRP B 1 95 ? 14.406 -39.406 -4.926 1 88.69 95 TRP B N 1
ATOM 5505 C CA . TRP B 1 95 ? 15.281 -38.594 -5.762 1 88.69 95 TRP B CA 1
ATOM 5506 C C . TRP B 1 95 ? 14.586 -37.312 -6.195 1 88.69 95 TRP B C 1
ATOM 5508 O O . TRP B 1 95 ? 15.188 -36.219 -6.152 1 88.69 95 TRP B O 1
ATOM 5518 N N . GLN B 1 96 ? 13.398 -37.406 -6.492 1 87.62 96 GLN B N 1
ATOM 5519 C CA . GLN B 1 96 ? 12.594 -36.281 -6.902 1 87.62 96 GLN B CA 1
ATOM 5520 C C . GLN B 1 96 ? 12.367 -35.312 -5.738 1 87.62 96 GLN B C 1
ATOM 5522 O O . GLN B 1 96 ? 12.383 -34.094 -5.918 1 87.62 96 GLN B O 1
ATOM 5527 N N . GLY B 1 97 ? 12.141 -35.906 -4.574 1 87.56 97 GLY B N 1
ATOM 5528 C CA . GLY B 1 97 ? 11.93 -35.094 -3.383 1 87.56 97 GLY B CA 1
ATOM 5529 C C . GLY B 1 97 ? 13.141 -34.25 -3 1 87.56 97 GLY B C 1
ATOM 5530 O O . GLY B 1 97 ? 13.016 -33.094 -2.66 1 87.56 97 GLY B O 1
ATOM 5531 N N . ILE B 1 98 ? 14.242 -34.875 -3.113 1 90.81 98 ILE B N 1
ATOM 5532 C CA . ILE B 1 98 ? 15.484 -34.156 -2.801 1 90.81 98 ILE B CA 1
ATOM 5533 C C . ILE B 1 98 ? 15.703 -33.031 -3.803 1 90.81 98 ILE B C 1
ATOM 5535 O O . ILE B 1 98 ? 16.062 -31.922 -3.42 1 90.81 98 ILE B O 1
ATOM 5539 N N . GLY B 1 99 ? 15.523 -33.375 -5.023 1 90.12 99 GLY B N 1
ATOM 5540 C CA . GLY B 1 99 ? 15.656 -32.344 -6.047 1 90.12 99 GLY B CA 1
ATOM 5541 C C . GLY B 1 99 ? 14.672 -31.203 -5.891 1 90.12 99 GLY B C 1
ATOM 5542 O O . GLY B 1 99 ? 15.031 -30.047 -6.047 1 90.12 99 GLY B O 1
ATOM 5543 N N . SER B 1 100 ? 13.5 -31.531 -5.555 1 87.38 100 SER B N 1
ATOM 5544 C CA . SER B 1 100 ? 12.453 -30.531 -5.387 1 87.38 100 SER B CA 1
ATOM 5545 C C . SER B 1 100 ? 12.75 -29.625 -4.199 1 87.38 100 SER B C 1
ATOM 5547 O O . SER B 1 100 ? 12.555 -28.406 -4.27 1 87.38 100 SER B O 1
ATOM 5549 N N . PHE B 1 101 ? 13.195 -30.266 -3.162 1 88.19 101 PHE B N 1
ATOM 5550 C CA . PHE B 1 101 ? 13.539 -29.484 -1.976 1 88.19 101 PHE B CA 1
ATOM 5551 C C . PHE B 1 101 ? 14.688 -28.531 -2.268 1 88.19 101 PHE B C 1
ATOM 5553 O O . PHE B 1 101 ? 14.594 -27.328 -1.987 1 88.19 101 PHE B O 1
ATOM 5560 N N . LEU B 1 102 ? 15.734 -29.062 -2.811 1 91.44 102 LEU B N 1
ATOM 5561 C CA . LEU B 1 102 ? 16.906 -28.234 -3.123 1 91.44 102 LEU B CA 1
ATOM 5562 C C . LEU B 1 102 ? 16.531 -27.125 -4.105 1 91.44 102 LEU B C 1
ATOM 5564 O O . LEU B 1 102 ? 16.984 -26 -3.965 1 91.44 102 LEU B O 1
ATOM 5568 N N . GLY B 1 103 ? 15.789 -27.453 -5.012 1 89 103 GLY B N 1
ATOM 5569 C CA . GLY B 1 103 ? 15.391 -26.484 -6.016 1 89 103 GLY B CA 1
ATOM 5570 C C . GLY B 1 103 ? 14.5 -25.391 -5.457 1 89 103 GLY B C 1
ATOM 5571 O O . GLY B 1 103 ? 14.781 -24.203 -5.641 1 89 103 GLY B O 1
ATOM 5572 N N . ASN B 1 104 ? 13.5 -25.719 -4.672 1 86.94 104 ASN B N 1
ATOM 5573 C CA . ASN B 1 104 ? 12.5 -24.766 -4.199 1 86.94 104 ASN B CA 1
ATOM 5574 C C . ASN B 1 104 ? 13.047 -23.906 -3.061 1 86.94 104 ASN B C 1
ATOM 5576 O O . ASN B 1 104 ? 12.867 -22.688 -3.059 1 86.94 104 ASN B O 1
ATOM 5580 N N . TYR B 1 105 ? 13.711 -24.547 -2.166 1 88.06 105 TYR B N 1
ATOM 5581 C CA . TYR B 1 105 ? 14.172 -23.812 -0.992 1 88.06 105 TYR B CA 1
ATOM 5582 C C . TYR B 1 105 ? 15.266 -22.828 -1.362 1 88.06 105 TYR B C 1
ATOM 5584 O O . TYR B 1 105 ? 15.211 -21.656 -0.978 1 88.06 105 TYR B O 1
ATOM 5592 N N . TYR B 1 106 ? 16.203 -23.297 -2.086 1 91.06 106 TYR B N 1
ATOM 5593 C CA . TYR B 1 106 ? 17.328 -22.422 -2.379 1 91.06 106 TYR B CA 1
ATOM 5594 C C . TYR B 1 106 ? 16.953 -21.359 -3.396 1 91.06 106 TYR B C 1
ATOM 5596 O O . TYR B 1 106 ? 17.5 -20.25 -3.393 1 91.06 106 TYR B O 1
ATOM 5604 N N . LEU B 1 107 ? 16.047 -21.625 -4.211 1 87.69 107 LEU B N 1
ATOM 5605 C CA . LEU B 1 107 ? 15.539 -20.578 -5.094 1 87.69 107 LEU B CA 1
ATOM 5606 C C . LEU B 1 107 ? 14.797 -19.516 -4.297 1 87.69 107 LEU B C 1
ATOM 5608 O O . LEU B 1 107 ? 14.891 -18.328 -4.613 1 87.69 107 LEU B O 1
ATOM 5612 N N . ALA B 1 108 ? 14.07 -20.016 -3.365 1 87.19 108 ALA B N 1
ATOM 5613 C CA . ALA B 1 108 ? 13.359 -19.078 -2.506 1 87.19 108 ALA B CA 1
ATOM 5614 C C . ALA B 1 108 ? 14.336 -18.188 -1.744 1 87.19 108 ALA B C 1
ATOM 5616 O O . ALA B 1 108 ? 14.062 -17 -1.529 1 87.19 108 ALA B O 1
ATOM 5617 N N . GLN B 1 109 ? 15.422 -18.812 -1.328 1 89.88 109 GLN B N 1
ATOM 5618 C CA . GLN B 1 109 ? 16.453 -18.031 -0.651 1 89.88 109 GLN B CA 1
ATOM 5619 C C . GLN B 1 109 ? 17.016 -16.953 -1.572 1 89.88 109 GLN B C 1
ATOM 5621 O O . GLN B 1 109 ? 17.297 -15.836 -1.13 1 89.88 109 GLN B O 1
ATOM 5626 N N . VAL B 1 110 ? 17.219 -17.297 -2.742 1 88.31 110 VAL B N 1
ATOM 5627 C CA . VAL B 1 110 ? 17.703 -16.328 -3.727 1 88.31 110 VAL B CA 1
ATOM 5628 C C . VAL B 1 110 ? 16.672 -15.242 -3.949 1 88.31 110 VAL B C 1
ATOM 5630 O O . VAL B 1 110 ? 17 -14.055 -3.973 1 88.31 110 VAL B O 1
ATOM 5633 N N . SER B 1 111 ? 15.477 -15.664 -4.121 1 86.06 111 SER B N 1
ATOM 5634 C CA . SER B 1 111 ? 14.398 -14.727 -4.418 1 86.06 111 SER B CA 1
ATOM 5635 C C . SER B 1 111 ? 14.18 -13.758 -3.264 1 86.06 111 SER B C 1
ATOM 5637 O O . SER B 1 111 ? 14.023 -12.555 -3.479 1 86.06 111 SER B O 1
ATOM 5639 N N . MET B 1 112 ? 14.148 -14.328 -2.074 1 87.19 112 MET B N 1
ATOM 5640 C CA . MET B 1 112 ? 13.938 -13.477 -0.906 1 87.19 112 MET B CA 1
ATOM 5641 C C . MET B 1 112 ? 15.133 -12.562 -0.67 1 87.19 112 MET B C 1
ATOM 5643 O O . MET B 1 112 ? 14.977 -11.438 -0.199 1 87.19 112 MET B O 1
ATOM 5647 N N . GLY B 1 113 ? 16.297 -13.141 -0.927 1 87.88 113 GLY B N 1
ATOM 5648 C CA . GLY B 1 113 ? 17.469 -12.289 -0.866 1 87.88 113 GLY B CA 1
ATOM 5649 C C . GLY B 1 113 ? 17.422 -11.133 -1.85 1 87.88 113 GLY B C 1
ATOM 5650 O O . GLY B 1 113 ? 17.797 -10.008 -1.514 1 87.88 113 GLY B O 1
ATOM 5651 N N . LEU B 1 114 ? 16.953 -11.391 -2.965 1 86.25 114 LEU B N 1
ATOM 5652 C CA . LEU B 1 114 ? 16.812 -10.367 -3.992 1 86.25 114 LEU B CA 1
ATOM 5653 C C . LEU B 1 114 ? 15.805 -9.305 -3.568 1 86.25 114 LEU B C 1
ATOM 5655 O O . LEU B 1 114 ? 16.047 -8.109 -3.742 1 86.25 114 LEU B O 1
ATOM 5659 N N . VAL B 1 115 ? 14.703 -9.672 -3.082 1 85.06 115 VAL B N 1
ATOM 5660 C CA . VAL B 1 115 ? 13.664 -8.758 -2.629 1 85.06 115 VAL B CA 1
ATOM 5661 C C . VAL B 1 115 ? 14.227 -7.84 -1.543 1 85.06 115 VAL B C 1
ATOM 5663 O O . VAL B 1 115 ? 14 -6.629 -1.566 1 85.06 115 VAL B O 1
ATOM 5666 N N . GLN B 1 116 ? 14.938 -8.508 -0.663 1 88.5 116 GLN B N 1
ATOM 5667 C CA . GLN B 1 116 ? 15.531 -7.738 0.427 1 88.5 116 GLN B CA 1
ATOM 5668 C C . GLN B 1 116 ? 16.516 -6.707 -0.103 1 88.5 116 GLN B C 1
ATOM 5670 O O . GLN B 1 116 ? 16.531 -5.559 0.346 1 88.5 116 GLN B O 1
ATOM 5675 N N . ASP B 1 117 ? 17.25 -7.121 -1.017 1 89.62 117 ASP B N 1
ATOM 5676 C CA . ASP B 1 117 ? 18.234 -6.223 -1.585 1 89.62 117 ASP B CA 1
ATOM 5677 C C . ASP B 1 117 ? 17.578 -5.066 -2.328 1 89.62 117 ASP B C 1
ATOM 5679 O O . ASP B 1 117 ? 18 -3.914 -2.205 1 89.62 117 ASP B O 1
ATOM 5683 N N . LEU B 1 118 ? 16.562 -5.379 -3.062 1 88.44 118 LEU B N 1
ATOM 5684 C CA . LEU B 1 118 ? 15.883 -4.348 -3.83 1 88.44 118 LEU B CA 1
ATOM 5685 C C . LEU B 1 118 ? 15.156 -3.373 -2.904 1 88.44 118 LEU B C 1
ATOM 5687 O O . LEU B 1 118 ? 15.18 -2.162 -3.135 1 88.44 118 LEU B O 1
ATOM 5691 N N . ARG B 1 119 ? 14.539 -3.922 -1.927 1 89 119 ARG B N 1
ATOM 5692 C CA . ARG B 1 119 ? 13.852 -3.072 -0.964 1 89 119 ARG B CA 1
ATOM 5693 C C . ARG B 1 119 ? 14.828 -2.141 -0.253 1 89 119 ARG B C 1
ATOM 5695 O O . ARG B 1 119 ? 14.562 -0.945 -0.11 1 89 119 ARG B O 1
ATOM 5702 N N . THR B 1 120 ? 15.852 -2.738 0.179 1 91.12 120 THR B N 1
ATOM 5703 C CA . THR B 1 120 ? 16.859 -1.952 0.892 1 91.12 120 THR B CA 1
ATOM 5704 C C . THR B 1 120 ? 17.484 -0.914 -0.032 1 91.12 120 THR B C 1
ATOM 5706 O O . THR B 1 120 ? 17.734 0.221 0.38 1 91.12 120 THR B O 1
ATOM 5709 N N . ALA B 1 121 ? 17.688 -1.323 -1.225 1 90.38 121 ALA B N 1
ATOM 5710 C CA . ALA B 1 121 ? 18.266 -0.392 -2.193 1 90.38 121 ALA B CA 1
ATOM 5711 C C . ALA B 1 121 ? 17.312 0.764 -2.473 1 90.38 121 ALA B C 1
ATOM 5713 O O . ALA B 1 121 ? 17.734 1.916 -2.586 1 90.38 121 ALA B O 1
ATOM 5714 N N . LEU B 1 122 ? 16.062 0.435 -2.629 1 90.06 122 LEU B N 1
ATOM 5715 C CA . LEU B 1 122 ? 15.055 1.458 -2.885 1 90.06 122 LEU B CA 1
ATOM 5716 C C . LEU B 1 122 ? 14.945 2.42 -1.707 1 90.06 122 LEU B C 1
ATOM 5718 O O . LEU B 1 122 ? 14.875 3.637 -1.898 1 90.06 122 LEU B O 1
ATOM 5722 N N . PHE B 1 123 ? 14.922 1.886 -0.615 1 90.75 123 PHE B N 1
ATOM 5723 C CA . PHE B 1 123 ? 14.828 2.705 0.587 1 90.75 123 PHE B CA 1
ATOM 5724 C C . PHE B 1 123 ? 16.062 3.58 0.748 1 90.75 123 PHE B C 1
ATOM 5726 O O . PHE B 1 123 ? 15.953 4.77 1.056 1 90.75 123 PHE B O 1
ATOM 5733 N N . ASN B 1 124 ? 17.172 2.953 0.599 1 91.56 124 ASN B N 1
ATOM 5734 C CA . ASN B 1 124 ? 18.406 3.711 0.7 1 91.56 124 ASN B CA 1
ATOM 5735 C C . ASN B 1 124 ? 18.469 4.832 -0.335 1 91.56 124 ASN B C 1
ATOM 5737 O O . ASN B 1 124 ? 18.984 5.918 -0.053 1 91.56 124 ASN B O 1
ATOM 5741 N N . ASN B 1 125 ? 17.984 4.453 -1.49 1 91.31 125 ASN B N 1
ATOM 5742 C CA . ASN B 1 125 ? 17.938 5.465 -2.543 1 91.31 125 ASN B CA 1
ATOM 5743 C C . ASN B 1 125 ? 17 6.609 -2.17 1 91.31 125 ASN B C 1
ATOM 5745 O O . ASN B 1 125 ? 17.266 7.766 -2.492 1 91.31 125 ASN B O 1
ATOM 5749 N N . LEU B 1 126 ? 15.945 6.336 -1.569 1 88.81 126 LEU B N 1
ATOM 5750 C CA . LEU B 1 126 ? 14.977 7.34 -1.138 1 88.81 126 LEU B CA 1
ATOM 5751 C C . LEU B 1 126 ? 15.625 8.352 -0.2 1 88.81 126 LEU B C 1
ATOM 5753 O O . LEU B 1 126 ? 15.273 9.531 -0.219 1 88.81 126 LEU B O 1
ATOM 5757 N N . LEU B 1 127 ? 16.562 7.887 0.561 1 88.94 127 LEU B N 1
ATOM 5758 C CA . LEU B 1 127 ? 17.234 8.742 1.532 1 88.94 127 LEU B CA 1
ATOM 5759 C C . LEU B 1 127 ? 18.188 9.711 0.839 1 88.94 127 LEU B C 1
ATOM 5761 O O . LEU B 1 127 ? 18.594 10.711 1.427 1 88.94 127 LEU B O 1
ATOM 5765 N N . THR B 1 128 ? 18.453 9.461 -0.408 1 88.19 128 THR B N 1
ATOM 5766 C CA . THR B 1 128 ? 19.438 10.289 -1.108 1 88.19 128 THR B CA 1
ATOM 5767 C C . THR B 1 128 ? 18.75 11.18 -2.143 1 88.19 128 THR B C 1
ATOM 5769 O O . THR B 1 128 ? 19.375 12.055 -2.73 1 88.19 128 THR B O 1
ATOM 5772 N N . LEU B 1 129 ? 17.5 10.984 -2.381 1 88.06 129 LEU B N 1
ATOM 5773 C CA . LEU B 1 129 ? 16.781 11.727 -3.414 1 88.06 129 LEU B CA 1
ATOM 5774 C C . LEU B 1 129 ? 16.547 13.172 -2.975 1 88.06 129 LEU B C 1
ATOM 5776 O O . LEU B 1 129 ? 16.469 13.453 -1.776 1 88.06 129 LEU B O 1
ATOM 5780 N N . PRO B 1 130 ? 16.469 14.016 -3.895 1 86.12 130 PRO B N 1
ATOM 5781 C CA . PRO B 1 130 ? 16.25 15.43 -3.557 1 86.12 130 PRO B CA 1
ATOM 5782 C C . PRO B 1 130 ? 14.844 15.688 -3.029 1 86.12 130 PRO B C 1
ATOM 5784 O O . PRO B 1 130 ? 13.93 14.898 -3.273 1 86.12 130 PRO B O 1
ATOM 5787 N N . ASN B 1 131 ? 14.727 16.766 -2.379 1 81.75 131 ASN B N 1
ATOM 5788 C CA . ASN B 1 131 ? 13.445 17.141 -1.798 1 81.75 131 ASN B CA 1
ATOM 5789 C C . ASN B 1 131 ? 12.375 17.312 -2.871 1 81.75 131 ASN B C 1
ATOM 5791 O O . ASN B 1 131 ? 11.195 17.031 -2.629 1 81.75 131 ASN B O 1
ATOM 5795 N N . ARG B 1 132 ? 12.805 17.781 -3.988 1 76.44 132 ARG B N 1
ATOM 5796 C CA . ARG B 1 132 ? 11.867 17.984 -5.086 1 76.44 132 ARG B CA 1
ATOM 5797 C C . ARG B 1 132 ? 11.156 16.688 -5.453 1 76.44 132 ARG B C 1
ATOM 5799 O O . ARG B 1 132 ? 9.984 16.703 -5.855 1 76.44 132 ARG B O 1
ATOM 5806 N N . TYR B 1 133 ? 11.867 15.625 -5.332 1 81.06 133 TYR B N 1
ATOM 5807 C CA . TYR B 1 133 ? 11.281 14.328 -5.645 1 81.06 133 TYR B CA 1
ATOM 5808 C C . TYR B 1 133 ? 10.117 14.016 -4.711 1 81.06 133 TYR B C 1
ATOM 5810 O O . TYR B 1 133 ? 9.086 13.5 -5.148 1 81.06 133 TYR B O 1
ATOM 5818 N N . PHE B 1 134 ? 10.266 14.328 -3.488 1 74.81 134 PHE B N 1
ATOM 5819 C CA . PHE B 1 134 ? 9.234 14.062 -2.494 1 74.81 134 PHE B CA 1
ATOM 5820 C C . PHE B 1 134 ? 8.047 15 -2.682 1 74.81 134 PHE B C 1
ATOM 5822 O O . PHE B 1 134 ? 6.906 14.625 -2.4 1 74.81 134 PHE B O 1
ATOM 5829 N N . ASP B 1 135 ? 8.406 16.203 -3.146 1 67.19 135 ASP B N 1
ATOM 5830 C CA . ASP B 1 135 ? 7.355 17.188 -3.412 1 67.19 135 ASP B CA 1
ATOM 5831 C C . ASP B 1 135 ? 6.5 16.75 -4.602 1 67.19 135 ASP B C 1
ATOM 5833 O O . ASP B 1 135 ? 5.301 17.031 -4.645 1 67.19 135 ASP B O 1
ATOM 5837 N N . ASN B 1 136 ? 7.141 16.031 -5.48 1 66.56 136 ASN B N 1
ATOM 5838 C CA . ASN B 1 136 ? 6.484 15.711 -6.746 1 66.56 136 ASN B CA 1
ATOM 5839 C C . ASN B 1 136 ? 5.82 14.336 -6.699 1 66.56 136 ASN B C 1
ATOM 5841 O O . ASN B 1 136 ? 5.078 13.969 -7.613 1 66.56 136 ASN B O 1
ATOM 5845 N N . HIS B 1 137 ? 6.133 13.641 -5.672 1 67.81 137 HIS B N 1
ATOM 5846 C CA . HIS B 1 137 ? 5.57 12.297 -5.598 1 67.81 137 HIS B CA 1
ATOM 5847 C C . HIS B 1 137 ? 4.742 12.117 -4.328 1 67.81 137 HIS B C 1
ATOM 5849 O O . HIS B 1 137 ? 5.102 12.633 -3.27 1 67.81 137 HIS B O 1
ATOM 5855 N N . ASN B 1 138 ? 3.676 11.414 -4.5 1 62.84 138 ASN B N 1
ATOM 5856 C CA . ASN B 1 138 ? 2.822 11.086 -3.363 1 62.84 138 ASN B CA 1
ATOM 5857 C C . ASN B 1 138 ? 3.469 10.031 -2.465 1 62.84 138 ASN B C 1
ATOM 5859 O O . ASN B 1 138 ? 4.102 9.094 -2.953 1 62.84 138 ASN B O 1
ATOM 5863 N N . SER B 1 139 ? 3.33 10.234 -1.122 1 69.69 139 SER B N 1
ATOM 5864 C CA . SER B 1 139 ? 3.924 9.32 -0.151 1 69.69 139 SER B CA 1
ATOM 5865 C C . SER B 1 139 ? 3.387 7.902 -0.323 1 69.69 139 SER B C 1
ATOM 5867 O O . SER B 1 139 ? 4.133 6.93 -0.186 1 69.69 139 SER B O 1
ATOM 5869 N N . GLY B 1 140 ? 2.098 7.781 -0.653 1 63.62 140 GLY B N 1
ATOM 5870 C CA . GLY B 1 140 ? 1.506 6.469 -0.856 1 63.62 140 GLY B CA 1
ATOM 5871 C C . GLY B 1 140 ? 2.145 5.695 -1.995 1 63.62 140 GLY B C 1
ATOM 5872 O O . GLY B 1 140 ? 2.389 4.492 -1.875 1 63.62 140 GLY B O 1
ATOM 5873 N N . HIS B 1 141 ? 2.449 6.465 -3.053 1 67.75 141 HIS B N 1
ATOM 5874 C CA . HIS B 1 141 ? 3.08 5.832 -4.203 1 67.75 141 HIS B CA 1
ATOM 5875 C C . HIS B 1 141 ? 4.484 5.344 -3.861 1 67.75 141 HIS B C 1
ATOM 5877 O O . HIS B 1 141 ? 4.902 4.273 -4.312 1 67.75 141 HIS B O 1
ATOM 5883 N N . LEU B 1 142 ? 5.129 6.152 -3.096 1 76.75 142 LEU B N 1
ATOM 5884 C CA . LEU B 1 142 ? 6.492 5.789 -2.717 1 76.75 142 LEU B CA 1
ATOM 5885 C C . LEU B 1 142 ? 6.492 4.559 -1.813 1 76.75 142 LEU B C 1
ATOM 5887 O O . LEU B 1 142 ? 7.34 3.674 -1.963 1 76.75 142 LEU B O 1
ATOM 5891 N N . ILE B 1 143 ? 5.527 4.523 -0.981 1 76.19 143 ILE B N 1
ATOM 5892 C CA . ILE B 1 143 ? 5.406 3.389 -0.071 1 76.19 143 ILE B CA 1
ATOM 5893 C C . ILE B 1 143 ? 5.023 2.137 -0.854 1 76.19 143 ILE B C 1
ATOM 5895 O O . ILE B 1 143 ? 5.582 1.061 -0.63 1 76.19 143 ILE B O 1
ATOM 5899 N N . SER B 1 144 ? 4.094 2.225 -1.797 1 71.62 144 SER B N 1
ATOM 5900 C CA . SER B 1 144 ? 3.629 1.094 -2.594 1 71.62 144 SER B CA 1
ATOM 5901 C C . SER B 1 144 ? 4.762 0.505 -3.432 1 71.62 144 SER B C 1
ATOM 5903 O O . SER B 1 144 ? 4.809 -0.707 -3.654 1 71.62 144 SER B O 1
ATOM 5905 N N . ARG B 1 145 ? 5.648 1.323 -3.871 1 77.75 145 ARG B N 1
ATOM 5906 C CA . ARG B 1 145 ? 6.781 0.848 -4.656 1 77.75 145 ARG B CA 1
ATOM 5907 C C . ARG B 1 145 ? 7.672 -0.071 -3.828 1 77.75 145 ARG B C 1
ATOM 5909 O O . ARG B 1 145 ? 8.117 -1.115 -4.312 1 77.75 145 ARG B O 1
ATOM 5916 N N . ILE B 1 146 ? 7.887 0.353 -2.602 1 82.38 146 ILE B N 1
ATOM 5917 C CA . ILE B 1 146 ? 8.773 -0.391 -1.713 1 82.38 146 ILE B CA 1
ATOM 5918 C C . ILE B 1 146 ? 8.078 -1.668 -1.241 1 82.38 146 ILE B C 1
ATOM 5920 O O . ILE B 1 146 ? 8.719 -2.715 -1.106 1 82.38 146 ILE B O 1
ATOM 5924 N N . THR B 1 147 ? 6.773 -1.618 -1.079 1 75.88 147 THR B N 1
ATOM 5925 C CA . THR B 1 147 ? 6.078 -2.734 -0.448 1 75.88 147 THR B CA 1
ATOM 5926 C C . THR B 1 147 ? 5.445 -3.641 -1.499 1 75.88 147 THR B C 1
ATOM 5928 O O . THR B 1 147 ? 5.656 -4.855 -1.487 1 75.88 147 THR B O 1
ATOM 5931 N N . TYR B 1 148 ? 4.734 -3.117 -2.469 1 65.25 148 TYR B N 1
ATOM 5932 C CA . TYR B 1 148 ? 3.951 -3.912 -3.41 1 65.25 148 TYR B CA 1
ATOM 5933 C C . TYR B 1 148 ? 4.77 -4.242 -4.656 1 65.25 148 TYR B C 1
ATOM 5935 O O . TYR B 1 148 ? 4.867 -5.406 -5.047 1 65.25 148 TYR B O 1
ATOM 5943 N N . ASN B 1 149 ? 5.34 -3.234 -5.27 1 70.44 149 ASN B N 1
ATOM 5944 C CA . ASN B 1 149 ? 6.023 -3.447 -6.539 1 70.44 149 ASN B CA 1
ATOM 5945 C C . ASN B 1 149 ? 7.211 -4.395 -6.391 1 70.44 149 ASN B C 1
ATOM 5947 O O . ASN B 1 149 ? 7.477 -5.207 -7.273 1 70.44 149 ASN B O 1
ATOM 5951 N N . VAL B 1 150 ? 7.871 -4.215 -5.277 1 78.94 150 VAL B N 1
ATOM 5952 C CA . VAL B 1 150 ? 9.016 -5.09 -5.043 1 78.94 150 VAL B CA 1
ATOM 5953 C C . VAL B 1 150 ? 8.539 -6.527 -4.863 1 78.94 150 VAL B C 1
ATOM 5955 O O . VAL B 1 150 ? 9.195 -7.469 -5.316 1 78.94 150 VAL B O 1
ATOM 5958 N N . THR B 1 151 ? 7.359 -6.652 -4.297 1 71.75 151 THR B N 1
ATOM 5959 C CA . THR B 1 151 ? 6.809 -7.988 -4.098 1 71.75 151 THR B CA 1
ATOM 5960 C C . THR B 1 151 ? 6.398 -8.609 -5.43 1 71.75 151 THR B C 1
ATOM 5962 O O . THR B 1 151 ? 6.543 -9.812 -5.633 1 71.75 151 THR B O 1
ATOM 5965 N N . MET B 1 152 ? 5.91 -7.801 -6.297 1 69.75 152 MET B N 1
ATOM 5966 C CA . MET B 1 152 ? 5.555 -8.297 -7.625 1 69.75 152 MET B CA 1
ATOM 5967 C C . MET B 1 152 ? 6.793 -8.781 -8.375 1 69.75 152 MET B C 1
ATOM 5969 O O . MET B 1 152 ? 6.73 -9.766 -9.102 1 69.75 152 MET B O 1
ATOM 5973 N N . VAL B 1 153 ? 7.887 -8.109 -8.188 1 75.38 153 VAL B N 1
ATOM 5974 C CA . VAL B 1 153 ? 9.141 -8.508 -8.812 1 75.38 153 VAL B CA 1
ATOM 5975 C C . VAL B 1 153 ? 9.602 -9.844 -8.227 1 75.38 153 VAL B C 1
ATOM 5977 O O . VAL B 1 153 ? 10.125 -10.695 -8.945 1 75.38 153 VAL B O 1
ATOM 5980 N N . THR B 1 154 ? 9.266 -9.977 -7.027 1 68.81 154 THR B N 1
ATOM 5981 C CA . THR B 1 154 ? 9.633 -11.219 -6.355 1 68.81 154 THR B CA 1
ATOM 5982 C C . THR B 1 154 ? 8.844 -12.398 -6.926 1 68.81 154 THR B C 1
ATOM 5984 O O . THR B 1 154 ? 9.391 -13.484 -7.117 1 68.81 154 THR B O 1
ATOM 5987 N N . GLY B 1 155 ? 7.512 -12.172 -7.062 1 67.12 155 GLY B N 1
ATOM 5988 C CA . GLY B 1 155 ? 6.723 -13.227 -7.68 1 67.12 155 GLY B CA 1
ATOM 5989 C C . GLY B 1 155 ? 7.262 -13.664 -9.031 1 67.12 155 GLY B C 1
ATOM 5990 O O . GLY B 1 155 ? 7.34 -14.859 -9.312 1 67.12 155 GLY B O 1
ATOM 5991 N N . ALA B 1 156 ? 7.75 -12.719 -9.742 1 69 156 ALA B N 1
ATOM 5992 C CA . ALA B 1 156 ? 8.328 -13.023 -11.047 1 69 156 ALA B CA 1
ATOM 5993 C C . ALA B 1 156 ? 9.688 -13.703 -10.898 1 69 156 ALA B C 1
ATOM 5995 O O . ALA B 1 156 ? 9.992 -14.672 -11.602 1 69 156 ALA B O 1
ATOM 5996 N N . ALA B 1 157 ? 10.43 -13.25 -9.945 1 69.62 157 ALA B N 1
ATOM 5997 C CA . ALA B 1 157 ? 11.781 -13.758 -9.75 1 69.62 157 ALA B CA 1
ATOM 5998 C C . ALA B 1 157 ? 11.758 -15.164 -9.156 1 69.62 157 ALA B C 1
ATOM 6000 O O . ALA B 1 157 ? 12.586 -16.016 -9.508 1 69.62 157 ALA B O 1
ATOM 6001 N N . THR B 1 158 ? 10.797 -15.391 -8.305 1 68.12 158 THR B N 1
ATOM 6002 C CA . THR B 1 158 ? 10.758 -16.688 -7.633 1 68.12 158 THR B CA 1
ATOM 6003 C C . THR B 1 158 ? 9.93 -17.688 -8.43 1 68.12 158 THR B C 1
ATOM 6005 O O . THR B 1 158 ? 10.422 -18.75 -8.797 1 68.12 158 THR B O 1
ATOM 6008 N N . ASP B 1 159 ? 8.641 -17.328 -8.68 1 71.94 159 ASP B N 1
ATOM 6009 C CA . ASP B 1 159 ? 7.715 -18.281 -9.281 1 71.94 159 ASP B CA 1
ATOM 6010 C C . ASP B 1 159 ? 8.008 -18.469 -10.766 1 71.94 159 ASP B C 1
ATOM 6012 O O . ASP B 1 159 ? 8.031 -19.609 -11.258 1 71.94 159 ASP B O 1
ATOM 6016 N N . ALA B 1 160 ? 8.266 -17.344 -11.406 1 75.94 160 ALA B N 1
ATOM 6017 C CA . ALA B 1 160 ? 8.5 -17.453 -12.844 1 75.94 160 ALA B CA 1
ATOM 6018 C C . ALA B 1 160 ? 9.805 -18.188 -13.141 1 75.94 160 ALA B C 1
ATOM 6020 O O . ALA B 1 160 ? 9.844 -19.047 -14.016 1 75.94 160 ALA B O 1
ATOM 6021 N N . ILE B 1 161 ? 10.773 -17.906 -12.406 1 76.94 161 ILE B N 1
ATOM 6022 C CA . ILE B 1 161 ? 12.07 -18.531 -12.641 1 76.94 161 ILE B CA 1
ATOM 6023 C C . ILE B 1 161 ? 12.008 -20.016 -12.273 1 76.94 161 ILE B C 1
ATOM 6025 O O . ILE B 1 161 ? 12.602 -20.859 -12.945 1 76.94 161 ILE B O 1
ATOM 6029 N N . LYS B 1 162 ? 11.312 -20.266 -11.25 1 81.06 162 LYS B N 1
ATOM 6030 C CA . LYS B 1 162 ? 11.109 -21.656 -10.859 1 81.06 162 LYS B CA 1
ATOM 6031 C C . LYS B 1 162 ? 10.469 -22.453 -11.992 1 81.06 162 LYS B C 1
ATOM 6033 O O . LYS B 1 162 ? 10.953 -23.531 -12.352 1 81.06 162 LYS B O 1
ATOM 6038 N N . VAL B 1 163 ? 9.469 -21.906 -12.516 1 81.19 163 VAL B N 1
ATOM 6039 C CA . VAL B 1 163 ? 8.742 -22.609 -13.578 1 81.19 163 VAL B CA 1
ATOM 6040 C C . VAL B 1 163 ? 9.617 -22.719 -14.82 1 81.19 163 VAL B C 1
ATOM 6042 O O . VAL B 1 163 ? 9.695 -23.781 -15.438 1 81.19 163 VAL B O 1
ATOM 6045 N N . VAL B 1 164 ? 10.328 -21.672 -15.141 1 82.62 164 VAL B N 1
ATOM 6046 C CA . VAL B 1 164 ? 11.148 -21.656 -16.344 1 82.62 164 VAL B CA 1
ATOM 6047 C C . VAL B 1 164 ? 12.273 -22.672 -16.234 1 82.62 164 VAL B C 1
ATOM 6049 O O . VAL B 1 164 ? 12.555 -23.422 -17.172 1 82.62 164 VAL B O 1
ATOM 6052 N N . VAL B 1 165 ? 12.867 -22.719 -15.109 1 83.75 165 VAL B N 1
ATOM 6053 C CA . VAL B 1 165 ? 14 -23.609 -14.922 1 83.75 165 VAL B CA 1
ATOM 6054 C C . VAL B 1 165 ? 13.508 -25.047 -14.766 1 83.75 165 VAL B C 1
ATOM 6056 O O . VAL B 1 165 ? 13.992 -25.953 -15.453 1 83.75 165 VAL B O 1
ATOM 6059 N N . ARG B 1 166 ? 12.586 -25.219 -13.883 1 84.12 166 ARG B N 1
ATOM 6060 C CA . ARG B 1 166 ? 12.086 -26.562 -13.617 1 84.12 166 ARG B CA 1
ATOM 6061 C C . ARG B 1 166 ? 11.422 -27.156 -14.852 1 84.12 166 ARG B C 1
ATOM 6063 O O . ARG B 1 166 ? 11.781 -28.25 -15.289 1 84.12 166 ARG B O 1
ATOM 6070 N N . GLU B 1 167 ? 10.43 -26.438 -15.391 1 84.75 167 GLU B N 1
ATOM 6071 C CA . GLU B 1 167 ? 9.695 -26.922 -16.547 1 84.75 167 GLU B CA 1
ATOM 6072 C C . GLU B 1 167 ? 10.562 -26.906 -17.812 1 84.75 167 GLU B C 1
ATOM 6074 O O . GLU B 1 167 ? 10.422 -27.75 -18.688 1 84.75 167 GLU B O 1
ATOM 6079 N N . GLY B 1 168 ? 11.398 -25.906 -17.875 1 86.06 168 GLY B N 1
ATOM 6080 C CA . GLY B 1 168 ? 12.328 -25.875 -19 1 86.06 168 GLY B CA 1
ATOM 6081 C C . GLY B 1 168 ? 13.258 -27.078 -19.031 1 86.06 168 GLY B C 1
ATOM 6082 O O . GLY B 1 168 ? 13.445 -27.688 -20.078 1 86.06 168 GLY B O 1
ATOM 6083 N N . MET B 1 169 ? 13.773 -27.391 -17.922 1 87.75 169 MET B N 1
ATOM 6084 C CA . MET B 1 169 ? 14.656 -28.547 -17.812 1 87.75 169 MET B CA 1
ATOM 6085 C C . MET B 1 169 ? 13.883 -29.844 -18.062 1 87.75 169 MET B C 1
ATOM 6087 O O . MET B 1 169 ? 14.406 -30.781 -18.672 1 87.75 169 MET B O 1
ATOM 6091 N N . THR B 1 170 ? 12.688 -29.859 -17.578 1 87.19 170 THR B N 1
ATOM 6092 C CA . THR B 1 170 ? 11.844 -31.031 -17.828 1 87.19 170 THR B CA 1
ATOM 6093 C C . THR B 1 170 ? 11.633 -31.234 -19.328 1 87.19 170 THR B C 1
ATOM 6095 O O . THR B 1 170 ? 11.742 -32.375 -19.812 1 87.19 170 THR B O 1
ATOM 6098 N N . VAL B 1 171 ? 11.367 -30.156 -20.016 1 86.31 171 VAL B N 1
ATOM 6099 C CA . VAL B 1 171 ? 11.172 -30.219 -21.453 1 86.31 171 VAL B CA 1
ATOM 6100 C C . VAL B 1 171 ? 12.453 -30.688 -22.125 1 86.31 171 VAL B C 1
ATOM 6102 O O . VAL B 1 171 ? 12.422 -31.547 -23.031 1 86.31 171 VAL B O 1
ATOM 6105 N N . LEU B 1 172 ? 13.539 -30.219 -21.703 1 87.56 172 LEU B N 1
ATOM 6106 C CA . LEU B 1 172 ? 14.828 -30.562 -22.297 1 87.56 172 LEU B CA 1
ATOM 6107 C C . LEU B 1 172 ? 15.156 -32.031 -22.078 1 87.56 172 LEU B C 1
ATOM 6109 O O . LEU B 1 172 ? 15.617 -32.719 -22.984 1 87.56 172 LEU B O 1
ATOM 6113 N N . PHE B 1 173 ? 14.93 -32.5 -20.875 1 87.75 173 PHE B N 1
ATOM 6114 C CA . PHE B 1 173 ? 15.219 -33.906 -20.547 1 87.75 173 PHE B CA 1
ATOM 6115 C C . PHE B 1 173 ? 14.289 -34.844 -21.312 1 87.75 173 PHE B C 1
ATOM 6117 O O . PHE B 1 173 ? 14.711 -35.906 -21.797 1 87.75 173 PHE B O 1
ATOM 6124 N N . LEU B 1 174 ? 13.031 -34.469 -21.359 1 86.69 174 LEU B N 1
ATOM 6125 C CA . LEU B 1 174 ? 12.078 -35.281 -22.094 1 86.69 174 LEU B CA 1
ATOM 6126 C C . LEU B 1 174 ? 12.422 -35.312 -23.578 1 86.69 174 LEU B C 1
ATOM 6128 O O . LEU B 1 174 ? 12.406 -36.406 -24.203 1 86.69 174 LEU B O 1
ATOM 6132 N N . PHE B 1 175 ? 12.805 -34.188 -24.062 1 85.75 175 PHE B N 1
ATOM 6133 C CA . PHE B 1 175 ? 13.18 -34.125 -25.469 1 85.75 175 PHE B CA 1
ATOM 6134 C C . PHE B 1 175 ? 14.453 -34.938 -25.734 1 85.75 175 PHE B C 1
ATOM 6136 O O . PHE B 1 175 ? 14.57 -35.594 -26.75 1 85.75 175 PHE B O 1
ATOM 6143 N N . ALA B 1 176 ? 15.406 -34.812 -24.844 1 87.44 176 ALA B N 1
ATOM 6144 C CA . ALA B 1 176 ? 16.656 -35.562 -24.984 1 87.44 176 ALA B CA 1
ATOM 6145 C C . ALA B 1 176 ? 16.375 -37.062 -24.953 1 87.44 176 ALA B C 1
ATOM 6147 O O . ALA B 1 176 ? 16.969 -37.812 -25.719 1 87.44 176 ALA B O 1
ATOM 6148 N N . SER B 1 177 ? 15.484 -37.469 -24.094 1 87 177 SER B N 1
ATOM 6149 C CA . SER B 1 177 ? 15.125 -38.906 -24 1 87 177 SER B CA 1
ATOM 6150 C C . SER B 1 177 ? 14.414 -39.375 -25.266 1 87 177 SER B C 1
ATOM 6152 O O . SER B 1 177 ? 14.648 -40.5 -25.734 1 87 177 SER B O 1
ATOM 6154 N N . LEU B 1 178 ? 13.555 -38.5 -25.781 1 85.94 178 LEU B N 1
ATOM 6155 C CA . LEU B 1 178 ? 12.836 -38.875 -27 1 85.94 178 LEU B CA 1
ATOM 6156 C C . LEU B 1 178 ? 13.789 -38.969 -28.188 1 85.94 178 LEU B C 1
ATOM 6158 O O . LEU B 1 178 ? 13.648 -39.844 -29.031 1 85.94 178 LEU B O 1
ATOM 6162 N N . LEU B 1 179 ? 14.773 -38.094 -28.219 1 86.88 179 LEU B N 1
ATOM 6163 C CA . LEU B 1 179 ? 15.773 -38.094 -29.281 1 86.88 179 LEU B CA 1
ATOM 6164 C C . LEU B 1 179 ? 16.641 -39.344 -29.203 1 86.88 179 LEU B C 1
ATOM 6166 O O . LEU B 1 179 ? 17.031 -39.906 -30.234 1 86.88 179 LEU B O 1
ATOM 6170 N N . TRP B 1 180 ? 16.906 -39.75 -27.984 1 84.88 180 TRP B N 1
ATOM 6171 C CA . TRP B 1 180 ? 17.703 -40.938 -27.781 1 84.88 180 TRP B CA 1
ATOM 6172 C C . TRP B 1 180 ? 16.938 -42.188 -28.188 1 84.88 180 TRP B C 1
ATOM 6174 O O . TRP B 1 180 ? 17.531 -43.156 -28.688 1 84.88 180 TRP B O 1
ATOM 6184 N N . MET B 1 181 ? 15.617 -42.219 -27.969 1 81.12 181 MET B N 1
ATOM 6185 C CA . MET B 1 181 ? 14.797 -43.375 -28.312 1 81.12 181 MET B CA 1
ATOM 6186 C C . MET B 1 181 ? 14.578 -43.438 -29.828 1 81.12 181 MET B C 1
ATOM 6188 O O . MET B 1 181 ? 14.766 -44.5 -30.438 1 81.12 181 MET B O 1
ATOM 6192 N N . ASN B 1 182 ? 14.109 -42.344 -30.469 1 83.06 182 ASN B N 1
ATOM 6193 C CA . ASN B 1 182 ? 13.883 -42.25 -31.906 1 83.06 182 ASN B CA 1
ATOM 6194 C C . ASN B 1 182 ? 14.078 -40.812 -32.438 1 83.06 182 ASN B C 1
ATOM 6196 O O . ASN B 1 182 ? 13.148 -40.031 -32.406 1 83.06 182 ASN B O 1
ATOM 6200 N N . TRP B 1 183 ? 15.172 -40.531 -33 1 82.19 183 TRP B N 1
ATOM 6201 C CA . TRP B 1 183 ? 15.508 -39.188 -33.406 1 82.19 183 TRP B CA 1
ATOM 6202 C C . TRP B 1 183 ? 14.672 -38.75 -34.625 1 82.19 183 TRP B C 1
ATOM 6204 O O . TRP B 1 183 ? 14.383 -37.562 -34.781 1 82.19 183 TRP B O 1
ATOM 6214 N N . LYS B 1 184 ? 14.242 -39.719 -35.5 1 78.12 184 LYS B N 1
ATOM 6215 C CA . LYS B 1 184 ? 13.469 -39.375 -36.688 1 78.12 184 LYS B CA 1
ATOM 6216 C C . LYS B 1 184 ? 12.086 -38.844 -36.312 1 78.12 184 LYS B C 1
ATOM 6218 O O . LYS B 1 184 ? 11.641 -37.844 -36.844 1 78.12 184 LYS B O 1
ATOM 6223 N N . LEU B 1 185 ? 11.508 -39.562 -35.375 1 78.81 185 LEU B N 1
ATOM 6224 C CA . LEU B 1 185 ? 10.172 -39.156 -34.938 1 78.81 185 LEU B CA 1
ATOM 6225 C C . LEU B 1 185 ? 10.242 -37.844 -34.156 1 78.81 185 LEU B C 1
ATOM 6227 O O . LEU B 1 185 ? 9.344 -37.031 -34.25 1 78.81 185 LEU B O 1
ATOM 6231 N N . THR B 1 186 ? 11.297 -37.656 -33.406 1 84.31 186 THR B N 1
ATOM 6232 C CA . THR B 1 186 ? 11.438 -36.469 -32.562 1 84.31 186 THR B CA 1
ATOM 6233 C C . THR B 1 186 ? 11.672 -35.219 -33.375 1 84.31 186 THR B C 1
ATOM 6235 O O . THR B 1 186 ? 11.258 -34.125 -33 1 84.31 186 THR B O 1
ATOM 6238 N N . LEU B 1 187 ? 12.312 -35.281 -34.469 1 81.56 187 LEU B N 1
ATOM 6239 C CA . LEU B 1 187 ? 12.562 -34.125 -35.344 1 81.56 187 LEU B CA 1
ATOM 6240 C C . LEU B 1 187 ? 11.25 -33.531 -35.875 1 81.56 187 LEU B C 1
ATOM 6242 O O . LEU B 1 187 ? 11.148 -32.312 -36.062 1 81.56 187 LEU B O 1
ATOM 6246 N N . VAL B 1 188 ? 10.266 -34.375 -36.031 1 76.38 188 VAL B N 1
ATOM 6247 C CA . VAL B 1 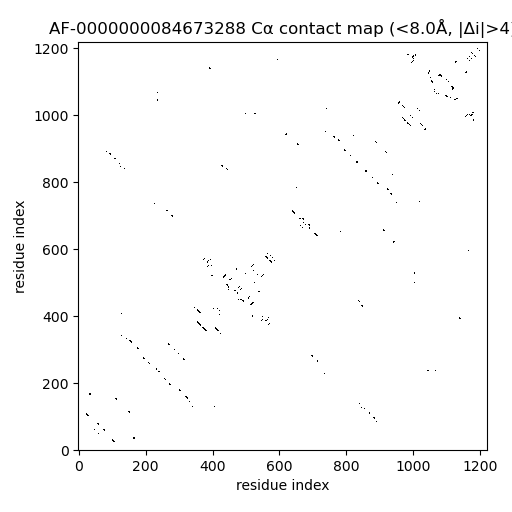188 ? 8.953 -33.906 -36.469 1 76.38 188 VAL B CA 1
ATOM 6248 C C . VAL B 1 188 ? 8.32 -33.062 -35.375 1 76.38 188 VAL B C 1
ATOM 6250 O O . VAL B 1 188 ? 7.664 -32.062 -35.656 1 76.38 188 VAL B O 1
ATOM 6253 N N . MET B 1 189 ? 8.586 -33.5 -34.156 1 78.75 189 MET B N 1
ATOM 6254 C CA . MET B 1 189 ? 8.031 -32.75 -33.031 1 78.75 189 MET B CA 1
ATOM 6255 C C . MET B 1 189 ? 8.711 -31.406 -32.875 1 78.75 189 MET B C 1
ATOM 6257 O O . MET B 1 189 ? 8.094 -30.438 -32.438 1 78.75 189 MET B O 1
ATOM 6261 N N . LEU B 1 190 ? 9.914 -31.281 -33.281 1 81 190 LEU B N 1
ATOM 6262 C CA . LEU B 1 190 ? 10.656 -30.031 -33.156 1 81 190 LEU B CA 1
ATOM 6263 C C . LEU B 1 190 ? 10.086 -28.969 -34.094 1 81 190 LEU B C 1
ATOM 6265 O O . LEU B 1 190 ? 10.25 -27.781 -33.875 1 81 190 LEU B O 1
ATOM 6269 N N . ALA B 1 191 ? 9.414 -29.438 -35.125 1 80 191 ALA B N 1
ATOM 6270 C CA . ALA B 1 191 ? 8.844 -28.516 -36.094 1 80 191 ALA B CA 1
ATOM 6271 C C . ALA B 1 191 ? 7.738 -27.672 -35.469 1 80 191 ALA B C 1
ATOM 6273 O O . ALA B 1 191 ? 7.406 -26.609 -36 1 80 191 ALA B O 1
ATOM 6274 N N . ILE B 1 192 ? 7.281 -28.078 -34.312 1 81.44 192 ILE B N 1
ATOM 6275 C CA . ILE B 1 192 ? 6.172 -27.375 -33.688 1 81.44 192 ILE B CA 1
ATOM 6276 C C . ILE B 1 192 ? 6.715 -26.25 -32.812 1 81.44 192 ILE B C 1
ATOM 6278 O O . ILE B 1 192 ? 5.98 -25.328 -32.438 1 81.44 192 ILE B O 1
ATOM 6282 N N . LEU B 1 193 ? 7.984 -26.281 -32.531 1 80 193 LEU B N 1
ATOM 6283 C CA . LEU B 1 193 ? 8.602 -25.359 -31.594 1 80 193 LEU B CA 1
ATOM 6284 C C . LEU B 1 193 ? 8.492 -23.922 -32.094 1 80 193 LEU B C 1
ATOM 6286 O O . LEU B 1 193 ? 8.156 -23.016 -31.312 1 80 193 LEU B O 1
ATOM 6290 N N . PRO B 1 194 ? 8.727 -23.656 -33.375 1 81.81 194 PRO B N 1
ATOM 6291 C CA . PRO B 1 194 ? 8.57 -22.281 -33.875 1 81.81 194 PRO B CA 1
ATOM 6292 C C . PRO B 1 194 ? 7.137 -21.766 -33.719 1 81.81 194 PRO B C 1
ATOM 6294 O O . PRO B 1 194 ? 6.926 -20.594 -33.469 1 81.81 194 PRO B O 1
ATOM 6297 N N . VAL B 1 195 ? 6.199 -22.672 -33.875 1 84.06 195 VAL B N 1
ATOM 6298 C CA . VAL B 1 195 ? 4.801 -22.266 -33.75 1 84.06 195 VAL B CA 1
ATOM 6299 C C . VAL B 1 195 ? 4.52 -21.875 -32.312 1 84.06 195 VAL B C 1
ATOM 6301 O O . VAL B 1 195 ? 3.877 -20.859 -32.031 1 84.06 195 VAL B O 1
ATOM 6304 N N . ILE B 1 196 ? 5.047 -22.625 -31.406 1 82.06 196 ILE B N 1
ATOM 6305 C CA . ILE B 1 196 ? 4.887 -22.328 -29.984 1 82.06 196 ILE B CA 1
ATOM 6306 C C . ILE B 1 196 ? 5.586 -21.016 -29.656 1 82.06 196 ILE B C 1
ATOM 6308 O O . ILE B 1 196 ? 5.059 -20.188 -28.906 1 82.06 196 ILE B O 1
ATOM 6312 N N . GLY B 1 197 ? 6.711 -20.797 -30.297 1 80.56 197 GLY B N 1
ATOM 6313 C CA . GLY B 1 197 ? 7.465 -19.562 -30.062 1 80.56 197 GLY B CA 1
ATOM 6314 C C . GLY B 1 197 ? 6.711 -18.312 -30.484 1 80.56 197 GLY B C 1
ATOM 6315 O O . GLY B 1 197 ? 6.691 -17.328 -29.75 1 80.56 197 GLY B O 1
ATOM 6316 N N . VAL B 1 198 ? 6.113 -18.375 -31.609 1 85 198 VAL B N 1
ATOM 6317 C CA . VAL B 1 198 ? 5.363 -17.234 -32.125 1 85 198 VAL B CA 1
ATOM 6318 C C . VAL B 1 198 ? 4.137 -17 -31.25 1 85 198 VAL B C 1
ATOM 6320 O O . VAL B 1 198 ? 3.791 -15.844 -30.969 1 85 198 VAL B O 1
ATOM 6323 N N . MET B 1 199 ? 3.514 -18.047 -30.812 1 84.12 199 MET B N 1
ATOM 6324 C CA . MET B 1 199 ? 2.328 -17.906 -29.969 1 84.12 199 MET B CA 1
ATOM 6325 C C . MET B 1 199 ? 2.686 -17.281 -28.625 1 84.12 199 MET B C 1
ATOM 6327 O O . MET B 1 199 ? 1.984 -16.391 -28.141 1 84.12 199 MET B O 1
ATOM 6331 N N . VAL B 1 200 ? 3.752 -17.688 -28.156 1 78.88 200 VAL B N 1
ATOM 6332 C CA . VAL B 1 200 ? 4.184 -17.188 -26.844 1 78.88 200 VAL B CA 1
ATOM 6333 C C . VAL B 1 200 ? 4.586 -15.719 -26.953 1 78.88 200 VAL B C 1
ATOM 6335 O O . VAL B 1 200 ? 4.238 -14.906 -26.094 1 78.88 200 VAL B O 1
ATOM 6338 N N . SER B 1 201 ? 5.312 -15.367 -28.031 1 80.75 201 SER B N 1
ATOM 6339 C CA . SER B 1 201 ? 5.77 -13.992 -28.203 1 80.75 201 SER B CA 1
ATOM 6340 C C . SER B 1 201 ? 4.598 -13.039 -28.406 1 80.75 201 SER B C 1
ATOM 6342 O O . SER B 1 201 ? 4.602 -11.922 -27.875 1 80.75 201 SER B O 1
ATOM 6344 N N . SER B 1 202 ? 3.65 -13.523 -29.156 1 85.94 202 SER B N 1
ATOM 6345 C CA . SER B 1 202 ? 2.471 -12.703 -29.391 1 85.94 202 SER B CA 1
ATOM 6346 C C . SER B 1 202 ? 1.677 -12.484 -28.109 1 85.94 202 SER B C 1
ATOM 6348 O O . SER B 1 202 ? 1.221 -11.375 -27.828 1 85.94 202 SER B O 1
ATOM 6350 N N . ALA B 1 203 ? 1.52 -13.5 -27.344 1 83.5 203 ALA B N 1
ATOM 6351 C CA . ALA B 1 203 ? 0.798 -13.406 -26.078 1 83.5 203 ALA B CA 1
ATOM 6352 C C . ALA B 1 203 ? 1.559 -12.547 -25.078 1 83.5 203 ALA B C 1
ATOM 6354 O O . ALA B 1 203 ? 0.954 -11.773 -24.328 1 83.5 203 ALA B O 1
ATOM 6355 N N . SER B 1 204 ? 2.844 -12.648 -25.109 1 80.31 204 SER B N 1
ATOM 6356 C CA . SER B 1 204 ? 3.676 -11.898 -24.172 1 80.31 204 SER B CA 1
ATOM 6357 C C . SER B 1 204 ? 3.537 -10.391 -24.391 1 80.31 204 SER B C 1
ATOM 6359 O O . SER B 1 204 ? 3.486 -9.617 -23.438 1 80.31 204 SER B O 1
ATOM 6361 N N . LYS B 1 205 ? 3.455 -10.008 -25.609 1 83 205 LYS B N 1
ATOM 6362 C CA . LYS B 1 205 ? 3.283 -8.594 -25.938 1 83 205 LYS B CA 1
ATOM 6363 C C . LYS B 1 205 ? 1.929 -8.078 -25.453 1 83 205 LYS B C 1
ATOM 6365 O O . LYS B 1 205 ? 1.834 -6.977 -24.922 1 83 205 LYS B O 1
ATOM 6370 N N . LYS B 1 206 ? 0.929 -8.875 -25.672 1 85.88 206 LYS B N 1
ATOM 6371 C CA . LYS B 1 206 ? -0.41 -8.484 -25.234 1 85.88 206 LYS B CA 1
ATOM 6372 C C . LYS B 1 206 ? -0.492 -8.43 -23.719 1 85.88 206 LYS B C 1
ATOM 6374 O O . LYS B 1 206 ? -1.113 -7.52 -23.156 1 85.88 206 LYS B O 1
ATOM 6379 N N . PHE B 1 207 ? 0.158 -9.312 -23.047 1 83.44 207 PHE B N 1
ATOM 6380 C CA . PHE B 1 207 ? 0.166 -9.352 -21.594 1 83.44 207 PHE B CA 1
ATOM 6381 C C . PHE B 1 207 ? 0.876 -8.125 -21.031 1 83.44 207 PHE B C 1
ATOM 6383 O O . PHE B 1 207 ? 0.442 -7.566 -20.016 1 83.44 207 PHE B O 1
ATOM 6390 N N . ARG B 1 208 ? 1.882 -7.758 -21.703 1 78.19 208 ARG B N 1
ATOM 6391 C CA . ARG B 1 208 ? 2.646 -6.602 -21.25 1 78.19 208 ARG B CA 1
ATOM 6392 C C . ARG B 1 208 ? 1.807 -5.332 -21.312 1 78.19 208 ARG B C 1
ATOM 6394 O O . ARG B 1 208 ? 1.789 -4.543 -20.359 1 78.19 208 ARG B O 1
ATOM 6401 N N . LYS B 1 209 ? 1.191 -5.16 -22.375 1 84.62 209 LYS B N 1
ATOM 6402 C CA . LYS B 1 209 ? 0.347 -3.98 -22.547 1 84.62 209 LYS B CA 1
ATOM 6403 C C . LYS B 1 209 ? -0.787 -3.959 -21.531 1 84.62 209 LYS B C 1
ATOM 6405 O O . LYS B 1 209 ? -1.078 -2.918 -20.938 1 84.62 209 LYS B O 1
ATOM 6410 N N . GLN B 1 210 ? -1.396 -5.043 -21.344 1 86.25 210 GLN B N 1
ATOM 6411 C CA . GLN B 1 210 ? -2.52 -5.129 -20.406 1 86.25 210 GLN B CA 1
ATOM 6412 C C . GLN B 1 210 ? -2.055 -4.957 -18.969 1 86.25 210 GLN B C 1
ATOM 6414 O O . GLN B 1 210 ? -2.758 -4.359 -18.156 1 86.25 210 GLN B O 1
ATOM 6419 N N . SER B 1 211 ? -0.875 -5.438 -18.625 1 81.56 211 SER B N 1
ATOM 6420 C CA . SER B 1 211 ? -0.325 -5.309 -17.281 1 81.56 211 SER B CA 1
ATOM 6421 C C . SER B 1 211 ? -0.092 -3.848 -16.922 1 81.56 211 SER B C 1
ATOM 6423 O O . SER B 1 211 ? -0.37 -3.43 -15.789 1 81.56 211 SER B O 1
ATOM 6425 N N . LYS B 1 212 ? 0.384 -3.152 -17.844 1 78.12 212 LYS B N 1
ATOM 6426 C CA . LYS B 1 212 ? 0.606 -1.728 -17.609 1 78.12 212 LYS B CA 1
ATOM 6427 C C . LYS B 1 212 ? -0.709 -1.003 -17.344 1 78.12 212 LYS B C 1
ATOM 6429 O O . LYS B 1 212 ? -0.779 -0.14 -16.469 1 78.12 212 LYS B O 1
ATOM 6434 N N . LYS B 1 213 ? -1.702 -1.398 -18.078 1 84.69 213 LYS B N 1
ATOM 6435 C CA . LYS B 1 213 ? -3.016 -0.785 -17.906 1 84.69 213 LYS B CA 1
ATOM 6436 C C . LYS B 1 213 ? -3.6 -1.119 -16.547 1 84.69 213 LYS B C 1
ATOM 6438 O O . LYS B 1 213 ? -4.234 -0.274 -15.906 1 84.69 213 LYS B O 1
ATOM 6443 N N . ILE B 1 214 ? -3.395 -2.275 -16.094 1 83.38 214 ILE B N 1
ATOM 6444 C CA . ILE B 1 214 ? -3.902 -2.723 -14.797 1 83.38 214 ILE B CA 1
ATOM 6445 C C . ILE B 1 214 ? -3.197 -1.959 -13.68 1 83.38 214 ILE B C 1
ATOM 6447 O O . ILE B 1 214 ? -3.834 -1.543 -12.711 1 83.38 214 ILE B O 1
ATOM 6451 N N . GLN B 1 215 ? -1.946 -1.725 -13.844 1 76.5 215 GLN B N 1
ATOM 6452 C CA . GLN B 1 215 ? -1.181 -1.002 -12.828 1 76.5 215 GLN B CA 1
ATOM 6453 C C . GLN B 1 215 ? -1.664 0.44 -12.703 1 76.5 215 GLN B C 1
ATOM 6455 O O . GLN B 1 215 ? -1.789 0.961 -11.594 1 76.5 215 GLN B O 1
ATOM 6460 N N . VAL B 1 216 ? -1.937 1.032 -13.773 1 77.56 216 VAL B N 1
ATOM 6461 C CA . VAL B 1 216 ? -2.43 2.406 -13.766 1 77.56 216 VAL B CA 1
ATOM 6462 C C . VAL B 1 216 ? -3.811 2.455 -13.109 1 77.56 216 VAL B C 1
ATOM 6464 O O . VAL B 1 216 ? -4.086 3.342 -12.297 1 77.56 216 VAL B O 1
ATOM 6467 N N . ALA B 1 217 ? -4.633 1.511 -13.477 1 83.19 217 ALA B N 1
ATOM 6468 C CA . ALA B 1 217 ? -5.977 1.464 -12.914 1 83.19 217 ALA B CA 1
ATOM 6469 C C . ALA B 1 217 ? -5.926 1.227 -11.406 1 83.19 217 ALA B C 1
ATOM 6471 O O . ALA B 1 217 ? -6.73 1.784 -10.656 1 83.19 217 ALA B O 1
ATOM 6472 N N . MET B 1 218 ? -4.996 0.472 -10.969 1 81.88 218 MET B N 1
ATOM 6473 C CA . MET B 1 218 ? -4.832 0.228 -9.539 1 81.88 218 MET B CA 1
ATOM 6474 C C . MET B 1 218 ? -4.324 1.479 -8.828 1 81.88 218 MET B C 1
ATOM 6476 O O . MET B 1 218 ? -4.707 1.749 -7.688 1 81.88 218 MET B O 1
ATOM 6480 N N . GLY B 1 219 ? -3.506 2.129 -9.484 1 75.88 219 GLY B N 1
ATOM 6481 C CA . GLY B 1 219 ? -3.08 3.418 -8.969 1 75.88 219 GLY B CA 1
ATOM 6482 C C . GLY B 1 219 ? -4.234 4.371 -8.711 1 75.88 219 GLY B C 1
ATOM 6483 O O . GLY B 1 219 ? -4.262 5.062 -7.691 1 75.88 219 GLY B O 1
ATOM 6484 N N . ASP B 1 220 ? -5.164 4.309 -9.602 1 80.25 220 ASP B N 1
ATOM 6485 C CA . ASP B 1 220 ? -6.34 5.164 -9.469 1 80.25 220 ASP B CA 1
ATOM 6486 C C . ASP B 1 220 ? -7.195 4.746 -8.273 1 80.25 220 ASP B C 1
ATOM 6488 O O . ASP B 1 220 ? -7.727 5.598 -7.555 1 80.25 220 ASP B O 1
ATOM 6492 N N . VAL B 1 221 ? -7.367 3.488 -8.102 1 84.75 221 VAL B N 1
ATOM 6493 C CA . VAL B 1 221 ? -8.125 2.967 -6.969 1 84.75 221 VAL B CA 1
ATOM 6494 C C . VAL B 1 221 ? -7.465 3.398 -5.66 1 84.75 221 VAL B C 1
ATOM 6496 O O . VAL B 1 221 ? -8.141 3.854 -4.734 1 84.75 221 VAL B O 1
ATOM 6499 N N . THR B 1 222 ? -6.203 3.312 -5.645 1 76.5 222 THR B N 1
ATOM 6500 C CA . THR B 1 222 ? -5.441 3.674 -4.453 1 76.5 222 THR B CA 1
ATOM 6501 C C . THR B 1 222 ? -5.539 5.172 -4.188 1 76.5 222 THR B C 1
ATOM 6503 O O . THR B 1 222 ? -5.645 5.598 -3.033 1 76.5 222 THR B O 1
ATOM 6506 N N . HIS B 1 223 ? -5.52 5.836 -5.23 1 75.12 223 HIS B N 1
ATOM 6507 C CA . HIS B 1 223 ? -5.594 7.289 -5.129 1 75.12 223 HIS B CA 1
ATOM 6508 C C . HIS B 1 223 ? -6.926 7.73 -4.531 1 75.12 223 HIS B C 1
ATOM 6510 O O . HIS B 1 223 ? -6.957 8.562 -3.619 1 75.12 223 HIS B O 1
ATOM 6516 N N . VAL B 1 224 ? -8 7.297 -5.008 1 83.38 224 VAL B N 1
ATOM 6517 C CA . VAL B 1 224 ? -9.328 7.668 -4.527 1 83.38 224 VAL B CA 1
ATOM 6518 C C . VAL B 1 224 ? -9.484 7.258 -3.064 1 83.38 224 VAL B C 1
ATOM 6520 O O . VAL B 1 224 ? -10.008 8.016 -2.25 1 83.38 224 VAL B O 1
ATOM 6523 N N . ALA B 1 225 ? -9 6.062 -2.75 1 84.69 225 ALA B N 1
ATOM 6524 C CA . ALA B 1 225 ? -9.07 5.578 -1.373 1 84.69 225 ALA B CA 1
ATOM 6525 C C . ALA B 1 225 ? -8.242 6.465 -0.44 1 84.69 225 ALA B C 1
ATOM 6527 O O . ALA B 1 225 ? -8.703 6.832 0.644 1 84.69 225 ALA B O 1
ATOM 6528 N N . SER B 1 226 ? -7.102 6.789 -0.857 1 77.06 226 SER B N 1
ATOM 6529 C CA . SER B 1 226 ? -6.195 7.594 -0.046 1 77.06 226 SER B CA 1
ATOM 6530 C C . SER B 1 226 ? -6.766 8.984 0.208 1 77.06 226 SER B C 1
ATOM 6532 O O . SER B 1 226 ? -6.723 9.484 1.335 1 77.06 226 SER B O 1
ATOM 6534 N N . GLU B 1 227 ? -7.328 9.586 -0.759 1 78.44 227 GLU B N 1
ATOM 6535 C CA . GLU B 1 227 ? -7.91 10.914 -0.65 1 78.44 227 GLU B CA 1
ATOM 6536 C C . GLU B 1 227 ? -9.109 10.922 0.298 1 78.44 227 GLU B C 1
ATOM 6538 O O . GLU B 1 227 ? -9.266 11.844 1.1 1 78.44 227 GLU B O 1
ATOM 6543 N N . THR B 1 228 ? -9.906 9.984 0.115 1 84.31 228 THR B N 1
ATOM 6544 C CA . THR B 1 228 ? -11.117 9.906 0.933 1 84.31 228 THR B CA 1
ATOM 6545 C C . THR B 1 228 ? -10.758 9.664 2.396 1 84.31 228 THR B C 1
ATOM 6547 O O . THR B 1 228 ? -11.367 10.242 3.295 1 84.31 228 THR B O 1
ATOM 6550 N N . ILE B 1 229 ? -9.766 8.836 2.596 1 80.62 229 ILE B N 1
ATOM 6551 C CA . ILE B 1 229 ? -9.352 8.508 3.953 1 80.62 229 ILE B CA 1
ATOM 6552 C C . ILE B 1 229 ? -8.711 9.727 4.609 1 80.62 229 ILE B C 1
ATOM 6554 O O . ILE B 1 229 ? -8.992 10.031 5.773 1 80.62 229 ILE B O 1
ATOM 6558 N N . GLN B 1 230 ? -7.984 10.453 3.906 1 72.5 230 GLN B N 1
ATOM 6559 C CA . GLN B 1 230 ? -7.332 11.648 4.441 1 72.5 230 GLN B CA 1
ATOM 6560 C C . GLN B 1 230 ? -8.328 12.781 4.625 1 72.5 230 GLN B C 1
ATOM 6562 O O . GLN B 1 230 ? -8.18 13.609 5.527 1 72.5 230 GLN B O 1
ATOM 6567 N N . GLY B 1 231 ? -9.344 12.812 3.732 1 78.38 231 GLY B N 1
ATOM 6568 C CA . GLY B 1 231 ? -10.344 13.875 3.775 1 78.38 231 GLY B CA 1
ATOM 6569 C C . GLY B 1 231 ? -11.656 13.43 4.387 1 78.38 231 GLY B C 1
ATOM 6570 O O . GLY B 1 231 ? -12.719 13.93 4.016 1 78.38 231 GLY B O 1
ATOM 6571 N N . TYR B 1 232 ? -11.633 12.484 5.305 1 81.06 232 TYR B N 1
ATOM 6572 C CA . TYR B 1 232 ? -12.867 11.891 5.789 1 81.06 232 TYR B CA 1
ATOM 6573 C C . TYR B 1 232 ? -13.742 12.93 6.48 1 81.06 232 TYR B C 1
ATOM 6575 O O . TYR B 1 232 ? -14.969 12.875 6.395 1 81.06 232 TYR B O 1
ATOM 6583 N N . ARG B 1 233 ? -13.18 13.945 7.156 1 77.88 233 ARG B N 1
ATOM 6584 C CA . ARG B 1 233 ? -13.953 14.977 7.844 1 77.88 233 ARG B CA 1
ATOM 6585 C C . ARG B 1 233 ? -14.734 15.828 6.848 1 77.88 233 ARG B C 1
ATOM 6587 O O . ARG B 1 233 ? -15.883 16.203 7.109 1 77.88 233 ARG B O 1
ATOM 6594 N N . VAL B 1 234 ? -14.078 16.125 5.766 1 81.88 234 VAL B N 1
ATOM 6595 C CA . VAL B 1 234 ? -14.727 16.922 4.727 1 81.88 234 VAL B CA 1
ATOM 6596 C C . VAL B 1 234 ? -15.852 16.109 4.086 1 81.88 234 VAL B C 1
ATOM 6598 O O . VAL B 1 234 ? -16.938 16.641 3.816 1 81.88 234 VAL B O 1
ATOM 6601 N N . VAL B 1 235 ? -15.617 14.867 3.869 1 86.94 235 VAL B N 1
ATOM 6602 C CA . VAL B 1 235 ? -16.609 13.992 3.244 1 86.94 235 VAL B CA 1
ATOM 6603 C C . VAL B 1 235 ? -17.859 13.93 4.117 1 86.94 235 VAL B C 1
ATOM 6605 O O . VAL B 1 235 ? -18.984 13.992 3.609 1 86.94 235 VAL B O 1
ATOM 6608 N N . ARG B 1 236 ? -17.625 13.93 5.387 1 84.06 236 ARG B N 1
ATOM 6609 C CA . ARG B 1 236 ? -18.75 13.812 6.32 1 84.06 236 ARG B CA 1
ATOM 6610 C C . ARG B 1 236 ? -19.469 15.148 6.477 1 84.06 236 ARG B C 1
ATOM 6612 O O . ARG B 1 236 ? -20.703 15.18 6.551 1 84.06 236 ARG B O 1
ATOM 6619 N N . SER B 1 237 ? -18.672 16.141 6.551 1 82.5 237 SER B N 1
ATOM 6620 C CA . SER B 1 237 ? -19.234 17.453 6.824 1 82.5 237 SER B CA 1
ATOM 6621 C C . SER B 1 237 ? -20.031 17.969 5.629 1 82.5 237 SER B C 1
ATOM 6623 O O . SER B 1 237 ? -20.969 18.766 5.793 1 82.5 237 SER B O 1
ATOM 6625 N N . PHE B 1 238 ? -19.703 17.453 4.461 1 85.19 238 PHE B N 1
ATOM 6626 C CA . PHE B 1 238 ? -20.375 17.969 3.27 1 85.19 238 PHE B CA 1
ATOM 6627 C C . PHE B 1 238 ? -21.188 16.891 2.586 1 85.19 238 PHE B C 1
ATOM 6629 O O . PHE B 1 238 ? -21.656 17.062 1.457 1 85.19 238 PHE B O 1
ATOM 6636 N N . GLY B 1 239 ? -21.328 15.812 3.232 1 84.38 239 GLY B N 1
ATOM 6637 C CA . GLY B 1 239 ? -22.172 14.742 2.705 1 84.38 239 GLY B CA 1
ATOM 6638 C C . GLY B 1 239 ? -21.641 14.164 1.409 1 84.38 239 GLY B C 1
ATOM 6639 O O . GLY B 1 239 ? -22.391 13.961 0.458 1 84.38 239 GLY B O 1
ATOM 6640 N N . GLY B 1 240 ? -20.359 14.062 1.329 1 85.69 240 GLY B N 1
ATOM 6641 C CA . GLY B 1 240 ? -19.734 13.578 0.111 1 85.69 240 GLY B CA 1
ATOM 6642 C C . GLY B 1 240 ? -19.672 12.062 0.034 1 85.69 240 GLY B C 1
ATOM 6643 O O . GLY B 1 240 ? -18.984 11.508 -0.819 1 85.69 240 GLY B O 1
ATOM 6644 N N . GLU B 1 241 ? -20.438 11.32 0.831 1 88.81 241 GLU B N 1
ATOM 6645 C CA . GLU B 1 241 ? -20.344 9.867 0.9 1 88.81 241 GLU B CA 1
ATOM 6646 C C . GLU B 1 241 ? -20.766 9.219 -0.415 1 88.81 241 GLU B C 1
ATOM 6648 O O . GLU B 1 241 ? -20.047 8.375 -0.958 1 88.81 241 GLU B O 1
ATOM 6653 N N . ASP B 1 242 ? -21.875 9.664 -0.969 1 87.81 242 ASP B N 1
ATOM 6654 C CA . ASP B 1 242 ? -22.375 9.07 -2.209 1 87.81 242 ASP B CA 1
ATOM 6655 C C . ASP B 1 242 ? -21.453 9.406 -3.381 1 87.81 242 ASP B C 1
ATOM 6657 O O . ASP B 1 242 ? -21.219 8.57 -4.254 1 87.81 242 ASP B O 1
ATOM 6661 N N . TYR B 1 243 ? -20.969 10.609 -3.289 1 86.88 243 TYR B N 1
ATOM 6662 C CA . TYR B 1 243 ? -20.047 11.023 -4.336 1 86.88 243 TYR B CA 1
ATOM 6663 C C . TYR B 1 243 ? -18.797 10.164 -4.324 1 86.88 243 TYR B C 1
ATOM 6665 O O . TYR B 1 243 ? -18.359 9.672 -5.371 1 86.88 243 TYR B O 1
ATOM 6673 N N . GLU B 1 244 ? -18.266 10.023 -3.205 1 89.94 244 GLU B N 1
ATOM 6674 C CA . GLU B 1 244 ? -17.031 9.242 -3.086 1 89.94 244 GLU B CA 1
ATOM 6675 C C . GLU B 1 244 ? -17.281 7.762 -3.354 1 89.94 244 GLU B C 1
ATOM 6677 O O . GLU B 1 244 ? -16.422 7.066 -3.887 1 89.94 244 GLU B O 1
ATOM 6682 N N . ARG B 1 245 ? -18.5 7.277 -2.965 1 91.81 245 ARG B N 1
ATOM 6683 C CA . ARG B 1 245 ? -18.859 5.898 -3.256 1 91.81 245 ARG B CA 1
ATOM 6684 C C . ARG B 1 245 ? -18.875 5.637 -4.758 1 91.81 245 ARG B C 1
ATOM 6686 O O . ARG B 1 245 ? -18.375 4.605 -5.219 1 91.81 245 ARG B O 1
ATOM 6693 N N . GLN B 1 246 ? -19.422 6.547 -5.508 1 90.25 246 GLN B N 1
ATOM 6694 C CA . GLN B 1 246 ? -19.516 6.395 -6.957 1 90.25 246 GLN B CA 1
ATOM 6695 C C . GLN B 1 246 ? -18.156 6.516 -7.617 1 90.25 246 GLN B C 1
ATOM 6697 O O . GLN B 1 246 ? -17.828 5.762 -8.539 1 90.25 246 GLN B O 1
ATOM 6702 N N . ARG B 1 247 ? -17.422 7.473 -7.117 1 88.06 247 ARG B N 1
ATOM 6703 C CA . ARG B 1 247 ? -16.078 7.672 -7.66 1 88.06 247 ARG B CA 1
ATOM 6704 C C . ARG B 1 247 ? -15.227 6.43 -7.461 1 88.06 247 ARG B C 1
ATOM 6706 O O . ARG B 1 247 ? -14.508 6.012 -8.375 1 88.06 247 ARG B O 1
ATOM 6713 N N . PHE B 1 248 ? -15.312 5.863 -6.305 1 91.38 248 PHE B N 1
ATOM 6714 C CA . PHE B 1 248 ? -14.531 4.668 -6.008 1 91.38 248 PHE B CA 1
ATOM 6715 C C . PHE B 1 248 ? -15.023 3.48 -6.824 1 91.38 248 PHE B C 1
ATOM 6717 O O . PHE B 1 248 ? -14.227 2.693 -7.336 1 91.38 248 PHE B O 1
ATOM 6724 N N . PHE B 1 249 ? -16.297 3.367 -6.918 1 92.81 249 PHE B N 1
ATOM 6725 C CA . PHE B 1 249 ? -16.875 2.266 -7.676 1 92.81 249 PHE B CA 1
ATOM 6726 C C . PHE B 1 249 ? -16.406 2.297 -9.125 1 92.81 249 PHE B C 1
ATOM 6728 O O . PHE B 1 249 ? -16.062 1.258 -9.688 1 92.81 249 PHE B O 1
ATOM 6735 N N . GLU B 1 250 ? -16.406 3.479 -9.68 1 92.5 250 GLU B N 1
ATOM 6736 C CA . GLU B 1 250 ? -15.992 3.613 -11.07 1 92.5 250 GLU B CA 1
ATOM 6737 C C . GLU B 1 250 ? -14.523 3.23 -11.242 1 92.5 250 GLU B C 1
ATOM 6739 O O . GLU B 1 250 ? -14.156 2.555 -12.211 1 92.5 250 GLU B O 1
ATOM 6744 N N . ALA B 1 251 ? -13.68 3.668 -10.336 1 89.06 251 ALA B N 1
ATOM 6745 C CA . ALA B 1 251 ? -12.258 3.322 -10.391 1 89.06 251 ALA B CA 1
ATOM 6746 C C . ALA B 1 251 ? -12.055 1.82 -10.211 1 89.06 251 ALA B C 1
ATOM 6748 O O . ALA B 1 251 ? -11.266 1.205 -10.93 1 89.06 251 ALA B O 1
ATOM 6749 N N . ALA B 1 252 ? -12.766 1.252 -9.297 1 90.69 252 ALA B N 1
ATOM 6750 C CA . ALA B 1 252 ? -12.664 -0.181 -9.031 1 90.69 252 ALA B CA 1
ATOM 6751 C C . ALA B 1 252 ? -13.188 -0.995 -10.211 1 90.69 252 ALA B C 1
ATOM 6753 O O . ALA B 1 252 ? -12.633 -2.047 -10.539 1 90.69 252 ALA B O 1
ATOM 6754 N N . GLU B 1 253 ? -14.305 -0.51 -10.82 1 93.12 253 GLU B N 1
ATOM 6755 C CA . GLU B 1 253 ? -14.883 -1.19 -11.977 1 93.12 253 GLU B CA 1
ATOM 6756 C C . GLU B 1 253 ? -13.93 -1.162 -13.172 1 93.12 253 GLU B C 1
ATOM 6758 O O . GLU B 1 253 ? -13.82 -2.146 -13.906 1 93.12 253 GLU B O 1
ATOM 6763 N N . ASP B 1 254 ? -13.328 -0.091 -13.336 1 92.62 254 ASP B N 1
ATOM 6764 C CA . ASP B 1 254 ? -12.352 0.012 -14.414 1 92.62 254 ASP B CA 1
ATOM 6765 C C . ASP B 1 254 ? -11.203 -0.977 -14.211 1 92.62 254 ASP B C 1
ATOM 6767 O O . ASP B 1 254 ? -10.75 -1.617 -15.164 1 92.62 254 ASP B O 1
ATOM 6771 N N . ASN B 1 255 ? -10.711 -1.057 -13 1 88.81 255 ASN B N 1
ATOM 6772 C CA . ASN B 1 255 ? -9.664 -2.023 -12.68 1 88.81 255 ASN B CA 1
ATOM 6773 C C . ASN B 1 255 ? -10.125 -3.455 -12.922 1 88.81 255 ASN B C 1
ATOM 6775 O O . ASN B 1 255 ? -9.383 -4.27 -13.477 1 88.81 255 ASN B O 1
ATOM 6779 N N . LYS B 1 256 ? -11.336 -3.756 -12.547 1 89.75 256 LYS B N 1
ATOM 6780 C CA . LYS B 1 256 ? -11.914 -5.082 -12.758 1 89.75 256 LYS B CA 1
ATOM 6781 C C . LYS B 1 256 ? -11.984 -5.426 -14.242 1 89.75 256 LYS B C 1
ATOM 6783 O O . LYS B 1 256 ? -11.586 -6.52 -14.648 1 89.75 256 LYS B O 1
ATOM 6788 N N . ASN B 1 257 ? -12.469 -4.527 -15.039 1 92.88 257 ASN B N 1
ATOM 6789 C CA . ASN B 1 257 ? -12.633 -4.77 -16.469 1 92.88 257 ASN B CA 1
ATOM 6790 C C . ASN B 1 257 ? -11.281 -4.996 -17.141 1 92.88 257 ASN B C 1
ATOM 6792 O O . ASN B 1 257 ? -11.164 -5.848 -18.031 1 92.88 257 ASN B O 1
ATOM 6796 N N . LYS B 1 258 ? -10.336 -4.23 -16.797 1 90.25 258 LYS B N 1
ATOM 6797 C CA . LYS B 1 258 ? -9 -4.395 -17.359 1 90.25 258 LYS B CA 1
ATOM 6798 C C . LYS B 1 258 ? -8.375 -5.719 -16.938 1 90.25 258 LYS B C 1
ATOM 6800 O O . LYS B 1 258 ? -7.688 -6.367 -17.719 1 90.25 258 LYS B O 1
ATOM 6805 N N . GLN B 1 259 ? -8.594 -6.125 -15.695 1 86.94 259 GLN B N 1
ATOM 6806 C CA . GLN B 1 259 ? -8.125 -7.426 -15.227 1 86.94 259 GLN B CA 1
ATOM 6807 C C . GLN B 1 259 ? -8.797 -8.562 -15.992 1 86.94 259 GLN B C 1
ATOM 6809 O O . GLN B 1 259 ? -8.148 -9.562 -16.328 1 86.94 259 GLN B O 1
ATOM 6814 N N . LEU B 1 260 ? -10.125 -8.414 -16.25 1 88.75 260 LEU B N 1
ATOM 6815 C CA . LEU B 1 260 ? -10.867 -9.438 -16.969 1 88.75 260 LEU B CA 1
ATOM 6816 C C . LEU B 1 260 ? -10.367 -9.555 -18.406 1 88.75 260 LEU B C 1
ATOM 6818 O O . LEU B 1 260 ? -10.359 -10.648 -18.984 1 88.75 260 LEU B O 1
ATOM 6822 N N . ARG B 1 261 ? -9.945 -8.5 -18.938 1 89.88 261 ARG B N 1
ATOM 6823 C CA . ARG B 1 261 ? -9.383 -8.555 -20.281 1 89.88 261 ARG B CA 1
ATOM 6824 C C . ARG B 1 261 ? -8.086 -9.367 -20.312 1 89.88 261 ARG B C 1
ATOM 6826 O O . ARG B 1 261 ? -7.828 -10.094 -21.266 1 89.88 261 ARG B O 1
ATOM 6833 N N . MET B 1 262 ? -7.312 -9.148 -19.281 1 84.5 262 MET B N 1
ATOM 6834 C CA . MET B 1 262 ? -6.094 -9.938 -19.141 1 84.5 262 MET B CA 1
ATOM 6835 C C . MET B 1 262 ? -6.422 -11.422 -19.016 1 84.5 262 MET B C 1
ATOM 6837 O O . MET B 1 262 ? -5.789 -12.258 -19.672 1 84.5 262 MET B O 1
ATOM 6841 N N . VAL B 1 263 ? -7.422 -11.742 -18.25 1 84.44 263 VAL B N 1
ATOM 6842 C CA . VAL B 1 263 ? -7.816 -13.133 -18.031 1 84.44 263 VAL B CA 1
ATOM 6843 C C . VAL B 1 263 ? -8.367 -13.727 -19.312 1 84.44 263 VAL B C 1
ATOM 6845 O O . VAL B 1 263 ? -8.125 -14.898 -19.625 1 84.44 263 VAL B O 1
ATOM 6848 N N . LYS B 1 264 ? -9.109 -12.961 -20 1 87.81 264 LYS B N 1
ATOM 6849 C CA . LYS B 1 264 ? -9.648 -13.422 -21.266 1 87.81 264 LYS B CA 1
ATOM 6850 C C . LYS B 1 264 ? -8.531 -13.805 -22.234 1 87.81 264 LYS B C 1
ATOM 6852 O O . LYS B 1 264 ? -8.617 -14.836 -22.906 1 87.81 264 LYS B O 1
ATOM 6857 N N . THR B 1 265 ? -7.539 -13 -22.297 1 84.56 265 THR B N 1
ATOM 6858 C CA . THR B 1 265 ? -6.398 -13.289 -23.156 1 84.56 265 THR B CA 1
ATOM 6859 C C . THR B 1 265 ? -5.703 -14.57 -22.719 1 84.56 265 THR B C 1
ATOM 6861 O O . THR B 1 265 ? -5.355 -15.406 -23.562 1 84.56 265 THR B O 1
ATOM 6864 N N . SER B 1 266 ? -5.52 -14.773 -21.438 1 83.5 266 SER B N 1
ATOM 6865 C CA . SER B 1 266 ? -4.875 -15.969 -20.922 1 83.5 266 SER B CA 1
ATOM 6866 C C . SER B 1 266 ? -5.746 -17.203 -21.125 1 83.5 266 SER B C 1
ATOM 6868 O O . SER B 1 266 ? -5.242 -18.281 -21.422 1 83.5 266 SER B O 1
ATOM 6870 N N . ALA B 1 267 ? -7.062 -17.031 -20.938 1 83 267 ALA B N 1
ATOM 6871 C CA . ALA B 1 267 ? -8 -18.141 -21.047 1 83 267 ALA B CA 1
ATOM 6872 C C . ALA B 1 267 ? -8.102 -18.641 -22.5 1 83 267 ALA B C 1
ATOM 6874 O O . ALA B 1 267 ? -8.445 -19.797 -22.734 1 83 267 ALA B O 1
ATOM 6875 N N . VAL B 1 268 ? -7.766 -17.781 -23.406 1 84.75 268 VAL B N 1
ATOM 6876 C CA . VAL B 1 268 ? -7.793 -18.156 -24.812 1 84.75 268 VAL B CA 1
ATOM 6877 C C . VAL B 1 268 ? -6.449 -18.75 -25.203 1 84.75 268 VAL B C 1
ATOM 6879 O O . VAL B 1 268 ? -6.391 -19.734 -25.953 1 84.75 268 VAL B O 1
ATOM 6882 N N . TYR B 1 269 ? -5.441 -18.219 -24.734 1 83.19 269 TYR B N 1
ATOM 6883 C CA . TYR B 1 269 ? -4.09 -18.609 -25.125 1 83.19 269 TYR B CA 1
ATOM 6884 C C . TYR B 1 269 ? -3.775 -20.031 -24.672 1 83.19 269 TYR B C 1
ATOM 6886 O O . TYR B 1 269 ? -3.215 -20.828 -25.438 1 83.19 269 TYR B O 1
ATOM 6894 N N . THR B 1 270 ? -4.152 -20.406 -23.484 1 78.31 270 THR B N 1
ATOM 6895 C CA . THR B 1 270 ? -3.76 -21.703 -22.938 1 78.31 270 THR B CA 1
ATOM 6896 C C . THR B 1 270 ? -4.406 -22.844 -23.703 1 78.31 270 THR B C 1
ATOM 6898 O O . THR B 1 270 ? -3.721 -23.766 -24.156 1 78.31 270 THR B O 1
ATOM 6901 N N . PRO B 1 271 ? -5.691 -22.75 -23.922 1 80.31 271 PRO B N 1
ATOM 6902 C CA . PRO B 1 271 ? -6.297 -23.812 -24.719 1 80.31 271 PRO B CA 1
ATOM 6903 C C . PRO B 1 271 ? -5.797 -23.812 -26.156 1 80.31 271 PRO B C 1
ATOM 6905 O O . PRO B 1 271 ? -5.695 -24.875 -26.781 1 80.31 271 PRO B O 1
ATOM 6908 N N . SER B 1 272 ? -5.492 -22.703 -26.703 1 86.19 272 SER B N 1
ATOM 6909 C CA . SER B 1 272 ? -4.957 -22.641 -28.062 1 86.19 272 SER B CA 1
ATOM 6910 C C . SER B 1 272 ? -3.598 -23.328 -28.156 1 86.19 272 SER B C 1
ATOM 6912 O O . SER B 1 272 ? -3.32 -24.031 -29.125 1 86.19 272 SER B O 1
ATOM 6914 N N . LEU B 1 273 ? -2.814 -23.094 -27.188 1 83.25 273 LEU B N 1
ATOM 6915 C CA . LEU B 1 273 ? -1.511 -23.734 -27.141 1 83.25 273 LEU B CA 1
ATOM 6916 C C . LEU B 1 273 ? -1.664 -25.25 -26.969 1 83.25 273 LEU B C 1
ATOM 6918 O O . LEU B 1 273 ? -0.923 -26.016 -27.578 1 83.25 273 LEU B O 1
ATOM 6922 N N . GLN B 1 274 ? -2.584 -25.656 -26.188 1 78.94 274 GLN B N 1
ATOM 6923 C CA . GLN B 1 274 ? -2.832 -27.078 -25.984 1 78.94 274 GLN B CA 1
ATOM 6924 C C . GLN B 1 274 ? -3.289 -27.75 -27.281 1 78.94 274 GLN B C 1
ATOM 6926 O O . GLN B 1 274 ? -2.914 -28.891 -27.562 1 78.94 274 GLN B O 1
ATOM 6931 N N . LEU B 1 275 ? -4.105 -27.031 -27.984 1 84 275 LEU B N 1
ATOM 6932 C CA . LEU B 1 275 ? -4.57 -27.562 -29.25 1 84 275 LEU B CA 1
ATOM 6933 C C . LEU B 1 275 ? -3.402 -27.797 -30.203 1 84 275 LEU B C 1
ATOM 6935 O O . LEU B 1 275 ? -3.357 -28.812 -30.906 1 84 275 LEU B O 1
ATOM 6939 N N . VAL B 1 276 ? -2.539 -26.875 -30.188 1 84.12 276 VAL B N 1
ATOM 6940 C CA . VAL B 1 276 ? -1.371 -27 -31.047 1 84.12 276 VAL B CA 1
ATOM 6941 C C . VAL B 1 276 ? -0.511 -28.172 -30.594 1 84.12 276 VAL B C 1
ATOM 6943 O O . VAL B 1 276 ? -0.058 -28.969 -31.422 1 84.12 276 VAL B O 1
ATOM 6946 N N . ILE B 1 277 ? -0.316 -28.375 -29.328 1 80.44 277 ILE B N 1
ATOM 6947 C CA . ILE B 1 277 ? 0.534 -29.422 -28.781 1 80.44 277 ILE B CA 1
ATOM 6948 C C . ILE B 1 277 ? -0.103 -30.781 -29.031 1 80.44 277 ILE B C 1
ATOM 6950 O O . ILE B 1 277 ? 0.569 -31.719 -29.469 1 80.44 277 ILE B O 1
ATOM 6954 N N . TYR B 1 278 ? -1.369 -30.938 -28.766 1 79.38 278 TYR B N 1
ATOM 6955 C CA . TYR B 1 278 ? -2.053 -32.219 -28.953 1 79.38 278 TYR B CA 1
ATOM 6956 C C . TYR B 1 278 ? -2.146 -32.562 -30.422 1 79.38 278 TYR B C 1
ATOM 6958 O O . TYR B 1 278 ? -2.094 -33.75 -30.797 1 79.38 278 TYR B O 1
ATOM 6966 N N . SER B 1 279 ? -2.346 -31.531 -31.25 1 82.62 279 SER B N 1
ATOM 6967 C CA . SER B 1 279 ? -2.316 -31.781 -32.688 1 82.62 279 SER B CA 1
ATOM 6968 C C . SER B 1 279 ? -0.962 -32.312 -33.125 1 82.62 279 SER B C 1
ATOM 6970 O O . SER B 1 279 ? -0.893 -33.219 -33.969 1 82.62 279 SER B O 1
ATOM 6972 N N . ALA B 1 280 ? 0.048 -31.75 -32.562 1 81.5 280 ALA B N 1
ATOM 6973 C CA . ALA B 1 280 ? 1.39 -32.25 -32.844 1 81.5 280 ALA B CA 1
ATOM 6974 C C . ALA B 1 280 ? 1.556 -33.688 -32.344 1 81.5 280 ALA B C 1
ATOM 6976 O O . ALA B 1 280 ? 2.188 -34.5 -33.031 1 81.5 280 ALA B O 1
ATOM 6977 N N . MET B 1 281 ? 0.99 -33.969 -31.234 1 78.06 281 MET B N 1
ATOM 6978 C CA . MET B 1 281 ? 1.035 -35.312 -30.672 1 78.06 281 MET B CA 1
ATOM 6979 C C . MET B 1 281 ? 0.274 -36.312 -31.562 1 78.06 281 MET B C 1
ATOM 6981 O O . MET B 1 281 ? 0.686 -37.469 -31.719 1 78.06 281 MET B O 1
ATOM 6985 N N . ALA B 1 282 ? -0.892 -35.844 -32.062 1 80.06 282 ALA B N 1
ATOM 6986 C CA . ALA B 1 282 ? -1.677 -36.656 -32.938 1 80.06 282 ALA B CA 1
ATOM 6987 C C . ALA B 1 282 ? -0.883 -37.031 -34.219 1 80.06 282 ALA B C 1
ATOM 6989 O O . ALA B 1 282 ? -0.896 -38.156 -34.656 1 80.06 282 ALA B O 1
ATOM 6990 N N . VAL B 1 283 ? -0.237 -36.062 -34.719 1 80 283 VAL B N 1
ATOM 6991 C CA . VAL B 1 283 ? 0.578 -36.25 -35.906 1 80 283 VAL B CA 1
ATOM 6992 C C . VAL B 1 283 ? 1.712 -37.25 -35.594 1 80 283 VAL B C 1
ATOM 6994 O O . VAL B 1 283 ? 2.031 -38.125 -36.406 1 80 283 VAL B O 1
ATOM 6997 N N . LEU B 1 284 ? 2.268 -37.125 -34.406 1 79.38 284 LEU B N 1
ATOM 6998 C CA . LEU B 1 284 ? 3.352 -38 -34 1 79.38 284 LEU B CA 1
ATOM 6999 C C . LEU B 1 284 ? 2.871 -39.438 -33.875 1 79.38 284 LEU B C 1
ATOM 7001 O O . LEU B 1 284 ? 3.572 -40.375 -34.25 1 79.38 284 LEU B O 1
ATOM 7005 N N . MET B 1 285 ? 1.768 -39.594 -33.281 1 76.94 285 MET B N 1
ATOM 7006 C CA . MET B 1 285 ? 1.212 -40.938 -33.094 1 76.94 285 MET B CA 1
ATOM 7007 C C . MET B 1 285 ? 0.945 -41.594 -34.438 1 76.94 285 MET B C 1
ATOM 7009 O O . MET B 1 285 ? 1.162 -42.812 -34.625 1 76.94 285 MET B O 1
ATOM 7013 N N . PHE B 1 286 ? 0.476 -40.781 -35.375 1 74.12 286 PHE B N 1
ATOM 7014 C CA . PHE B 1 286 ? 0.243 -41.281 -36.719 1 74.12 286 PHE B CA 1
ATOM 7015 C C . PHE B 1 286 ? 1.553 -41.688 -37.375 1 74.12 286 PHE B C 1
ATOM 7017 O O . PHE B 1 286 ? 1.618 -42.75 -38.031 1 74.12 286 PHE B O 1
ATOM 7024 N N . LEU B 1 287 ? 2.494 -40.969 -37.125 1 75.81 287 LEU B N 1
ATOM 7025 C CA . LEU B 1 287 ? 3.783 -41.219 -37.781 1 75.81 287 LEU B CA 1
ATOM 7026 C C . LEU B 1 287 ? 4.453 -42.438 -37.125 1 75.81 287 LEU B C 1
ATOM 7028 O O . LEU B 1 287 ? 5.16 -43.188 -37.812 1 75.81 287 LEU B O 1
ATOM 7032 N N . VAL B 1 288 ? 4.293 -42.562 -35.812 1 73.44 288 VAL B N 1
ATOM 7033 C CA . VAL B 1 288 ? 4.863 -43.719 -35.094 1 73.44 288 VAL B CA 1
ATOM 7034 C C . VAL B 1 288 ? 4.238 -45 -35.625 1 73.44 288 VAL B C 1
ATOM 7036 O O . VAL B 1 288 ? 4.922 -46.031 -35.75 1 73.44 288 VAL B O 1
ATOM 7039 N N . LEU B 1 289 ? 2.959 -44.969 -35.969 1 68.31 289 LEU B N 1
ATOM 7040 C CA . LEU B 1 289 ? 2.256 -46.156 -36.469 1 68.31 289 LEU B CA 1
ATOM 7041 C C . LEU B 1 289 ? 2.697 -46.469 -37.906 1 68.31 289 LEU B C 1
ATOM 7043 O O . LEU B 1 289 ? 2.797 -47.656 -38.281 1 68.31 289 LEU B O 1
ATOM 7047 N N . LEU B 1 290 ? 2.914 -45.5 -38.594 1 66.69 290 LEU B N 1
ATOM 7048 C CA . LEU B 1 290 ? 3.285 -45.719 -40 1 66.69 290 LEU B CA 1
ATOM 7049 C C . LEU B 1 290 ? 4.742 -46.156 -40.125 1 66.69 290 LEU B C 1
ATOM 7051 O O . LEU B 1 290 ? 5.086 -46.938 -41 1 66.69 290 LEU B O 1
ATOM 7055 N N . LEU B 1 291 ? 5.434 -45.656 -39.094 1 64 291 LEU B N 1
ATOM 7056 C CA . LEU B 1 291 ? 6.863 -45.875 -39.219 1 64 291 LEU B CA 1
ATOM 7057 C C . LEU B 1 291 ? 7.348 -46.875 -38.188 1 64 291 LEU B C 1
ATOM 7059 O O . LEU B 1 291 ? 8.477 -46.781 -37.688 1 64 291 LEU B O 1
ATOM 7063 N N . ARG B 1 292 ? 6.508 -47.625 -37.531 1 61.81 292 ARG B N 1
ATOM 7064 C CA . ARG B 1 292 ? 6.82 -48.5 -36.406 1 61.81 292 ARG B CA 1
ATOM 7065 C C . ARG B 1 292 ? 7.961 -49.438 -36.75 1 61.81 292 ARG B C 1
ATOM 7067 O O . ARG B 1 292 ? 8.734 -49.844 -35.875 1 61.81 292 ARG B O 1
ATOM 7074 N N . GLY B 1 293 ? 8.414 -49.375 -37.906 1 57.16 293 GLY B N 1
ATOM 7075 C CA . GLY B 1 293 ? 9.445 -50.312 -38.312 1 57.16 293 GLY B CA 1
ATOM 7076 C C . GLY B 1 293 ? 9.594 -51.469 -37.344 1 57.16 293 GLY B C 1
ATOM 7077 O O . GLY B 1 293 ? 8.609 -52.125 -37 1 57.16 293 GLY B O 1
ATOM 7078 N N . ASP B 1 294 ? 10.75 -51.812 -36.625 1 60.5 294 ASP B N 1
ATOM 7079 C CA . ASP B 1 294 ? 11.125 -52.938 -35.781 1 60.5 294 ASP B CA 1
ATOM 7080 C C . ASP B 1 294 ? 11.016 -52.562 -34.281 1 60.5 294 ASP B C 1
ATOM 7082 O O . ASP B 1 294 ? 11.5 -53.312 -33.438 1 60.5 294 ASP B O 1
ATOM 7086 N N . ALA B 1 295 ? 10.273 -51.531 -33.938 1 65.81 295 ALA B N 1
ATOM 7087 C CA . ALA B 1 295 ? 10.25 -51.125 -32.531 1 65.81 295 ALA B CA 1
ATOM 7088 C C . ALA B 1 295 ? 9.242 -51.938 -31.734 1 65.81 295 ALA B C 1
ATOM 7090 O O . ALA B 1 295 ? 8.188 -52.312 -32.25 1 65.81 295 ALA B O 1
ATOM 7091 N N . SER B 1 296 ? 9.781 -52.469 -30.531 1 69.69 296 SER B N 1
ATOM 7092 C CA . SER B 1 296 ? 8.922 -53.25 -29.672 1 69.69 296 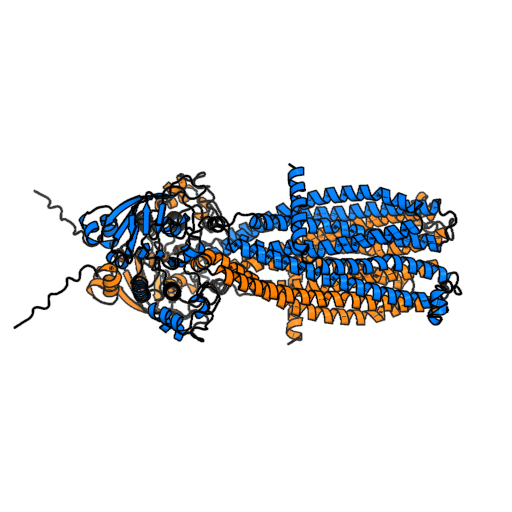SER B CA 1
ATOM 7093 C C . SER B 1 296 ? 7.727 -52.469 -29.172 1 69.69 296 SER B C 1
ATOM 7095 O O . SER B 1 296 ? 7.738 -51.219 -29.234 1 69.69 296 SER B O 1
ATOM 7097 N N . THR B 1 297 ? 6.664 -53.125 -28.891 1 69.5 297 THR B N 1
ATOM 7098 C CA . THR B 1 297 ? 5.477 -52.5 -28.312 1 69.5 297 THR B CA 1
ATOM 7099 C C . THR B 1 297 ? 5.844 -51.656 -27.094 1 69.5 297 THR B C 1
ATOM 7101 O O . THR B 1 297 ? 5.305 -50.562 -26.891 1 69.5 297 THR B O 1
ATOM 7104 N N . GLY B 1 298 ? 6.828 -52.156 -26.312 1 70.12 298 GLY B N 1
ATOM 7105 C CA . GLY B 1 298 ? 7.273 -51.438 -25.141 1 70.12 298 GLY B CA 1
ATOM 7106 C C . GLY B 1 298 ? 7.949 -50.125 -25.484 1 70.12 298 GLY B C 1
ATOM 7107 O O . GLY B 1 298 ? 7.723 -49.094 -24.828 1 70.12 298 GLY B O 1
ATOM 7108 N N . ASP B 1 299 ? 8.695 -50.094 -26.547 1 74.44 299 ASP B N 1
ATOM 7109 C CA . ASP B 1 299 ? 9.398 -48.875 -26.969 1 74.44 299 ASP B CA 1
ATOM 7110 C C . ASP B 1 299 ? 8.414 -47.812 -27.469 1 74.44 299 ASP B C 1
ATOM 7112 O O . ASP B 1 299 ? 8.602 -46.625 -27.203 1 74.44 299 ASP B O 1
ATOM 7116 N N . LEU B 1 300 ? 7.473 -48.312 -28.172 1 75.19 300 LEU B N 1
ATOM 7117 C CA . LEU B 1 300 ? 6.504 -47.375 -28.719 1 75.19 300 LEU B CA 1
ATOM 7118 C C . LEU B 1 300 ? 5.641 -46.781 -27.609 1 75.19 300 LEU B C 1
ATOM 7120 O O . LEU B 1 300 ? 5.34 -45.594 -27.641 1 75.19 300 LEU B O 1
ATOM 7124 N N . VAL B 1 301 ? 5.27 -47.625 -26.625 1 72.62 301 VAL B N 1
ATOM 7125 C CA . VAL B 1 301 ? 4.473 -47.156 -25.5 1 72.62 301 VAL B CA 1
ATOM 7126 C C . VAL B 1 301 ? 5.289 -46.156 -24.672 1 72.62 301 VAL B C 1
ATOM 7128 O O . VAL B 1 301 ? 4.762 -45.125 -24.234 1 72.62 301 VAL B O 1
ATOM 7131 N N . ALA B 1 302 ? 6.508 -46.5 -24.531 1 75.12 302 ALA B N 1
ATOM 7132 C CA . ALA B 1 302 ? 7.379 -45.594 -23.781 1 75.12 302 ALA B CA 1
ATOM 7133 C C . ALA B 1 302 ? 7.523 -44.25 -24.5 1 75.12 302 ALA B C 1
ATOM 7135 O O . ALA B 1 302 ? 7.531 -43.219 -23.859 1 75.12 302 ALA B O 1
ATOM 7136 N N . TYR B 1 303 ? 7.699 -44.281 -25.781 1 78.62 303 TYR B N 1
ATOM 7137 C CA . TYR B 1 303 ? 7.867 -43.062 -26.578 1 78.62 303 TYR B CA 1
ATOM 7138 C C . TYR B 1 303 ? 6.629 -42.188 -26.469 1 78.62 303 TYR B C 1
ATOM 7140 O O . TYR B 1 303 ? 6.742 -40.969 -26.25 1 78.62 303 TYR B O 1
ATOM 7148 N N . ILE B 1 304 ? 5.496 -42.719 -26.578 1 75.88 304 ILE B N 1
ATOM 7149 C CA . ILE B 1 304 ? 4.254 -41.938 -26.547 1 75.88 304 ILE B CA 1
ATOM 7150 C C . ILE B 1 304 ? 4.008 -41.406 -25.141 1 75.88 304 ILE B C 1
ATOM 7152 O O . ILE B 1 304 ? 3.52 -40.281 -24.969 1 75.88 304 ILE B O 1
ATOM 7156 N N . THR B 1 305 ? 4.285 -42.219 -24.156 1 74.69 305 THR B N 1
ATOM 7157 C CA . THR B 1 305 ? 4.117 -41.781 -22.766 1 74.69 305 THR B CA 1
ATOM 7158 C C . THR B 1 305 ? 5.012 -40.594 -22.469 1 74.69 305 THR B C 1
ATOM 7160 O O . THR B 1 305 ? 4.57 -39.625 -21.844 1 74.69 305 THR B O 1
ATOM 7163 N N . LEU B 1 306 ? 6.246 -40.688 -22.922 1 80.25 306 LEU B N 1
ATOM 7164 C CA . LEU B 1 306 ? 7.18 -39.594 -22.703 1 80.25 306 LEU B CA 1
ATOM 7165 C C . LEU B 1 306 ? 6.719 -38.344 -23.453 1 80.25 306 LEU B C 1
ATOM 7167 O O . LEU B 1 306 ? 6.793 -37.219 -22.906 1 80.25 306 LEU B O 1
ATOM 7171 N N . ALA B 1 307 ? 6.305 -38.531 -24.672 1 78.69 307 ALA B N 1
ATOM 7172 C CA . ALA B 1 307 ? 5.801 -37.406 -25.453 1 78.69 307 ALA B CA 1
ATOM 7173 C C . ALA B 1 307 ? 4.566 -36.812 -24.797 1 78.69 307 ALA B C 1
ATOM 7175 O O . ALA B 1 307 ? 4.355 -35.594 -24.875 1 78.69 307 ALA B O 1
ATOM 7176 N N . GLY B 1 308 ? 3.715 -37.656 -24.172 1 76.19 308 GLY B N 1
ATOM 7177 C CA . GLY B 1 308 ? 2.5 -37.188 -23.5 1 76.19 308 GLY B CA 1
ATOM 7178 C C . GLY B 1 308 ? 2.768 -36.375 -22.266 1 76.19 308 GLY B C 1
ATOM 7179 O O . GLY B 1 308 ? 1.896 -35.625 -21.812 1 76.19 308 GLY B O 1
ATOM 7180 N N . LEU B 1 309 ? 3.955 -36.375 -21.75 1 79.12 309 LEU B N 1
ATOM 7181 C CA . LEU B 1 309 ? 4.309 -35.625 -20.562 1 79.12 309 LEU B CA 1
ATOM 7182 C C . LEU B 1 309 ? 4.754 -34.219 -20.938 1 79.12 309 LEU B C 1
ATOM 7184 O O . LEU B 1 309 ? 4.848 -33.344 -20.062 1 79.12 309 LEU B O 1
ATOM 7188 N N . LEU B 1 310 ? 4.941 -33.906 -22.234 1 79.5 310 LEU B N 1
ATOM 7189 C CA . LEU B 1 310 ? 5.531 -32.656 -22.703 1 79.5 310 LEU B CA 1
ATOM 7190 C C . LEU B 1 310 ? 4.52 -31.516 -22.641 1 79.5 310 LEU B C 1
ATOM 7192 O O . LEU B 1 310 ? 4.867 -30.391 -22.297 1 79.5 310 LEU B O 1
ATOM 7196 N N . PRO B 1 311 ? 3.248 -31.797 -22.906 1 75.31 311 PRO B N 1
ATOM 7197 C CA . PRO B 1 311 ? 2.309 -30.672 -22.984 1 75.31 311 PRO B CA 1
ATOM 7198 C C . PRO B 1 311 ? 2.225 -29.875 -21.688 1 75.31 311 PRO B C 1
ATOM 7200 O O . PRO B 1 311 ? 2.172 -28.656 -21.703 1 75.31 311 PRO B O 1
ATOM 7203 N N . LYS B 1 312 ? 2.258 -30.5 -20.594 1 76.38 312 LYS B N 1
ATOM 7204 C CA . LYS B 1 312 ? 2.072 -29.844 -19.297 1 76.38 312 LYS B CA 1
ATOM 7205 C C . LYS B 1 312 ? 3.199 -28.844 -19.031 1 76.38 312 LYS B C 1
ATOM 7207 O O . LYS B 1 312 ? 2.945 -27.672 -18.766 1 76.38 312 LYS B O 1
ATOM 7212 N N . PRO B 1 313 ? 4.477 -29.234 -19.094 1 81.94 313 PRO B N 1
ATOM 7213 C CA . PRO B 1 313 ? 5.555 -28.266 -18.875 1 81.94 313 PRO B CA 1
ATOM 7214 C C . PRO B 1 313 ? 5.543 -27.141 -19.891 1 81.94 313 PRO B C 1
ATOM 7216 O O . PRO B 1 313 ? 5.848 -25.984 -19.562 1 81.94 313 PRO B O 1
ATOM 7219 N N . ILE B 1 314 ? 5.176 -27.438 -21.109 1 78.5 314 ILE B N 1
ATOM 7220 C CA . ILE B 1 314 ? 5.133 -26.406 -22.141 1 78.5 314 ILE B CA 1
ATOM 7221 C C . ILE B 1 314 ? 4.035 -25.391 -21.828 1 78.5 314 ILE B C 1
ATOM 7223 O O . ILE B 1 314 ? 4.223 -24.188 -21.984 1 78.5 314 ILE B O 1
ATOM 7227 N N . ARG B 1 315 ? 2.953 -25.969 -21.422 1 74.44 315 ARG B N 1
ATOM 7228 C CA . ARG B 1 315 ? 1.854 -25.109 -21 1 74.44 315 ARG B CA 1
ATOM 7229 C C . ARG B 1 315 ? 2.273 -24.203 -19.844 1 74.44 315 ARG B C 1
ATOM 7231 O O . ARG B 1 315 ? 1.996 -23 -19.859 1 74.44 315 ARG B O 1
ATOM 7238 N N . GLN B 1 316 ? 2.832 -24.812 -18.859 1 77.94 316 GLN B N 1
ATOM 7239 C CA . GLN B 1 316 ? 3.273 -24.031 -17.703 1 77.94 316 GLN B CA 1
ATOM 7240 C C . GLN B 1 316 ? 4.258 -22.953 -18.109 1 77.94 316 GLN B C 1
ATOM 7242 O O . GLN B 1 316 ? 4.219 -21.844 -17.562 1 77.94 316 GLN B O 1
ATOM 7247 N N . LEU B 1 317 ? 5.168 -23.234 -19.016 1 76.56 317 LEU B N 1
ATOM 7248 C CA . LEU B 1 317 ? 6.137 -22.266 -19.516 1 76.56 317 LEU B CA 1
ATOM 7249 C C . LEU B 1 317 ? 5.441 -21.109 -20.234 1 76.56 317 LEU B C 1
ATOM 7251 O O . LEU B 1 317 ? 5.91 -19.969 -20.188 1 76.56 317 LEU B O 1
ATOM 7255 N N . SER B 1 318 ? 4.383 -21.453 -20.828 1 70.31 318 SER B N 1
ATOM 7256 C CA . SER B 1 318 ? 3.627 -20.438 -21.531 1 70.31 318 SER B CA 1
ATOM 7257 C C . SER B 1 318 ? 2.871 -19.531 -20.562 1 70.31 318 SER B C 1
ATOM 7259 O O . SER B 1 318 ? 2.768 -18.328 -20.781 1 70.31 318 SER B O 1
ATOM 7261 N N . GLU B 1 319 ? 2.291 -20.141 -19.5 1 72.12 319 GLU B N 1
ATOM 7262 C CA . GLU B 1 319 ? 1.503 -19.406 -18.516 1 72.12 319 GLU B CA 1
ATOM 7263 C C . GLU B 1 319 ? 2.381 -18.469 -17.703 1 72.12 319 GLU B C 1
ATOM 7265 O O . GLU B 1 319 ? 1.908 -17.438 -17.219 1 72.12 319 GLU B O 1
ATOM 7270 N N . VAL B 1 320 ? 3.641 -18.781 -17.594 1 77.62 320 VAL B N 1
ATOM 7271 C CA . VAL B 1 320 ? 4.535 -18.016 -16.719 1 77.62 320 VAL B CA 1
ATOM 7272 C C . VAL B 1 320 ? 4.875 -16.688 -17.375 1 77.62 320 VAL B C 1
ATOM 7274 O O . VAL B 1 320 ? 5.297 -15.742 -16.703 1 77.62 320 VAL B O 1
ATOM 7277 N N . SER B 1 321 ? 4.602 -16.641 -18.672 1 74.75 321 SER B N 1
ATOM 7278 C CA . SER B 1 321 ? 4.922 -15.43 -19.406 1 74.75 321 SER B CA 1
ATOM 7279 C C . SER B 1 321 ? 4.203 -14.219 -18.812 1 74.75 321 SER B C 1
ATOM 7281 O O . SER B 1 321 ? 4.762 -13.125 -18.766 1 74.75 321 SER B O 1
ATOM 7283 N N . SER B 1 322 ? 3.014 -14.398 -18.359 1 73.62 322 SER B N 1
ATOM 7284 C CA . SER B 1 322 ? 2.25 -13.305 -17.781 1 73.62 322 SER B CA 1
ATOM 7285 C C . SER B 1 322 ? 2.881 -12.812 -16.484 1 73.62 322 SER B C 1
ATOM 7287 O O . SER B 1 322 ? 2.977 -11.609 -16.234 1 73.62 322 SER B O 1
ATOM 7289 N N . THR B 1 323 ? 3.318 -13.703 -15.703 1 75.81 323 THR B N 1
ATOM 7290 C CA . THR B 1 323 ? 3.945 -13.367 -14.422 1 75.81 323 THR B CA 1
ATOM 7291 C C . THR B 1 323 ? 5.27 -12.641 -14.648 1 75.81 323 THR B C 1
ATOM 7293 O O . THR B 1 323 ? 5.59 -11.695 -13.93 1 75.81 323 THR B O 1
ATOM 7296 N N . ILE B 1 324 ? 5.953 -13.094 -15.641 1 77.69 324 ILE B N 1
ATOM 7297 C CA . ILE B 1 324 ? 7.246 -12.492 -15.961 1 77.69 324 ILE B CA 1
ATOM 7298 C C . ILE B 1 324 ? 7.047 -11.039 -16.391 1 77.69 324 ILE B C 1
ATOM 7300 O O . ILE B 1 324 ? 7.801 -10.156 -15.969 1 77.69 324 ILE B O 1
ATOM 7304 N N . GLN B 1 325 ? 6.055 -10.875 -17.141 1 73.31 325 GLN B N 1
ATOM 7305 C CA . GLN B 1 325 ? 5.844 -9.523 -17.641 1 73.31 325 GLN B CA 1
ATOM 7306 C C . GLN B 1 325 ? 5.379 -8.586 -16.531 1 73.31 325 GLN B C 1
ATOM 7308 O O . GLN B 1 325 ? 5.746 -7.41 -16.516 1 73.31 325 GLN B O 1
ATOM 7313 N N . LYS B 1 326 ? 4.523 -9.109 -15.664 1 73.44 326 LYS B N 1
ATOM 7314 C CA . LYS B 1 326 ? 4.137 -8.312 -14.5 1 73.44 326 LYS B CA 1
ATOM 7315 C C . LYS B 1 326 ? 5.355 -7.945 -13.656 1 73.44 326 LYS B C 1
ATOM 7317 O O . LYS B 1 326 ? 5.449 -6.824 -13.156 1 73.44 326 LYS B O 1
ATOM 7322 N N . GLY B 1 327 ? 6.254 -8.867 -13.547 1 75.81 327 GLY B N 1
ATOM 7323 C CA . GLY B 1 327 ? 7.48 -8.625 -12.812 1 75.81 327 GLY B CA 1
ATOM 7324 C C . GLY B 1 327 ? 8.383 -7.594 -13.469 1 75.81 327 GLY B C 1
ATOM 7325 O O . GLY B 1 327 ? 8.969 -6.75 -12.789 1 75.81 327 GLY B O 1
ATOM 7326 N N . VAL B 1 328 ? 8.43 -7.66 -14.781 1 77.12 328 VAL B N 1
ATOM 7327 C CA . VAL B 1 328 ? 9.266 -6.73 -15.531 1 77.12 328 VAL B CA 1
ATOM 7328 C C . VAL B 1 328 ? 8.719 -5.312 -15.391 1 77.12 328 VAL B C 1
ATOM 7330 O O . VAL B 1 328 ? 9.484 -4.355 -15.242 1 77.12 328 VAL B O 1
ATOM 7333 N N . ALA B 1 329 ? 7.48 -5.254 -15.484 1 72.62 329 ALA B N 1
ATOM 7334 C CA . ALA B 1 329 ? 6.855 -3.943 -15.297 1 72.62 329 ALA B CA 1
ATOM 7335 C C . ALA B 1 329 ? 7.152 -3.387 -13.906 1 72.62 329 ALA B C 1
ATOM 7337 O O . ALA B 1 329 ? 7.422 -2.195 -13.758 1 72.62 329 ALA B O 1
ATOM 7338 N N . GLY B 1 330 ? 7.023 -4.203 -12.945 1 75.38 330 GLY B N 1
ATOM 7339 C CA . GLY B 1 330 ? 7.379 -3.793 -11.602 1 75.38 330 GLY B CA 1
ATOM 7340 C C . GLY B 1 330 ? 8.836 -3.379 -11.469 1 75.38 330 GLY B C 1
ATOM 7341 O O . GLY B 1 330 ? 9.141 -2.387 -10.805 1 75.38 330 GLY B O 1
ATOM 7342 N N . ALA B 1 331 ? 9.695 -4.125 -12.125 1 81.75 331 ALA B N 1
ATOM 7343 C CA . ALA B 1 331 ? 11.125 -3.828 -12.086 1 81.75 331 ALA B CA 1
ATOM 7344 C C . ALA B 1 331 ? 11.43 -2.494 -12.758 1 81.75 331 ALA B C 1
ATOM 7346 O O . ALA B 1 331 ? 12.297 -1.745 -12.305 1 81.75 331 ALA B O 1
ATOM 7347 N N . GLU B 1 332 ? 10.711 -2.275 -13.805 1 81.62 332 GLU B N 1
ATOM 7348 C CA . GLU B 1 332 ? 10.891 -1.005 -14.5 1 81.62 332 GLU B CA 1
ATOM 7349 C C . GLU B 1 332 ? 10.586 0.174 -13.586 1 81.62 332 GLU B C 1
ATOM 7351 O O . GLU B 1 332 ? 11.32 1.167 -13.578 1 81.62 332 GLU B O 1
ATOM 7356 N N . SER B 1 333 ? 9.562 0.037 -12.859 1 77.19 333 SER B N 1
ATOM 7357 C CA . SER B 1 333 ? 9.188 1.086 -11.914 1 77.19 333 SER B CA 1
ATOM 7358 C C . SER B 1 333 ? 10.242 1.249 -10.82 1 77.19 333 SER B C 1
ATOM 7360 O O . SER B 1 333 ? 10.531 2.369 -10.398 1 77.19 333 SER B O 1
ATOM 7362 N N . ILE B 1 334 ? 10.805 0.247 -10.391 1 84.06 334 ILE B N 1
ATOM 7363 C CA . ILE B 1 334 ? 11.828 0.258 -9.344 1 84.06 334 ILE B CA 1
ATOM 7364 C C . ILE B 1 334 ? 13.094 0.927 -9.867 1 84.06 334 ILE B C 1
ATOM 7366 O O . ILE B 1 334 ? 13.68 1.78 -9.195 1 84.06 334 ILE B O 1
ATOM 7370 N N . PHE B 1 335 ? 13.469 0.569 -11.07 1 86.81 335 PHE B N 1
ATOM 7371 C CA . PHE B 1 335 ? 14.711 1.091 -11.617 1 86.81 335 PHE B CA 1
ATOM 7372 C C . PHE B 1 335 ? 14.562 2.559 -12 1 86.81 335 PHE B C 1
ATOM 7374 O O . PHE B 1 335 ? 15.531 3.322 -11.945 1 86.81 335 PHE B O 1
ATOM 7381 N N . GLU B 1 336 ? 13.359 2.91 -12.305 1 84.31 336 GLU B N 1
ATOM 7382 C CA . GLU B 1 336 ? 13.109 4.328 -12.547 1 84.31 336 GLU B CA 1
ATOM 7383 C C . GLU B 1 336 ? 13.461 5.168 -11.32 1 84.31 336 GLU B C 1
ATOM 7385 O O . GLU B 1 336 ? 14.031 6.254 -11.453 1 84.31 336 GLU B O 1
ATOM 7390 N N . GLN B 1 337 ? 13.133 4.723 -10.25 1 85.94 337 GLN B N 1
ATOM 7391 C CA . GLN B 1 337 ? 13.469 5.43 -9.016 1 85.94 337 GLN B CA 1
ATOM 7392 C C . GLN B 1 337 ? 14.961 5.34 -8.711 1 85.94 337 GLN B C 1
ATOM 7394 O O . GLN B 1 337 ? 15.578 6.324 -8.297 1 85.94 337 GLN B O 1
ATOM 7399 N N . LEU B 1 338 ? 15.508 4.199 -8.891 1 87.88 338 LEU B N 1
ATOM 7400 C CA . LEU B 1 338 ? 16.922 3.99 -8.57 1 87.88 338 LEU B CA 1
ATOM 7401 C C . LEU B 1 338 ? 17.812 4.805 -9.5 1 87.88 338 LEU B C 1
ATOM 7403 O O . LEU B 1 338 ? 18.938 5.141 -9.148 1 87.88 338 LEU B O 1
ATOM 7407 N N . ASP B 1 339 ? 17.266 5.059 -10.656 1 88.69 339 ASP B N 1
ATOM 7408 C CA . ASP B 1 339 ? 18.047 5.805 -11.633 1 88.69 339 ASP B CA 1
ATOM 7409 C C . ASP B 1 339 ? 17.891 7.309 -11.438 1 88.69 339 ASP B C 1
ATOM 7411 O O . ASP B 1 339 ? 18.578 8.102 -12.078 1 88.69 339 ASP B O 1
ATOM 7415 N N . GLU B 1 340 ? 17 7.656 -10.531 1 86.94 340 GLU B N 1
ATOM 7416 C CA . GLU B 1 340 ? 16.875 9.078 -10.211 1 86.94 340 GLU B CA 1
ATOM 7417 C C . GLU B 1 340 ? 18.156 9.609 -9.578 1 86.94 340 GLU B C 1
ATOM 7419 O O . GLU B 1 340 ? 18.781 8.93 -8.758 1 86.94 340 GLU B O 1
ATOM 7424 N N . ALA B 1 341 ? 18.547 10.734 -10.047 1 86.88 341 ALA B N 1
ATOM 7425 C CA . ALA B 1 341 ? 19.781 11.336 -9.547 1 86.88 341 ALA B CA 1
ATOM 7426 C C . ALA B 1 341 ? 19.641 11.734 -8.078 1 86.88 341 ALA B C 1
ATOM 7428 O O . ALA B 1 341 ? 18.609 12.289 -7.676 1 86.88 341 ALA B O 1
ATOM 7429 N N . PRO B 1 342 ? 20.609 11.281 -7.32 1 89 342 PRO B N 1
ATOM 7430 C CA . PRO B 1 342 ? 20.609 11.711 -5.918 1 89 342 PRO B CA 1
ATOM 7431 C C . PRO B 1 342 ? 20.75 13.219 -5.766 1 89 342 PRO B C 1
ATOM 7433 O O . PRO B 1 342 ? 21 13.922 -6.75 1 89 342 PRO B O 1
ATOM 7436 N N . GLU B 1 343 ? 20.531 13.641 -4.562 1 88.25 343 GLU B N 1
ATOM 7437 C CA . GLU B 1 343 ? 20.719 15.055 -4.266 1 88.25 343 GLU B CA 1
ATOM 7438 C C . GLU B 1 343 ? 22.125 15.523 -4.645 1 88.25 343 GLU B C 1
ATOM 7440 O O . GLU B 1 343 ? 23.094 14.805 -4.426 1 88.25 343 GLU B O 1
ATOM 7445 N N . VAL B 1 344 ? 22.266 16.672 -5.238 1 86.12 344 VAL B N 1
ATOM 7446 C CA . VAL B 1 344 ? 23.531 17.203 -5.75 1 86.12 344 VAL B CA 1
ATOM 7447 C C . VAL B 1 344 ? 24.422 17.625 -4.582 1 86.12 344 VAL B C 1
ATOM 7449 O O . VAL B 1 344 ? 23.984 18.406 -3.729 1 86.12 344 VAL B O 1
ATOM 7452 N N . ASP B 1 345 ? 25.484 17.031 -4.426 1 89.62 345 ASP B N 1
ATOM 7453 C CA . ASP B 1 345 ? 26.469 17.422 -3.424 1 89.62 345 ASP B CA 1
ATOM 7454 C C . ASP B 1 345 ? 27.859 17.578 -4.047 1 89.62 345 ASP B C 1
ATOM 7456 O O . ASP B 1 345 ? 28.625 16.609 -4.117 1 89.62 345 ASP B O 1
ATOM 7460 N N . HIS B 1 346 ? 28.234 18.766 -4.504 1 88.06 346 HIS B N 1
ATOM 7461 C CA . HIS B 1 346 ? 29.547 19.016 -5.109 1 88.06 346 HIS B CA 1
ATOM 7462 C C . HIS B 1 346 ? 30.484 19.688 -4.121 1 88.06 346 HIS B C 1
ATOM 7464 O O . HIS B 1 346 ? 31.656 19.938 -4.438 1 88.06 346 HIS B O 1
ATOM 7470 N N . GLY B 1 347 ? 29.969 19.891 -2.938 1 92.06 347 GLY B N 1
ATOM 7471 C CA . GLY B 1 347 ? 30.797 20.562 -1.941 1 92.06 347 GLY B CA 1
ATOM 7472 C C . GLY B 1 347 ? 31.844 19.641 -1.341 1 92.06 347 GLY B C 1
ATOM 7473 O O . GLY B 1 347 ? 31.609 18.453 -1.139 1 92.06 347 GLY B O 1
ATOM 7474 N N . THR B 1 348 ? 33.031 20.188 -1.164 1 92.62 348 THR B N 1
ATOM 7475 C CA . THR B 1 348 ? 34.125 19.359 -0.64 1 92.62 348 THR B CA 1
ATOM 7476 C C . THR B 1 348 ? 34.656 19.922 0.674 1 92.62 348 THR B C 1
ATOM 7478 O O . THR B 1 348 ? 35.438 19.266 1.376 1 92.62 348 THR B O 1
ATOM 7481 N N . GLN B 1 349 ? 34.188 21.031 1.017 1 94.25 349 GLN B N 1
ATOM 7482 C CA . GLN B 1 349 ? 34.719 21.672 2.217 1 94.25 349 GLN B CA 1
ATOM 7483 C C . GLN B 1 349 ? 33.938 21.219 3.461 1 94.25 349 GLN B C 1
ATOM 7485 O O . GLN B 1 349 ? 32.719 21.031 3.42 1 94.25 349 GLN B O 1
ATOM 7490 N N . GLU B 1 350 ? 34.719 20.906 4.5 1 94.69 350 GLU B N 1
ATOM 7491 C CA . GLU B 1 350 ? 34.156 20.531 5.789 1 94.69 350 GLU B CA 1
ATOM 7492 C C . GLU B 1 350 ? 34.781 21.359 6.922 1 94.69 350 GLU B C 1
ATOM 7494 O O . GLU B 1 350 ? 36 21.578 6.941 1 94.69 350 GLU B O 1
ATOM 7499 N N . ARG B 1 351 ? 33.969 21.828 7.691 1 94 351 ARG B N 1
ATOM 7500 C CA . ARG B 1 351 ? 34.438 22.562 8.859 1 94 351 ARG B CA 1
ATOM 7501 C C . ARG B 1 351 ? 33.938 21.906 10.148 1 94 351 ARG B C 1
ATOM 7503 O O . ARG B 1 351 ? 32.812 21.375 10.195 1 94 351 ARG B O 1
ATOM 7510 N N . GLU B 1 352 ? 34.75 21.875 11.102 1 91.75 352 GLU B N 1
ATOM 7511 C CA . GLU B 1 352 ? 34.375 21.281 12.375 1 91.75 352 GLU B CA 1
ATOM 7512 C C . GLU B 1 352 ? 33.312 22.125 13.086 1 91.75 352 GLU B C 1
ATOM 7514 O O . GLU B 1 352 ? 32.344 21.594 13.602 1 91.75 352 GLU B O 1
ATOM 7519 N N . ARG B 1 353 ? 33.594 23.438 13.164 1 91.62 353 ARG B N 1
ATOM 7520 C CA . ARG B 1 353 ? 32.625 24.328 13.773 1 91.62 353 ARG B CA 1
ATOM 7521 C C . ARG B 1 353 ? 32.594 25.688 13.062 1 91.62 353 ARG B C 1
ATOM 7523 O O . ARG B 1 353 ? 33.625 26.188 12.648 1 91.62 353 ARG B O 1
ATOM 7530 N N . VAL B 1 354 ? 31.5 26.188 12.875 1 93.69 354 VAL B N 1
ATOM 7531 C CA . VAL B 1 354 ? 31.328 27.5 12.258 1 93.69 354 VAL B CA 1
ATOM 7532 C C . VAL B 1 354 ? 30.828 28.5 13.297 1 93.69 354 VAL B C 1
ATOM 7534 O O . VAL B 1 354 ? 30.281 28.109 14.328 1 93.69 354 VAL B O 1
ATOM 7537 N N . SER B 1 355 ? 31.094 29.797 13.109 1 93.5 355 SER B N 1
ATOM 7538 C CA . SER B 1 355 ? 30.641 30.859 14.016 1 93.5 355 SER B CA 1
ATOM 7539 C C . SER B 1 355 ? 29.156 31.125 13.836 1 93.5 355 SER B C 1
ATOM 7541 O O . SER B 1 355 ? 28.484 31.562 14.773 1 93.5 355 SER B O 1
ATOM 7543 N N . GLY B 1 356 ? 28.656 30.828 12.695 1 94.5 356 GLY B N 1
ATOM 7544 C CA . GLY B 1 356 ? 27.234 31.016 12.438 1 94.5 356 GLY B CA 1
ATOM 7545 C C . GLY B 1 356 ? 26.922 32.312 11.719 1 94.5 356 GLY B C 1
ATOM 7546 O O . GLY B 1 356 ? 25.781 32.781 11.758 1 94.5 356 GLY B O 1
ATOM 7547 N N . ARG B 1 357 ? 27.922 33 11.125 1 96.94 357 ARG B N 1
ATOM 7548 C CA . ARG B 1 357 ? 27.656 34.188 10.328 1 96.94 357 ARG B CA 1
ATOM 7549 C C . ARG B 1 357 ? 26.984 33.812 9.008 1 96.94 357 ARG B C 1
ATOM 7551 O O . ARG B 1 357 ? 27.516 33.031 8.234 1 96.94 357 ARG B O 1
ATOM 7558 N N . LEU B 1 358 ? 25.812 34.312 8.758 1 97.44 358 LEU B N 1
ATOM 7559 C CA . LEU B 1 358 ? 25.047 34 7.559 1 97.44 358 LEU B CA 1
ATOM 7560 C C . LEU B 1 358 ? 24.969 35.25 6.656 1 97.44 358 LEU B C 1
ATOM 7562 O O . LEU B 1 358 ? 24.578 36.312 7.109 1 97.44 358 LEU B O 1
ATOM 7566 N N . GLU B 1 359 ? 25.422 35.094 5.473 1 97.56 359 GLU B N 1
ATOM 7567 C CA . GLU B 1 359 ? 25.391 36.188 4.496 1 97.56 359 GLU B CA 1
ATOM 7568 C C . GLU B 1 359 ? 24.703 35.75 3.201 1 97.56 359 GLU B C 1
ATOM 7570 O O . GLU B 1 359 ? 25.109 34.75 2.6 1 97.56 359 GLU B O 1
ATOM 7575 N N . VAL B 1 360 ? 23.641 36.406 2.844 1 97.62 360 VAL B N 1
ATOM 7576 C CA . VAL B 1 360 ? 22.938 36.156 1.585 1 97.62 360 VAL B CA 1
ATOM 7577 C C . VAL B 1 360 ? 23.203 37.312 0.615 1 97.62 360 VAL B C 1
ATOM 7579 O O . VAL B 1 360 ? 23 38.469 0.957 1 97.62 360 VAL B O 1
ATOM 7582 N N . ARG B 1 361 ? 23.688 36.938 -0.578 1 97 361 ARG B N 1
ATOM 7583 C CA . ARG B 1 361 ? 24.047 37.969 -1.564 1 97 361 ARG B CA 1
ATOM 7584 C C . ARG B 1 361 ? 23.234 37.781 -2.848 1 97 361 ARG B C 1
ATOM 7586 O O . ARG B 1 361 ? 23.438 36.812 -3.59 1 97 361 ARG B O 1
ATOM 7593 N N . ASN B 1 362 ? 22.375 38.781 -3.174 1 96.5 362 ASN B N 1
ATOM 7594 C CA . ASN B 1 362 ? 21.625 38.875 -4.422 1 96.5 362 ASN B CA 1
ATOM 7595 C C . ASN B 1 362 ? 21.016 37.531 -4.809 1 96.5 362 ASN B C 1
ATOM 7597 O O . ASN B 1 362 ? 21.188 37.094 -5.941 1 96.5 362 ASN B O 1
ATOM 7601 N N . LEU B 1 363 ? 20.406 36.938 -3.846 1 96.38 363 LEU B N 1
ATOM 7602 C CA . LEU B 1 363 ? 19.844 35.625 -4.031 1 96.38 363 LEU B CA 1
ATOM 7603 C C . LEU B 1 363 ? 18.516 35.688 -4.766 1 96.38 363 LEU B C 1
ATOM 7605 O O . LEU B 1 363 ? 17.609 36.438 -4.367 1 96.38 363 LEU B O 1
ATOM 7609 N N . SER B 1 364 ? 18.375 35 -5.887 1 95.56 364 SER B N 1
ATOM 7610 C CA . SER B 1 364 ? 17.141 34.781 -6.621 1 95.56 364 SER B CA 1
ATOM 7611 C C . SER B 1 364 ? 16.859 33.312 -6.828 1 95.56 364 SER B C 1
ATOM 7613 O O . SER B 1 364 ? 17.781 32.531 -7.023 1 95.56 364 SER B O 1
ATOM 7615 N N . PHE B 1 365 ? 15.602 32.938 -6.66 1 93.12 365 PHE B N 1
ATOM 7616 C CA . PHE B 1 365 ? 15.289 31.516 -6.715 1 93.12 365 PHE B CA 1
ATOM 7617 C C . PHE B 1 365 ? 13.945 31.281 -7.402 1 93.12 365 PHE B C 1
ATOM 7619 O O . PHE B 1 365 ? 13 32.031 -7.203 1 93.12 365 PHE B O 1
ATOM 7626 N N . GLN B 1 366 ? 13.977 30.344 -8.219 1 88.06 366 GLN B N 1
ATOM 7627 C CA . GLN B 1 366 ? 12.797 29.828 -8.898 1 88.06 366 GLN B CA 1
ATOM 7628 C C . GLN B 1 366 ? 12.719 28.312 -8.773 1 88.06 366 GLN B C 1
ATOM 7630 O O . GLN B 1 366 ? 13.719 27.609 -8.953 1 88.06 366 GLN B O 1
ATOM 7635 N N . TYR B 1 367 ? 11.539 27.859 -8.211 1 78.69 367 TYR B N 1
ATOM 7636 C CA . TYR B 1 367 ? 11.383 26.406 -8.156 1 78.69 367 TYR B CA 1
ATOM 7637 C C . TYR B 1 367 ? 11.484 25.797 -9.539 1 78.69 367 TYR B C 1
ATOM 7639 O O . TYR B 1 367 ? 11.023 26.375 -10.523 1 78.69 367 TYR B O 1
ATOM 7647 N N . PRO B 1 368 ? 12.086 24.594 -9.547 1 73.56 368 PRO B N 1
ATOM 7648 C CA . PRO B 1 368 ? 12.188 23.953 -10.859 1 73.56 368 PRO B CA 1
ATOM 7649 C C . PRO B 1 368 ? 10.828 23.672 -11.484 1 73.56 368 PRO B C 1
ATOM 7651 O O . PRO B 1 368 ? 9.93 23.156 -10.812 1 73.56 368 PRO B O 1
ATOM 7654 N N . GLY B 1 369 ? 10.648 24.078 -12.688 1 63.12 369 GLY B N 1
ATOM 7655 C CA . GLY B 1 369 ? 9.414 23.828 -13.406 1 63.12 369 GLY B CA 1
ATOM 7656 C C . GLY B 1 369 ? 8.438 24.984 -13.336 1 63.12 369 GLY B C 1
ATOM 7657 O O . GLY B 1 369 ? 7.383 24.953 -13.977 1 63.12 369 GLY B O 1
ATOM 7658 N N . THR B 1 370 ? 8.789 26 -12.484 1 67.5 370 THR B N 1
ATOM 7659 C CA . THR B 1 370 ? 7.918 27.172 -12.398 1 67.5 370 THR B CA 1
ATOM 7660 C C . THR B 1 370 ? 8.578 28.391 -13.039 1 67.5 370 THR B C 1
ATOM 7662 O O . THR B 1 370 ? 9.812 28.453 -13.125 1 67.5 370 THR B O 1
ATOM 7665 N N . GLU B 1 371 ? 7.715 29.141 -13.625 1 68.25 371 GLU B N 1
ATOM 7666 C CA . GLU B 1 371 ? 8.25 30.344 -14.266 1 68.25 371 GLU B CA 1
ATOM 7667 C C . GLU B 1 371 ? 8.289 31.516 -13.297 1 68.25 371 GLU B C 1
ATOM 7669 O O . GLU B 1 371 ? 9.039 32.469 -13.5 1 68.25 371 GLU B O 1
ATOM 7674 N N . LYS B 1 372 ? 7.656 31.359 -12.234 1 73.56 372 LYS B N 1
ATOM 7675 C CA . LYS B 1 372 ? 7.586 32.5 -11.312 1 73.56 372 LYS B CA 1
ATOM 7676 C C . LYS B 1 372 ? 8.742 32.469 -10.312 1 73.56 372 LYS B C 1
ATOM 7678 O O . LYS B 1 372 ? 9.039 31.406 -9.742 1 73.56 372 LYS B O 1
ATOM 7683 N N . SER B 1 373 ? 9.414 33.562 -10.312 1 86.06 373 SER B N 1
ATOM 7684 C CA . SER B 1 373 ? 10.477 33.719 -9.32 1 86.06 373 SER B CA 1
ATOM 7685 C C . SER B 1 373 ? 9.906 33.906 -7.926 1 86.06 373 SER B C 1
ATOM 7687 O O . SER B 1 373 ? 9.094 34.812 -7.707 1 86.06 373 SER B O 1
ATOM 7689 N N . VAL B 1 374 ? 10.281 33.062 -7 1 85.75 374 VAL B N 1
ATOM 7690 C CA . VAL B 1 374 ? 9.781 33.125 -5.633 1 85.75 374 VAL B CA 1
ATOM 7691 C C . VAL B 1 374 ? 10.625 34.094 -4.82 1 85.75 374 VAL B C 1
ATOM 7693 O O . VAL B 1 374 ? 10.109 34.812 -3.951 1 85.75 374 VAL B O 1
ATOM 7696 N N . LEU B 1 375 ? 11.93 34.125 -5.074 1 93.56 375 LEU B N 1
ATOM 7697 C CA . LEU B 1 375 ? 12.836 35.062 -4.461 1 93.56 375 LEU B CA 1
ATOM 7698 C C . LEU B 1 375 ? 13.547 35.906 -5.523 1 93.56 375 LEU B C 1
ATOM 7700 O O . LEU B 1 375 ? 13.922 35.375 -6.578 1 93.56 375 LEU B O 1
ATOM 7704 N N . ASN B 1 376 ? 13.617 37.219 -5.238 1 94.81 376 ASN B N 1
ATOM 7705 C CA . ASN B 1 376 ? 14.25 38.156 -6.176 1 94.81 376 ASN B CA 1
ATOM 7706 C C . ASN B 1 376 ? 15.273 39.062 -5.48 1 94.81 376 ASN B C 1
ATOM 7708 O O . ASN B 1 376 ? 14.898 40 -4.773 1 94.81 376 ASN B O 1
ATOM 7712 N N . ASP B 1 377 ? 16.469 38.812 -5.719 1 94.94 377 ASP B N 1
ATOM 7713 C CA . ASP B 1 377 ? 17.594 39.656 -5.312 1 94.94 377 ASP B CA 1
ATOM 7714 C C . ASP B 1 377 ? 17.578 39.906 -3.803 1 94.94 377 ASP B C 1
ATOM 7716 O O . ASP B 1 377 ? 17.578 41.062 -3.355 1 94.94 377 ASP B O 1
ATOM 7720 N N . ILE B 1 378 ? 17.609 38.875 -3.049 1 96.12 378 ILE B N 1
ATOM 7721 C CA . ILE B 1 378 ? 17.594 38.938 -1.593 1 96.12 378 ILE B CA 1
ATOM 7722 C C . ILE B 1 378 ? 19.031 39.094 -1.076 1 96.12 378 ILE B C 1
ATOM 7724 O O . ILE B 1 378 ? 19.906 38.312 -1.442 1 96.12 378 ILE B O 1
ATOM 7728 N N . SER B 1 379 ? 19.266 40.156 -0.307 1 97.44 379 SER B N 1
ATOM 7729 C CA . SER B 1 379 ? 20.578 40.344 0.308 1 97.44 379 SER B CA 1
ATOM 7730 C C . SER B 1 379 ? 20.453 40.75 1.768 1 97.44 379 SER B C 1
ATOM 7732 O O . SER B 1 379 ? 19.672 41.656 2.092 1 97.44 379 SER B O 1
ATOM 7734 N N . PHE B 1 380 ? 21.141 40.062 2.682 1 96.81 380 PHE B N 1
ATOM 7735 C CA . PHE B 1 380 ? 21.203 40.438 4.086 1 96.81 380 PHE B CA 1
ATOM 7736 C C . PHE B 1 380 ? 22.328 39.719 4.805 1 96.81 380 PHE B C 1
ATOM 7738 O O . PHE B 1 380 ? 22.938 38.812 4.25 1 96.81 380 PHE B O 1
ATOM 7745 N N . VAL B 1 381 ? 22.688 40.219 5.984 1 97 381 VAL B N 1
ATOM 7746 C CA . VAL B 1 381 ? 23.719 39.594 6.809 1 97 381 VAL B CA 1
ATOM 7747 C C . VAL B 1 381 ? 23.188 39.375 8.219 1 97 381 VAL B C 1
ATOM 7749 O O . VAL B 1 381 ? 22.516 40.25 8.789 1 97 381 VAL B O 1
ATOM 7752 N N . ALA B 1 382 ? 23.375 38.188 8.695 1 96.62 382 ALA B N 1
ATOM 7753 C CA . ALA B 1 382 ? 23.109 37.844 10.094 1 96.62 382 ALA B CA 1
ATOM 7754 C C . ALA B 1 382 ? 24.422 37.531 10.836 1 96.62 382 ALA B C 1
ATOM 7756 O O . ALA B 1 382 ? 25.109 36.562 10.531 1 96.62 382 ALA B O 1
ATOM 7757 N N . GLU B 1 383 ? 24.719 38.406 11.758 1 96.25 383 GLU B N 1
ATOM 7758 C CA . GLU B 1 383 ? 25.938 38.25 12.539 1 96.25 383 GLU B CA 1
ATOM 7759 C C . GLU B 1 383 ? 25.797 37.125 13.555 1 96.25 383 GLU B C 1
ATOM 7761 O O . GLU B 1 383 ? 24.672 36.75 13.945 1 96.25 383 GLU B O 1
ATOM 7766 N N . PRO B 1 384 ? 26.969 36.562 13.977 1 96.19 384 PRO B N 1
ATOM 7767 C CA . PRO B 1 384 ? 26.891 35.469 14.953 1 96.19 384 PRO B CA 1
ATOM 7768 C C . PRO B 1 384 ? 26.125 35.844 16.219 1 96.19 384 PRO B C 1
ATOM 7770 O O . PRO B 1 384 ? 26.391 36.906 16.812 1 96.19 384 PRO B O 1
ATOM 7773 N N . GLY B 1 385 ? 25.141 34.969 16.547 1 93.56 385 GLY B N 1
ATOM 7774 C CA . GLY B 1 385 ? 24.375 35.188 17.766 1 93.56 385 GLY B CA 1
ATOM 7775 C C . GLY B 1 385 ? 23.188 36.094 17.562 1 93.56 385 GLY B C 1
ATOM 7776 O O . GLY B 1 385 ? 22.375 36.281 18.484 1 93.56 385 GLY B O 1
ATOM 7777 N N . GLN B 1 386 ? 23.078 36.625 16.359 1 94.56 386 GLN B N 1
ATOM 7778 C CA . GLN B 1 386 ? 22.016 37.562 16.062 1 94.56 386 GLN B CA 1
ATOM 7779 C C . GLN B 1 386 ? 20.703 36.844 15.742 1 94.56 386 GLN B C 1
ATOM 7781 O O . GLN B 1 386 ? 20.719 35.812 15.102 1 94.56 386 GLN B O 1
ATOM 7786 N N . MET B 1 387 ? 19.625 37.406 16.234 1 94.44 387 MET B N 1
ATOM 7787 C CA . MET B 1 387 ? 18.297 36.906 15.898 1 94.44 387 MET B CA 1
ATOM 7788 C C . MET B 1 387 ? 17.672 37.719 14.766 1 94.44 387 MET B C 1
ATOM 7790 O O . MET B 1 387 ? 17.438 38.906 14.914 1 94.44 387 MET B O 1
ATOM 7794 N N . VAL B 1 388 ? 17.469 37.062 13.633 1 95.06 388 VAL B N 1
ATOM 7795 C CA . VAL B 1 388 ? 16.875 37.719 12.469 1 95.06 388 VAL B CA 1
ATOM 7796 C C . VAL B 1 388 ? 15.461 37.156 12.242 1 95.06 388 VAL B C 1
ATOM 7798 O O . VAL B 1 388 ? 15.273 35.969 12.117 1 95.06 388 VAL B O 1
ATOM 7801 N N . ALA B 1 389 ? 14.477 38 12.188 1 93.12 389 ALA B N 1
ATOM 7802 C CA . ALA B 1 389 ? 13.094 37.594 11.969 1 93.12 389 ALA B CA 1
ATOM 7803 C C . ALA B 1 389 ? 12.641 37.906 10.547 1 93.12 389 ALA B C 1
ATOM 7805 O O . ALA B 1 389 ? 12.906 39 10.031 1 93.12 389 ALA B O 1
ATOM 7806 N N . LEU B 1 390 ? 12.133 36.938 9.93 1 91.38 390 LEU B N 1
ATOM 7807 C CA . LEU B 1 390 ? 11.5 37.125 8.633 1 91.38 390 LEU B CA 1
ATOM 7808 C C . LEU B 1 390 ? 9.992 37.344 8.781 1 91.38 390 LEU B C 1
ATOM 7810 O O . LEU B 1 390 ? 9.289 36.5 9.328 1 91.38 390 LEU B O 1
ATOM 7814 N N . VAL B 1 391 ? 9.633 38.531 8.359 1 86.75 391 VAL B N 1
ATOM 7815 C CA . VAL B 1 391 ? 8.219 38.875 8.477 1 86.75 391 VAL B CA 1
ATOM 7816 C C . VAL B 1 391 ? 7.66 39.219 7.102 1 86.75 391 VAL B C 1
ATOM 7818 O O . VAL B 1 391 ? 8.352 39.844 6.277 1 86.75 391 VAL B O 1
ATOM 7821 N N . GLY B 1 392 ? 6.605 38.781 6.855 1 79.31 392 GLY B N 1
ATOM 7822 C CA . GLY B 1 392 ? 5.949 39.094 5.59 1 79.31 392 GLY B CA 1
ATOM 7823 C C . GLY B 1 392 ? 4.695 38.25 5.367 1 79.31 392 GLY B C 1
ATOM 7824 O O . GLY B 1 392 ? 4.375 37.375 6.164 1 79.31 392 GLY B O 1
ATOM 7825 N N . ARG B 1 393 ? 4.102 38.562 4.27 1 69.69 393 ARG B N 1
ATOM 7826 C CA . ARG B 1 393 ? 2.869 37.844 3.92 1 69.69 393 ARG B CA 1
ATOM 7827 C C . ARG B 1 393 ? 3.156 36.406 3.484 1 69.69 393 ARG B C 1
ATOM 7829 O O . ARG B 1 393 ? 4.305 36.062 3.215 1 69.69 393 ARG B O 1
ATOM 7836 N N . SER B 1 394 ? 2.1 35.562 3.635 1 66.19 394 SER B N 1
ATOM 7837 C CA . SER B 1 394 ? 2.236 34.219 3.119 1 66.19 394 SER B CA 1
ATOM 7838 C C . SER B 1 394 ? 2.582 34.219 1.634 1 66.19 394 SER B C 1
ATOM 7840 O O . SER B 1 394 ? 2.029 35 0.865 1 66.19 394 SER B O 1
ATOM 7842 N N . GLY B 1 395 ? 3.512 33.5 1.281 1 67.19 395 GLY B N 1
ATOM 7843 C CA . GLY B 1 395 ? 3.932 33.438 -0.11 1 67.19 395 GLY B CA 1
ATOM 7844 C C . GLY B 1 395 ? 5.031 34.406 -0.455 1 67.19 395 GLY B C 1
ATOM 7845 O O . GLY B 1 395 ? 5.453 34.5 -1.61 1 67.19 395 GLY B O 1
ATOM 7846 N N . SER B 1 396 ? 5.406 35.125 0.564 1 77.19 396 SER B N 1
ATOM 7847 C CA . SER B 1 396 ? 6.418 36.125 0.288 1 77.19 396 SER B CA 1
ATOM 7848 C C . SER B 1 396 ? 7.789 35.5 0.076 1 77.19 396 SER B C 1
ATOM 7850 O O . SER B 1 396 ? 8.734 36.156 -0.343 1 77.19 396 SER B O 1
ATOM 7852 N N . GLY B 1 397 ? 7.887 34.156 0.324 1 82.75 397 GLY B N 1
ATOM 7853 C CA . GLY B 1 397 ? 9.133 33.469 0.055 1 82.75 397 GLY B CA 1
ATOM 7854 C C . GLY B 1 397 ? 9.922 33.156 1.312 1 82.75 397 GLY B C 1
ATOM 7855 O O . GLY B 1 397 ? 11.055 32.656 1.234 1 82.75 397 GLY B O 1
ATOM 7856 N N . LYS B 1 398 ? 9.352 33.406 2.459 1 86.06 398 LYS B N 1
ATOM 7857 C CA . LYS B 1 398 ? 10.047 33.219 3.729 1 86.06 398 LYS B CA 1
ATOM 7858 C C . LYS B 1 398 ? 10.508 31.766 3.893 1 86.06 398 LYS B C 1
ATOM 7860 O O . LYS B 1 398 ? 11.672 31.5 4.18 1 86.06 398 LYS B O 1
ATOM 7865 N N . SER B 1 399 ? 9.555 30.812 3.67 1 82.25 399 SER B N 1
ATOM 7866 C CA . SER B 1 399 ? 9.875 29.406 3.844 1 82.25 399 SER B CA 1
ATOM 7867 C C . SER B 1 399 ? 10.875 28.922 2.791 1 82.25 399 SER B C 1
ATOM 7869 O O . SER B 1 399 ? 11.711 28.062 3.064 1 82.25 399 SER B O 1
ATOM 7871 N N . THR B 1 400 ? 10.789 29.438 1.623 1 86.25 400 THR B N 1
ATOM 7872 C CA . THR B 1 400 ? 11.734 29.109 0.561 1 86.25 400 THR B CA 1
ATOM 7873 C C . THR B 1 400 ? 13.148 29.531 0.941 1 86.25 400 THR B C 1
ATOM 7875 O O . THR B 1 400 ? 14.094 28.766 0.767 1 86.25 400 THR B O 1
ATOM 7878 N N . LEU B 1 401 ? 13.195 30.75 1.447 1 91.75 401 LEU B N 1
ATOM 7879 C CA . LEU B 1 401 ? 14.5 31.234 1.871 1 91.75 401 LEU B CA 1
ATOM 7880 C C . LEU B 1 401 ? 15.086 30.359 2.967 1 91.75 401 LEU B C 1
ATOM 7882 O O . LEU B 1 401 ? 16.266 30 2.914 1 91.75 401 LEU B O 1
ATOM 7886 N N . ALA B 1 402 ? 14.25 29.969 3.9 1 89.5 402 ALA B N 1
ATOM 7887 C CA . ALA B 1 402 ? 14.688 29.109 5.008 1 89.5 402 ALA B CA 1
ATOM 7888 C C . ALA B 1 402 ? 15.133 27.75 4.504 1 89.5 402 ALA B C 1
ATOM 7890 O O . ALA B 1 402 ? 16.047 27.141 5.066 1 89.5 402 ALA B O 1
ATOM 7891 N N . SER B 1 403 ? 14.555 27.281 3.477 1 88.94 403 SER B N 1
ATOM 7892 C CA . SER B 1 403 ? 14.844 25.953 2.955 1 88.94 403 SER B CA 1
ATOM 7893 C C . SER B 1 403 ? 16.109 25.953 2.1 1 88.94 403 SER B C 1
ATOM 7895 O O . SER B 1 403 ? 16.719 24.906 1.886 1 88.94 403 SER B O 1
ATOM 7897 N N . LEU B 1 404 ? 16.469 27.109 1.613 1 92.25 404 LEU B N 1
ATOM 7898 C CA . LEU B 1 404 ? 17.641 27.203 0.752 1 92.25 404 LEU B CA 1
ATOM 7899 C C . LEU B 1 404 ? 18.922 27.172 1.575 1 92.25 404 LEU B C 1
ATOM 7901 O O . LEU B 1 404 ? 19.969 26.75 1.084 1 92.25 404 LEU B O 1
ATOM 7905 N N . ILE B 1 405 ? 18.812 27.562 2.791 1 93.81 405 ILE B N 1
ATOM 7906 C CA . ILE B 1 405 ? 19.984 27.672 3.639 1 93.81 405 ILE B CA 1
ATOM 7907 C C . ILE B 1 405 ? 20.578 26.281 3.883 1 93.81 405 ILE B C 1
ATOM 7909 O O . ILE B 1 405 ? 21.766 26.047 3.674 1 93.81 405 ILE B O 1
ATOM 7913 N N . PRO B 1 406 ? 19.734 25.297 4.277 1 92.62 406 PRO B N 1
ATOM 7914 C CA . PRO B 1 406 ? 20.266 23.938 4.41 1 92.62 406 PRO B CA 1
ATOM 7915 C C . PRO B 1 406 ? 20.422 23.234 3.068 1 92.62 406 PRO B C 1
ATOM 7917 O O . PRO B 1 406 ? 20.641 22.016 3.029 1 92.62 406 PRO B O 1
ATOM 7920 N N . ARG B 1 407 ? 20.203 23.906 2.016 1 91.94 407 ARG B N 1
ATOM 7921 C CA . ARG B 1 407 ? 20.375 23.406 0.656 1 91.94 407 ARG B CA 1
ATOM 7922 C C . ARG B 1 407 ? 19.375 22.281 0.354 1 91.94 407 ARG B C 1
ATOM 7924 O O . ARG B 1 407 ? 19.75 21.25 -0.197 1 91.94 407 ARG B O 1
ATOM 7931 N N . PHE B 1 408 ? 18.188 22.469 0.816 1 88.25 408 PHE B N 1
ATOM 7932 C CA . PHE B 1 408 ? 17.141 21.547 0.408 1 88.25 408 PHE B CA 1
ATOM 7933 C C . PHE B 1 408 ? 16.812 21.719 -1.072 1 88.25 408 PHE B C 1
ATOM 7935 O O . PHE B 1 408 ? 16.312 20.797 -1.711 1 88.25 408 PHE B O 1
ATOM 7942 N N . TYR B 1 409 ? 17.109 22.953 -1.54 1 87.25 409 TYR B N 1
ATOM 7943 C CA . TYR B 1 409 ? 17.016 23.281 -2.957 1 87.25 409 TYR B CA 1
ATOM 7944 C C . TYR B 1 409 ? 18.281 23.969 -3.441 1 87.25 409 TYR B C 1
ATOM 7946 O O . TYR B 1 409 ? 18.984 24.609 -2.656 1 87.25 409 TYR B O 1
ATOM 7954 N N . HIS B 1 410 ? 18.484 23.797 -4.703 1 87.44 410 HIS B N 1
ATOM 7955 C CA . HIS B 1 410 ? 19.641 24.438 -5.305 1 87.44 410 HIS B CA 1
ATOM 7956 C C . HIS B 1 410 ? 19.266 25.781 -5.941 1 87.44 410 HIS B C 1
ATOM 7958 O O . HIS B 1 410 ? 18.234 25.875 -6.617 1 87.44 410 HIS B O 1
ATOM 7964 N N . HIS B 1 411 ? 20.078 26.75 -5.574 1 88.75 411 HIS B N 1
ATOM 7965 C CA . HIS B 1 411 ? 19.859 28.062 -6.195 1 88.75 411 HIS B CA 1
ATOM 7966 C C . HIS B 1 411 ? 20.922 28.328 -7.266 1 88.75 411 HIS B C 1
ATOM 7968 O O . HIS B 1 411 ? 22.078 27.953 -7.117 1 88.75 411 HIS B O 1
ATOM 7974 N N . GLU B 1 412 ? 20.531 28.953 -8.328 1 87.06 412 GLU B N 1
ATOM 7975 C CA . GLU B 1 412 ? 21.422 29.219 -9.461 1 87.06 412 GLU B CA 1
ATOM 7976 C C . GLU B 1 412 ? 21.938 30.641 -9.438 1 87.06 412 GLU B C 1
ATOM 7978 O O . GLU B 1 412 ? 23.016 30.922 -9.961 1 87.06 412 GLU B O 1
ATOM 7983 N N . GLN B 1 413 ? 21.172 31.516 -8.906 1 93.06 413 GLN B N 1
ATOM 7984 C CA . GLN B 1 413 ? 21.562 32.938 -8.898 1 93.06 413 GLN B CA 1
ATOM 7985 C C . GLN B 1 413 ? 21.781 33.438 -7.473 1 93.06 413 GLN B C 1
ATOM 7987 O O . GLN B 1 413 ? 20.938 33.188 -6.594 1 93.06 413 GLN B O 1
ATOM 7992 N N . GLY B 1 414 ? 22.891 34.031 -7.27 1 94.69 414 GLY B N 1
ATOM 7993 C CA . GLY B 1 414 ? 23.234 34.562 -5.949 1 94.69 414 GLY B CA 1
ATOM 7994 C C . GLY B 1 414 ? 24.047 33.562 -5.125 1 94.69 414 GLY B C 1
ATOM 7995 O O . GLY B 1 414 ? 24.547 32.594 -5.648 1 94.69 414 GLY B O 1
ATOM 7996 N N . GLN B 1 415 ? 24.281 34.031 -3.84 1 96.19 415 GLN B N 1
ATOM 7997 C CA . GLN B 1 415 ? 25.078 33.188 -2.977 1 96.19 415 GLN B CA 1
ATOM 7998 C C . GLN B 1 415 ? 24.578 33.219 -1.537 1 96.19 415 GLN B C 1
ATOM 8000 O O . GLN B 1 415 ? 24 34.219 -1.104 1 96.19 415 GLN B O 1
ATOM 8005 N N . ILE B 1 416 ? 24.688 32.156 -0.899 1 97 416 ILE B N 1
ATOM 8006 C CA . ILE B 1 416 ? 24.469 32.031 0.54 1 97 416 ILE B CA 1
ATOM 8007 C C . ILE B 1 416 ? 25.781 31.609 1.217 1 97 416 ILE B C 1
ATOM 8009 O O . ILE B 1 416 ? 26.328 30.547 0.903 1 97 416 ILE B O 1
ATOM 8013 N N . LEU B 1 417 ? 26.234 32.5 2.08 1 97.31 417 LEU B N 1
ATOM 8014 C CA . LEU B 1 417 ? 27.516 32.25 2.725 1 97.31 417 LEU B CA 1
ATOM 8015 C C . LEU B 1 417 ? 27.344 32 4.219 1 97.31 417 LEU B C 1
ATOM 8017 O O . LEU B 1 417 ? 26.578 32.688 4.879 1 97.31 417 LEU B O 1
ATOM 8021 N N . ILE B 1 418 ? 28.031 30.984 4.711 1 96.75 418 ILE B N 1
ATOM 8022 C CA . ILE B 1 418 ? 28.172 30.734 6.145 1 96.75 418 ILE B CA 1
ATOM 8023 C C . ILE B 1 418 ? 29.625 30.875 6.559 1 96.75 418 ILE B C 1
ATOM 8025 O O . ILE B 1 418 ? 30.484 30.109 6.105 1 96.75 418 ILE B O 1
ATOM 8029 N N . ASP B 1 419 ? 29.906 31.812 7.316 1 96.56 419 ASP B N 1
ATOM 8030 C CA . ASP B 1 419 ? 31.266 32.156 7.723 1 96.56 419 ASP B CA 1
ATOM 8031 C C . ASP B 1 419 ? 32.156 32.375 6.508 1 96.56 419 ASP B C 1
ATOM 8033 O O . ASP B 1 419 ? 33.281 31.844 6.434 1 96.56 419 ASP B O 1
ATOM 8037 N N . GLY B 1 420 ? 31.578 33 5.555 1 94.62 420 GLY B N 1
ATOM 8038 C CA . GLY B 1 420 ? 32.344 33.438 4.406 1 94.62 420 GLY B CA 1
ATOM 8039 C C . GLY B 1 420 ? 32.438 32.406 3.311 1 94.62 420 GLY B C 1
ATOM 8040 O O . GLY B 1 420 ? 32.906 32.688 2.211 1 94.62 420 GLY B O 1
ATOM 8041 N N . LEU B 1 421 ? 32 31.266 3.584 1 95.62 421 LEU B N 1
ATOM 8042 C CA . LEU B 1 421 ? 32.031 30.188 2.604 1 95.62 421 LEU B CA 1
ATOM 8043 C C . LEU B 1 421 ? 30.656 29.906 2.047 1 95.62 421 LEU B C 1
ATOM 8045 O O . LEU B 1 421 ? 29.688 29.828 2.803 1 95.62 421 LEU B O 1
ATOM 8049 N N . ASP B 1 422 ? 30.656 29.688 0.743 1 95.88 422 ASP B N 1
ATOM 8050 C CA . ASP B 1 422 ? 29.391 29.406 0.083 1 95.88 422 ASP B CA 1
ATOM 8051 C C . ASP B 1 422 ? 28.828 28.047 0.503 1 95.88 422 ASP B C 1
ATOM 8053 O O . ASP B 1 422 ? 29.594 27.078 0.642 1 95.88 422 ASP B O 1
ATOM 8057 N N . VAL B 1 423 ? 27.516 28.031 0.725 1 95.19 423 VAL B N 1
ATOM 8058 C CA . VAL B 1 423 ? 26.859 26.812 1.184 1 95.19 423 VAL B CA 1
ATOM 8059 C C . VAL B 1 423 ? 27.062 25.703 0.153 1 95.19 423 VAL B C 1
ATOM 8061 O O . VAL B 1 423 ? 27.047 24.516 0.494 1 95.19 423 VAL B O 1
ATOM 8064 N N . GLU B 1 424 ? 27.266 26.047 -1.102 1 94 424 GLU B N 1
ATOM 8065 C CA . GLU B 1 424 ? 27.469 25.078 -2.166 1 94 424 GLU B CA 1
ATOM 8066 C C . GLU B 1 424 ? 28.844 24.422 -2.07 1 94 424 GLU B C 1
ATOM 8068 O O . GLU B 1 424 ? 29.062 23.359 -2.633 1 94 424 GLU B O 1
ATOM 8073 N N . GLU B 1 425 ? 29.688 25.062 -1.349 1 94.31 425 GLU B N 1
ATOM 8074 C CA . GLU B 1 425 ? 31.031 24.547 -1.207 1 94.31 425 GLU B CA 1
ATOM 8075 C C . GLU B 1 425 ? 31.125 23.562 -0.041 1 94.31 425 GLU B C 1
ATOM 8077 O O . GLU B 1 425 ? 32.031 22.719 0 1 94.31 425 GLU B O 1
ATOM 8082 N N . TYR B 1 426 ? 30.25 23.656 0.905 1 95.06 426 TYR B N 1
ATOM 8083 C CA . TYR B 1 426 ? 30.203 22.719 2.018 1 95.06 426 TYR B CA 1
ATOM 8084 C C . TYR B 1 426 ? 29.719 21.344 1.552 1 95.06 426 TYR B C 1
ATOM 8086 O O . TYR B 1 426 ? 28.859 21.25 0.667 1 95.06 426 TYR B O 1
ATOM 8094 N N . SER B 1 427 ? 30.359 20.344 2.105 1 94.19 427 SER B N 1
ATOM 8095 C CA . SER B 1 427 ? 29.672 19.062 1.959 1 94.19 427 SER B CA 1
ATOM 8096 C C . SER B 1 427 ? 28.297 19.094 2.609 1 94.19 427 SER B C 1
ATOM 8098 O O . SER B 1 427 ? 28.109 19.719 3.658 1 94.19 427 SER B O 1
ATOM 8100 N N . LEU B 1 428 ? 27.359 18.484 2.035 1 91.31 428 LEU B N 1
ATOM 8101 C CA . LEU B 1 428 ? 25.969 18.562 2.465 1 91.31 428 LEU B CA 1
ATOM 8102 C C . LEU B 1 428 ? 25.812 18.141 3.926 1 91.31 428 LEU B C 1
ATOM 8104 O O . LEU B 1 428 ? 25.125 18.797 4.699 1 91.31 428 LEU B O 1
ATOM 8108 N N . ARG B 1 429 ? 26.469 17.094 4.258 1 89.56 429 ARG B N 1
ATOM 8109 C CA . ARG B 1 429 ? 26.375 16.578 5.625 1 89.56 429 ARG B CA 1
ATOM 8110 C C . ARG B 1 429 ? 26.969 17.578 6.617 1 89.56 429 ARG B C 1
ATOM 8112 O O . ARG B 1 429 ? 26.391 17.828 7.676 1 89.56 429 ARG B O 1
ATOM 8119 N N . ASN B 1 430 ? 28.078 18.062 6.254 1 93.62 430 ASN B N 1
ATOM 8120 C CA . ASN B 1 430 ? 28.75 19.016 7.125 1 93.62 430 ASN B CA 1
ATOM 8121 C C . ASN B 1 430 ? 27.938 20.312 7.258 1 93.62 430 ASN B C 1
ATOM 8123 O O . ASN B 1 430 ? 27.859 20.891 8.352 1 93.62 430 ASN B O 1
ATOM 8127 N N . LEU B 1 431 ? 27.406 20.75 6.184 1 94.38 431 LEU B N 1
ATOM 8128 C CA . LEU B 1 431 ? 26.578 21.938 6.207 1 94.38 431 LEU B CA 1
ATOM 8129 C C . LEU B 1 431 ? 25.391 21.766 7.152 1 94.38 431 LEU B C 1
ATOM 8131 O O . LEU B 1 431 ? 25.141 22.609 8.016 1 94.38 431 LEU B O 1
ATOM 8135 N N . ARG B 1 432 ? 24.75 20.641 7.035 1 92.38 432 ARG B N 1
ATOM 8136 C CA . ARG B 1 432 ? 23.516 20.406 7.773 1 92.38 432 ARG B CA 1
ATOM 8137 C C . ARG B 1 432 ? 23.812 20.062 9.234 1 92.38 432 ARG B C 1
ATOM 8139 O O . ARG B 1 432 ? 22.938 20.188 10.094 1 92.38 432 ARG B O 1
ATOM 8146 N N . GLN B 1 433 ? 25.031 19.719 9.492 1 92.25 433 GLN B N 1
ATOM 8147 C CA . GLN B 1 433 ? 25.438 19.531 10.875 1 92.25 433 GLN B CA 1
ATOM 8148 C C . GLN B 1 433 ? 25.484 20.844 11.633 1 92.25 433 GLN B C 1
ATOM 8150 O O . GLN B 1 433 ? 25.312 20.875 12.852 1 92.25 433 GLN B O 1
ATOM 8155 N N . HIS B 1 434 ? 25.688 21.875 10.883 1 94.5 434 HIS B N 1
ATOM 8156 C CA . HIS B 1 434 ? 25.828 23.203 11.5 1 94.5 434 HIS B CA 1
ATOM 8157 C C . HIS B 1 434 ? 24.484 23.922 11.539 1 94.5 434 HIS B C 1
ATOM 8159 O O . HIS B 1 434 ? 24.406 25.078 11.953 1 94.5 434 HIS B O 1
ATOM 8165 N N . ILE B 1 435 ? 23.469 23.219 11.094 1 93.88 435 ILE B N 1
ATOM 8166 C CA . ILE B 1 435 ? 22.156 23.859 11.031 1 93.88 435 ILE B CA 1
ATOM 8167 C C . ILE B 1 435 ? 21.125 23.016 11.789 1 93.88 435 ILE B C 1
ATOM 8169 O O . ILE B 1 435 ? 21.031 21.812 11.578 1 93.88 435 ILE B O 1
ATOM 8173 N N . ALA B 1 436 ? 20.469 23.594 12.742 1 91.56 436 ALA B N 1
ATOM 8174 C CA . ALA B 1 436 ? 19.312 22.969 13.383 1 91.56 436 ALA B CA 1
ATOM 8175 C C . ALA B 1 436 ? 18.016 23.562 12.852 1 91.56 436 ALA B C 1
ATOM 8177 O O . ALA B 1 436 ? 17.875 24.797 12.766 1 91.56 436 ALA B O 1
ATOM 8178 N N . LEU B 1 437 ? 17.156 22.688 12.367 1 88.69 437 LEU B N 1
ATOM 8179 C CA . LEU B 1 437 ? 15.914 23.141 11.758 1 88.69 437 LEU B CA 1
ATOM 8180 C C . LEU B 1 437 ? 14.711 22.688 12.578 1 88.69 437 LEU B C 1
ATOM 8182 O O . LEU B 1 437 ? 14.602 21.5 12.922 1 88.69 437 LEU B O 1
ATOM 8186 N N . VAL B 1 438 ? 13.898 23.609 12.977 1 84 438 VAL B N 1
ATOM 8187 C CA . VAL B 1 438 ? 12.609 23.312 13.609 1 84 438 VAL B CA 1
ATOM 8188 C C . VAL B 1 438 ? 11.477 23.766 12.695 1 84 438 VAL B C 1
ATOM 8190 O O . VAL B 1 438 ? 11.32 24.953 12.43 1 84 438 VAL B O 1
ATOM 8193 N N . THR B 1 439 ? 10.758 22.812 12.18 1 76.25 439 THR B N 1
ATOM 8194 C CA . THR B 1 439 ? 9.719 23.109 11.203 1 76.25 439 THR B CA 1
ATOM 8195 C C . THR B 1 439 ? 8.359 23.266 11.891 1 76.25 439 THR B C 1
ATOM 8197 O O . THR B 1 439 ? 8.211 22.938 13.07 1 76.25 439 THR B O 1
ATOM 8200 N N . GLN B 1 440 ? 7.477 23.812 11.078 1 63.19 440 GLN B N 1
ATOM 8201 C CA . GLN B 1 440 ? 6.105 24 11.539 1 63.19 440 GLN B CA 1
ATOM 8202 C C . GLN B 1 440 ? 5.445 22.672 11.867 1 63.19 440 GLN B C 1
ATOM 8204 O O . GLN B 1 440 ? 4.789 22.531 12.898 1 63.19 440 GLN B O 1
ATOM 8209 N N . HIS B 1 441 ? 5.633 21.766 10.977 1 66.19 441 HIS B N 1
ATOM 8210 C CA . HIS B 1 441 ? 5.078 20.438 11.172 1 66.19 441 HIS B CA 1
ATOM 8211 C C . HIS B 1 441 ? 6.113 19.484 11.773 1 66.19 441 HIS B C 1
ATOM 8213 O O . HIS B 1 441 ? 7.031 19.047 11.086 1 66.19 441 HIS B O 1
ATOM 8219 N N . VAL B 1 442 ? 5.824 19.203 13.141 1 74.38 442 VAL B N 1
ATOM 8220 C CA . VAL B 1 442 ? 6.777 18.375 13.867 1 74.38 442 VAL B CA 1
ATOM 8221 C C . VAL B 1 442 ? 6.543 16.906 13.531 1 74.38 442 VAL B C 1
ATOM 8223 O O . VAL B 1 442 ? 5.402 16.438 13.531 1 74.38 442 VAL B O 1
ATOM 8226 N N . THR B 1 443 ? 7.562 16.266 13.125 1 76 443 THR B N 1
ATOM 8227 C CA . THR B 1 443 ? 7.504 14.836 12.867 1 76 443 THR B CA 1
ATOM 8228 C C . THR B 1 443 ? 8.242 14.055 13.945 1 76 443 THR B C 1
ATOM 8230 O O . THR B 1 443 ? 9.406 14.336 14.234 1 76 443 THR B O 1
ATOM 8233 N N . LEU B 1 444 ? 7.527 13.211 14.617 1 81 444 LEU B N 1
ATOM 8234 C CA . LEU B 1 444 ? 8.125 12.281 15.562 1 81 444 LEU B CA 1
ATOM 8235 C C . LEU B 1 444 ? 8.07 10.852 15.039 1 81 444 LEU B C 1
ATOM 8237 O O . LEU B 1 444 ? 7.125 10.484 14.328 1 81 444 LEU B O 1
ATOM 8241 N N . PHE B 1 445 ? 9.07 10.125 15.273 1 81.56 445 PHE B N 1
ATOM 8242 C CA . PHE B 1 445 ? 9.156 8.742 14.82 1 81.56 445 PHE B CA 1
ATOM 8243 C C . PHE B 1 445 ? 8.633 7.793 15.891 1 81.56 445 PHE B C 1
ATOM 8245 O O . PHE B 1 445 ? 8.586 8.141 17.078 1 81.56 445 PHE B O 1
ATOM 8252 N N . ASN B 1 446 ? 8.172 6.641 15.438 1 79.75 446 ASN B N 1
ATOM 8253 C CA . ASN B 1 446 ? 7.691 5.637 16.375 1 79.75 446 ASN B CA 1
ATOM 8254 C C . ASN B 1 446 ? 8.844 4.98 17.141 1 79.75 446 ASN B C 1
ATOM 8256 O O . ASN B 1 446 ? 9.18 3.822 16.891 1 79.75 446 ASN B O 1
ATOM 8260 N N . ASP B 1 447 ? 9.336 5.684 18.016 1 84.25 447 ASP B N 1
ATOM 8261 C CA . ASP B 1 447 ? 10.477 5.301 18.844 1 84.25 447 ASP B CA 1
ATOM 8262 C C . ASP B 1 447 ? 10.391 5.945 20.219 1 84.25 447 ASP B C 1
ATOM 8264 O O . ASP B 1 447 ? 9.398 6.609 20.547 1 84.25 447 ASP B O 1
ATOM 8268 N N . SER B 1 448 ? 11.32 5.668 21.078 1 89.75 448 SER B N 1
ATOM 8269 C CA . SER B 1 448 ? 11.328 6.223 22.422 1 89.75 448 SER B CA 1
ATOM 8270 C C . SER B 1 448 ? 11.531 7.734 22.391 1 89.75 448 SER B C 1
ATOM 8272 O O . SER B 1 448 ? 11.984 8.289 21.391 1 89.75 448 SER B O 1
ATOM 8274 N N . VAL B 1 449 ? 11.172 8.367 23.5 1 92.44 449 VAL B N 1
ATOM 8275 C CA . VAL B 1 449 ? 11.375 9.805 23.641 1 92.44 449 VAL B CA 1
ATOM 8276 C C . VAL B 1 449 ? 12.859 10.125 23.516 1 92.44 449 VAL B C 1
ATOM 8278 O O . VAL B 1 449 ? 13.242 11.078 22.828 1 92.44 449 VAL B O 1
ATOM 8281 N N . THR B 1 450 ? 13.656 9.266 24.094 1 93.75 450 THR B N 1
ATOM 8282 C CA . THR B 1 450 ? 15.102 9.453 24.047 1 93.75 450 THR B CA 1
ATOM 8283 C C . THR B 1 450 ? 15.602 9.445 22.609 1 93.75 450 THR B C 1
ATOM 8285 O O . THR B 1 450 ? 16.375 10.328 22.203 1 93.75 450 THR B O 1
ATOM 8288 N N . ASN B 1 451 ? 15.125 8.562 21.828 1 90.44 451 ASN B N 1
ATOM 8289 C CA . ASN B 1 451 ? 15.609 8.398 20.453 1 90.44 451 ASN B CA 1
ATOM 8290 C C . ASN B 1 451 ? 15.055 9.492 19.547 1 90.44 451 ASN B C 1
ATOM 8292 O O . ASN B 1 451 ? 15.633 9.773 18.484 1 90.44 451 ASN B O 1
ATOM 8296 N N . ASN B 1 452 ? 13.945 10.023 19.953 1 91.44 452 ASN B N 1
ATOM 8297 C CA . ASN B 1 452 ? 13.391 11.133 19.188 1 91.44 452 ASN B CA 1
ATOM 8298 C C . ASN B 1 452 ? 14.156 12.422 19.438 1 91.44 452 ASN B C 1
ATOM 8300 O O . ASN B 1 452 ? 14.242 13.281 18.562 1 91.44 452 ASN B O 1
ATOM 8304 N N . ILE B 1 453 ? 14.648 12.508 20.656 1 93.44 453 ILE B N 1
ATOM 8305 C CA . ILE B 1 453 ? 15.453 13.68 20.984 1 93.44 453 ILE B CA 1
ATOM 8306 C C . ILE B 1 453 ? 16.875 13.5 20.438 1 93.44 453 ILE B C 1
ATOM 8308 O O . ILE B 1 453 ? 17.391 14.359 19.734 1 93.44 453 ILE B O 1
ATOM 8312 N N . ALA B 1 454 ? 17.422 12.367 20.812 1 93.5 454 ALA B N 1
ATOM 8313 C CA . ALA B 1 454 ? 18.75 12.016 20.297 1 93.5 454 ALA B CA 1
ATOM 8314 C C . ALA B 1 454 ? 18.625 11.289 18.953 1 93.5 454 ALA B C 1
ATOM 8316 O O . ALA B 1 454 ? 18.984 10.117 18.844 1 93.5 454 ALA B O 1
ATOM 8317 N N . TYR B 1 455 ? 18.25 12.008 17.969 1 90.12 455 TYR B N 1
ATOM 8318 C CA . TYR B 1 455 ? 17.906 11.398 16.672 1 90.12 455 TYR B CA 1
ATOM 8319 C C . TYR B 1 455 ? 19.062 11.547 15.695 1 90.12 455 TYR B C 1
ATOM 8321 O O . TYR B 1 455 ? 19.75 12.57 15.68 1 90.12 455 TYR B O 1
ATOM 8329 N N . GLY B 1 456 ? 19.297 10.492 14.836 1 86.56 456 GLY B N 1
ATOM 8330 C CA . GLY B 1 456 ? 20.266 10.555 13.758 1 86.56 456 GLY B CA 1
ATOM 8331 C C . GLY B 1 456 ? 21.703 10.547 14.25 1 86.56 456 GLY B C 1
ATOM 8332 O O . GLY B 1 456 ? 22.094 9.656 15 1 86.56 456 GLY B O 1
ATOM 8333 N N . ASP B 1 457 ? 22.375 11.695 13.953 1 86.12 457 ASP B N 1
ATOM 8334 C CA . ASP B 1 457 ? 23.781 11.82 14.328 1 86.12 457 ASP B CA 1
ATOM 8335 C C . ASP B 1 457 ? 23.938 11.93 15.844 1 86.12 457 ASP B C 1
ATOM 8337 O O . ASP B 1 457 ? 25.031 11.719 16.375 1 86.12 457 ASP B O 1
ATOM 8341 N N . LEU B 1 458 ? 22.844 12.18 16.406 1 90.19 458 LEU B N 1
ATOM 8342 C CA . LEU B 1 458 ? 22.891 12.383 17.844 1 90.19 458 LEU B CA 1
ATOM 8343 C C . LEU B 1 458 ? 22.609 11.078 18.578 1 90.19 458 LEU B C 1
ATOM 8345 O O . LEU B 1 458 ? 22.641 11.039 19.812 1 90.19 458 LEU B O 1
ATOM 8349 N N . ALA B 1 459 ? 22.438 10.078 17.781 1 88.88 459 ALA B N 1
ATOM 8350 C CA . ALA B 1 459 ? 22.141 8.789 18.391 1 88.88 459 ALA B CA 1
ATOM 8351 C C . ALA B 1 459 ? 23.266 8.352 19.328 1 88.88 459 ALA B C 1
ATOM 8353 O O . ALA B 1 459 ? 24.438 8.43 18.969 1 88.88 459 ALA B O 1
ATOM 8354 N N . GLY B 1 460 ? 22.938 7.949 20.547 1 85.75 460 GLY B N 1
ATOM 8355 C CA . GLY B 1 460 ? 23.922 7.492 21.516 1 85.75 460 GLY B CA 1
ATOM 8356 C C . GLY B 1 460 ? 24.375 8.578 22.469 1 85.75 460 GLY B C 1
ATOM 8357 O O . GLY B 1 460 ? 25.234 8.344 23.328 1 85.75 460 GLY B O 1
ATOM 8358 N N . ALA B 1 461 ? 23.828 9.828 22.188 1 91.5 461 ALA B N 1
ATOM 8359 C CA . ALA B 1 461 ? 24.141 10.883 23.156 1 91.5 461 ALA B CA 1
ATOM 8360 C C . ALA B 1 461 ? 23.844 10.43 24.578 1 91.5 461 ALA B C 1
ATOM 8362 O O . ALA B 1 461 ? 22.891 9.695 24.812 1 91.5 461 ALA B O 1
ATOM 8363 N N . PRO B 1 462 ? 24.703 10.789 25.5 1 93.88 462 PRO B N 1
ATOM 8364 C CA . PRO B 1 462 ? 24.453 10.422 26.906 1 93.88 462 PRO B CA 1
ATOM 8365 C C . PRO B 1 462 ? 23.094 10.906 27.406 1 93.88 462 PRO B C 1
ATOM 8367 O O . PRO B 1 462 ? 22.656 12.008 27.062 1 93.88 462 PRO B O 1
ATOM 8370 N N . ILE B 1 463 ? 22.562 10.094 28.203 1 93.94 463 ILE B N 1
ATOM 8371 C CA . ILE B 1 463 ? 21.219 10.344 28.703 1 93.94 463 ILE B CA 1
ATOM 8372 C C . ILE B 1 463 ? 21.172 11.664 29.453 1 93.94 463 ILE B C 1
ATOM 8374 O O . ILE B 1 463 ? 20.172 12.383 29.422 1 93.94 463 ILE B O 1
ATOM 8378 N N . GLU B 1 464 ? 22.281 11.992 30.062 1 94.06 464 GLU B N 1
ATOM 8379 C CA . GLU B 1 464 ? 22.344 13.242 30.812 1 94.06 464 GLU B CA 1
ATOM 8380 C C . GLU B 1 464 ? 22.188 14.453 29.891 1 94.06 464 GLU B C 1
ATOM 8382 O O . GLU B 1 464 ? 21.516 15.422 30.25 1 94.06 464 GLU B O 1
ATOM 8387 N N . GLN B 1 465 ? 22.734 14.383 28.734 1 95.31 465 GLN B N 1
ATOM 8388 C CA . GLN B 1 465 ? 22.625 15.469 27.766 1 95.31 465 GLN B CA 1
ATOM 8389 C C . GLN B 1 465 ? 21.203 15.555 27.203 1 95.31 465 GLN B C 1
ATOM 8391 O O . GLN B 1 465 ? 20.703 16.656 26.953 1 95.31 465 GLN B O 1
ATOM 8396 N N . VAL B 1 466 ? 20.672 14.391 27 1 96.12 466 VAL B N 1
ATOM 8397 C CA . VAL B 1 466 ? 19.297 14.344 26.5 1 96.12 466 VAL B CA 1
ATOM 8398 C C . VAL B 1 466 ? 18.344 14.953 27.531 1 96.12 466 VAL B C 1
ATOM 8400 O O . VAL B 1 466 ? 17.453 15.719 27.172 1 96.12 466 VAL B O 1
ATOM 8403 N N . ARG B 1 467 ? 18.578 14.617 28.75 1 95.56 467 ARG B N 1
ATOM 8404 C CA . ARG B 1 467 ? 17.734 15.148 29.812 1 95.56 467 ARG B CA 1
ATOM 8405 C C . ARG B 1 467 ? 17.906 16.656 29.938 1 95.56 467 ARG B C 1
ATOM 8407 O O . ARG B 1 467 ? 16.938 17.391 30.172 1 95.56 467 ARG B O 1
ATOM 8414 N N . GLN B 1 468 ? 19.094 17.094 29.828 1 94.44 468 GLN B N 1
ATOM 8415 C CA . GLN B 1 468 ? 19.375 18.516 29.891 1 94.44 468 GLN B CA 1
ATOM 8416 C C . GLN B 1 468 ? 18.672 19.266 28.766 1 94.44 468 GLN B C 1
ATOM 8418 O O . GLN B 1 468 ? 18.109 20.344 28.984 1 94.44 468 GLN B O 1
ATOM 8423 N N . ALA B 1 469 ? 18.781 18.703 27.594 1 94.75 469 ALA B N 1
ATOM 8424 C CA . ALA B 1 469 ? 18.109 19.328 26.453 1 94.75 469 ALA B CA 1
ATOM 8425 C C . ALA B 1 469 ? 16.594 19.359 26.656 1 94.75 469 ALA B C 1
ATOM 8427 O O . ALA B 1 469 ? 15.93 20.344 26.328 1 94.75 469 ALA B O 1
ATOM 8428 N N . ALA B 1 470 ? 16.094 18.281 27.203 1 95.06 470 ALA B N 1
ATOM 8429 C CA . ALA B 1 470 ? 14.656 18.203 27.469 1 95.06 470 ALA B CA 1
ATOM 8430 C C . ALA B 1 470 ? 14.242 19.219 28.531 1 95.06 470 ALA B C 1
ATOM 8432 O O . ALA B 1 470 ? 13.172 19.812 28.438 1 95.06 470 ALA B O 1
ATOM 8433 N N . GLU B 1 471 ? 15.039 19.375 29.516 1 94.06 471 GLU B N 1
ATOM 8434 C CA . GLU B 1 471 ? 14.766 20.344 30.562 1 94.06 471 GLU B CA 1
ATOM 8435 C C . GLU B 1 471 ? 14.789 21.766 30.016 1 94.06 471 GLU B C 1
ATOM 8437 O O . GLU B 1 471 ? 13.922 22.578 30.328 1 94.06 471 GLU B O 1
ATOM 8442 N N . ALA B 1 472 ? 15.75 21.969 29.203 1 91.75 472 ALA B N 1
ATOM 8443 C CA . ALA B 1 472 ? 15.875 23.297 28.594 1 91.75 472 ALA B CA 1
ATOM 8444 C C . ALA B 1 472 ? 14.688 23.594 27.688 1 91.75 472 ALA B C 1
ATOM 8446 O O . ALA B 1 472 ? 14.289 24.75 27.531 1 91.75 472 ALA B O 1
ATOM 8447 N N . ALA B 1 473 ? 14.172 22.578 27.125 1 91.88 473 ALA B N 1
ATOM 8448 C CA . ALA B 1 473 ? 13.023 22.734 26.234 1 91.88 473 ALA B CA 1
ATOM 8449 C C . ALA B 1 473 ? 11.711 22.641 27.016 1 91.88 473 ALA B C 1
ATOM 8451 O O . ALA B 1 473 ? 10.633 22.562 26.422 1 91.88 473 ALA B O 1
ATOM 8452 N N . TYR B 1 474 ? 11.789 22.547 28.328 1 88.5 474 TYR B N 1
ATOM 8453 C CA . TYR B 1 474 ? 10.633 22.438 29.203 1 88.5 474 TYR B CA 1
ATOM 8454 C C . TYR B 1 474 ? 9.82 21.188 28.891 1 88.5 474 TYR B C 1
ATOM 8456 O O . TYR B 1 474 ? 8.586 21.219 28.906 1 88.5 474 TYR B O 1
ATOM 8464 N N . ALA B 1 475 ? 10.453 20.172 28.453 1 90.31 475 ALA B N 1
ATOM 8465 C CA . ALA B 1 475 ? 9.781 18.922 28.094 1 90.31 475 ALA B CA 1
ATOM 8466 C C . ALA B 1 475 ? 9.984 17.859 29.156 1 90.31 475 ALA B C 1
ATOM 8468 O O . ALA B 1 475 ? 9.242 16.875 29.203 1 90.31 475 ALA B O 1
ATOM 8469 N N . ALA B 1 476 ? 10.922 18.047 30.047 1 91.56 476 ALA B N 1
ATOM 8470 C CA . ALA B 1 476 ? 11.289 17.016 31.031 1 91.56 476 ALA B CA 1
ATOM 8471 C C . ALA B 1 476 ? 10.109 16.703 31.938 1 91.56 476 ALA B C 1
ATOM 8473 O O . ALA B 1 476 ? 9.898 15.539 32.312 1 91.56 476 ALA B O 1
ATOM 8474 N N . GLU B 1 477 ? 9.445 17.703 32.281 1 84.94 477 GLU B N 1
ATOM 8475 C CA . GLU B 1 477 ? 8.352 17.531 33.219 1 84.94 477 GLU B CA 1
ATOM 8476 C C . GLU B 1 477 ? 7.305 16.562 32.688 1 84.94 477 GLU B C 1
ATOM 8478 O O . GLU B 1 477 ? 6.883 15.641 33.406 1 84.94 477 GLU B O 1
ATOM 8483 N N . PHE B 1 478 ? 6.859 16.797 31.438 1 83 478 PHE B N 1
ATOM 8484 C CA . PHE B 1 478 ? 5.812 15.922 30.938 1 83 478 PHE B CA 1
ATOM 8485 C C . PHE B 1 478 ? 6.387 14.562 30.562 1 83 478 PHE B C 1
ATOM 8487 O O . PHE B 1 478 ? 5.68 13.555 30.609 1 83 478 PHE B O 1
ATOM 8494 N N . ILE B 1 479 ? 7.648 14.469 30.234 1 91.31 479 ILE B N 1
ATOM 8495 C CA . ILE B 1 479 ? 8.289 13.203 29.875 1 91.31 479 ILE B CA 1
ATOM 8496 C C . ILE B 1 479 ? 8.352 12.297 31.094 1 91.31 479 ILE B C 1
ATOM 8498 O O . ILE B 1 479 ? 8.125 11.086 30.984 1 91.31 479 ILE B O 1
ATOM 8502 N N . ASP B 1 480 ? 8.656 12.953 32.156 1 89.44 480 ASP B N 1
ATOM 8503 C CA . ASP B 1 480 ? 8.766 12.188 33.406 1 89.44 480 ASP B CA 1
ATOM 8504 C C . ASP B 1 480 ? 7.414 11.625 33.844 1 89.44 480 ASP B C 1
ATOM 8506 O O . ASP B 1 480 ? 7.352 10.625 34.562 1 89.44 480 ASP B O 1
ATOM 8510 N N . LYS B 1 481 ? 6.383 12.211 33.375 1 80.62 481 LYS B N 1
ATOM 8511 C CA . LYS B 1 481 ? 5.035 11.773 33.719 1 80.62 481 LYS B CA 1
ATOM 8512 C C . LYS B 1 481 ? 4.555 10.664 32.781 1 80.62 481 LYS B C 1
ATOM 8514 O O . LYS B 1 481 ? 3.529 10.031 33.031 1 80.62 481 LYS B O 1
ATOM 8519 N N . LEU B 1 482 ? 5.262 10.438 31.797 1 84.75 482 LEU B N 1
ATOM 8520 C CA . LEU B 1 482 ? 4.914 9.344 30.891 1 84.75 482 LEU B CA 1
ATOM 8521 C C . LEU B 1 482 ? 5.184 7.996 31.547 1 84.75 482 LEU B C 1
ATOM 8523 O O . LEU B 1 482 ? 6.039 7.891 32.438 1 84.75 482 LEU B O 1
ATOM 8527 N N . PRO B 1 483 ? 4.551 6.895 31.188 1 80.81 483 PRO B N 1
ATOM 8528 C CA . PRO B 1 483 ? 4.652 5.586 31.844 1 80.81 483 PRO B CA 1
ATOM 8529 C C . PRO B 1 483 ? 6.09 5.074 31.922 1 80.81 483 PRO B C 1
ATOM 8531 O O . PRO B 1 483 ? 6.488 4.508 32.938 1 80.81 483 PRO B O 1
ATOM 8534 N N . GLN B 1 484 ? 6.895 5.242 30.953 1 90.56 484 GLN B N 1
ATOM 8535 C CA . GLN B 1 484 ? 8.273 4.762 30.938 1 90.56 484 GLN B CA 1
ATOM 8536 C C . GLN B 1 484 ? 9.258 5.918 30.828 1 90.56 484 GLN B C 1
ATOM 8538 O O . GLN B 1 484 ? 10.391 5.73 30.375 1 90.56 484 GLN B O 1
ATOM 8543 N N . GLY B 1 485 ? 8.711 7.066 31.094 1 90.94 485 GLY B N 1
ATOM 8544 C CA . GLY B 1 485 ? 9.586 8.227 31.047 1 90.94 485 GLY B CA 1
ATOM 8545 C C . GLY B 1 485 ? 10.219 8.445 29.688 1 90.94 485 GLY B C 1
ATOM 8546 O O . GLY B 1 485 ? 9.523 8.461 28.672 1 90.94 485 GLY B O 1
ATOM 8547 N N . PHE B 1 486 ? 11.547 8.453 29.688 1 93.44 486 PHE B N 1
ATOM 8548 C CA . PHE B 1 486 ? 12.305 8.734 28.469 1 93.44 486 PHE B CA 1
ATOM 8549 C C . PHE B 1 486 ? 12.32 7.523 27.547 1 93.44 486 PHE B C 1
ATOM 8551 O O . PHE B 1 486 ? 12.625 7.645 26.359 1 93.44 486 PHE B O 1
ATOM 8558 N N . ASP B 1 487 ? 11.914 6.477 28.094 1 91 487 ASP B N 1
ATOM 8559 C CA . ASP B 1 487 ? 11.898 5.25 27.297 1 91 487 ASP B CA 1
ATOM 8560 C C . ASP B 1 487 ? 10.516 4.988 26.719 1 91 487 ASP B C 1
ATOM 8562 O O . ASP B 1 487 ? 10.32 4.012 25.984 1 91 487 ASP B O 1
ATOM 8566 N N . THR B 1 488 ? 9.648 5.898 26.984 1 88.75 488 THR B N 1
ATOM 8567 C CA . THR B 1 488 ? 8.289 5.723 26.484 1 88.75 488 THR B CA 1
ATOM 8568 C C . THR B 1 488 ? 8.258 5.773 24.953 1 88.75 488 THR B C 1
ATOM 8570 O O . THR B 1 488 ? 8.898 6.633 24.344 1 88.75 488 THR B O 1
ATOM 8573 N N . LEU B 1 489 ? 7.609 4.898 24.359 1 83.69 489 LEU B N 1
ATOM 8574 C CA . LEU B 1 489 ? 7.387 4.922 22.906 1 83.69 489 LEU B CA 1
ATOM 8575 C C . LEU B 1 489 ? 6.305 5.934 22.547 1 83.69 489 LEU B C 1
ATOM 8577 O O . LEU B 1 489 ? 5.191 5.879 23.078 1 83.69 489 LEU B O 1
ATOM 8581 N N . VAL B 1 490 ? 6.609 6.902 21.734 1 79.25 490 VAL B N 1
ATOM 8582 C CA . VAL B 1 490 ? 5.707 8.008 21.422 1 79.25 490 VAL B CA 1
ATOM 8583 C C . VAL B 1 490 ? 4.641 7.555 20.438 1 79.25 490 VAL B C 1
ATOM 8585 O O . VAL B 1 490 ? 3.551 8.133 20.375 1 79.25 490 VAL B O 1
ATOM 8588 N N . GLY B 1 491 ? 4.844 6.516 19.75 1 67.06 491 GLY B N 1
ATOM 8589 C CA . GLY B 1 491 ? 3.883 6.051 18.75 1 67.06 491 GLY B CA 1
ATOM 8590 C C . GLY B 1 491 ? 4.055 6.711 17.406 1 67.06 491 GLY B C 1
ATOM 8591 O O . GLY B 1 491 ? 4.934 7.559 17.219 1 67.06 491 GLY B O 1
ATOM 8592 N N . GLU B 1 492 ? 3.113 6.367 16.5 1 62.69 492 GLU B N 1
ATOM 8593 C CA . GLU B 1 492 ? 3.18 6.945 15.164 1 62.69 492 GLU B CA 1
ATOM 8594 C C . GLU B 1 492 ? 2.852 8.438 15.188 1 62.69 492 GLU B C 1
ATOM 8596 O O . GLU B 1 492 ? 1.819 8.844 15.727 1 62.69 492 GLU B O 1
ATOM 8601 N N . ASN B 1 493 ? 3.74 9.195 14.695 1 58.75 493 ASN B N 1
ATOM 8602 C CA . ASN B 1 493 ? 3.641 10.648 14.625 1 58.75 493 ASN B CA 1
ATOM 8603 C C . ASN B 1 493 ? 3.299 11.25 15.984 1 58.75 493 ASN B C 1
ATOM 8605 O O . ASN B 1 493 ? 2.625 12.281 16.062 1 58.75 493 ASN B O 1
ATOM 8609 N N . GLY B 1 494 ? 3.664 10.586 17.062 1 60.31 494 GLY B N 1
ATOM 8610 C CA . GLY B 1 494 ? 3.48 11.102 18.406 1 60.31 494 GLY B CA 1
ATOM 8611 C C . GLY B 1 494 ? 2.021 11.227 18.797 1 60.31 494 GLY B C 1
ATOM 8612 O O . GLY B 1 494 ? 1.633 12.203 19.453 1 60.31 494 GLY B O 1
ATOM 8613 N N . VAL B 1 495 ? 1.233 10.383 18.297 1 54.94 495 VAL B N 1
ATOM 8614 C CA . VAL B 1 495 ? -0.212 10.453 18.484 1 54.94 495 VAL B CA 1
ATOM 8615 C C . VAL B 1 495 ? -0.542 10.492 19.969 1 54.94 495 VAL B C 1
ATOM 8617 O O . VAL B 1 495 ? -1.553 11.07 20.375 1 54.94 495 VAL B O 1
ATOM 8620 N N . LEU B 1 496 ? 0.38 10.141 20.766 1 57.5 496 LEU B N 1
ATOM 8621 C CA . LEU B 1 496 ? 0.148 10.07 22.203 1 57.5 496 LEU B CA 1
ATOM 8622 C C . LEU B 1 496 ? 0.438 11.422 22.859 1 57.5 496 LEU B C 1
ATOM 8624 O O . LEU B 1 496 ? 0.1 11.633 24.016 1 57.5 496 LEU B O 1
ATOM 8628 N N . LEU B 1 497 ? 1.095 12.328 22.094 1 69.75 497 LEU B N 1
ATOM 8629 C CA . LEU B 1 497 ? 1.532 13.617 22.625 1 69.75 497 LEU B CA 1
ATOM 8630 C C . LEU B 1 497 ? 0.683 14.758 22.078 1 69.75 497 LEU B C 1
ATOM 8632 O O . LEU B 1 497 ? 0.129 14.648 20.984 1 69.75 497 LEU B O 1
ATOM 8636 N N . SER B 1 498 ? 0.611 15.734 22.906 1 64.25 498 SER B N 1
ATOM 8637 C CA . SER B 1 498 ? -0.072 16.938 22.438 1 64.25 498 SER B CA 1
ATOM 8638 C C . SER B 1 498 ? 0.79 17.703 21.438 1 64.25 498 SER B C 1
ATOM 8640 O O . SER B 1 498 ? 1.987 17.438 21.312 1 64.25 498 SER B O 1
ATOM 8642 N N . GLY B 1 499 ? 0.179 18.578 20.656 1 69.06 499 GLY B N 1
ATOM 8643 C CA . GLY B 1 499 ? 0.912 19.391 19.719 1 69.06 499 GLY B CA 1
ATOM 8644 C C . GLY B 1 499 ? 2.062 20.156 20.344 1 69.06 499 GLY B C 1
ATOM 8645 O O . GLY B 1 499 ? 3.158 20.219 19.781 1 69.06 499 GLY B O 1
ATOM 8646 N N . GLY B 1 500 ? 1.752 20.734 21.516 1 72.5 500 GLY B N 1
ATOM 8647 C CA . GLY B 1 500 ? 2.791 21.484 22.219 1 72.5 500 GLY B CA 1
ATOM 8648 C C . GLY B 1 500 ? 3.924 20.594 22.703 1 72.5 500 GLY B C 1
ATOM 8649 O O . GLY B 1 500 ? 5.09 21 22.672 1 72.5 500 GLY B O 1
ATOM 8650 N N . GLN B 1 501 ? 3.49 19.375 23.156 1 76.75 501 GLN B N 1
ATOM 8651 C CA . GLN B 1 501 ? 4.504 18.438 23.609 1 76.75 501 GLN B CA 1
ATOM 8652 C C . GLN B 1 501 ? 5.406 18 22.453 1 76.75 501 GLN B C 1
ATOM 8654 O O . GLN B 1 501 ? 6.621 17.875 22.609 1 76.75 501 GLN B O 1
ATOM 8659 N N . ARG B 1 502 ? 4.812 17.812 21.312 1 82.38 502 ARG B N 1
ATOM 8660 C CA . ARG B 1 502 ? 5.59 17.422 20.141 1 82.38 502 ARG B CA 1
ATOM 8661 C C . ARG B 1 502 ? 6.582 18.516 19.766 1 82.38 502 ARG B C 1
ATOM 8663 O O . ARG B 1 502 ? 7.727 18.219 19.406 1 82.38 502 ARG B O 1
ATOM 8670 N N . GLN B 1 503 ? 6.129 19.688 19.844 1 82 503 GLN B N 1
ATOM 8671 C CA . GLN B 1 503 ? 6.98 20.812 19.484 1 82 503 GLN B CA 1
ATOM 8672 C C . GLN B 1 503 ? 8.148 20.953 20.469 1 82 503 GLN B C 1
ATOM 8674 O O . GLN B 1 503 ? 9.273 21.25 20.047 1 82 503 GLN B O 1
ATOM 8679 N N . ARG B 1 504 ? 7.848 20.75 21.734 1 85.75 504 ARG B N 1
ATOM 8680 C CA . ARG B 1 504 ? 8.898 20.859 22.734 1 85.75 504 ARG B CA 1
ATOM 8681 C C . ARG B 1 504 ? 9.945 19.766 22.547 1 85.75 504 ARG B C 1
ATOM 8683 O O . ARG B 1 504 ? 11.125 19.969 22.812 1 85.75 504 ARG B O 1
ATOM 8690 N N . LEU B 1 505 ? 9.508 18.656 22.125 1 89.31 505 LEU B N 1
ATOM 8691 C CA . LEU B 1 505 ? 10.453 17.594 21.828 1 89.31 505 LEU B CA 1
ATOM 8692 C C . LEU B 1 505 ? 11.32 17.953 20.625 1 89.31 505 LEU B C 1
ATOM 8694 O O . LEU B 1 505 ? 12.516 17.625 20.594 1 89.31 505 LEU B O 1
ATOM 8698 N N . ALA B 1 506 ? 10.68 18.578 19.641 1 88.94 506 ALA B N 1
ATOM 8699 C CA . ALA B 1 506 ? 11.438 19.016 18.484 1 88.94 506 ALA B CA 1
ATOM 8700 C C . ALA B 1 506 ? 12.477 20.062 18.875 1 88.94 506 ALA B C 1
ATOM 8702 O O . ALA B 1 506 ? 13.586 20.078 18.328 1 88.94 506 ALA B O 1
ATOM 8703 N N . ILE B 1 507 ? 12.078 20.922 19.797 1 90 507 ILE B N 1
ATOM 8704 C CA . ILE B 1 507 ? 12.992 21.953 20.281 1 90 507 ILE B CA 1
ATOM 8705 C C . ILE B 1 507 ? 14.125 21.297 21.062 1 90 507 ILE B C 1
ATOM 8707 O O . ILE B 1 507 ? 15.289 21.719 20.953 1 90 507 ILE B O 1
ATOM 8711 N N . ALA B 1 508 ? 13.773 20.266 21.859 1 93.12 508 ALA B N 1
ATOM 8712 C CA . ALA B 1 508 ? 14.797 19.547 22.594 1 93.12 508 ALA B CA 1
ATOM 8713 C C . ALA B 1 508 ? 15.82 18.922 21.656 1 93.12 508 ALA B C 1
ATOM 8715 O O . ALA B 1 508 ? 17.016 18.922 21.953 1 93.12 508 ALA B O 1
ATOM 8716 N N . ARG B 1 509 ? 15.375 18.453 20.625 1 92.31 509 ARG B N 1
ATOM 8717 C CA . ARG B 1 509 ? 16.25 17.875 19.609 1 92.31 509 ARG B CA 1
ATOM 8718 C C . ARG B 1 509 ? 17.203 18.922 19.047 1 92.31 509 ARG B C 1
ATOM 8720 O O . ARG B 1 509 ? 18.406 18.656 18.891 1 92.31 509 ARG B O 1
ATOM 8727 N N . ALA B 1 510 ? 16.656 20.062 18.75 1 91.44 510 ALA B N 1
ATOM 8728 C CA . ALA B 1 510 ? 17.469 21.156 18.234 1 91.44 510 ALA B CA 1
ATOM 8729 C C . ALA B 1 510 ? 18.516 21.594 19.266 1 91.44 510 ALA B C 1
ATOM 8731 O O . ALA B 1 510 ? 19.641 21.922 18.922 1 91.44 510 ALA B O 1
ATOM 8732 N N . LEU B 1 511 ? 18.109 21.609 20.547 1 93.56 511 LEU B N 1
ATOM 8733 C CA . LEU B 1 511 ? 19 22 21.625 1 93.56 511 LEU B CA 1
ATOM 8734 C C . LEU B 1 511 ? 20.156 21.016 21.781 1 93.56 511 LEU B C 1
ATOM 8736 O O . LEU B 1 511 ? 21.297 21.406 22.016 1 93.56 511 LEU B O 1
ATOM 8740 N N . LEU B 1 512 ? 19.75 19.766 21.688 1 94.12 512 LEU B N 1
ATOM 8741 C CA . LEU B 1 512 ? 20.766 18.734 21.828 1 94.12 512 LEU B CA 1
ATOM 8742 C C . LEU B 1 512 ? 21.797 18.844 20.703 1 94.12 512 LEU B C 1
ATOM 8744 O O . LEU B 1 512 ? 22.984 18.609 20.922 1 94.12 512 LEU B O 1
ATOM 8748 N N . LYS B 1 513 ? 21.359 19.094 19.484 1 92.44 513 LYS B N 1
ATOM 8749 C CA . LYS B 1 513 ? 22.25 19.219 18.344 1 92.44 513 LYS B CA 1
ATOM 8750 C C . LYS B 1 513 ? 23.25 20.359 18.531 1 92.44 513 LYS B C 1
ATOM 8752 O O . LYS B 1 513 ? 24.391 20.281 18.078 1 92.44 513 LYS B O 1
ATOM 8757 N N . ASN B 1 514 ? 22.781 21.453 19.219 1 91.56 514 ASN B N 1
ATOM 8758 C CA . ASN B 1 514 ? 23.609 22.609 19.547 1 91.56 514 ASN B CA 1
ATOM 8759 C C . ASN B 1 514 ? 24.328 23.156 18.312 1 91.56 514 ASN B C 1
ATOM 8761 O O . ASN B 1 514 ? 25.547 23.375 18.344 1 91.56 514 ASN B O 1
ATOM 8765 N N . ALA B 1 515 ? 23.609 23.312 17.172 1 94 515 ALA B N 1
ATOM 8766 C CA . ALA B 1 515 ? 24.172 23.906 15.961 1 94 515 ALA B CA 1
ATOM 8767 C C . ALA B 1 515 ? 24.25 25.422 16.062 1 94 515 ALA B C 1
ATOM 8769 O O . ALA B 1 515 ? 23.406 26.062 16.688 1 94 515 ALA B O 1
ATOM 8770 N N . PRO B 1 516 ? 25.25 25.984 15.469 1 95.56 516 PRO B N 1
ATOM 8771 C CA . PRO B 1 516 ? 25.422 27.438 15.57 1 95.56 516 PRO B CA 1
ATOM 8772 C C . PRO B 1 516 ? 24.344 28.219 14.812 1 95.56 516 PRO B C 1
ATOM 8774 O O . PRO B 1 516 ? 24.047 29.359 15.156 1 95.56 516 PRO B O 1
ATOM 8777 N N . LEU B 1 517 ? 23.828 27.578 13.836 1 95.62 517 LEU B N 1
ATOM 8778 C CA . LEU B 1 517 ? 22.766 28.219 13.062 1 95.62 517 LEU B CA 1
ATOM 8779 C C . LEU B 1 517 ? 21.422 27.531 13.328 1 95.62 517 LEU B C 1
ATOM 8781 O O . LEU B 1 517 ? 21.312 26.312 13.195 1 95.62 517 LEU B O 1
ATOM 8785 N N . LEU B 1 518 ? 20.484 28.312 13.789 1 94.75 518 LEU B N 1
ATOM 8786 C CA . LEU B 1 518 ? 19.141 27.812 14.117 1 94.75 518 LEU B CA 1
ATOM 8787 C C . LEU B 1 518 ? 18.094 28.422 13.203 1 94.75 518 LEU B C 1
ATOM 8789 O O . LEU B 1 518 ? 18.047 29.641 13.031 1 94.75 518 LEU B O 1
ATOM 8793 N N . ILE B 1 519 ? 17.375 27.594 12.516 1 93.12 519 ILE B N 1
ATOM 8794 C CA . ILE B 1 519 ? 16.266 28.047 11.688 1 93.12 519 ILE B CA 1
ATOM 8795 C C . ILE B 1 519 ? 14.938 27.609 12.305 1 93.12 519 ILE B C 1
ATOM 8797 O O . ILE B 1 519 ? 14.719 26.406 12.516 1 93.12 519 ILE B O 1
ATOM 8801 N N . LEU B 1 520 ? 14.102 28.547 12.625 1 89.31 520 LEU B N 1
ATOM 8802 C CA . LEU B 1 520 ? 12.789 28.281 13.211 1 89.31 520 LEU B CA 1
ATOM 8803 C C . LEU B 1 520 ? 11.68 28.656 12.234 1 89.31 520 LEU B C 1
ATOM 8805 O O . LEU B 1 520 ? 11.453 29.828 11.961 1 89.31 520 LEU B O 1
ATOM 8809 N N . ASP B 1 521 ? 10.992 27.672 11.656 1 79.25 521 ASP B N 1
ATOM 8810 C CA . ASP B 1 521 ? 9.883 27.906 10.727 1 79.25 521 ASP B CA 1
ATOM 8811 C C . ASP B 1 521 ? 8.539 27.812 11.445 1 79.25 521 ASP B C 1
ATOM 8813 O O . ASP B 1 521 ? 7.977 26.719 11.562 1 79.25 521 ASP B O 1
ATOM 8817 N N . GLU B 1 522 ? 7.902 28.938 11.656 1 64.56 522 GLU B N 1
ATOM 8818 C CA . GLU B 1 522 ? 6.594 29.094 12.281 1 64.56 522 GLU B CA 1
ATOM 8819 C C . GLU B 1 522 ? 6.426 28.141 13.461 1 64.56 522 GLU B C 1
ATOM 8821 O O . GLU B 1 522 ? 5.395 27.469 13.586 1 64.56 522 GLU B O 1
ATOM 8826 N N . ALA B 1 523 ? 7.359 27.953 14.344 1 53.72 523 ALA B N 1
ATOM 8827 C CA . ALA B 1 523 ? 7.414 26.922 15.367 1 53.72 523 ALA B CA 1
ATOM 8828 C C . ALA B 1 523 ? 6.328 27.125 16.422 1 53.72 523 ALA B C 1
ATOM 8830 O O . ALA B 1 523 ? 6.176 26.312 17.328 1 53.72 523 ALA B O 1
ATOM 8831 N N . THR B 1 524 ? 5.648 28.172 16.344 1 52.28 524 THR B N 1
ATOM 8832 C CA . THR B 1 524 ? 4.691 28.406 17.422 1 52.28 524 THR B CA 1
ATOM 8833 C C . THR B 1 524 ? 3.264 28.438 16.875 1 52.28 524 THR B C 1
ATOM 8835 O O . THR B 1 524 ? 2.33 28.812 17.594 1 52.28 524 THR B O 1
ATOM 8838 N N . SER B 1 525 ? 3.115 27.922 15.516 1 46.34 525 SER B N 1
ATOM 8839 C CA . SER B 1 525 ? 1.767 28.016 14.969 1 46.34 525 SER B CA 1
ATOM 8840 C C . SER B 1 525 ? 0.865 26.922 15.523 1 46.34 525 SER B C 1
ATOM 8842 O O . SER B 1 525 ? 1.337 25.828 15.852 1 46.34 525 SER B O 1
ATOM 8844 N N . ALA B 1 526 ? -0.206 27.344 16.234 1 47.62 526 ALA B N 1
ATOM 8845 C CA . ALA B 1 526 ? -1.324 26.484 16.641 1 47.62 526 ALA B CA 1
ATOM 8846 C C . ALA B 1 526 ? -1.234 26.141 18.125 1 47.62 526 ALA B C 1
ATOM 8848 O O . ALA B 1 526 ? -1.746 25.109 18.562 1 47.62 526 ALA B O 1
ATOM 8849 N N . LEU B 1 527 ? -0.338 26.766 18.797 1 49.88 527 LEU B N 1
ATOM 8850 C CA . LEU B 1 527 ? -0.126 26.328 20.172 1 49.88 527 LEU B CA 1
ATOM 8851 C C . LEU B 1 527 ? -0.966 27.156 21.141 1 49.88 527 LEU B C 1
ATOM 8853 O O . LEU B 1 527 ? -1.302 28.297 20.859 1 49.88 527 LEU B O 1
ATOM 8857 N N . ASP B 1 528 ? -1.564 26.531 22.047 1 49.06 528 ASP B N 1
ATOM 8858 C CA . ASP B 1 528 ? -2.242 27.203 23.141 1 49.06 528 ASP B CA 1
ATOM 8859 C C . ASP B 1 528 ? -1.276 28.109 23.922 1 49.06 528 ASP B C 1
ATOM 8861 O O . ASP B 1 528 ? -0.059 27.922 23.844 1 49.06 528 ASP B O 1
ATOM 8865 N N . THR B 1 529 ? -1.857 29.156 24.594 1 50.25 529 THR B N 1
ATOM 8866 C CA . THR B 1 529 ? -1.114 30.234 25.234 1 50.25 529 THR B CA 1
ATOM 8867 C C . THR B 1 529 ? -0.115 29.688 26.25 1 50.25 529 THR B C 1
ATOM 8869 O O . THR B 1 529 ? 1.022 30.156 26.328 1 50.25 529 THR B O 1
ATOM 8872 N N . GLU B 1 530 ? -0.561 28.734 27.094 1 51.5 530 GLU B N 1
ATOM 8873 C CA . GLU B 1 530 ? 0.383 28.203 28.078 1 51.5 530 GLU B CA 1
ATOM 8874 C C . GLU B 1 530 ? 1.514 27.438 27.406 1 51.5 530 GLU B C 1
ATOM 8876 O O . GLU B 1 530 ? 2.686 27.625 27.734 1 51.5 530 GLU B O 1
ATOM 8881 N N . SER B 1 531 ? 1.032 26.516 26.578 1 60.72 531 SER B N 1
ATOM 8882 C CA . SER B 1 531 ? 2.049 25.797 25.812 1 60.72 531 SER B CA 1
ATOM 8883 C C . SER B 1 531 ? 2.939 26.75 25.047 1 60.72 531 SER B C 1
ATOM 8885 O O . SER B 1 531 ? 4.141 26.516 24.891 1 60.72 531 SER B O 1
ATOM 8887 N N . GLU B 1 532 ? 2.227 27.812 24.859 1 65.81 532 GLU B N 1
ATOM 8888 C CA . GLU B 1 532 ? 2.961 28.828 24.109 1 65.81 532 GLU B CA 1
ATOM 8889 C C . GLU B 1 532 ? 4.09 29.422 24.938 1 65.81 532 GLU B C 1
ATOM 8891 O O . GLU B 1 532 ? 5.176 29.688 24.422 1 65.81 532 GLU B O 1
ATOM 8896 N N . ARG B 1 533 ? 3.744 29.547 26.281 1 69.25 533 ARG B N 1
ATOM 8897 C CA . ARG B 1 533 ? 4.77 30.141 27.141 1 69.25 533 ARG B CA 1
ATOM 8898 C C . ARG B 1 533 ? 5.977 29.219 27.266 1 69.25 533 ARG B C 1
ATOM 8900 O O . ARG B 1 533 ? 7.121 29.656 27.188 1 69.25 533 ARG B O 1
ATOM 8907 N N . HIS B 1 534 ? 5.578 27.953 27.531 1 75.06 534 HIS B N 1
ATOM 8908 C CA . HIS B 1 534 ? 6.664 26.984 27.625 1 75.06 534 HIS B CA 1
ATOM 8909 C C . HIS B 1 534 ? 7.438 26.891 26.328 1 75.06 534 HIS B C 1
ATOM 8911 O O . HIS B 1 534 ? 8.664 26.812 26.328 1 75.06 534 HIS B O 1
ATOM 8917 N N . ILE B 1 535 ? 6.719 26.953 25.312 1 78.56 535 ILE B N 1
ATOM 8918 C CA . ILE B 1 535 ? 7.355 26.844 24 1 78.56 535 ILE B CA 1
ATOM 8919 C C . ILE B 1 535 ? 8.188 28.094 23.719 1 78.56 535 ILE B C 1
ATOM 8921 O O . ILE B 1 535 ? 9.297 28 23.188 1 78.56 535 ILE B O 1
ATOM 8925 N N . GLN B 1 536 ? 7.562 29.219 24.094 1 77.38 536 GLN B N 1
ATOM 8926 C CA . GLN B 1 536 ? 8.312 30.453 23.906 1 77.38 536 GLN B CA 1
ATOM 8927 C C . GLN B 1 536 ? 9.586 30.469 24.75 1 77.38 536 GLN B C 1
ATOM 8929 O O . GLN B 1 536 ? 10.633 30.922 24.281 1 77.38 536 GLN B O 1
ATOM 8934 N N . ALA B 1 537 ? 9.398 30.031 25.938 1 81.69 537 ALA B N 1
ATOM 8935 C CA . ALA B 1 537 ? 10.57 29.953 26.812 1 81.69 537 ALA B CA 1
ATOM 8936 C C . ALA B 1 537 ? 11.617 29 26.219 1 81.69 537 ALA B C 1
ATOM 8938 O O . ALA B 1 537 ? 12.82 29.281 26.281 1 81.69 537 ALA B O 1
ATOM 8939 N N . ALA B 1 538 ? 11.148 27.922 25.781 1 83.81 538 ALA B N 1
ATOM 8940 C CA . ALA B 1 538 ? 12.039 26.969 25.141 1 83.81 538 ALA B CA 1
ATOM 8941 C C . ALA B 1 538 ? 12.719 27.562 23.922 1 83.81 538 ALA B C 1
ATOM 8943 O O . ALA B 1 538 ? 13.906 27.328 23.672 1 83.81 538 ALA B O 1
ATOM 8944 N N . LEU B 1 539 ? 11.945 28.297 23.188 1 84.25 539 LEU B N 1
ATOM 8945 C CA . LEU B 1 539 ? 12.484 28.953 22 1 84.25 539 LEU B CA 1
ATOM 8946 C C . LEU B 1 539 ? 13.531 30 22.391 1 84.25 539 LEU B C 1
ATOM 8948 O O . LEU B 1 539 ? 14.562 30.125 21.719 1 84.25 539 LEU B O 1
ATOM 8952 N N . ASP B 1 540 ? 13.227 30.719 23.453 1 84.44 540 ASP B N 1
ATOM 8953 C CA . ASP B 1 540 ? 14.188 31.703 23.953 1 84.44 540 ASP B CA 1
ATOM 8954 C C . ASP B 1 540 ? 15.5 31.031 24.344 1 84.44 540 ASP B C 1
ATOM 8956 O O . ASP B 1 540 ? 16.578 31.594 24.109 1 84.44 540 ASP B O 1
ATOM 8960 N N . GLU B 1 541 ? 15.297 29.953 24.938 1 86.69 541 GLU B N 1
ATOM 8961 C CA . GLU B 1 541 ? 16.484 29.219 25.375 1 86.69 541 GLU B CA 1
ATOM 8962 C C . GLU B 1 541 ? 17.297 28.703 24.188 1 86.69 541 GLU B C 1
ATOM 8964 O O . GLU B 1 541 ? 18.531 28.766 24.188 1 86.69 541 GLU B O 1
ATOM 8969 N N . VAL B 1 542 ? 16.656 28.188 23.25 1 86.81 542 VAL B N 1
ATOM 8970 C CA . VAL B 1 542 ? 17.344 27.562 22.125 1 86.81 542 VAL B CA 1
ATOM 8971 C C . VAL B 1 542 ? 18.016 28.641 21.266 1 86.81 542 VAL B C 1
ATOM 8973 O O . VAL B 1 542 ? 19.031 28.375 20.625 1 86.81 542 VAL B O 1
ATOM 8976 N N . MET B 1 543 ? 17.469 29.781 21.281 1 89.19 543 MET B N 1
ATOM 8977 C CA . MET B 1 543 ? 17.984 30.844 20.438 1 89.19 543 MET B CA 1
ATOM 8978 C C . MET B 1 543 ? 19.219 31.484 21.062 1 89.19 543 MET B C 1
ATOM 8980 O O . MET B 1 543 ? 20 32.156 20.375 1 89.19 543 MET B O 1
ATOM 8984 N N . LYS B 1 544 ? 19.422 31.266 22.344 1 88.06 544 LYS B N 1
ATOM 8985 C CA . LYS B 1 544 ? 20.547 31.891 23.031 1 88.06 544 LYS B CA 1
ATOM 8986 C C . LYS B 1 544 ? 21.891 31.422 22.438 1 88.06 544 LYS B C 1
ATOM 8988 O O . LYS B 1 544 ? 22.141 30.219 22.359 1 88.06 544 LYS B O 1
ATOM 8993 N N . GLY B 1 545 ? 22.672 32.375 22.078 1 88.25 545 GLY B N 1
ATOM 8994 C CA . GLY B 1 545 ? 24.031 32.094 21.641 1 88.25 545 GLY B CA 1
ATOM 8995 C C . GLY B 1 545 ? 24.109 31.547 20.234 1 88.25 545 GLY B C 1
ATOM 8996 O O . GLY B 1 545 ? 25.156 31.016 19.828 1 88.25 545 GLY B O 1
ATOM 8997 N N . ARG B 1 546 ? 23.062 31.562 19.516 1 93.88 546 ARG B N 1
ATOM 8998 C CA . ARG B 1 546 ? 23.031 31.016 18.156 1 93.88 546 ARG B CA 1
ATOM 8999 C C . ARG B 1 546 ? 22.5 32.031 17.172 1 93.88 546 ARG B C 1
ATOM 9001 O O . ARG B 1 546 ? 21.688 32.906 17.531 1 93.88 546 ARG B O 1
ATOM 9008 N N . THR B 1 547 ? 23.094 32 16 1 96.19 547 THR B N 1
ATOM 9009 C CA . THR B 1 547 ? 22.484 32.781 14.93 1 96.19 547 THR B CA 1
ATOM 9010 C C . THR B 1 547 ? 21.125 32.188 14.539 1 96.19 547 THR B C 1
ATOM 9012 O O . THR B 1 547 ? 21.047 31 14.195 1 96.19 547 THR B O 1
ATOM 9015 N N . THR B 1 548 ? 20.094 32.938 14.711 1 95.06 548 THR B N 1
ATOM 9016 C CA . THR B 1 548 ? 18.766 32.375 14.562 1 95.06 548 THR B CA 1
ATOM 9017 C C . THR B 1 548 ? 17.984 33.094 13.469 1 95.06 548 THR B C 1
ATOM 9019 O O . THR B 1 548 ? 17.938 34.312 13.453 1 95.06 548 THR B O 1
ATOM 9022 N N . LEU B 1 549 ? 17.578 32.344 12.484 1 94.12 549 LEU B N 1
ATOM 9023 C CA . LEU B 1 549 ? 16.609 32.844 11.508 1 94.12 549 LEU B CA 1
ATOM 9024 C C . LEU B 1 549 ? 15.203 32.344 11.844 1 94.12 549 LEU B C 1
ATOM 9026 O O . LEU B 1 549 ? 14.938 31.125 11.797 1 94.12 549 LEU B O 1
ATOM 9030 N N . VAL B 1 550 ? 14.305 33.25 12.188 1 90.75 550 VAL B N 1
ATOM 9031 C CA . VAL B 1 550 ? 12.984 32.844 12.656 1 90.75 550 VAL B CA 1
ATOM 9032 C C . VAL B 1 550 ? 11.906 33.406 11.742 1 90.75 550 VAL B C 1
ATOM 9034 O O . VAL B 1 550 ? 11.906 34.625 11.438 1 90.75 550 VAL B O 1
ATOM 9037 N N . ILE B 1 551 ? 11.164 32.531 11.125 1 86.19 551 ILE B N 1
ATOM 9038 C CA . ILE B 1 551 ? 9.953 32.938 10.438 1 86.19 551 ILE B CA 1
ATOM 9039 C C . ILE B 1 551 ? 8.828 33.125 11.461 1 86.19 551 ILE B C 1
ATOM 9041 O O . ILE B 1 551 ? 8.258 32.156 11.945 1 86.19 551 ILE B O 1
ATOM 9045 N N . ALA B 1 552 ? 8.57 34.344 11.836 1 72.75 552 ALA B N 1
ATOM 9046 C CA . ALA B 1 552 ? 7.691 34.594 12.969 1 72.75 552 ALA B CA 1
ATOM 9047 C C . ALA B 1 552 ? 6.367 35.188 12.508 1 72.75 552 ALA B C 1
ATOM 9049 O O . ALA B 1 552 ? 6.34 36.031 11.594 1 72.75 552 ALA B O 1
ATOM 9050 N N . HIS B 1 553 ? 5.477 34.688 13.086 1 61.03 553 HIS B N 1
ATOM 9051 C CA . HIS B 1 553 ? 4.16 35.281 12.883 1 61.03 553 HIS B CA 1
ATOM 9052 C C . HIS B 1 553 ? 3.643 35.938 14.156 1 61.03 553 HIS B C 1
ATOM 9054 O O . HIS B 1 553 ? 2.715 36.75 14.117 1 61.03 553 HIS B O 1
ATOM 9060 N N . ARG B 1 554 ? 4.43 35.625 15.164 1 63.88 554 ARG B N 1
ATOM 9061 C CA . ARG B 1 554 ? 4.012 36.188 16.453 1 63.88 554 ARG B CA 1
ATOM 9062 C C . ARG B 1 554 ? 4.793 37.438 16.781 1 63.88 554 ARG B C 1
ATOM 9064 O O . ARG B 1 554 ? 5.996 37.531 16.531 1 63.88 554 ARG B O 1
ATOM 9071 N N . LEU B 1 555 ? 4.121 38.344 17.391 1 67.06 555 LEU B N 1
ATOM 9072 C CA . LEU B 1 555 ? 4.688 39.656 17.703 1 67.06 555 LEU B CA 1
ATOM 9073 C C . LEU B 1 555 ? 5.781 39.531 18.75 1 67.06 555 LEU B C 1
ATOM 9075 O O . LEU B 1 555 ? 6.801 40.219 18.672 1 67.06 555 LEU B O 1
ATOM 9079 N N . SER B 1 556 ? 5.594 38.656 19.75 1 69.69 556 SER B N 1
ATOM 9080 C CA . SER B 1 556 ? 6.555 38.531 20.828 1 69.69 556 SER B CA 1
ATOM 9081 C C . SER B 1 556 ? 7.93 38.125 20.312 1 69.69 556 SER B C 1
ATOM 9083 O O . SER B 1 556 ? 8.953 38.562 20.812 1 69.69 556 SER B O 1
ATOM 9085 N N . THR B 1 557 ? 7.93 37.344 19.359 1 75.81 557 THR B N 1
ATOM 9086 C CA . THR B 1 557 ? 9.172 36.875 18.75 1 75.81 557 THR B CA 1
ATOM 9087 C C . THR B 1 557 ? 9.773 37.938 17.844 1 75.81 557 THR B C 1
ATOM 9089 O O . THR B 1 557 ? 10.992 38.156 17.844 1 75.81 557 THR B O 1
ATOM 9092 N N . ILE B 1 558 ? 8.891 38.656 17.219 1 81.06 558 ILE B N 1
ATOM 9093 C CA . ILE B 1 558 ? 9.336 39.688 16.281 1 81.06 558 ILE B CA 1
ATOM 9094 C C . ILE B 1 558 ? 9.961 40.844 17.047 1 81.06 558 ILE B C 1
ATOM 9096 O O . ILE B 1 558 ? 10.961 41.438 16.609 1 81.06 558 ILE B O 1
ATOM 9100 N N . GLU B 1 559 ? 9.398 41.188 18.203 1 82.94 559 GLU B N 1
ATOM 9101 C CA . GLU B 1 559 ? 9.852 42.312 19 1 82.94 559 GLU B CA 1
ATOM 9102 C C . GLU B 1 559 ? 11.25 42.062 19.562 1 82.94 559 GLU B C 1
ATOM 9104 O O . GLU B 1 559 ? 12.023 43.031 19.75 1 82.94 559 GLU B O 1
ATOM 9109 N N . LYS B 1 560 ? 11.547 40.844 19.766 1 84.31 560 LYS B N 1
ATOM 9110 C CA . LYS B 1 560 ? 12.828 40.5 20.375 1 84.31 560 LYS B CA 1
ATOM 9111 C C . LYS B 1 560 ? 13.922 40.344 19.312 1 84.31 560 LYS B C 1
ATOM 9113 O O . LYS B 1 560 ? 15.102 40.25 19.641 1 84.31 560 LYS B O 1
ATOM 9118 N N . ALA B 1 561 ? 13.578 40.438 18.125 1 91.44 561 ALA B N 1
ATOM 9119 C CA . ALA B 1 561 ? 14.539 40.188 17.047 1 91.44 561 ALA B CA 1
ATOM 9120 C C . ALA B 1 561 ? 15.508 41.375 16.922 1 91.44 561 ALA B C 1
ATOM 9122 O O . ALA B 1 561 ? 15.117 42.531 17.094 1 91.44 561 ALA B O 1
ATOM 9123 N N . ASP B 1 562 ? 16.781 41.094 16.688 1 93.5 562 ASP B N 1
ATOM 9124 C CA . ASP B 1 562 ? 17.797 42.094 16.469 1 93.5 562 ASP B CA 1
ATOM 9125 C C . ASP B 1 562 ? 17.609 42.781 15.109 1 93.5 562 ASP B C 1
ATOM 9127 O O . ASP B 1 562 ? 17.906 43.969 14.953 1 93.5 562 ASP B O 1
ATOM 9131 N N . LEU B 1 563 ? 17.219 42 14.203 1 94.62 563 LEU B N 1
ATOM 9132 C CA . LEU B 1 563 ? 16.969 42.469 12.836 1 94.62 563 LEU B CA 1
ATOM 9133 C C . LEU B 1 563 ? 15.695 41.875 12.273 1 94.62 563 LEU B C 1
ATOM 9135 O O . LEU B 1 563 ? 15.477 40.656 12.398 1 94.62 563 LEU B O 1
ATOM 9139 N N . ILE B 1 564 ? 14.836 42.75 11.797 1 94.88 564 ILE B N 1
ATOM 9140 C CA . ILE B 1 564 ? 13.609 42.281 11.156 1 94.88 564 ILE B CA 1
ATOM 9141 C C . ILE B 1 564 ? 13.68 42.531 9.648 1 94.88 564 ILE B C 1
ATOM 9143 O O . ILE B 1 564 ? 13.977 43.656 9.219 1 94.88 564 ILE B O 1
ATOM 9147 N N . LEU B 1 565 ? 13.523 41.5 8.938 1 95 565 LEU B N 1
ATOM 9148 C CA . LEU B 1 565 ? 13.453 41.594 7.484 1 95 565 LEU B CA 1
ATOM 9149 C C . LEU B 1 565 ? 12.016 41.438 7 1 95 565 LEU B C 1
ATOM 9151 O O . LEU B 1 565 ? 11.438 40.344 7.113 1 95 565 LEU B O 1
ATOM 9155 N N . VAL B 1 566 ? 11.5 42.5 6.488 1 93.19 566 VAL B N 1
ATOM 9156 C CA . VAL B 1 566 ? 10.133 42.438 5.973 1 93.19 566 VAL B CA 1
ATOM 9157 C C . VAL B 1 566 ? 10.148 42.062 4.496 1 93.19 566 VAL B C 1
ATOM 9159 O O . VAL B 1 566 ? 10.781 42.719 3.678 1 93.19 566 VAL B O 1
ATOM 9162 N N . MET B 1 567 ? 9.531 40.938 4.242 1 90.94 567 MET B N 1
ATOM 9163 C CA . MET B 1 567 ? 9.539 40.406 2.883 1 90.94 567 MET B CA 1
ATOM 9164 C C . MET B 1 567 ? 8.18 40.562 2.221 1 90.94 567 MET B C 1
ATOM 9166 O O . MET B 1 567 ? 7.141 40.406 2.869 1 90.94 567 MET B O 1
ATOM 9170 N N . ASP B 1 568 ? 8.25 41 0.947 1 88.12 568 ASP B N 1
ATOM 9171 C CA . ASP B 1 568 ? 7.055 41.125 0.117 1 88.12 568 ASP B CA 1
ATOM 9172 C C . ASP B 1 568 ? 7.344 40.719 -1.323 1 88.12 568 ASP B C 1
ATOM 9174 O O . ASP B 1 568 ? 8.312 41.188 -1.928 1 88.12 568 ASP B O 1
ATOM 9178 N N . GLN B 1 569 ? 6.531 39.844 -1.823 1 84.81 569 GLN B N 1
ATOM 9179 C CA . GLN B 1 569 ? 6.609 39.375 -3.203 1 84.81 569 GLN B CA 1
ATOM 9180 C C . GLN B 1 569 ? 8.031 38.938 -3.555 1 84.81 569 GLN B C 1
ATOM 9182 O O . GLN B 1 569 ? 8.57 39.344 -4.59 1 84.81 569 GLN B O 1
ATOM 9187 N N . GLY B 1 570 ? 8.703 38.375 -2.639 1 90.75 570 GLY B N 1
ATOM 9188 C CA . GLY B 1 570 ? 9.992 37.75 -2.898 1 90.75 570 GLY B CA 1
ATOM 9189 C C . GLY B 1 570 ? 11.156 38.719 -2.719 1 90.75 570 GLY B C 1
ATOM 9190 O O . GLY B 1 570 ? 12.297 38.375 -3.062 1 90.75 570 GLY B O 1
ATOM 9191 N N . GLN B 1 571 ? 10.844 39.938 -2.229 1 94.19 571 GLN B N 1
ATOM 9192 C CA . GLN B 1 571 ? 11.898 40.906 -2.016 1 94.19 571 GLN B CA 1
ATOM 9193 C C . GLN B 1 571 ? 11.875 41.438 -0.587 1 94.19 571 GLN B C 1
ATOM 9195 O O . GLN B 1 571 ? 10.836 41.406 0.083 1 94.19 571 GLN B O 1
ATOM 9200 N N . ILE B 1 572 ? 13.039 41.875 -0.133 1 95.38 572 ILE B N 1
ATOM 9201 C CA . ILE B 1 572 ? 13.094 42.562 1.151 1 95.38 572 ILE B CA 1
ATOM 9202 C C . ILE B 1 572 ? 12.758 44.031 0.961 1 95.38 572 ILE B C 1
ATOM 9204 O O . ILE B 1 572 ? 13.492 44.75 0.284 1 95.38 572 ILE B O 1
ATOM 9208 N N . VAL B 1 573 ? 11.734 44.5 1.589 1 93.81 573 VAL B N 1
ATOM 9209 C CA . VAL B 1 573 ? 11.234 45.844 1.343 1 93.81 573 VAL B CA 1
ATOM 9210 C C . VAL B 1 573 ? 11.656 46.781 2.482 1 93.81 573 VAL B C 1
ATOM 9212 O O . VAL B 1 573 ? 11.727 48 2.309 1 93.81 573 VAL B O 1
ATOM 9215 N N . GLU B 1 574 ? 11.68 46.188 3.695 1 94.44 574 GLU B N 1
ATOM 9216 C CA . GLU B 1 574 ? 12.109 46.969 4.863 1 94.44 574 GLU B CA 1
ATOM 9217 C C . GLU B 1 574 ? 13.047 46.156 5.75 1 94.44 574 GLU B C 1
ATOM 9219 O O . GLU B 1 574 ? 12.984 44.938 5.758 1 94.44 574 GLU B O 1
ATOM 9224 N N . ARG B 1 575 ? 14.016 46.812 6.387 1 94.69 575 ARG B N 1
ATOM 9225 C CA . ARG B 1 575 ? 14.922 46.156 7.336 1 94.69 575 ARG B CA 1
ATOM 9226 C C . ARG B 1 575 ? 15.18 47.062 8.539 1 94.69 575 ARG B C 1
ATOM 9228 O O . ARG B 1 575 ? 15.297 48.281 8.391 1 94.69 575 ARG B O 1
ATOM 9235 N N . GLY B 1 576 ? 15.172 46.562 9.656 1 93.62 576 GLY B N 1
ATOM 9236 C CA . GLY B 1 576 ? 15.445 47.281 10.883 1 93.62 576 GLY B CA 1
ATOM 9237 C C . GLY B 1 576 ? 14.93 46.562 12.125 1 93.62 576 GLY B C 1
ATOM 9238 O O . GLY B 1 576 ? 14.594 45.375 12.07 1 93.62 576 GLY B O 1
ATOM 9239 N N . ASN B 1 577 ? 15.07 47.094 13.211 1 93 577 ASN B N 1
ATOM 9240 C CA . ASN B 1 577 ? 14.492 46.562 14.43 1 93 577 ASN B CA 1
ATOM 9241 C C . ASN B 1 577 ? 13.039 46.969 14.602 1 93 577 ASN B C 1
ATOM 9243 O O . ASN B 1 577 ? 12.508 47.75 13.789 1 93 577 ASN B O 1
ATOM 9247 N N . HIS B 1 578 ? 12.391 46.469 15.578 1 90.5 578 HIS B N 1
ATOM 9248 C CA . HIS B 1 578 ? 10.969 46.688 15.781 1 90.5 578 HIS B CA 1
ATOM 9249 C C . HIS B 1 578 ? 10.641 48.156 15.906 1 90.5 578 HIS B C 1
ATOM 9251 O O . HIS B 1 578 ? 9.773 48.688 15.195 1 90.5 578 HIS B O 1
ATOM 9257 N N . ALA B 1 579 ? 11.406 48.875 16.703 1 89.5 579 ALA B N 1
ATOM 9258 C CA . ALA B 1 579 ? 11.156 50.312 16.969 1 89.5 579 ALA B CA 1
ATOM 9259 C C . ALA B 1 579 ? 11.43 51.156 15.727 1 89.5 579 ALA B C 1
ATOM 9261 O O . ALA B 1 579 ? 10.648 52.031 15.406 1 89.5 579 ALA B O 1
ATOM 9262 N N . GLU B 1 580 ? 12.477 50.812 15.055 1 92.38 580 GLU B N 1
ATOM 9263 C CA . GLU B 1 580 ? 12.867 51.531 13.852 1 92.38 580 GLU B CA 1
ATOM 9264 C C . GLU B 1 580 ? 11.836 51.375 12.742 1 92.38 580 GLU B C 1
ATOM 9266 O O . GLU B 1 580 ? 11.5 52.312 12.047 1 92.38 580 GLU B O 1
ATOM 9271 N N . LEU B 1 581 ? 11.367 50.188 12.641 1 91.31 581 LEU B N 1
ATOM 9272 C CA . LEU B 1 581 ? 10.453 49.906 11.539 1 91.31 581 LEU B CA 1
ATOM 9273 C C . LEU B 1 581 ? 9.07 50.5 11.812 1 91.31 581 LEU B C 1
ATOM 9275 O O . LEU B 1 581 ? 8.367 50.875 10.883 1 91.31 581 LEU B O 1
ATOM 9279 N N . LEU B 1 582 ? 8.711 50.5 13.055 1 88.94 582 LEU B N 1
ATOM 9280 C CA . LEU B 1 582 ? 7.445 51.156 13.398 1 88.94 582 LEU B CA 1
ATOM 9281 C C . LEU B 1 582 ? 7.512 52.656 13.148 1 88.94 582 LEU B C 1
ATOM 9283 O O . LEU B 1 582 ? 6.527 53.25 12.711 1 88.94 582 LEU B O 1
ATOM 9287 N N . ALA B 1 583 ? 8.68 53.219 13.398 1 88.12 583 ALA B N 1
ATOM 9288 C CA . ALA B 1 583 ? 8.875 54.656 13.227 1 88.12 583 ALA B CA 1
ATOM 9289 C C . ALA B 1 583 ? 8.875 55.031 11.75 1 88.12 583 ALA B C 1
ATOM 9291 O O . ALA B 1 583 ? 8.477 56.156 11.391 1 88.12 583 ALA B O 1
ATOM 9292 N N . GLN B 1 584 ? 9.234 54.156 10.977 1 90 584 GLN B N 1
ATOM 9293 C CA . GLN B 1 584 ? 9.305 54.406 9.539 1 90 584 GLN B CA 1
ATOM 9294 C C . GLN B 1 584 ? 7.914 54.375 8.906 1 90 584 GLN B C 1
ATOM 9296 O O . GLN B 1 584 ? 7.727 54.844 7.789 1 90 584 GLN B O 1
ATOM 9301 N N . ASN B 1 585 ? 6.859 53.938 9.562 1 83.12 585 ASN B N 1
ATOM 9302 C CA . ASN B 1 585 ? 5.465 53.875 9.133 1 83.12 585 ASN B CA 1
ATOM 9303 C C . ASN B 1 585 ? 5.34 53.281 7.73 1 83.12 585 ASN B C 1
ATOM 9305 O O . ASN B 1 585 ? 4.621 53.844 6.887 1 83.12 585 ASN B O 1
ATOM 9309 N N . GLY B 1 586 ? 6.141 52.375 7.473 1 86.44 586 GLY B N 1
ATOM 9310 C CA . GLY B 1 586 ? 6.121 51.75 6.168 1 86.44 586 GLY B CA 1
ATOM 9311 C C . GLY B 1 586 ? 5.293 50.469 6.141 1 86.44 586 GLY B C 1
ATOM 9312 O O . GLY B 1 586 ? 4.195 50.406 6.695 1 86.44 586 GLY B O 1
ATOM 9313 N N . TYR B 1 587 ? 5.816 49.5 5.387 1 83.44 587 TYR B N 1
ATOM 9314 C CA . TYR B 1 587 ? 5.113 48.25 5.191 1 83.44 587 TYR B CA 1
ATOM 9315 C C . TYR B 1 587 ? 4.973 47.5 6.504 1 83.44 587 TYR B C 1
ATOM 9317 O O . TYR B 1 587 ? 3.918 46.938 6.793 1 83.44 587 TYR B O 1
ATOM 9325 N N . TYR B 1 588 ? 5.941 47.5 7.277 1 86 588 TYR B N 1
ATOM 9326 C CA . TYR B 1 588 ? 5.957 46.812 8.57 1 86 588 TYR B CA 1
ATOM 9327 C C . TYR B 1 588 ? 4.898 47.406 9.5 1 86 588 TYR B C 1
ATOM 9329 O O . TYR B 1 588 ? 4.188 46.656 10.172 1 86 588 TYR B O 1
ATOM 9337 N N . ALA B 1 589 ? 4.91 48.688 9.57 1 82.81 589 ALA B N 1
ATOM 9338 C CA . ALA B 1 589 ? 3.941 49.344 10.43 1 82.81 589 ALA B CA 1
ATOM 9339 C C . ALA B 1 589 ? 2.514 49 10.023 1 82.81 589 ALA B C 1
ATOM 9341 O O . ALA B 1 589 ? 1.64 48.844 10.875 1 82.81 589 ALA B O 1
ATOM 9342 N N . ARG B 1 590 ? 2.34 48.906 8.781 1 77.62 590 ARG B N 1
ATOM 9343 C CA . ARG B 1 590 ? 1.02 48.562 8.273 1 77.62 590 ARG B CA 1
ATOM 9344 C C . ARG B 1 590 ? 0.66 47.125 8.656 1 77.62 590 ARG B C 1
ATOM 9346 O O . ARG B 1 590 ? -0.485 46.844 9.016 1 77.62 590 ARG B O 1
ATOM 9353 N N . LEU B 1 591 ? 1.674 46.344 8.492 1 74 591 LEU B N 1
ATOM 9354 C CA . LEU B 1 591 ? 1.456 44.938 8.875 1 74 591 LEU B CA 1
ATOM 9355 C C . LEU B 1 591 ? 1.171 44.812 10.367 1 74 591 LEU B C 1
ATOM 9357 O O . LEU B 1 591 ? 0.307 44.062 10.781 1 74 591 LEU B O 1
ATOM 9361 N N . HIS B 1 592 ? 1.959 45.656 11.086 1 70.5 592 HIS B N 1
ATOM 9362 C CA . HIS B 1 592 ? 1.84 45.688 12.539 1 70.5 592 HIS B CA 1
ATOM 9363 C C . HIS B 1 592 ? 0.476 46.219 12.969 1 70.5 592 HIS B C 1
ATOM 9365 O O . HIS B 1 592 ? -0.132 45.688 13.906 1 70.5 592 HIS B O 1
ATOM 9371 N N . ALA B 1 593 ? 0.153 47.375 12.328 1 59.91 593 ALA B N 1
ATOM 9372 C CA . ALA B 1 593 ? -1.121 48 12.648 1 59.91 593 ALA B CA 1
ATOM 9373 C C . ALA B 1 593 ? -2.293 47.094 12.336 1 59.91 593 ALA B C 1
ATOM 9375 O O . ALA B 1 593 ? -3.266 47.031 13.094 1 59.91 593 ALA B O 1
ATOM 9376 N N . LYS B 1 594 ? -2.02 46.5 11.234 1 55.59 594 LYS B N 1
ATOM 9377 C CA . LYS B 1 594 ? -3.088 45.625 10.797 1 55.59 594 LYS B CA 1
ATOM 9378 C C . LYS B 1 594 ? -3.125 44.344 11.648 1 55.59 594 LYS B C 1
ATOM 9380 O O . LYS B 1 594 ? -4.199 43.875 12.008 1 55.59 594 LYS B O 1
ATOM 9385 N N . GLN B 1 595 ? -1.977 44 11.781 1 53.47 595 GLN B N 1
ATOM 9386 C CA . GLN B 1 595 ? -1.856 42.688 12.453 1 53.47 595 GLN B CA 1
ATOM 9387 C C . GLN B 1 595 ? -1.997 42.844 13.961 1 53.47 595 GLN B C 1
ATOM 9389 O O . GLN B 1 595 ? -2.568 42 14.633 1 53.47 595 GLN B O 1
ATOM 9394 N N . PHE B 1 596 ? -1.447 44.281 14.492 1 48.69 596 PHE B N 1
ATOM 9395 C CA . PHE B 1 596 ? -1.303 44.344 15.938 1 48.69 596 PHE B CA 1
ATOM 9396 C C . PHE B 1 596 ? -2.104 45.531 16.5 1 48.69 596 PHE B C 1
ATOM 9398 O O . PHE B 1 596 ? -2.512 45.5 17.656 1 48.69 596 PHE B O 1
ATOM 9405 N N . GLU B 1 597 ? -2.109 46.969 15.836 1 41.62 597 GLU B N 1
ATOM 9406 C CA . GLU B 1 597 ? -2.668 48.188 16.391 1 41.62 597 GLU B CA 1
ATOM 9407 C C . GLU B 1 597 ? -4.16 48.312 16.094 1 41.62 597 GLU B C 1
ATOM 9409 O O . GLU B 1 597 ? -4.844 49.156 16.641 1 41.62 597 GLU B O 1
ATOM 9414 N N . GLU B 1 598 ? -4.711 47.969 15.039 1 39.62 598 GLU B N 1
ATOM 9415 C CA . GLU B 1 598 ? -5.996 48.625 14.766 1 39.62 598 GLU B CA 1
ATOM 9416 C C . GLU B 1 598 ? -6.879 48.625 16.016 1 39.62 598 GLU B C 1
ATOM 9418 O O . GLU B 1 598 ? -8.047 49.031 15.945 1 39.62 598 GLU B O 1
ATOM 9423 N N . GLY B 1 599 ? -6.406 48.375 17.094 1 33.03 599 GLY B N 1
ATOM 9424 C CA . GLY B 1 599 ? -7.234 48.719 18.25 1 33.03 599 GLY B CA 1
ATOM 9425 C C . GLY B 1 599 ? -7.348 50.219 18.5 1 33.03 599 GLY B C 1
ATOM 9426 O O . GLY B 1 599 ? -8.203 50.656 19.266 1 33.03 599 GLY B O 1
ATOM 9427 N N . ASP B 1 600 ? -6.285 51.094 18.281 1 31.56 600 ASP B N 1
ATOM 9428 C CA . ASP B 1 600 ? -6.363 52.406 18.859 1 31.56 600 ASP B CA 1
ATOM 9429 C C . ASP B 1 600 ? -7.078 53.375 17.922 1 31.56 600 ASP B C 1
ATOM 9431 O O . ASP B 1 600 ? -7 54.594 18.094 1 31.56 600 ASP B O 1
ATOM 9435 N N . GLU B 1 601 ? -7.297 53.281 16.703 1 32.38 601 GLU B N 1
ATOM 9436 C CA . GLU B 1 601 ? -7.844 54.469 16.062 1 32.38 601 GLU B CA 1
ATOM 9437 C C . GLU B 1 601 ? -9.203 54.844 16.641 1 32.38 601 GLU B C 1
ATOM 9439 O O . GLU B 1 601 ? -10.141 54.031 16.609 1 32.38 601 GLU B O 1
ATOM 9444 N N . GLN B 1 602 ? -9.227 55.844 17.609 1 30.73 602 GLN B N 1
ATOM 9445 C CA . GLN B 1 602 ? -10.352 56.656 18.031 1 30.73 602 GLN B CA 1
ATOM 9446 C C . GLN B 1 602 ? -11.078 57.281 16.844 1 30.73 602 GLN B C 1
ATOM 9448 O O . GLN B 1 602 ? -10.445 57.688 15.859 1 30.73 602 GLN B O 1
ATOM 9453 N N . PRO B 1 603 ? -12.391 57.094 16.672 1 32.38 603 PRO B N 1
ATOM 9454 C CA . PRO B 1 603 ? -13.18 57.875 15.695 1 32.38 603 PRO B CA 1
ATOM 9455 C C . PRO B 1 603 ? -12.883 59.375 15.727 1 32.38 603 PRO B C 1
ATOM 9457 O O . PRO B 1 603 ? -12.906 59.969 16.797 1 32.38 603 PRO B O 1
ATOM 9460 N N . GLN B 1 604 ? -11.961 60 15.016 1 29.42 604 GLN B N 1
ATOM 9461 C CA . GLN B 1 604 ? -11.922 61.438 14.867 1 29.42 604 GLN B CA 1
ATOM 9462 C C . GLN B 1 604 ? -13.289 62 14.461 1 29.42 604 GLN B C 1
ATOM 9464 O O . GLN B 1 604 ? -13.859 61.594 13.453 1 29.42 604 GLN B O 1
ATOM 9469 N N . VAL B 1 605 ? -14.109 62.719 15.375 1 32.66 605 VAL B N 1
ATOM 9470 C CA . VAL B 1 605 ? -15.289 63.594 15.25 1 32.66 605 VAL B CA 1
ATOM 9471 C C . VAL B 1 605 ? -15.023 64.688 14.219 1 32.66 605 VAL B C 1
ATOM 9473 O O . VAL B 1 605 ? -14.062 65.438 14.344 1 32.66 605 VAL B O 1
ATOM 9476 N N . LEU B 1 606 ? -15.391 64.438 12.961 1 31.22 606 LEU B N 1
ATOM 9477 C CA . LEU B 1 606 ? -15.547 65.562 12.047 1 31.22 606 LEU B CA 1
ATOM 9478 C C . LEU B 1 606 ? -16.359 66.688 12.688 1 31.22 606 LEU B C 1
ATOM 9480 O O . LEU B 1 606 ? -17.5 66.5 13.086 1 31.22 606 LEU B O 1
ATOM 9484 N N . GLU B 1 607 ? -15.766 67.688 13.258 1 26.44 607 GLU B N 1
ATOM 9485 C CA . GLU B 1 607 ? -16.312 69 13.617 1 26.44 607 GLU B CA 1
ATOM 9486 C C . GLU B 1 607 ? -16.906 69.688 12.398 1 26.44 607 GLU B C 1
ATOM 9488 O O . GLU B 1 607 ? -16.234 69.812 11.367 1 26.44 607 GLU B O 1
ATOM 9493 N N . GLN B 1 608 ? -18.312 69.688 12.289 1 25.17 608 GLN B N 1
ATOM 9494 C CA . GLN B 1 608 ? -19.203 70.625 11.586 1 25.17 608 GLN B CA 1
ATOM 9495 C C . GLN B 1 608 ? -18.828 72.062 11.883 1 25.17 608 GLN B C 1
ATOM 9497 O O . GLN B 1 608 ? -18.859 72.5 13.039 1 25.17 608 GLN B O 1
ATOM 9502 N N . ASP B 1 609 ? -18.031 72.562 11.117 1 20.89 609 ASP B N 1
ATOM 9503 C CA . ASP B 1 609 ? -18.109 74 10.953 1 20.89 609 ASP B CA 1
ATOM 9504 C C . ASP B 1 609 ? -19.469 74.375 10.391 1 20.89 609 ASP B C 1
ATOM 9506 O O . ASP B 1 609 ? -20.016 73.75 9.523 1 20.89 609 ASP B O 1
ATOM 9510 N N . ALA B 1 610 ? -20.062 75.562 10.805 1 18.55 610 ALA B N 1
ATOM 9511 C CA . ALA B 1 610 ? -21.062 76.562 10.453 1 18.55 610 ALA B CA 1
ATOM 9512 C C . ALA B 1 610 ? -20.75 77.188 9.109 1 18.55 610 ALA B C 1
ATOM 9514 O O . ALA B 1 610 ? -19.594 77.562 8.828 1 18.55 610 ALA B O 1
#

Sequence (1220 aa):
MANSTQQSSLKVYLRLLKYVVPYWGLFAISIFGFLIFASTQPMLGYMLKFFVDGLNNPNAGLFSEVPWLLEHAPWLASLPLLQAVPLLIVVIALWQGIGSFLGNYYLAQVSMGLVQDLRTALFNNLLTLPNRYFDNHNSGHLISRITYNVTMVTGAATDAIKVVVREGMTVLFLFASLLWMNWKLTLVMLAILPVIGVMVSSASKKFRKQSKKIQVAMGDVTHVASETIQGYRVVRSFGGEDYERQRFFEAAEDNKNKQLRMVKTSAVYTPSLQLVIYSAMAVLMFLVLLLRGDASTGDLVAYITLAGLLPKPIRQLSEVSSTIQKGVAGAESIFEQLDEAPEVDHGTQERERVSGRLEVRNLSFQYPGTEKSVLNDISFVAEPGQMVALVGRSGSGKSTLASLIPRFYHHEQGQILIDGLDVEEYSLRNLRQHIALVTQHVTLFNDSVTNNIAYGDLAGAPIEQVRQAAEAAYAAEFIDKLPQGFDTLVGENGVLLSGGQRQRLAIARALLKNAPLLILDEATSALDTESERHIQAALDEVMKGRTTLVIAHRLSTIEKADLILVMDQGQIVERGNHAELLAQNGYYARLHAKQFEEGDEQPQVLEQDAMANSTQQSSLKVYLRLLKYVVPYWGLFAISIFGFLIFASTQPMLGYMLKFFVDGLNNPNAGLFSEVPWLLEHAPWLASLPLLQAVPLLIVVIALWQGIGSFLGNYYLAQVSMGLVQDLRTALFNNLLTLPNRYFDNHNSGHLISRITYNVTMVTGAATDAIKVVVREGMTVLFLFASLLWMNWKLTLVMLAILPVIGVMVSSASKKFRKQSKKIQVAMGDVTHVASETIQGYRVVRSFGGEDYERQRFFEAAEDNKNKQLRMVKTSAVYTPSLQLVIYSAMAVLMFLVLLLRGDASTGDLVAYITLAGLLPKPIRQLSEVSSTIQKGVAGAESIFEQLDEAPEVDHGTQERERVSGRLEVRNLSFQYPGTEKSVLNDISFVAEPGQMVALVGRSGSGKSTLASLIPRFYHHEQGQILIDGLDVEEYSLRNLRQHIALVTQHVTLFNDSVTNNIAYGDLAGAPIEQVRQAAEAAYAAEFIDKLPQGFDTLVGENGVLLSGGQRQRLAIARALLKNAPLLILDEATSALDTESERHIQAALDEVMKGRTTLVIAHRLSTIEKADLILVMDQGQIVERGNHAELLAQNGYYARLHAKQFEEGDEQPQVLEQDA

InterPro domains:
  IPR003439 ABC transporter-like, ATP-binding domain [PF00005] (375-525)
  IPR003439 ABC transporter-like, ATP-binding domain [PS50893] (358-594)
  IPR003593 AAA+ ATPase domain [SM00382] (384-577)
  IPR011527 ABC transporter type 1, transmembrane domain [PF00664] (29-310)
  IPR011527 ABC transporter type 1, transmembrane domain [PS50929] (28-326)
  IPR011917 ABC transporter, lipid A-core flippase, MsbA [TIGR02203] (13-598)
  IPR017871 ABC transporter-like, conserved site [PS00211] (497-511)
  IPR027417 P-loop containing nucleoside triphosphate hydrolase [G3DSA:3.40.50.300] (346-597)
  IPR027417 P-loop containing nucleoside triphosphate hydrolase [SSF52540] (349-595)
  IPR036640 ABC transporter type 1, transmembrane domain superfamily [G3DSA:1.20.1560.10] (9-345)
  IPR036640 ABC transporter type 1, transmembrane domain superfamily [SSF90123] (15-343)
  IPR039421 Type 1 protein exporter [PTHR43394] (5-596)

Foldseek 3Di:
DVVVVVVLLVVLVVVLVVLLVVLVVLQVQLLVLLLLQLLLLLVVLVLLLLQVVCVVPVQDFPCCPVVVCCVPPVVNRRDTSNVNSVVVVVVSVVSNVRSVCSNQVSLLVSLVSSLVVLLVLLVVLVVFAFPVVPVPDDPVVSVCLSPPLSVLLSCLSRVLVSLCSNLVSNLVSLLVVLCVLPVVLSVLLVVLVVVLVVLLVVLLVVLLVLLVVLVVLVVQLVVLVVVCVVCVVVCVVVVCVVVSVVSNVVSVVSSVVSVVVSVVSLVVSLVVLLVSLVVSLVVSLVVCVVVVPPPDPSSSSSSSSSSVVNSVSSSSNSSSSSSNSNSSVSSSVSVVSSVRDGDDQPADDADPAFLFKKWWAQFWDDDPPDPAILAGGETDIFGFLAFEEEDEDVSLCLVVVLCPQLPSDDTDDTFMDGNRHTLSNHGSVRSVLQEQEQAQQFFAAQFFLQCRLCDDVSPPPDPVLLLVLLVLLVLQVVLCVDPVRRRDGCGGRSPVDDLLNSLSSSLSSLQSSLHQEYEAHQSQPPDDPVSSVSNVSSVVSSSGRHRYYYHDPDPVSQQPGQKYFYGGSNYGDDMGHPVVVCVVCPPVVVCCCVVPVPVPDDPPPPPPDD/DVVVVVVLLVVLVVVLVVLLVVLVVLQVQLLVLLLLQLLLLLVVLVLLLLQVVCVVPVCDFPCCPVVVCCPPPVVNRRDTSNVNSVVVVVVSVVSNVRSVCSNQVSLLVSLVSSLVVLLVLLVVLVVFAFPVVPVPDDPVVSVCLSPPLSVLLSCLSRVLVSLCSNLVSNLVSLLVVLCVLPVVLSVLLVVLVVVLVVLLVVLLVVLLVLLVVLVVLVVQLVVLVVVCVVCVVVCVVVVCVVVSVVSNVVSVVSSVVSVVVSVVSLVVSLVVLVVSLVVSLVVSLVVCVVVVPPPDPSSSSSSSSSSVVNSVSSSSNSSSSSSNSNSSVSSSVSVVSSVRDGDDQPADDADPAFLFKKWWAQFWDDPPPDPAILAGGETDIFGFLAFEEEDEDVSLCLVVVLCPQLPSDDTDDTFMDGNRHTLSNYGSVRSVLQEQEQAQQFFAAQFFLQCRLCDDVSPPPDPVLLLVLLVLLVLQVVLCVDPVRRRDGCGGRSPVDDLLNSLSSSLSSLQSSLHQEYEAHQSQPPDDPVSSVSNVSSVVSSSGRHRYYYHDPDPVSQQPGQKYFYGGSNYGDDMGHPVVVCVVCPPVVVCCCVVPVPVPPDPDPPDDDD